Protein AF-A0A9P7Y9Y9-F1 (afdb_monomer_lite)

Structure (mmCIF, N/CA/C/O backbone):
data_AF-A0A9P7Y9Y9-F1
#
_entry.id   AF-A0A9P7Y9Y9-F1
#
loop_
_atom_site.group_PDB
_atom_site.id
_atom_site.type_symbol
_atom_site.label_atom_id
_atom_site.label_alt_id
_atom_site.label_comp_id
_atom_site.label_asym_id
_atom_site.label_entity_id
_atom_site.label_seq_id
_atom_site.pdbx_PDB_ins_code
_atom_site.Cartn_x
_atom_site.Cartn_y
_atom_site.Cartn_z
_atom_site.occupancy
_atom_site.B_iso_or_equiv
_atom_site.auth_seq_id
_atom_site.auth_comp_id
_atom_site.auth_asym_id
_atom_site.auth_atom_id
_atom_site.pdbx_PDB_model_num
ATOM 1 N N . MET A 1 1 ? 9.834 35.474 -16.887 1.00 38.62 1 MET A N 1
ATOM 2 C CA . MET A 1 1 ? 8.413 35.059 -16.907 1.00 38.62 1 MET A CA 1
ATOM 3 C C . MET A 1 1 ? 7.894 35.145 -15.481 1.00 38.62 1 MET A C 1
ATOM 5 O O . MET A 1 1 ? 8.650 34.815 -14.576 1.00 38.62 1 MET A O 1
ATOM 9 N N . SER A 1 2 ? 6.684 35.655 -15.268 1.00 22.55 2 SER A N 1
ATOM 10 C CA . SER A 1 2 ? 6.089 35.847 -13.937 1.00 22.55 2 SER A CA 1
ATOM 11 C C . SER A 1 2 ? 5.245 34.640 -13.531 1.00 22.55 2 SER A C 1
ATOM 13 O O . SER A 1 2 ? 4.355 34.245 -14.281 1.00 22.55 2 SER A O 1
ATOM 15 N N . PHE A 1 3 ? 5.500 34.085 -12.346 1.00 27.66 3 PHE A N 1
ATOM 16 C CA . PHE A 1 3 ? 4.670 33.030 -11.760 1.00 27.66 3 PHE A CA 1
ATOM 17 C C . PHE A 1 3 ? 3.344 33.605 -11.221 1.00 27.66 3 PHE A C 1
ATOM 19 O O . PHE A 1 3 ? 3.342 34.734 -10.723 1.00 27.66 3 PHE A O 1
ATOM 26 N N . PRO A 1 4 ? 2.225 32.859 -11.298 1.00 32.78 4 PRO A N 1
ATOM 27 C CA . PRO A 1 4 ? 0.971 33.246 -10.658 1.00 32.78 4 PRO A CA 1
ATOM 28 C C . PRO A 1 4 ? 1.049 33.069 -9.126 1.00 32.78 4 PRO A C 1
ATOM 30 O O . PRO A 1 4 ? 1.795 32.209 -8.650 1.00 32.78 4 PRO A O 1
ATOM 33 N N . PRO A 1 5 ? 0.282 33.846 -8.339 1.00 31.75 5 PRO A N 1
ATOM 34 C CA . PRO A 1 5 ? 0.241 33.700 -6.887 1.00 31.75 5 PRO A CA 1
ATOM 35 C C . PRO A 1 5 ? -0.521 32.435 -6.468 1.00 31.75 5 PRO A C 1
ATOM 37 O O . PRO A 1 5 ? -1.572 32.113 -7.021 1.00 31.75 5 PRO A O 1
ATOM 40 N N . THR A 1 6 ? -0.019 31.745 -5.445 1.00 29.09 6 THR A N 1
ATOM 41 C CA . THR A 1 6 ? -0.725 30.642 -4.784 1.00 29.09 6 THR A CA 1
ATOM 42 C C . THR A 1 6 ? -1.884 31.169 -3.936 1.00 29.09 6 THR A C 1
ATOM 44 O O . THR A 1 6 ? -1.724 32.099 -3.145 1.00 29.09 6 THR A O 1
ATOM 47 N N . SER A 1 7 ? -3.061 30.560 -4.073 1.00 28.09 7 SER A N 1
ATOM 48 C CA . SER A 1 7 ? -4.222 30.837 -3.221 1.00 28.09 7 SER A CA 1
ATOM 49 C C . SER A 1 7 ? -3.986 30.364 -1.774 1.00 28.09 7 SER A C 1
ATOM 51 O O . SER A 1 7 ? -3.398 29.295 -1.586 1.00 28.09 7 SER A O 1
ATOM 53 N N . PRO A 1 8 ? -4.449 31.106 -0.750 1.00 29.25 8 PRO A N 1
ATOM 54 C CA . PRO A 1 8 ? -4.301 30.706 0.649 1.00 29.25 8 PRO A CA 1
ATOM 55 C C . PRO A 1 8 ? -5.218 29.520 1.012 1.00 29.25 8 PRO A C 1
ATOM 57 O O . PRO A 1 8 ? -6.280 29.366 0.404 1.00 29.25 8 PRO A O 1
ATOM 60 N N . PRO A 1 9 ? -4.853 28.699 2.015 1.00 28.55 9 PRO A N 1
ATOM 61 C CA . PRO A 1 9 ? -5.696 27.606 2.492 1.00 28.55 9 PRO A CA 1
ATOM 62 C C . PRO A 1 9 ? -6.932 28.125 3.242 1.00 28.55 9 PRO A C 1
ATOM 64 O O . PRO A 1 9 ? -6.854 29.069 4.029 1.00 28.55 9 PRO A O 1
ATOM 67 N N . THR A 1 10 ? -8.076 27.478 3.019 1.00 26.08 10 THR A N 1
ATOM 68 C CA . THR A 1 10 ? -9.346 27.789 3.689 1.00 26.08 10 THR A CA 1
ATOM 69 C C . THR A 1 10 ? -9.343 27.276 5.137 1.00 26.08 10 THR A C 1
ATOM 71 O O . THR A 1 10 ? -9.105 26.085 5.341 1.00 26.08 10 THR A O 1
ATOM 74 N N . PRO A 1 11 ? -9.647 28.109 6.151 1.00 27.00 11 PRO A N 1
ATOM 75 C CA . PRO A 1 11 ? -9.873 27.629 7.510 1.00 27.00 11 PRO A CA 1
ATOM 76 C C . PRO A 1 11 ? -11.282 27.028 7.631 1.00 27.00 11 PRO A C 1
ATOM 78 O O . PRO A 1 11 ? -12.276 27.699 7.357 1.00 27.00 11 PRO A O 1
ATOM 81 N N . ILE A 1 12 ? -11.371 25.772 8.067 1.00 26.17 12 ILE A N 1
ATOM 82 C CA . ILE A 1 12 ? -12.626 25.068 8.375 1.00 26.17 12 ILE A CA 1
ATOM 83 C C . ILE A 1 12 ? -12.519 24.522 9.813 1.00 26.17 12 ILE A C 1
ATOM 85 O O . ILE A 1 12 ? -11.415 24.276 10.290 1.00 26.17 12 ILE A O 1
ATOM 89 N N . LEU A 1 13 ? -13.663 24.357 10.494 1.00 26.28 13 LEU A N 1
ATOM 90 C CA . LEU A 1 13 ? -13.821 23.976 11.913 1.00 26.28 13 LEU A CA 1
ATOM 91 C C . LEU A 1 13 ? -13.476 25.061 12.956 1.00 26.28 13 LEU A C 1
ATOM 93 O O . LEU A 1 13 ? -12.612 24.874 13.810 1.00 26.28 13 LEU A O 1
ATOM 97 N N . GLN A 1 14 ? -14.255 26.155 12.984 1.00 30.83 14 GLN A N 1
ATOM 98 C CA . GLN A 1 14 ? -14.414 26.937 14.224 1.00 30.83 14 GLN A CA 1
ATOM 99 C C . GLN A 1 14 ? -15.790 27.620 14.413 1.00 30.83 14 GLN A C 1
ATOM 101 O O . GLN A 1 14 ? -15.860 28.776 14.816 1.00 30.83 14 GLN A O 1
ATOM 106 N N . ALA A 1 15 ? -16.900 26.906 14.167 1.00 26.75 15 ALA A N 1
ATOM 107 C CA . ALA A 1 15 ? -18.243 27.322 14.613 1.00 26.75 15 ALA A CA 1
ATOM 108 C C . ALA A 1 15 ? -19.270 26.164 14.600 1.00 26.75 15 ALA A C 1
ATOM 110 O O . ALA A 1 15 ? -19.839 25.892 13.551 1.00 26.75 15 ALA A O 1
ATOM 111 N N . ALA A 1 16 ? -19.515 25.515 15.752 1.00 23.02 16 ALA A N 1
ATOM 112 C CA . ALA A 1 16 ? -20.756 24.778 16.077 1.00 23.02 16 ALA A CA 1
ATOM 113 C C . ALA A 1 16 ? -20.717 24.184 17.509 1.00 23.02 16 ALA A C 1
ATOM 115 O O . ALA A 1 16 ? -20.281 23.057 17.729 1.00 23.02 16 ALA A O 1
ATOM 116 N N . ARG A 1 17 ? -21.207 24.936 18.499 1.00 29.00 17 ARG A N 1
ATOM 117 C CA . ARG A 1 17 ? -21.789 24.404 19.747 1.00 29.00 17 ARG A CA 1
ATOM 118 C C . ARG A 1 17 ? -23.031 25.244 20.025 1.00 29.00 17 ARG A C 1
ATOM 120 O O . ARG A 1 17 ? -22.926 26.471 20.000 1.00 29.00 17 ARG A O 1
ATOM 127 N N . PRO A 1 18 ? -24.183 24.609 20.270 1.00 30.17 18 PRO A N 1
ATOM 128 C CA . PRO A 1 18 ? -24.648 24.578 21.658 1.00 30.17 18 PRO A CA 1
ATOM 129 C C . PRO A 1 18 ? -25.326 23.251 22.066 1.00 30.17 18 PRO A C 1
ATOM 131 O O . PRO A 1 18 ? -25.576 22.389 21.237 1.00 30.17 18 PRO A O 1
ATOM 134 N N . LEU A 1 19 ? -25.651 23.150 23.361 1.00 27.91 19 LEU A N 1
ATOM 135 C CA . LEU A 1 19 ? -26.665 22.260 23.955 1.00 27.91 19 LEU A CA 1
ATOM 136 C C . LEU A 1 19 ? -26.551 20.742 23.701 1.00 27.91 19 LEU A C 1
ATOM 138 O O . LEU A 1 19 ? -27.309 20.156 22.939 1.00 27.91 19 LEU A O 1
ATOM 142 N N . LEU A 1 20 ? -25.734 20.088 24.530 1.00 25.23 20 LEU A N 1
ATOM 143 C CA . LEU A 1 20 ? -26.139 18.839 25.183 1.00 25.23 20 LEU A CA 1
ATOM 144 C C . LEU A 1 20 ? -25.812 18.969 26.678 1.00 25.23 20 LEU A C 1
ATOM 146 O O . LEU A 1 20 ? -24.656 19.173 27.052 1.00 25.23 20 LEU A O 1
ATOM 150 N N . LEU A 1 21 ? -26.852 18.931 27.506 1.00 27.77 21 LEU A N 1
ATOM 151 C CA . LEU A 1 21 ? -26.801 18.894 28.969 1.00 27.77 21 LEU A CA 1
ATOM 152 C C . LEU A 1 21 ? -27.481 17.599 29.443 1.00 27.77 21 LEU A C 1
ATOM 154 O O . LEU A 1 21 ? -28.129 16.924 28.648 1.00 27.77 21 LEU A O 1
ATOM 158 N N . ASP A 1 22 ? -27.319 17.290 30.728 1.00 26.44 22 ASP A N 1
ATOM 159 C CA . ASP A 1 22 ? -27.887 16.136 31.443 1.00 26.44 22 ASP A CA 1
ATOM 160 C C . ASP A 1 22 ? -27.200 14.774 31.212 1.00 26.44 22 ASP A C 1
ATOM 162 O O . ASP A 1 22 ? -27.775 13.809 30.715 1.00 26.44 22 ASP A O 1
ATOM 166 N N . CYS A 1 23 ? -25.973 14.677 31.735 1.00 25.41 23 CYS A N 1
ATOM 167 C CA . CYS A 1 23 ? -25.450 13.450 32.345 1.00 25.41 23 CYS A CA 1
ATOM 168 C C . CYS A 1 23 ? -24.998 13.784 33.778 1.00 25.41 23 CYS A C 1
ATOM 170 O O . CYS A 1 23 ? -24.149 14.659 33.961 1.00 25.41 23 CYS A O 1
ATOM 172 N N . GLU A 1 24 ? -25.544 13.109 34.795 1.00 25.80 24 GLU A N 1
ATOM 173 C CA . GLU A 1 24 ? -25.126 13.327 36.188 1.00 25.80 24 GLU A CA 1
ATOM 174 C C . GLU A 1 24 ? -23.685 12.831 36.434 1.00 25.80 24 GLU A C 1
ATOM 176 O O . GLU A 1 24 ? -23.306 11.757 35.954 1.00 25.80 24 GLU A O 1
ATOM 181 N N . PRO A 1 25 ? -22.862 13.565 37.208 1.00 28.14 25 PRO A N 1
ATOM 182 C CA . PRO A 1 25 ? -21.506 13.139 37.522 1.00 28.14 25 PRO A CA 1
ATOM 183 C C . PRO A 1 25 ? -21.505 12.070 38.624 1.00 28.14 25 PRO A C 1
ATOM 185 O O . PRO A 1 25 ? -21.716 12.374 39.800 1.00 28.14 25 PRO A O 1
ATOM 188 N N . MET A 1 26 ? -21.179 10.821 38.277 1.00 27.77 26 MET A N 1
ATOM 189 C CA . MET A 1 26 ? -20.819 9.828 39.294 1.00 27.77 26 MET A CA 1
ATOM 190 C C . MET A 1 26 ? -19.555 10.283 40.036 1.00 27.77 26 MET A C 1
ATOM 192 O O . MET A 1 26 ? -18.509 10.522 39.433 1.00 27.77 26 MET A O 1
ATOM 196 N N . LEU A 1 27 ? -19.668 10.417 41.359 1.00 26.92 27 LEU A N 1
ATOM 197 C CA . LEU A 1 27 ? -18.613 10.946 42.222 1.00 26.92 27 LEU A CA 1
ATOM 198 C C . LEU A 1 27 ? -17.361 10.058 42.200 1.00 26.92 27 LEU A C 1
ATOM 200 O O . LEU A 1 27 ? -17.430 8.854 42.449 1.00 26.92 27 LEU A O 1
ATOM 204 N N . ALA A 1 28 ? -16.202 10.673 41.964 1.00 27.38 28 ALA A N 1
ATOM 205 C CA . ALA A 1 28 ? -14.918 9.987 42.027 1.00 27.38 28 ALA A CA 1
ATOM 206 C C . ALA A 1 28 ? -14.592 9.569 43.472 1.00 27.38 28 ALA A C 1
ATOM 208 O O . ALA A 1 28 ? -14.466 10.413 44.361 1.00 27.38 28 ALA A O 1
ATOM 209 N N . VAL A 1 29 ? -14.409 8.266 43.697 1.00 29.52 29 VAL A N 1
ATOM 210 C CA . VAL A 1 29 ? -13.908 7.731 44.971 1.00 29.52 29 VAL A CA 1
ATOM 211 C C . VAL A 1 29 ? -12.396 7.990 45.053 1.00 29.52 29 VAL A C 1
ATOM 213 O O . VAL A 1 29 ? -11.661 7.508 44.189 1.00 29.52 29 VAL A O 1
ATOM 216 N N . PRO A 1 30 ? -11.891 8.724 46.062 1.00 29.27 30 PRO A N 1
ATOM 217 C CA . PRO A 1 30 ? -10.465 9.003 46.173 1.00 29.27 30 PRO A CA 1
ATOM 218 C C . PRO A 1 30 ? -9.704 7.765 46.665 1.00 29.27 30 PRO A C 1
ATOM 220 O O . PRO A 1 30 ? -9.825 7.360 47.821 1.00 29.27 30 PRO A O 1
ATOM 223 N N . THR A 1 31 ? -8.864 7.182 45.809 1.00 29.44 31 THR A N 1
ATOM 224 C CA . THR A 1 31 ? -7.920 6.131 46.212 1.00 29.44 31 THR A CA 1
ATOM 225 C C . THR A 1 31 ? -6.791 6.728 47.055 1.00 29.44 31 THR A C 1
ATOM 227 O O . THR A 1 31 ? -5.807 7.243 46.520 1.00 29.44 31 THR A O 1
ATOM 230 N N . THR A 1 32 ? -6.919 6.674 48.380 1.00 29.11 32 THR A N 1
ATOM 231 C CA . THR A 1 32 ? -5.857 7.092 49.308 1.00 29.11 32 THR A CA 1
ATOM 232 C C . THR A 1 32 ? -4.674 6.123 49.289 1.00 29.11 32 THR A C 1
ATOM 234 O O . THR A 1 32 ? -4.846 4.907 49.218 1.00 29.11 32 THR A O 1
ATOM 237 N N . SER A 1 33 ? -3.461 6.667 49.373 1.00 29.77 33 SER A N 1
ATOM 238 C CA . SER A 1 33 ? -2.208 5.915 49.305 1.00 29.77 33 SER A CA 1
ATOM 239 C C . SER A 1 33 ? -1.958 5.046 50.543 1.00 29.77 33 SER A C 1
ATOM 241 O O . SER A 1 33 ? -2.072 5.492 51.682 1.00 29.77 33 SER A O 1
ATOM 243 N N . SER A 1 34 ? -1.530 3.802 50.314 1.00 27.73 34 SER A N 1
ATOM 244 C CA . SER A 1 34 ? -1.061 2.893 51.366 1.00 27.73 34 SER A CA 1
ATOM 245 C C . SER A 1 34 ? 0.297 3.345 51.921 1.00 27.73 34 SER A C 1
ATOM 247 O O . SER A 1 34 ? 1.332 3.070 51.313 1.00 27.73 34 SER A O 1
ATOM 249 N N . SER A 1 35 ? 0.312 3.980 53.095 1.00 30.81 35 SER A N 1
ATOM 250 C CA . SER A 1 35 ? 1.533 4.229 53.876 1.00 30.81 35 SER A CA 1
ATOM 251 C C . SER A 1 35 ? 1.668 3.226 55.024 1.00 30.81 35 SER A C 1
ATOM 253 O O . SER A 1 35 ? 0.834 3.201 55.928 1.00 30.81 35 SER A O 1
ATOM 255 N N . THR A 1 36 ? 2.741 2.438 55.030 1.00 40.38 36 THR A N 1
ATOM 256 C CA . THR A 1 36 ? 3.094 1.546 56.144 1.00 40.38 36 THR A CA 1
ATOM 257 C C . THR A 1 36 ? 3.513 2.329 57.389 1.00 40.38 36 THR A C 1
ATOM 259 O O . THR A 1 36 ? 4.479 3.090 57.328 1.00 40.38 36 THR A O 1
ATOM 262 N N . MET A 1 37 ? 2.877 2.062 58.532 1.00 32.12 37 MET A N 1
ATOM 263 C CA . MET A 1 37 ? 3.477 2.269 59.853 1.00 32.12 37 MET A CA 1
ATOM 264 C C . MET A 1 37 ? 2.975 1.230 60.855 1.00 32.12 37 MET A C 1
ATOM 266 O O . MET A 1 37 ? 1.778 0.960 60.930 1.00 32.12 37 MET A O 1
ATOM 270 N N . ASP A 1 38 ? 3.899 0.702 61.654 1.00 40.72 38 ASP A N 1
ATOM 271 C CA . ASP A 1 38 ? 3.589 -0.070 62.853 1.00 40.72 38 ASP A CA 1
ATOM 272 C C . ASP A 1 38 ? 2.897 0.799 63.908 1.00 40.72 38 ASP A C 1
ATOM 274 O O . ASP A 1 38 ? 3.324 1.930 64.172 1.00 40.72 38 ASP A O 1
ATOM 278 N N . ARG A 1 39 ? 1.940 0.216 64.638 1.00 35.75 39 ARG A N 1
ATOM 279 C CA . ARG A 1 39 ? 1.878 0.444 66.085 1.00 35.75 39 ARG A CA 1
ATOM 280 C C . ARG A 1 39 ? 1.186 -0.679 66.843 1.00 35.75 39 ARG A C 1
ATOM 282 O O . ARG A 1 39 ? 0.269 -1.323 66.350 1.00 35.75 39 ARG A O 1
ATOM 289 N N . ASP A 1 40 ? 1.681 -0.878 68.054 1.00 45.25 40 ASP A N 1
ATOM 290 C CA . ASP A 1 40 ? 1.361 -1.984 68.946 1.00 45.25 40 ASP A CA 1
ATOM 291 C C . ASP A 1 40 ? 0.441 -1.522 70.101 1.00 45.25 40 ASP A C 1
ATOM 293 O O . ASP A 1 40 ? 0.338 -0.325 70.378 1.00 45.25 40 ASP A O 1
ATOM 297 N N . HIS A 1 41 ? -0.121 -2.500 70.818 1.00 37.41 41 HIS A N 1
ATOM 298 C CA . HIS A 1 41 ? -0.743 -2.442 72.151 1.00 37.41 41 HIS A CA 1
ATOM 299 C C . HIS A 1 41 ? -2.154 -1.840 72.355 1.00 37.41 41 HIS A C 1
ATOM 301 O O . HIS A 1 41 ? -2.348 -0.630 72.310 1.00 37.41 41 HIS A O 1
ATOM 307 N N . ARG A 1 42 ? -3.017 -2.717 72.916 1.00 35.91 42 ARG A N 1
ATOM 308 C CA . ARG A 1 42 ? -4.052 -2.467 73.956 1.00 35.91 42 ARG A CA 1
ATOM 309 C C . ARG A 1 42 ? -5.301 -1.645 73.547 1.00 35.91 42 ARG A C 1
ATOM 311 O O . ARG A 1 42 ? -5.264 -0.860 72.618 1.00 35.91 42 ARG A O 1
ATOM 318 N N . GLU A 1 43 ? -6.468 -1.808 74.187 1.00 35.19 43 GLU A N 1
ATOM 319 C CA . GLU A 1 43 ? -6.830 -2.594 75.386 1.00 35.19 43 GLU A CA 1
ATOM 320 C C . GLU A 1 43 ? -8.299 -3.076 75.356 1.00 35.19 43 GLU A C 1
ATOM 322 O O . GLU A 1 43 ? -9.054 -2.730 74.455 1.00 35.19 43 GLU A O 1
ATOM 327 N N . SER A 1 44 ? -8.710 -3.774 76.424 1.00 35.62 44 SER A N 1
ATOM 328 C CA . SER A 1 44 ? -10.093 -4.083 76.835 1.00 35.62 44 SER A CA 1
ATOM 329 C C . SER A 1 44 ? -10.904 -5.055 75.965 1.00 35.62 44 SER A C 1
ATOM 331 O O . SER A 1 44 ? -11.018 -4.921 74.754 1.00 35.62 44 SER A O 1
ATOM 333 N N . GLY A 1 45 ? -11.520 -6.035 76.630 1.00 41.72 45 GLY A N 1
ATOM 334 C CA . GLY A 1 45 ? -12.595 -6.849 76.071 1.00 41.72 45 GLY A CA 1
ATOM 335 C C . GLY A 1 45 ? -13.905 -6.548 76.794 1.00 41.72 45 GLY A C 1
ATOM 336 O O . GLY A 1 45 ? -13.904 -6.314 78.003 1.00 41.72 45 GLY A O 1
ATOM 337 N N . ILE A 1 46 ? -15.014 -6.590 76.060 1.00 40.91 46 ILE A N 1
ATOM 338 C CA . ILE A 1 46 ? -16.372 -6.639 76.605 1.00 40.91 46 ILE A CA 1
ATOM 339 C C . ILE A 1 46 ? -17.025 -7.878 75.999 1.00 40.91 46 ILE A C 1
ATOM 341 O O . ILE A 1 46 ? -17.040 -8.036 74.780 1.00 40.91 46 ILE A O 1
ATOM 345 N N . SER A 1 47 ? -17.521 -8.777 76.847 1.00 43.03 47 SER A N 1
ATOM 346 C CA . SER A 1 47 ? -18.227 -9.978 76.401 1.00 43.03 47 SER A CA 1
ATOM 347 C C . SER A 1 47 ? -19.669 -9.621 76.053 1.00 43.03 47 SER A C 1
ATOM 349 O O . SER A 1 47 ? -20.460 -9.337 76.951 1.00 43.03 47 SER A O 1
ATOM 351 N N . GLU A 1 48 ? -20.014 -9.660 74.769 1.00 41.03 48 GLU A N 1
ATOM 352 C CA . GLU A 1 48 ? -21.393 -9.522 74.294 1.00 41.03 48 GLU A CA 1
ATOM 353 C C . GLU A 1 48 ? -21.944 -10.889 73.851 1.00 41.03 48 GLU A C 1
ATOM 355 O O . GLU A 1 48 ? -21.183 -11.795 73.505 1.00 41.03 48 GLU A O 1
ATOM 360 N N . LEU A 1 49 ? -23.259 -11.088 73.985 1.00 40.75 49 LEU A N 1
ATOM 361 C CA . LEU A 1 49 ? -23.860 -12.425 74.017 1.00 40.75 49 LEU A CA 1
ATOM 362 C C . LEU A 1 49 ? -23.950 -13.098 72.637 1.00 40.75 49 LEU A C 1
ATOM 364 O O . LEU A 1 49 ? -24.245 -12.460 71.629 1.00 40.75 49 LEU A O 1
ATOM 368 N N . GLU A 1 50 ? -23.782 -14.422 72.618 1.00 45.06 50 GLU A N 1
ATOM 369 C CA . GLU A 1 50 ? -23.908 -15.242 71.413 1.00 45.06 50 GLU A CA 1
ATOM 370 C C . GLU A 1 50 ? -25.336 -15.212 70.841 1.00 45.06 50 GLU A C 1
ATOM 372 O O . GLU A 1 50 ? -26.250 -15.853 71.361 1.00 45.06 50 GLU A O 1
ATOM 377 N N . ALA A 1 51 ? -25.516 -14.545 69.702 1.00 43.47 51 ALA A N 1
ATOM 378 C CA . ALA A 1 51 ? -26.595 -14.863 68.774 1.00 43.47 51 ALA A CA 1
ATOM 379 C C . ALA A 1 51 ? -26.068 -15.913 67.787 1.00 43.47 51 ALA A C 1
ATOM 381 O O . ALA A 1 51 ? -25.321 -15.577 66.868 1.00 43.47 51 ALA A O 1
ATOM 382 N N . THR A 1 52 ? -26.407 -17.190 67.995 1.00 43.06 52 THR A N 1
ATOM 383 C CA . THR A 1 52 ? -25.912 -18.294 67.158 1.00 43.06 52 THR A CA 1
ATOM 384 C C . THR A 1 52 ? -26.297 -18.058 65.691 1.00 43.06 52 THR A C 1
ATOM 386 O O . THR A 1 52 ? -27.492 -18.081 65.378 1.00 43.06 52 THR A O 1
ATOM 389 N N . PRO A 1 53 ? -25.341 -17.837 64.768 1.00 48.62 53 PRO A N 1
ATOM 390 C CA . PRO A 1 53 ? -25.682 -17.711 63.361 1.00 48.62 53 PRO A CA 1
ATOM 391 C C . PRO A 1 53 ? -26.229 -19.054 62.877 1.00 48.62 53 PRO A C 1
ATOM 393 O O . PRO A 1 53 ? -25.636 -20.104 63.138 1.00 48.62 53 PRO A O 1
ATOM 396 N N . ALA A 1 54 ? -27.354 -19.026 62.157 1.00 43.56 54 ALA A N 1
ATOM 397 C CA . ALA A 1 54 ? -27.838 -20.208 61.453 1.00 43.56 54 ALA A CA 1
ATOM 398 C C . ALA A 1 54 ? -26.698 -20.769 60.580 1.00 43.56 54 ALA A C 1
ATOM 400 O O . ALA A 1 54 ? -25.945 -19.972 60.007 1.00 43.56 54 ALA A O 1
ATOM 401 N N . PRO A 1 55 ? -26.531 -22.103 60.492 1.00 43.81 55 PRO A N 1
ATOM 402 C CA . PRO A 1 55 ? -25.399 -22.694 59.796 1.00 43.81 55 PRO A CA 1
ATOM 403 C C . PRO A 1 55 ? -25.418 -22.242 58.339 1.00 43.81 55 PRO A C 1
ATOM 405 O O . PRO A 1 55 ? -26.253 -22.689 57.551 1.00 43.81 55 PRO A O 1
ATOM 408 N N . LYS A 1 56 ? -24.490 -21.343 57.988 1.00 45.84 56 LYS A N 1
ATOM 409 C CA . LYS A 1 56 ? -24.203 -21.019 56.594 1.00 45.84 56 LYS A CA 1
ATOM 410 C C . LYS A 1 56 ? -23.864 -22.339 55.927 1.00 45.84 56 LYS A C 1
ATOM 412 O O . LYS A 1 56 ? -22.893 -22.981 56.318 1.00 45.84 56 LYS A O 1
ATOM 417 N N . GLN A 1 57 ? -24.680 -22.750 54.961 1.00 48.47 57 GLN A N 1
ATOM 418 C CA . GLN A 1 57 ? -24.327 -23.876 54.116 1.00 48.47 57 GLN A CA 1
ATOM 419 C C . GLN A 1 57 ? -23.013 -23.505 53.432 1.00 48.47 57 GLN A C 1
ATOM 421 O O . GLN A 1 57 ? -22.978 -22.596 52.601 1.00 48.47 57 GLN A O 1
ATOM 426 N N . GLU A 1 58 ? -21.928 -24.180 53.807 1.00 45.66 58 GLU A N 1
ATOM 427 C CA . GLU A 1 58 ? -20.736 -24.214 52.977 1.00 45.66 58 GLU A CA 1
ATOM 428 C C . GLU A 1 58 ? -21.120 -24.973 51.711 1.00 45.66 58 GLU A C 1
ATOM 430 O O . GLU A 1 58 ? -21.016 -26.195 51.634 1.00 45.66 58 GLU A O 1
ATOM 435 N N . TYR A 1 59 ? -21.630 -24.225 50.729 1.00 54.38 59 TYR A N 1
ATOM 436 C CA . TYR A 1 59 ? -21.713 -24.679 49.354 1.00 54.38 59 TYR A CA 1
ATOM 437 C C . TYR A 1 59 ? -20.298 -25.082 48.952 1.00 54.38 59 TYR A C 1
ATOM 439 O O . TYR A 1 59 ? -19.421 -24.229 48.779 1.00 54.38 59 TYR A O 1
ATOM 447 N N . GLU A 1 60 ? -20.082 -26.397 48.892 1.00 56.41 60 GLU A N 1
ATOM 448 C CA . GLU A 1 60 ? -18.825 -27.020 48.502 1.00 56.41 60 GLU A CA 1
ATOM 449 C C . GLU A 1 60 ? -18.344 -26.317 47.234 1.00 56.41 60 GLU A C 1
ATOM 451 O O . GLU A 1 60 ? -19.064 -26.295 46.234 1.00 56.41 60 GLU A O 1
ATOM 456 N N . ARG A 1 61 ? -17.179 -25.653 47.288 1.00 66.62 61 ARG A N 1
ATOM 457 C CA . ARG A 1 61 ? -16.716 -24.796 46.186 1.00 66.62 61 ARG A CA 1
ATOM 458 C C . ARG A 1 61 ? -16.381 -25.658 44.974 1.00 66.62 61 ARG A C 1
ATOM 460 O O . ARG A 1 61 ? -15.239 -26.083 44.804 1.00 66.62 61 ARG A O 1
ATOM 467 N N . ILE A 1 62 ? -17.402 -25.900 44.153 1.00 70.25 62 ILE A N 1
ATOM 468 C CA . ILE A 1 62 ? -17.370 -26.748 42.966 1.00 70.25 62 ILE A CA 1
ATOM 469 C C . ILE A 1 62 ? -16.136 -26.371 42.140 1.00 70.25 62 ILE A C 1
ATOM 471 O O . ILE A 1 62 ? -16.020 -25.202 41.760 1.00 70.25 62 ILE A O 1
ATOM 475 N N . PRO A 1 63 ? -15.219 -27.314 41.846 1.00 75.50 63 PRO A N 1
ATOM 476 C CA . PRO A 1 63 ? -14.007 -27.020 41.093 1.00 75.50 63 PRO A CA 1
ATOM 477 C C . PRO A 1 63 ? -14.331 -26.344 39.757 1.00 75.50 63 PRO A C 1
ATOM 479 O O . PRO A 1 63 ? -14.887 -26.956 38.839 1.00 75.50 63 PRO A O 1
ATOM 482 N N . ARG A 1 64 ? -14.011 -25.051 39.668 1.00 81.75 64 ARG A N 1
ATOM 483 C CA . ARG A 1 64 ? -14.257 -24.229 38.481 1.00 81.75 64 ARG A CA 1
ATOM 484 C C . ARG A 1 64 ? -13.152 -24.485 37.450 1.00 81.75 64 ARG A C 1
ATOM 486 O O . ARG A 1 64 ? -11.984 -24.586 37.838 1.00 81.75 64 ARG A O 1
ATOM 493 N N . PRO A 1 65 ? -13.473 -24.605 36.150 1.00 83.12 65 PRO A N 1
ATOM 494 C CA . PRO A 1 65 ? -12.458 -24.812 35.127 1.00 83.12 65 PRO A CA 1
ATOM 495 C C . PRO A 1 65 ? -11.547 -23.583 35.041 1.00 83.12 65 PRO A C 1
ATOM 497 O O . PRO A 1 65 ? -12.019 -22.447 34.998 1.00 83.12 65 PRO A O 1
ATOM 500 N N . SER A 1 66 ? -10.233 -23.803 35.001 1.00 81.00 66 SER A N 1
ATOM 501 C CA . SER A 1 66 ? -9.282 -22.725 34.720 1.00 81.00 66 SER A CA 1
ATOM 502 C C . SER A 1 66 ? -9.502 -22.181 33.299 1.00 81.00 66 SER A C 1
ATOM 504 O O . SER A 1 66 ? -9.768 -22.986 32.401 1.00 81.00 66 SER A O 1
ATOM 506 N N . PRO A 1 67 ? -9.366 -20.858 33.065 1.00 74.19 67 PRO A N 1
ATOM 507 C CA . PRO A 1 67 ? -9.497 -20.277 31.731 1.00 74.19 67 PRO A CA 1
ATOM 508 C C . PRO A 1 67 ? -8.567 -20.956 30.727 1.00 74.19 67 PRO A C 1
ATOM 510 O O . PRO A 1 67 ? -7.393 -21.198 31.018 1.00 74.19 67 PRO A O 1
ATOM 513 N N . SER A 1 68 ? -9.098 -21.269 29.551 1.00 80.06 68 SER A N 1
ATOM 514 C CA . SER A 1 68 ? -8.441 -22.126 28.570 1.00 80.06 68 SER A CA 1
ATOM 515 C C . SER A 1 68 ? -8.158 -21.403 27.247 1.00 80.06 68 SER A C 1
ATOM 517 O O . SER A 1 68 ? -8.593 -20.276 27.012 1.00 80.06 68 SER A O 1
ATOM 519 N N . HIS A 1 69 ? -7.443 -22.077 26.342 1.00 79.94 69 HIS A N 1
ATOM 520 C CA . HIS A 1 69 ? -7.263 -21.634 24.953 1.00 79.94 69 HIS A CA 1
ATOM 521 C C . HIS A 1 69 ? -8.415 -22.067 24.018 1.00 79.94 69 HIS A C 1
ATOM 523 O O . HIS A 1 69 ? -8.227 -22.128 22.804 1.00 79.94 69 HIS A O 1
ATOM 529 N N . HIS A 1 70 ? -9.586 -22.429 24.553 1.00 84.81 70 HIS A N 1
ATOM 530 C CA . HIS A 1 70 ? -10.741 -22.816 23.738 1.00 84.81 70 HIS A CA 1
ATOM 531 C C . HIS A 1 70 ? -11.413 -21.585 23.098 1.00 84.81 70 HIS A C 1
ATOM 533 O O . HIS A 1 70 ? -11.210 -20.452 23.543 1.00 84.81 70 HIS A O 1
ATOM 539 N N . PRO A 1 71 ? -12.221 -21.770 22.036 1.00 88.81 71 PRO A N 1
ATOM 540 C CA . PRO A 1 71 ? -13.032 -20.689 21.493 1.00 88.81 71 PRO A CA 1
ATOM 541 C C . PRO A 1 71 ? -14.099 -20.253 22.505 1.00 88.81 71 PRO A C 1
ATOM 543 O O . PRO A 1 71 ? -14.979 -21.033 22.878 1.00 88.81 71 PRO A O 1
ATOM 546 N N . TRP A 1 72 ? -14.027 -18.984 22.900 1.00 93.62 72 TRP A N 1
ATOM 547 C CA . TRP A 1 72 ? -15.080 -18.293 23.641 1.00 93.62 72 TRP A CA 1
ATOM 548 C C . TRP A 1 72 ? -16.324 -18.140 22.753 1.00 93.62 72 TRP A C 1
ATOM 550 O O . TRP A 1 72 ? -16.199 -17.992 21.534 1.00 93.62 72 TRP A O 1
ATOM 560 N N . GLN A 1 73 ? -17.521 -18.174 23.341 1.00 93.31 73 GLN A N 1
ATOM 561 C CA . GLN A 1 73 ? -18.787 -18.122 22.601 1.00 93.31 73 GLN A CA 1
ATOM 562 C C . GLN A 1 73 ? -19.762 -17.125 23.223 1.00 93.31 73 GLN A C 1
ATOM 564 O O . GLN A 1 73 ? -19.850 -17.012 24.442 1.00 93.31 73 GLN A O 1
ATOM 569 N N . LEU A 1 74 ? -20.524 -16.432 22.373 1.00 92.38 74 LEU A N 1
ATOM 570 C CA . LEU A 1 74 ? -21.641 -15.592 22.799 1.00 92.38 74 LEU A CA 1
ATOM 571 C C . LEU A 1 74 ? -22.836 -16.463 23.219 1.00 92.38 74 LEU A C 1
ATOM 573 O O . LEU A 1 74 ? -23.325 -17.284 22.438 1.00 92.38 74 LEU A O 1
ATOM 577 N N . CYS A 1 75 ? -23.317 -16.220 24.429 1.00 92.69 75 CYS A N 1
ATOM 578 C CA . CYS A 1 75 ? -24.505 -16.787 25.048 1.00 92.69 75 CYS A CA 1
ATOM 579 C C . CYS A 1 75 ? -25.454 -15.652 25.468 1.00 92.69 75 CYS A C 1
ATOM 581 O O . CYS A 1 75 ? -25.052 -14.489 25.573 1.00 92.69 75 CYS A O 1
ATOM 583 N N . TYR A 1 76 ? -26.708 -16.007 25.735 1.00 91.44 76 TYR A N 1
ATOM 584 C CA . TYR A 1 76 ? -27.728 -15.090 26.235 1.00 91.44 76 TYR A CA 1
ATOM 585 C C . TYR A 1 76 ? -28.305 -15.621 27.550 1.00 91.44 76 TYR A C 1
ATOM 587 O O . TYR A 1 76 ? -28.527 -16.825 27.697 1.00 91.44 76 TYR A O 1
ATOM 595 N N . VAL A 1 77 ? -28.546 -14.715 28.495 1.00 92.62 77 VAL A N 1
ATOM 596 C CA . VAL A 1 77 ? -29.093 -14.997 29.834 1.00 92.62 77 VAL A CA 1
ATOM 597 C C . VAL A 1 77 ? -30.291 -14.078 30.060 1.00 92.62 77 VAL A C 1
ATOM 599 O O . VAL A 1 77 ? -30.256 -12.936 29.602 1.00 92.62 77 VAL A O 1
ATOM 602 N N . LEU A 1 78 ? -31.360 -14.523 30.725 1.00 92.19 78 LEU A N 1
ATOM 603 C CA . LEU A 1 78 ? -32.484 -13.629 31.016 1.00 92.19 78 LEU A CA 1
ATOM 604 C C . LEU A 1 78 ? -32.077 -12.553 32.032 1.00 92.19 78 LEU A C 1
ATOM 606 O O . LEU A 1 78 ? -31.282 -12.779 32.939 1.00 92.19 78 LEU A O 1
ATOM 610 N N . THR A 1 79 ? -32.676 -11.371 31.908 1.00 92.94 79 THR A N 1
ATOM 611 C CA . THR A 1 79 ? -32.545 -10.289 32.895 1.00 92.94 79 THR A CA 1
ATOM 612 C C . THR A 1 79 ? -32.984 -10.742 34.283 1.00 92.94 79 THR A C 1
ATOM 614 O O . THR A 1 79 ? -32.296 -10.448 35.252 1.00 92.94 79 THR A O 1
ATOM 617 N N . ALA A 1 80 ? -34.085 -11.495 34.378 1.00 91.50 80 ALA A N 1
ATOM 618 C CA . ALA A 1 80 ? -34.571 -12.026 35.649 1.00 91.50 80 ALA A CA 1
ATOM 619 C C . ALA A 1 80 ? -33.517 -12.906 36.346 1.00 91.50 80 ALA A C 1
ATOM 621 O O . ALA A 1 80 ? -33.299 -12.757 37.542 1.00 91.50 80 ALA A O 1
ATOM 622 N N . ASP A 1 81 ? -32.807 -13.746 35.589 1.00 90.94 81 ASP A N 1
ATOM 623 C CA . ASP A 1 81 ? -31.777 -14.643 36.125 1.00 90.94 81 ASP A CA 1
ATOM 624 C C . ASP A 1 81 ? -30.494 -13.897 36.535 1.00 90.94 81 ASP A C 1
ATOM 626 O O . ASP A 1 81 ? -29.694 -14.438 37.290 1.00 90.94 81 ASP A O 1
ATOM 630 N N . MET A 1 82 ? -30.278 -12.670 36.053 1.00 91.69 82 MET A N 1
ATOM 631 C CA . MET A 1 82 ? -29.077 -11.861 36.318 1.00 91.69 82 MET A CA 1
ATOM 632 C C . MET A 1 82 ? -29.284 -10.803 37.410 1.00 91.69 82 MET A C 1
ATOM 634 O O . MET A 1 82 ? -28.357 -10.518 38.161 1.00 91.69 82 MET A O 1
ATOM 638 N N . ASP A 1 83 ? -30.482 -10.217 37.492 1.00 88.81 83 ASP A N 1
ATOM 639 C CA . ASP A 1 83 ? -30.798 -9.096 38.388 1.00 88.81 83 ASP A CA 1
ATOM 640 C C . ASP A 1 83 ? -31.224 -9.554 39.811 1.00 88.81 83 ASP A C 1
ATOM 642 O O . ASP A 1 83 ? -31.450 -8.713 40.681 1.00 88.81 83 ASP A O 1
ATOM 646 N N . MET A 1 84 ? -31.355 -10.864 40.075 1.00 88.62 84 MET A N 1
ATOM 647 C CA . MET A 1 84 ? -31.657 -11.412 41.412 1.00 88.62 84 MET A CA 1
ATOM 648 C C . 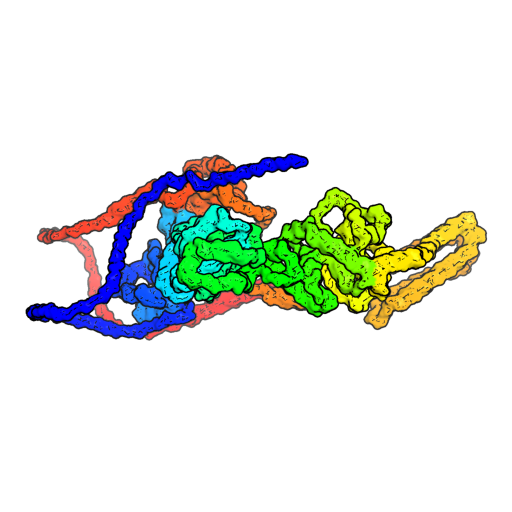MET A 1 84 ? -30.390 -11.566 42.272 1.00 88.62 84 MET A C 1
ATOM 650 O O . MET A 1 84 ? -29.444 -12.235 41.860 1.00 88.62 84 MET A O 1
ATOM 654 N N . GLU A 1 85 ? -30.401 -11.026 43.498 1.00 86.25 85 GLU A N 1
ATOM 655 C CA . GLU A 1 85 ? -29.253 -11.065 44.429 1.00 86.25 85 GLU A CA 1
ATOM 656 C C . GLU A 1 85 ? -28.781 -12.504 44.732 1.00 86.25 85 GLU A C 1
ATOM 658 O O . GLU A 1 85 ? -27.592 -12.808 44.601 1.00 86.25 85 GLU A O 1
ATOM 663 N N . ASP A 1 86 ? -29.722 -13.404 45.038 1.00 86.81 86 ASP A N 1
ATOM 664 C CA . ASP A 1 86 ? -29.482 -14.825 45.347 1.00 86.81 86 ASP A CA 1
ATOM 665 C C . ASP A 1 86 ? -29.253 -15.720 44.103 1.00 86.81 86 ASP A C 1
ATOM 667 O O . ASP A 1 86 ? -29.243 -16.946 44.213 1.00 86.81 86 ASP A O 1
ATOM 671 N N . SER A 1 87 ? -29.092 -15.148 42.902 1.00 87.50 87 SER A N 1
ATOM 672 C CA . SER A 1 87 ? -28.846 -15.932 41.682 1.00 87.50 87 SER A CA 1
ATOM 673 C C . SER A 1 87 ? -27.439 -16.534 41.639 1.00 87.50 87 SER A C 1
ATOM 675 O O . SER A 1 87 ? -26.461 -15.870 41.983 1.00 87.50 87 SER A O 1
ATOM 677 N N . ASP A 1 88 ? -27.302 -17.736 41.067 1.00 88.38 88 ASP A N 1
ATOM 678 C CA . ASP A 1 88 ? -26.004 -18.294 40.660 1.00 88.38 88 ASP A CA 1
ATOM 679 C C . ASP A 1 88 ? -25.189 -17.287 39.824 1.00 88.38 88 ASP A C 1
ATOM 681 O O . ASP A 1 88 ? -23.968 -17.174 39.974 1.00 88.38 88 ASP A O 1
ATOM 685 N N . TRP A 1 89 ? -25.862 -16.501 38.973 1.00 90.62 89 TRP A N 1
ATOM 686 C CA . TRP A 1 89 ? -25.209 -15.510 38.122 1.00 90.62 89 TRP A CA 1
ATOM 687 C C . TRP A 1 89 ? -24.503 -14.404 38.903 1.00 90.62 89 TRP A C 1
ATOM 689 O O . TRP A 1 89 ? -23.424 -13.996 38.473 1.00 90.62 89 TRP A O 1
ATOM 699 N N . SER A 1 90 ? -25.014 -13.972 40.064 1.00 87.19 90 SER A N 1
ATOM 700 C CA . SER A 1 90 ? -24.367 -12.914 40.860 1.00 87.19 90 SER A CA 1
ATOM 701 C C . SER A 1 90 ? -22.960 -13.326 41.324 1.00 87.19 90 SER A C 1
ATOM 703 O O . SER A 1 90 ? -22.057 -12.493 41.415 1.00 87.19 90 SER A O 1
ATOM 705 N N . GLN A 1 91 ? -22.730 -14.633 41.500 1.00 86.75 91 GLN A N 1
ATOM 706 C CA . GLN A 1 91 ? -21.423 -15.214 41.818 1.00 86.75 91 GLN A CA 1
ATOM 707 C C . GLN A 1 91 ? -20.564 -15.505 40.574 1.00 86.75 91 GLN A C 1
ATOM 709 O O . GLN A 1 91 ? -19.335 -15.507 40.663 1.00 86.75 91 GLN A O 1
ATOM 714 N N . ILE A 1 92 ? -21.188 -15.777 39.424 1.00 90.25 92 ILE A N 1
ATOM 715 C CA . ILE A 1 92 ? -20.518 -16.214 38.185 1.00 90.25 92 ILE A CA 1
ATOM 716 C C . ILE A 1 92 ? -19.999 -15.039 37.348 1.00 90.25 92 ILE A C 1
ATOM 718 O O . ILE A 1 92 ? -18.962 -15.170 36.701 1.00 90.25 92 ILE A O 1
ATOM 722 N N . VAL A 1 93 ? -20.652 -13.871 37.373 1.00 90.69 93 VAL A N 1
ATOM 723 C CA . VAL A 1 93 ? -20.224 -12.693 36.582 1.00 90.69 93 VAL A CA 1
ATOM 724 C C . VAL A 1 93 ? -18.853 -12.123 36.979 1.00 90.69 93 VAL A C 1
ATOM 726 O O . VAL A 1 93 ? -18.302 -11.304 36.250 1.00 90.69 93 VAL A O 1
ATOM 729 N N . SER A 1 94 ? -18.286 -12.564 38.107 1.00 87.88 94 SER A N 1
ATOM 730 C CA . SER A 1 94 ? -16.931 -12.204 38.560 1.00 87.88 94 SER A CA 1
ATOM 731 C C . SER A 1 94 ? -15.828 -13.145 38.038 1.00 87.88 94 SER A C 1
ATOM 733 O O . SER A 1 94 ? -14.649 -12.951 38.339 1.00 87.88 94 SER A O 1
ATOM 735 N N . GLU A 1 95 ? -16.180 -14.194 37.291 1.00 90.88 95 GLU A N 1
ATOM 736 C CA . GLU A 1 95 ? -15.266 -15.283 36.948 1.00 90.88 95 GLU A CA 1
ATOM 737 C C . GLU A 1 95 ? -14.550 -15.063 35.614 1.00 90.88 95 GLU A C 1
ATOM 739 O O . GLU A 1 95 ? -15.178 -14.837 34.589 1.00 90.88 95 GLU A O 1
ATOM 744 N N . ARG A 1 96 ? -13.225 -15.274 35.580 1.00 87.94 96 ARG A N 1
ATOM 745 C CA . ARG A 1 96 ? -12.358 -15.058 34.394 1.00 87.94 96 ARG A CA 1
ATOM 746 C C . ARG A 1 96 ? -12.718 -15.850 33.121 1.00 87.94 96 ARG A C 1
ATOM 748 O O . ARG A 1 96 ? -12.047 -15.685 32.103 1.00 87.94 96 ARG A O 1
ATOM 755 N N . GLY A 1 97 ? -13.694 -16.754 33.186 1.00 91.62 97 GLY A N 1
ATOM 756 C CA . GLY A 1 97 ? -14.249 -17.482 32.041 1.00 91.62 97 GLY A CA 1
ATOM 757 C C . GLY A 1 97 ? -15.563 -16.898 31.508 1.00 91.62 97 GLY A C 1
ATOM 758 O O . GLY A 1 97 ? -16.154 -17.510 30.622 1.00 91.62 97 GLY A O 1
ATOM 759 N N . VAL A 1 98 ? -16.039 -15.774 32.055 1.00 93.81 98 VAL A N 1
ATOM 760 C CA . VAL A 1 98 ? -17.352 -15.169 31.795 1.00 93.81 98 VAL A CA 1
ATOM 761 C C . VAL A 1 98 ? -17.199 -13.651 31.690 1.00 93.81 98 VAL A C 1
ATOM 763 O O . VAL A 1 98 ? -16.721 -12.999 32.609 1.00 93.81 98 VAL A O 1
ATOM 766 N N . CYS A 1 99 ? -17.636 -13.064 30.578 1.00 95.38 99 CYS A N 1
ATOM 767 C CA . CYS A 1 99 ? -17.621 -11.621 30.361 1.00 95.38 99 CYS A CA 1
ATOM 768 C C . CYS A 1 99 ? -19.012 -11.142 29.930 1.00 95.38 99 CYS A C 1
ATOM 770 O O . CYS A 1 99 ? -19.489 -11.480 28.844 1.00 95.38 99 CYS A O 1
ATOM 772 N N . VAL A 1 100 ? -19.673 -10.357 30.784 1.00 94.88 100 VAL A N 1
ATOM 773 C CA . VAL A 1 100 ? -20.964 -9.728 30.475 1.00 94.88 100 VAL A CA 1
ATOM 774 C C . VAL A 1 100 ? -20.713 -8.505 29.595 1.00 94.88 100 VAL A C 1
ATOM 776 O O . VAL A 1 100 ? -20.037 -7.568 30.012 1.00 94.88 100 VAL A O 1
ATOM 779 N N . LEU A 1 101 ? -21.264 -8.502 28.381 1.00 92.75 101 LEU A N 1
ATOM 780 C CA . LEU A 1 101 ? -21.171 -7.369 27.459 1.00 92.75 101 LEU A CA 1
ATOM 781 C C . LEU A 1 101 ? -22.134 -6.249 27.872 1.00 92.75 101 LEU A C 1
ATOM 783 O O . LEU A 1 101 ? -21.755 -5.081 27.911 1.00 92.75 101 LEU A O 1
ATOM 787 N N . GLY A 1 102 ? -23.383 -6.606 28.181 1.00 91.94 102 GLY A N 1
ATOM 788 C CA . GLY A 1 102 ? -24.418 -5.660 28.590 1.00 91.94 102 GLY A CA 1
ATOM 789 C C . GLY A 1 102 ? -25.841 -6.192 28.415 1.00 91.94 102 GLY A C 1
ATOM 790 O O . GLY A 1 102 ? -26.056 -7.348 28.051 1.00 91.94 102 GLY A O 1
ATOM 791 N N . LYS A 1 103 ? -26.816 -5.324 28.696 1.00 91.75 103 LYS A N 1
ATOM 792 C CA . LYS A 1 103 ? -28.259 -5.607 28.670 1.00 91.75 103 LYS A CA 1
ATOM 793 C C . LYS A 1 103 ? -28.876 -5.190 27.331 1.00 91.75 103 LYS A C 1
ATOM 795 O O . LYS A 1 103 ? -28.563 -4.117 26.811 1.00 91.75 103 LYS A O 1
ATOM 800 N N . ARG A 1 104 ? -29.751 -6.029 26.779 1.00 86.94 104 ARG A N 1
ATOM 801 C CA . ARG A 1 104 ? -30.515 -5.795 25.544 1.00 86.94 104 ARG A CA 1
ATOM 802 C C . ARG A 1 104 ? -31.932 -5.283 25.864 1.00 86.94 104 ARG A C 1
ATOM 804 O O . ARG A 1 104 ? -32.454 -5.592 26.936 1.00 86.94 104 ARG A O 1
ATOM 811 N N . PRO A 1 105 ? -32.605 -4.571 24.937 1.00 85.19 105 PRO A N 1
ATOM 812 C CA . PRO A 1 105 ? -33.991 -4.125 25.133 1.00 85.19 105 PRO A CA 1
ATOM 813 C C . PRO A 1 105 ? -35.017 -5.266 25.206 1.00 85.19 105 PRO A C 1
ATOM 815 O O . PRO A 1 105 ? -36.104 -5.075 25.737 1.00 85.19 105 PRO A O 1
ATOM 818 N N . ASP A 1 106 ? -34.683 -6.447 24.678 1.00 83.94 106 ASP A N 1
ATOM 819 C CA . ASP A 1 106 ? -35.535 -7.646 24.682 1.00 83.94 106 ASP A CA 1
ATOM 820 C C . ASP A 1 106 ? -35.487 -8.440 26.004 1.00 83.94 106 ASP A C 1
ATOM 822 O O . ASP A 1 106 ? -36.048 -9.529 26.098 1.00 83.94 106 ASP A O 1
ATOM 826 N N . GLY A 1 107 ? -34.840 -7.895 27.040 1.00 89.00 107 GLY A N 1
ATOM 827 C CA . GLY A 1 107 ? -34.787 -8.504 28.366 1.00 89.00 107 GLY A CA 1
ATOM 828 C C . GLY A 1 107 ? -33.700 -9.565 28.538 1.00 89.00 107 GLY A C 1
ATOM 829 O O . GLY A 1 107 ? -33.697 -10.242 29.565 1.00 89.00 107 GLY A O 1
ATOM 830 N N . TYR A 1 108 ? -32.747 -9.690 27.612 1.00 90.31 108 TYR A N 1
ATOM 831 C CA . TYR A 1 108 ? -31.581 -10.570 27.762 1.00 90.31 108 TYR A CA 1
ATOM 832 C C . TYR A 1 108 ? -30.290 -9.798 28.074 1.00 90.31 108 TYR A C 1
ATOM 834 O O . TYR A 1 108 ? -30.096 -8.666 27.636 1.00 90.31 108 TYR A O 1
ATOM 842 N N . HIS A 1 109 ? -29.366 -10.437 28.786 1.00 92.25 109 HIS A N 1
ATOM 843 C CA . HIS A 1 109 ? -27.962 -10.044 28.854 1.00 92.25 109 HIS A CA 1
ATOM 844 C C . HIS A 1 109 ? -27.145 -10.813 27.813 1.00 92.25 109 HIS A C 1
ATOM 846 O O . HIS A 1 109 ? -27.317 -12.021 27.638 1.00 92.25 109 HIS A O 1
ATOM 852 N N . GLU A 1 110 ? -26.236 -10.110 27.142 1.00 92.50 110 GLU A N 1
ATOM 853 C CA . GLU A 1 110 ? -25.229 -10.698 26.259 1.00 92.50 110 GLU A CA 1
ATOM 854 C C . GLU A 1 110 ? -23.996 -11.065 27.082 1.00 92.50 110 GLU A C 1
ATOM 856 O O . GLU A 1 110 ? -23.394 -10.201 27.723 1.00 92.50 110 GLU A O 1
ATOM 861 N N . VAL A 1 111 ? -23.615 -12.342 27.071 1.00 94.31 111 VAL A N 1
ATOM 862 C CA . VAL A 1 111 ? -22.520 -12.871 27.892 1.00 94.31 111 VAL A CA 1
ATOM 863 C C . VAL A 1 111 ? -21.615 -13.729 27.017 1.00 94.31 111 VAL A C 1
ATOM 865 O O . VAL A 1 111 ? -22.079 -14.678 26.393 1.00 94.31 111 VAL A O 1
ATOM 868 N N . ILE A 1 112 ? -20.320 -13.420 26.954 1.00 94.62 112 ILE A N 1
ATOM 869 C CA . ILE A 1 112 ? -19.338 -14.278 26.282 1.00 94.62 112 ILE A CA 1
ATOM 870 C C . ILE A 1 112 ? -18.677 -15.188 27.322 1.00 94.62 112 ILE A C 1
ATOM 872 O O . ILE A 1 112 ? -18.196 -14.714 28.349 1.00 94.62 112 ILE A O 1
ATOM 876 N N . VAL A 1 113 ? -18.647 -16.493 27.046 1.00 94.31 113 VAL A N 1
ATOM 877 C CA . VAL A 1 113 ? -18.197 -17.540 27.976 1.00 94.31 113 VAL A CA 1
ATOM 878 C C . VAL A 1 113 ? -17.118 -18.420 27.324 1.00 94.31 113 VAL A C 1
ATOM 880 O O . VAL A 1 113 ? -17.226 -18.755 26.142 1.00 94.31 113 VAL A O 1
ATOM 883 N N . ASP A 1 114 ? -16.083 -18.819 28.072 1.00 94.12 114 ASP A N 1
ATOM 884 C CA . ASP A 1 114 ? -15.066 -19.785 27.615 1.00 94.12 114 ASP A CA 1
ATOM 885 C C . ASP A 1 114 ? -15.670 -21.193 27.426 1.00 94.12 114 ASP A C 1
ATOM 887 O O . ASP A 1 114 ? -16.502 -21.643 28.216 1.00 94.12 114 ASP A O 1
ATOM 891 N N . GLY A 1 115 ? -15.236 -21.934 26.403 1.00 90.94 115 GLY A N 1
ATOM 892 C CA . GLY A 1 115 ? -15.853 -23.203 25.982 1.00 90.94 115 GLY A CA 1
ATOM 893 C C . GLY A 1 115 ? -16.025 -24.261 27.095 1.00 90.94 115 GLY A C 1
ATOM 894 O O . GLY A 1 115 ? -17.125 -24.805 27.254 1.00 90.94 115 GLY A O 1
ATOM 895 N N . PRO A 1 116 ? -14.993 -24.551 27.914 1.00 91.38 116 PRO A N 1
ATOM 896 C CA . PRO A 1 116 ? -15.114 -25.444 29.067 1.00 91.38 116 PRO A CA 1
ATOM 897 C C . PRO A 1 116 ? -16.035 -24.899 30.162 1.00 91.38 116 PRO A C 1
ATOM 899 O O . PRO A 1 116 ? -16.659 -25.683 30.875 1.00 91.38 116 PRO A O 1
ATOM 902 N N . TYR A 1 117 ? -16.155 -23.574 30.279 1.00 91.75 117 TYR A N 1
ATOM 903 C CA . TYR A 1 117 ? -17.029 -22.923 31.250 1.00 91.75 117 TYR A CA 1
ATOM 904 C C . TYR A 1 117 ? -18.508 -23.052 30.840 1.00 91.75 117 TYR A C 1
ATOM 906 O O . TYR A 1 117 ? -19.340 -23.355 31.688 1.00 91.75 117 TYR A O 1
ATOM 914 N N . ILE A 1 118 ? -18.842 -23.008 29.541 1.00 90.50 118 ILE A N 1
ATOM 915 C CA . ILE A 1 118 ? -20.189 -23.371 29.037 1.00 90.50 118 ILE A CA 1
ATOM 916 C C . ILE A 1 118 ? -20.544 -24.813 29.438 1.00 90.50 118 ILE A C 1
ATOM 918 O O . ILE A 1 118 ? -21.627 -25.084 29.954 1.00 90.50 118 ILE A O 1
ATOM 922 N N . SER A 1 119 ? -19.595 -25.740 29.273 1.00 90.19 119 SER A N 1
ATOM 923 C CA . SER A 1 119 ? -19.762 -27.150 29.667 1.00 90.19 119 SER A CA 1
ATOM 924 C C . SER A 1 119 ? -19.869 -27.355 31.187 1.00 90.19 119 SER A C 1
ATOM 926 O O . SER A 1 119 ? -20.338 -28.403 31.636 1.00 90.19 119 SER A O 1
ATOM 928 N N . TRP A 1 120 ? -19.423 -26.377 31.981 1.00 93.00 120 TRP A N 1
ATOM 929 C CA . TRP A 1 120 ? -19.585 -26.337 33.433 1.00 93.00 120 TRP A CA 1
ATOM 930 C C . TRP A 1 120 ? -20.954 -25.759 33.821 1.00 93.00 120 TRP A C 1
ATOM 932 O O . TRP A 1 120 ? -21.643 -26.386 34.620 1.00 93.00 120 TRP A O 1
ATOM 942 N N . LEU A 1 121 ? -21.402 -24.656 33.208 1.00 91.94 121 LEU A N 1
ATOM 943 C CA . LEU A 1 121 ? -22.729 -24.057 33.442 1.00 91.94 121 LEU A CA 1
ATOM 944 C C . LEU A 1 121 ? -23.855 -25.072 33.192 1.00 91.94 121 LEU A C 1
ATOM 946 O O . LEU A 1 121 ? -24.646 -25.365 34.088 1.00 91.94 121 LEU A O 1
ATOM 950 N N . LEU A 1 122 ? -23.841 -25.709 32.014 1.00 90.06 122 LEU A N 1
ATOM 951 C CA . LEU A 1 122 ? -24.833 -26.716 31.621 1.00 90.06 122 LEU A CA 1
ATOM 952 C C . LEU A 1 122 ? -24.857 -27.940 32.555 1.00 90.06 122 LEU A C 1
ATOM 954 O O . LEU A 1 122 ? -25.903 -28.557 32.739 1.00 90.06 122 LEU A O 1
ATOM 958 N N . ARG A 1 123 ? -23.720 -28.298 33.172 1.00 91.31 123 ARG A N 1
ATOM 959 C CA . ARG A 1 123 ? -23.636 -29.419 34.126 1.00 91.31 123 ARG A CA 1
ATOM 960 C C . ARG A 1 123 ? -24.308 -29.102 35.461 1.00 91.31 123 ARG A C 1
ATOM 962 O O . ARG A 1 123 ? -24.854 -30.008 36.084 1.00 91.31 123 ARG A O 1
ATOM 969 N N . HIS A 1 124 ? -24.274 -27.841 35.880 1.00 89.25 124 HIS A N 1
ATOM 970 C CA . HIS A 1 124 ? -24.868 -27.374 37.133 1.00 89.25 124 HIS A CA 1
ATOM 971 C C . HIS A 1 124 ? -26.278 -26.798 36.939 1.00 89.25 124 HIS A C 1
ATOM 973 O O . HIS A 1 124 ? -26.812 -26.187 37.851 1.00 89.25 124 HIS A O 1
ATOM 979 N N . GLN A 1 125 ? -26.899 -27.046 35.776 1.00 89.75 125 GLN A N 1
ATOM 980 C CA . GLN A 1 125 ? -28.265 -26.623 35.428 1.00 89.75 125 GLN A CA 1
ATOM 981 C C . GLN A 1 125 ? -28.455 -25.095 35.356 1.00 89.75 125 GLN A C 1
ATOM 983 O O . GLN A 1 125 ? -29.582 -24.614 35.279 1.00 89.75 125 GLN A O 1
ATOM 988 N N . ILE A 1 126 ? -27.358 -24.334 35.298 1.00 89.50 126 ILE A N 1
ATOM 989 C CA . ILE A 1 126 ? -27.387 -22.879 35.144 1.00 89.50 126 ILE A CA 1
ATOM 990 C C . ILE A 1 126 ? -27.764 -22.571 33.694 1.00 89.50 126 ILE A C 1
ATOM 992 O O . ILE A 1 126 ? -27.029 -22.904 32.758 1.00 89.50 126 ILE A O 1
ATOM 996 N N . HIS A 1 127 ? -28.934 -21.964 33.503 1.00 85.38 127 HIS A N 1
ATOM 997 C CA . HIS A 1 127 ? -29.485 -21.727 32.177 1.00 85.38 127 HIS A CA 1
ATOM 998 C C . HIS A 1 127 ? -28.671 -20.685 31.393 1.00 85.38 127 HIS A C 1
ATOM 1000 O O . HIS A 1 127 ? -28.556 -19.522 31.774 1.00 85.38 127 HIS A O 1
ATOM 1006 N N . VAL A 1 128 ? -28.149 -21.121 30.244 1.00 87.06 128 VAL A N 1
ATOM 1007 C CA . VAL A 1 128 ? -27.614 -20.280 29.167 1.00 87.06 128 VAL A CA 1
ATOM 1008 C C . VAL A 1 128 ? -28.324 -20.647 27.873 1.00 87.06 128 VAL A C 1
ATOM 1010 O O . VAL A 1 128 ? -28.365 -21.819 27.509 1.00 87.06 128 VAL A O 1
ATOM 1013 N N . ALA A 1 129 ? -28.837 -19.662 27.140 1.00 82.19 129 ALA A N 1
ATOM 1014 C CA . ALA A 1 129 ? -29.229 -19.872 25.752 1.00 82.19 129 ALA A CA 1
ATOM 1015 C C . ALA A 1 129 ? -27.976 -19.729 24.877 1.00 82.19 129 ALA A C 1
ATOM 1017 O O . ALA A 1 129 ? -27.426 -18.632 24.729 1.00 82.19 129 ALA A O 1
ATOM 1018 N N . THR A 1 130 ? -27.486 -20.829 24.301 1.00 76.56 130 THR A N 1
ATOM 1019 C CA . THR A 1 130 ? -26.358 -20.761 23.361 1.00 76.56 130 THR A CA 1
ATOM 1020 C C . THR A 1 130 ? -26.769 -20.029 22.084 1.00 76.56 130 THR A C 1
ATOM 1022 O O . THR A 1 130 ? -27.945 -19.987 21.716 1.00 76.56 130 THR A O 1
ATOM 1025 N N . LYS A 1 131 ? -25.796 -19.508 21.324 1.00 65.94 131 LYS A N 1
ATOM 1026 C CA . LYS A 1 131 ? -26.055 -18.870 20.019 1.00 65.94 131 LYS A CA 1
ATOM 1027 C C . LYS A 1 131 ? -26.834 -19.758 19.034 1.00 65.94 131 LYS A C 1
ATOM 1029 O O . LYS A 1 131 ? -27.425 -19.218 18.105 1.00 65.94 131 LYS A O 1
ATOM 1034 N N . TYR A 1 132 ? -26.844 -21.085 19.193 1.00 67.69 132 TYR A N 1
ATOM 1035 C CA . TYR A 1 132 ? -27.627 -21.991 18.343 1.00 67.69 132 TYR A CA 1
ATOM 1036 C C . TYR A 1 132 ? -29.099 -22.069 18.776 1.00 67.69 132 TYR A C 1
ATOM 1038 O O . TYR A 1 132 ? -29.987 -21.856 17.954 1.00 67.69 132 TYR A O 1
ATOM 1046 N N . GLU A 1 133 ? -29.358 -22.295 20.066 1.00 71.44 133 GLU A N 1
ATOM 1047 C CA . GLU A 1 133 ? -30.716 -22.323 20.636 1.00 71.44 133 GLU A CA 1
ATOM 1048 C C . GLU A 1 133 ? -31.389 -20.954 20.522 1.00 71.44 133 GLU A C 1
ATOM 1050 O O . GLU A 1 133 ? -32.542 -20.854 20.106 1.00 71.44 133 GLU A O 1
ATOM 1055 N N . TYR A 1 134 ? -30.638 -19.884 20.790 1.00 59.00 134 TYR A N 1
ATOM 1056 C CA . TYR A 1 134 ? -31.121 -18.524 20.605 1.00 59.00 134 TYR A CA 1
ATOM 1057 C C . TYR A 1 134 ? -31.424 -18.240 19.126 1.00 59.00 134 TYR A C 1
ATOM 1059 O O . TYR A 1 134 ? -32.504 -17.747 18.836 1.00 59.00 134 TYR A O 1
ATOM 1067 N N . ARG A 1 135 ? -30.568 -18.644 18.166 1.00 60.34 135 ARG A N 1
ATOM 1068 C CA . ARG A 1 135 ? -30.853 -18.513 16.715 1.00 60.34 135 ARG A CA 1
ATOM 1069 C C . ARG A 1 135 ? -32.096 -19.273 16.245 1.00 60.34 135 ARG A C 1
ATOM 1071 O O . ARG A 1 135 ? -32.683 -18.879 15.237 1.00 60.34 135 ARG A O 1
ATOM 1078 N N . LEU A 1 136 ? -32.468 -20.359 16.925 1.00 60.25 136 LEU A N 1
ATOM 1079 C CA . LEU A 1 136 ? -33.694 -21.113 16.649 1.00 60.25 136 LEU A CA 1
ATOM 1080 C C . LEU A 1 136 ? -34.954 -20.385 17.143 1.00 60.25 136 LEU A C 1
ATOM 1082 O O . LEU A 1 136 ? -36.010 -20.556 16.540 1.00 60.25 136 LEU A O 1
ATOM 1086 N N . MET A 1 137 ? -34.845 -19.562 18.191 1.00 56.88 137 MET A N 1
ATOM 1087 C CA . MET A 1 137 ? -35.956 -18.765 18.730 1.00 56.88 137 MET A CA 1
ATOM 1088 C C . MET A 1 137 ? -36.033 -17.360 18.108 1.00 56.88 137 MET A C 1
ATOM 1090 O O . MET A 1 137 ? -37.109 -16.911 17.715 1.00 56.88 137 MET A O 1
ATOM 1094 N N . HIS A 1 138 ? -34.894 -16.681 17.954 1.00 54.78 138 HIS A N 1
ATOM 1095 C CA . HIS A 1 138 ? -34.777 -15.309 17.462 1.00 54.78 138 HIS A CA 1
ATOM 1096 C C . HIS A 1 138 ? -33.562 -15.159 16.531 1.00 54.78 138 HIS A C 1
ATOM 1098 O O . HIS A 1 138 ? -32.436 -15.524 16.867 1.00 54.78 138 HIS A O 1
ATOM 1104 N N . ARG A 1 139 ? -33.754 -14.560 15.349 1.00 54.22 139 ARG A N 1
ATOM 1105 C CA . ARG A 1 139 ? -32.691 -14.362 14.338 1.00 54.22 139 ARG A CA 1
ATOM 1106 C C . ARG A 1 139 ? -31.683 -13.247 14.689 1.00 54.22 139 ARG A C 1
ATOM 1108 O O . ARG A 1 139 ? -31.035 -12.721 13.785 1.00 54.22 139 ARG A O 1
ATOM 1115 N N . SER A 1 140 ? -31.549 -12.867 15.959 1.00 59.50 140 SER A N 1
ATOM 1116 C CA . SER A 1 140 ? -30.817 -11.666 16.370 1.00 59.50 140 SER A CA 1
ATOM 1117 C C . SER A 1 140 ? -29.305 -11.811 16.170 1.00 59.50 140 SER A C 1
ATOM 1119 O O . SER A 1 140 ? -28.578 -12.396 16.972 1.00 59.50 140 SER A O 1
ATOM 1121 N N . ASP A 1 141 ? -28.823 -11.210 15.090 1.00 75.31 141 ASP A N 1
ATOM 1122 C CA . ASP A 1 141 ? -27.543 -10.506 15.088 1.00 75.31 141 ASP A CA 1
ATOM 1123 C C . ASP A 1 141 ? -27.506 -9.560 16.314 1.00 75.31 141 ASP A C 1
ATOM 1125 O O . ASP A 1 141 ? -28.487 -8.837 16.523 1.00 75.31 141 ASP A O 1
ATOM 1129 N N . PRO A 1 142 ? -26.442 -9.552 17.146 1.00 75.56 142 PRO A N 1
ATOM 1130 C CA . PRO A 1 142 ? -26.383 -8.692 18.334 1.00 75.56 142 PRO A CA 1
ATOM 1131 C C . PRO A 1 142 ? -26.518 -7.197 18.000 1.00 75.56 142 PRO A C 1
ATOM 1133 O O . PRO A 1 142 ? -26.932 -6.411 18.846 1.00 75.56 142 PRO A O 1
ATOM 1136 N N . THR A 1 143 ? -26.227 -6.809 16.756 1.00 83.00 143 THR A N 1
ATOM 1137 C CA . THR A 1 143 ? -26.290 -5.425 16.274 1.00 83.00 143 THR A CA 1
ATOM 1138 C C . THR A 1 143 ? -27.605 -5.048 15.594 1.00 83.00 143 THR A C 1
ATOM 1140 O O . THR A 1 143 ? -27.807 -3.875 15.273 1.00 83.00 143 THR A O 1
ATOM 1143 N N . GLN A 1 144 ? -28.534 -5.992 15.396 1.00 86.19 144 GLN A N 1
ATOM 1144 C CA . GLN A 1 144 ? -29.889 -5.624 14.982 1.00 86.19 144 GLN A CA 1
ATOM 1145 C C . GLN A 1 144 ? -30.618 -4.925 16.143 1.00 86.19 144 GLN A C 1
ATOM 1147 O O . GLN A 1 144 ? -30.489 -5.354 17.294 1.00 86.19 144 GLN A O 1
ATOM 1152 N N . PRO A 1 145 ? -31.339 -3.823 15.878 1.00 88.12 145 PRO A N 1
ATOM 1153 C CA . PRO A 1 145 ? -32.163 -3.168 16.888 1.00 88.12 145 PRO A CA 1
ATOM 1154 C C . PRO A 1 145 ? -33.352 -4.040 17.302 1.00 88.12 145 PRO A C 1
ATOM 1156 O O . PRO A 1 145 ? -33.835 -4.867 16.527 1.00 88.12 145 PRO A O 1
ATOM 1159 N N . ALA A 1 146 ? -33.862 -3.817 18.511 1.00 86.94 146 ALA A N 1
ATOM 1160 C CA . ALA A 1 146 ? -35.138 -4.392 18.922 1.00 86.94 146 ALA A CA 1
ATOM 1161 C C . ALA A 1 146 ? -36.307 -3.688 18.209 1.00 86.94 146 ALA A C 1
ATOM 1163 O O . ALA A 1 146 ? -36.222 -2.512 17.856 1.00 86.94 146 ALA A O 1
ATOM 1164 N N . GLU A 1 147 ? -37.438 -4.377 18.038 1.00 85.50 147 GLU A N 1
ATOM 1165 C CA . GLU A 1 147 ? -38.599 -3.818 17.327 1.00 85.50 147 GLU A CA 1
ATOM 1166 C C . GLU A 1 147 ? -39.153 -2.546 17.991 1.00 85.50 147 GLU A C 1
ATOM 1168 O O . GLU A 1 147 ? -39.520 -1.596 17.303 1.00 85.50 147 GLU A O 1
ATOM 1173 N N . GLY A 1 148 ? -39.124 -2.480 19.327 1.00 86.00 148 GLY A N 1
ATOM 1174 C CA . GLY A 1 148 ? -39.467 -1.267 20.072 1.00 86.00 148 GLY A CA 1
ATOM 1175 C C . GLY A 1 148 ? -38.541 -0.082 19.771 1.00 86.00 148 GLY A C 1
ATOM 1176 O O . GLY A 1 148 ? -39.009 1.048 19.724 1.00 86.00 148 GLY A O 1
ATOM 1177 N N . GLU A 1 149 ? -37.255 -0.321 19.492 1.00 86.19 149 GLU A N 1
ATOM 1178 C CA . GLU A 1 149 ? -36.335 0.743 19.069 1.00 86.19 149 GLU A CA 1
ATOM 1179 C C . GLU A 1 149 ? -36.649 1.199 17.639 1.00 86.19 149 GLU A C 1
ATOM 1181 O O . GLU A 1 149 ? -36.658 2.397 17.376 1.00 86.19 149 GLU A O 1
ATOM 1186 N N . MET A 1 150 ? -36.951 0.263 16.728 1.00 88.06 150 MET A N 1
ATOM 1187 C CA . MET A 1 150 ? -37.291 0.576 15.329 1.00 88.06 150 MET A CA 1
ATOM 1188 C C . MET A 1 150 ? -38.577 1.400 15.192 1.00 88.06 150 MET A C 1
ATOM 1190 O O . MET A 1 150 ? -38.692 2.187 14.258 1.00 88.06 150 MET A O 1
ATOM 1194 N N . ARG A 1 151 ? -39.527 1.247 16.124 1.00 84.75 151 ARG A N 1
ATOM 1195 C CA . ARG A 1 151 ? -40.739 2.081 16.201 1.00 84.75 151 ARG A CA 1
ATOM 1196 C C . ARG A 1 151 ? -40.416 3.525 16.605 1.00 84.75 151 ARG A C 1
ATOM 1198 O O . ARG A 1 151 ? -40.850 4.448 15.930 1.00 84.75 151 ARG A O 1
ATOM 1205 N N . VAL A 1 152 ? -39.616 3.705 17.659 1.00 85.88 152 VAL A N 1
ATOM 1206 C CA . VAL A 1 152 ? -39.355 5.020 18.287 1.00 85.88 152 VAL A CA 1
ATOM 1207 C C . VAL A 1 152 ? -38.260 5.829 17.569 1.00 85.88 152 VAL A C 1
ATOM 1209 O O . VAL A 1 152 ? -38.119 7.033 17.781 1.00 85.88 152 VAL A O 1
ATOM 1212 N N . HIS A 1 153 ? -37.432 5.183 16.740 1.00 81.50 153 HIS A N 1
ATOM 1213 C CA . HIS A 1 153 ? -36.217 5.787 16.172 1.00 81.50 153 HIS A CA 1
ATOM 1214 C C . HIS A 1 153 ? -36.003 5.511 14.672 1.00 81.50 153 HIS A C 1
ATOM 1216 O O . HIS A 1 153 ? -34.894 5.713 14.176 1.00 81.50 153 HIS A O 1
ATOM 1222 N N . GLY A 1 154 ? -37.009 4.983 13.965 1.00 86.06 154 GLY A N 1
ATOM 1223 C CA . GLY A 1 154 ? -36.826 4.439 12.614 1.00 86.06 154 GLY A CA 1
ATOM 1224 C C . GLY A 1 154 ? -35.868 3.239 12.590 1.00 86.06 154 GLY A C 1
ATOM 1225 O O . GLY A 1 154 ? -35.253 2.882 13.602 1.00 86.06 154 GLY A O 1
ATOM 1226 N N . VAL A 1 155 ? -35.692 2.580 11.443 1.00 84.19 155 VAL A N 1
ATOM 1227 C CA . VAL A 1 155 ? -34.743 1.459 11.353 1.00 84.19 155 VAL A CA 1
ATOM 1228 C C . VAL A 1 155 ? -33.309 1.981 11.334 1.00 84.19 155 VAL A C 1
ATOM 1230 O O . VAL A 1 155 ? -32.439 1.371 11.964 1.00 84.19 155 VAL A O 1
ATOM 1233 N N . TRP A 1 156 ? -33.036 3.122 10.691 1.00 80.69 156 TRP A N 1
ATOM 1234 C CA . TRP A 1 156 ? -31.682 3.685 10.657 1.00 80.69 156 TRP A CA 1
ATOM 1235 C C . TRP A 1 156 ? -31.226 4.227 12.012 1.00 80.69 156 TRP A C 1
ATOM 1237 O O . TRP A 1 156 ? -30.114 3.904 12.446 1.00 80.69 156 TRP A O 1
ATOM 1247 N N . GLY A 1 157 ? -32.069 4.980 12.722 1.00 83.81 157 GLY A N 1
ATOM 1248 C CA . GLY A 1 157 ? -31.739 5.497 14.054 1.00 83.81 157 GLY A CA 1
ATOM 1249 C C . GLY A 1 157 ? -31.615 4.386 15.089 1.00 83.81 157 GLY A C 1
ATOM 1250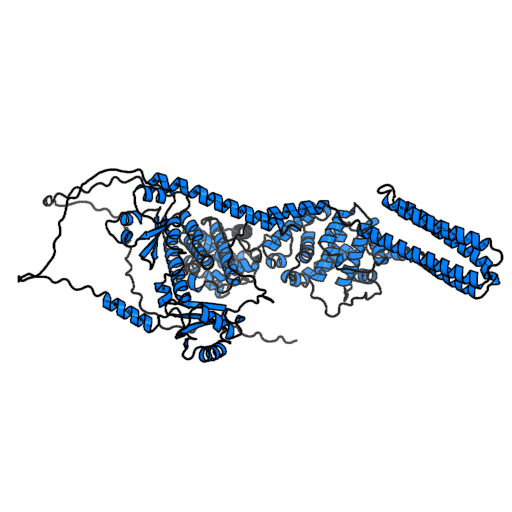 O O . GLY A 1 157 ? -30.644 4.357 15.850 1.00 83.81 157 GLY A O 1
ATOM 1251 N N . ALA A 1 158 ? -32.525 3.409 15.077 1.00 88.06 158 ALA A N 1
ATOM 1252 C CA . ALA A 1 158 ? -32.430 2.241 15.948 1.00 88.06 158 ALA A CA 1
ATOM 1253 C C . ALA A 1 158 ? -31.169 1.406 15.665 1.00 88.06 158 ALA A C 1
ATOM 1255 O O . ALA A 1 158 ? -30.440 1.054 16.595 1.00 88.06 158 ALA A O 1
ATOM 1256 N N . ARG A 1 159 ? -30.845 1.141 14.389 1.00 88.38 159 ARG A N 1
ATOM 1257 C CA . ARG A 1 159 ? -29.597 0.463 13.993 1.00 88.38 159 ARG A CA 1
ATOM 1258 C C . ARG A 1 159 ? -28.366 1.236 14.472 1.00 88.38 159 ARG A C 1
ATOM 1260 O O . ARG A 1 159 ? -27.474 0.625 15.055 1.00 88.38 159 ARG A O 1
ATOM 1267 N N . ARG A 1 160 ? -28.328 2.563 14.294 1.00 85.62 160 ARG A N 1
ATOM 1268 C CA . ARG A 1 160 ? -27.235 3.431 14.772 1.00 85.62 160 ARG A CA 1
ATOM 1269 C C . ARG A 1 160 ? -27.046 3.302 16.288 1.00 85.62 160 ARG A C 1
ATOM 1271 O O . ARG A 1 160 ? -25.924 3.083 16.740 1.00 85.62 160 ARG A O 1
ATOM 1278 N N . ARG A 1 161 ? -28.132 3.350 17.069 1.00 88.00 161 ARG A N 1
ATOM 1279 C CA . ARG A 1 161 ? -28.100 3.157 18.533 1.00 88.00 161 ARG A CA 1
ATOM 1280 C C . ARG A 1 161 ? -27.651 1.745 18.925 1.00 88.00 161 ARG A C 1
ATOM 1282 O O . ARG A 1 161 ? -26.830 1.608 19.828 1.00 88.00 161 ARG A O 1
ATOM 1289 N N . SER A 1 162 ? -28.107 0.707 18.221 1.00 89.31 162 SER A N 1
ATOM 1290 C CA . SER A 1 162 ? -27.682 -0.678 18.477 1.00 89.31 162 SER A CA 1
ATOM 1291 C C . SER A 1 162 ? -26.194 -0.899 18.162 1.00 89.31 162 SER A C 1
ATOM 1293 O O . SER A 1 162 ? -25.502 -1.577 18.918 1.00 89.31 162 SER A O 1
ATOM 1295 N N . TYR A 1 163 ? -25.660 -0.255 17.116 1.00 90.19 163 TYR A N 1
ATOM 1296 C CA . TYR A 1 163 ? -24.228 -0.269 16.790 1.00 90.19 163 TYR A CA 1
ATOM 1297 C C . TYR A 1 163 ? -23.380 0.432 17.867 1.00 90.19 163 TYR A C 1
ATOM 1299 O O . TYR A 1 163 ? -22.368 -0.121 18.301 1.00 90.19 163 TYR A O 1
ATOM 1307 N N . ILE A 1 164 ? -23.816 1.606 18.345 1.00 88.31 164 ILE A N 1
ATOM 1308 C CA . ILE A 1 164 ? -23.167 2.337 19.451 1.00 88.31 164 ILE A CA 1
ATOM 1309 C C . ILE A 1 164 ? -23.178 1.493 20.734 1.00 88.31 164 ILE A C 1
ATOM 1311 O O . ILE A 1 164 ? -22.139 1.339 21.374 1.00 88.31 164 ILE A O 1
ATOM 1315 N N . ARG A 1 165 ? -24.323 0.889 21.085 1.00 90.50 165 ARG A N 1
ATOM 1316 C CA . ARG A 1 165 ? -24.450 -0.034 22.227 1.00 90.50 165 ARG A CA 1
ATOM 1317 C C . ARG A 1 165 ? -23.501 -1.222 22.097 1.00 90.50 165 ARG A C 1
ATOM 1319 O O . ARG A 1 165 ? -22.787 -1.522 23.048 1.00 90.50 165 ARG A O 1
ATOM 1326 N N . PHE A 1 166 ? -23.473 -1.880 20.939 1.00 91.88 166 PHE A N 1
ATOM 1327 C CA . PHE A 1 166 ? -22.606 -3.032 20.700 1.00 91.88 166 PHE A CA 1
ATOM 1328 C C . PHE A 1 166 ? -21.123 -2.677 20.876 1.00 91.88 166 PHE A C 1
ATOM 1330 O O . PHE A 1 166 ? -20.409 -3.393 21.575 1.00 91.88 166 PHE A O 1
ATOM 1337 N N . LEU A 1 167 ? -20.664 -1.555 20.309 1.00 91.38 167 LEU A N 1
ATOM 1338 C CA . LEU A 1 167 ? -19.277 -1.108 20.468 1.00 91.38 167 LEU A CA 1
ATOM 1339 C C . LEU A 1 167 ? -18.974 -0.671 21.906 1.00 91.38 167 LEU A C 1
ATOM 1341 O O . LEU A 1 167 ? -17.979 -1.118 22.463 1.00 91.38 167 LEU A O 1
ATOM 1345 N N . GLY A 1 168 ? -19.845 0.103 22.558 1.00 91.81 168 GLY A N 1
ATOM 1346 C CA . GLY A 1 168 ? -19.668 0.489 23.964 1.00 91.81 168 GLY A CA 1
ATOM 1347 C C . GLY A 1 168 ? -19.585 -0.717 24.910 1.00 91.81 168 GLY A C 1
ATOM 1348 O O . GLY A 1 168 ? -18.737 -0.751 25.803 1.00 91.81 168 GLY A O 1
ATOM 1349 N N . ASN A 1 169 ? -20.407 -1.742 24.676 1.00 92.56 169 ASN A N 1
ATOM 1350 C CA . ASN A 1 169 ? -20.354 -3.021 25.383 1.00 92.56 169 ASN A CA 1
ATOM 1351 C C . ASN A 1 169 ? -19.053 -3.788 25.073 1.00 92.56 169 ASN A C 1
ATOM 1353 O O . ASN A 1 169 ? -18.365 -4.245 25.986 1.00 92.56 169 ASN A O 1
ATOM 1357 N N . ALA A 1 170 ? -18.667 -3.885 23.797 1.00 93.44 170 ALA A N 1
ATOM 1358 C CA . ALA A 1 170 ? -17.429 -4.540 23.376 1.00 93.44 170 ALA A CA 1
ATOM 1359 C C . ALA A 1 170 ? -16.174 -3.845 23.931 1.00 93.44 170 ALA A C 1
ATOM 1361 O O . ALA A 1 170 ? -15.208 -4.522 24.267 1.00 93.44 170 ALA A O 1
ATOM 1362 N N . PHE A 1 171 ? -16.171 -2.516 24.063 1.00 91.75 171 PHE A N 1
ATOM 1363 C CA . PHE A 1 171 ? -15.012 -1.755 24.537 1.00 91.75 171 PHE A CA 1
ATOM 1364 C C . PHE A 1 171 ? -14.853 -1.894 26.058 1.00 91.75 171 PHE A C 1
ATOM 1366 O O . PHE A 1 171 ? -13.736 -2.105 26.530 1.00 91.75 171 PHE A O 1
ATOM 1373 N N . LYS A 1 172 ? -15.963 -1.914 26.817 1.00 92.25 172 LYS A N 1
ATOM 1374 C CA . LYS A 1 172 ? -15.971 -2.327 28.236 1.00 92.25 172 LYS A CA 1
ATOM 1375 C C . LYS A 1 172 ? -15.445 -3.755 28.412 1.00 92.25 172 LYS A C 1
ATOM 1377 O O . LYS A 1 172 ? -14.621 -4.003 29.285 1.00 92.25 172 LYS A O 1
ATOM 1382 N N . ALA A 1 173 ? -15.885 -4.681 27.559 1.00 93.31 173 ALA A N 1
ATOM 1383 C CA . ALA A 1 173 ? -15.430 -6.068 27.581 1.00 93.31 173 ALA A CA 1
ATOM 1384 C C . ALA A 1 173 ? -13.926 -6.189 27.265 1.00 93.31 173 ALA A C 1
ATOM 1386 O O . ALA A 1 173 ? -13.209 -6.901 27.965 1.00 93.31 173 ALA A O 1
ATOM 1387 N N . ILE A 1 174 ? -13.422 -5.450 26.273 1.00 92.81 174 ILE A N 1
ATOM 1388 C CA . ILE A 1 174 ? -11.994 -5.389 25.927 1.00 92.81 174 ILE A CA 1
ATOM 1389 C C . ILE A 1 174 ? -11.159 -4.860 27.104 1.00 92.81 174 ILE A C 1
ATOM 1391 O O . ILE A 1 174 ? -10.224 -5.541 27.517 1.00 92.81 174 ILE A O 1
ATOM 1395 N N . GLY A 1 175 ? -11.536 -3.714 27.683 1.00 90.75 175 GLY A N 1
ATOM 1396 C CA . GLY A 1 175 ? -10.829 -3.083 28.809 1.00 90.75 175 GLY A CA 1
ATOM 1397 C C . GLY A 1 175 ? -11.000 -3.781 30.166 1.00 90.75 175 GLY A C 1
ATOM 1398 O O . GLY A 1 175 ? -10.541 -3.272 31.184 1.00 90.75 175 GLY A O 1
ATOM 1399 N N . SER A 1 176 ? -11.670 -4.939 30.211 1.00 90.06 176 SER A N 1
ATOM 1400 C CA . SER A 1 176 ? -11.842 -5.740 31.433 1.00 90.06 176 SER A CA 1
ATOM 1401 C C . SER A 1 176 ? -10.710 -6.753 31.677 1.00 90.06 176 SER A C 1
ATOM 1403 O O . SER A 1 176 ? -10.793 -7.557 32.604 1.00 90.06 176 SER A O 1
ATOM 1405 N N . GLY A 1 177 ? -9.653 -6.748 30.851 1.00 85.50 177 GLY A N 1
ATOM 1406 C CA . GLY A 1 177 ? -8.460 -7.590 31.033 1.00 85.50 177 GLY A CA 1
ATOM 1407 C C . GLY A 1 177 ? -8.672 -9.096 30.806 1.00 85.50 177 GLY A C 1
ATOM 1408 O O . GLY A 1 177 ? -7.823 -9.910 31.177 1.00 85.50 177 GLY A O 1
ATOM 1409 N N . HIS A 1 178 ? -9.803 -9.490 30.217 1.00 87.44 178 HIS A N 1
ATOM 1410 C CA . HIS A 1 178 ? -10.111 -10.884 29.897 1.00 87.44 178 HIS A CA 1
ATOM 1411 C C . HIS A 1 178 ? -9.226 -11.447 28.768 1.00 87.44 178 HIS A C 1
ATOM 1413 O O . HIS A 1 178 ? -8.691 -10.722 27.929 1.00 87.44 178 HIS A O 1
ATOM 1419 N N . GLY A 1 179 ? -9.064 -12.775 28.753 1.00 83.12 179 GLY A N 1
ATOM 1420 C CA . GLY A 1 179 ? -8.108 -13.464 27.881 1.00 83.12 179 GLY A CA 1
ATOM 1421 C C . GLY A 1 179 ? -8.363 -13.286 26.372 1.00 83.12 179 GLY A C 1
ATOM 1422 O O . GLY A 1 179 ? -9.481 -12.983 25.952 1.00 83.12 179 GLY A O 1
ATOM 1423 N N . PRO A 1 180 ? -7.354 -13.546 25.513 1.00 84.75 180 PRO A N 1
ATOM 1424 C CA . PRO A 1 180 ? -7.411 -13.250 24.074 1.00 84.75 180 PRO A CA 1
ATOM 1425 C C . PRO A 1 180 ? -8.551 -13.961 23.320 1.00 84.75 180 PRO A C 1
ATOM 1427 O O . PRO A 1 180 ? -8.990 -13.475 22.276 1.00 84.75 180 PRO A O 1
ATOM 1430 N N . GLY A 1 181 ? -9.084 -15.062 23.864 1.00 89.44 181 GLY A N 1
ATOM 1431 C CA . GLY A 1 181 ? -10.285 -15.727 23.350 1.00 89.44 181 GLY A CA 1
ATOM 1432 C C . GLY A 1 181 ? -11.513 -14.810 23.285 1.00 89.44 181 GLY A C 1
ATOM 1433 O O . GLY A 1 181 ? -12.252 -14.872 22.302 1.00 89.44 181 GLY A O 1
ATOM 1434 N N . LEU A 1 182 ? -11.683 -13.887 24.242 1.00 92.12 182 LEU A N 1
ATOM 1435 C CA . LEU A 1 182 ? -12.763 -12.894 24.229 1.00 92.12 182 LEU A CA 1
ATOM 1436 C C . LEU A 1 182 ? -12.698 -12.017 22.972 1.00 92.12 182 LEU A C 1
ATOM 1438 O O . LEU A 1 182 ? -13.690 -11.864 22.262 1.00 92.12 182 LEU A O 1
ATOM 1442 N N . ARG A 1 183 ? -11.512 -11.485 22.660 1.00 93.25 183 ARG A N 1
ATOM 1443 C CA . ARG A 1 183 ? -11.277 -10.624 21.490 1.00 93.25 183 ARG A CA 1
ATOM 1444 C C . ARG A 1 183 ? -11.498 -11.380 20.179 1.00 93.25 183 ARG A C 1
ATOM 1446 O O . ARG A 1 183 ? -12.078 -10.830 19.246 1.00 93.25 183 ARG A O 1
ATOM 1453 N N . LEU A 1 184 ? -11.099 -12.654 20.114 1.00 91.94 184 LEU A N 1
ATOM 1454 C CA . LEU A 1 184 ? -11.393 -13.530 18.973 1.00 91.94 184 LEU A CA 1
ATOM 1455 C C . LEU A 1 184 ? -12.901 -13.797 18.819 1.00 91.94 184 LEU A C 1
ATOM 1457 O O . LEU A 1 184 ? -13.395 -13.798 17.690 1.00 91.94 184 LEU A O 1
ATOM 1461 N N . CYS A 1 185 ? -13.643 -13.953 19.922 1.00 92.88 185 CYS A N 1
ATOM 1462 C CA . CYS A 1 185 ? -15.100 -14.069 19.882 1.00 92.88 185 CYS A CA 1
ATOM 1463 C C . CYS A 1 185 ? -15.763 -12.760 19.428 1.00 92.88 185 CYS A C 1
ATOM 1465 O O . CYS A 1 185 ? -16.595 -12.808 18.524 1.00 92.88 185 CYS A O 1
ATOM 1467 N N . LEU A 1 186 ? -15.361 -11.598 19.961 1.00 93.94 186 LEU A N 1
ATOM 1468 C CA . LEU A 1 186 ? -15.838 -10.280 19.512 1.00 93.94 186 LEU A CA 1
ATOM 1469 C C . LEU A 1 186 ? -15.639 -10.117 17.993 1.00 93.94 186 LEU A C 1
ATOM 1471 O O . LEU A 1 186 ? -16.605 -9.925 17.258 1.00 93.94 186 LEU A O 1
ATOM 1475 N N . ARG A 1 187 ? -14.424 -10.377 17.491 1.00 93.56 187 ARG A N 1
ATOM 1476 C CA . ARG A 1 187 ? -14.092 -10.434 16.051 1.00 93.56 187 ARG A CA 1
ATOM 1477 C C . ARG A 1 187 ? -14.908 -11.458 15.233 1.00 93.56 187 ARG A C 1
ATOM 1479 O O . ARG A 1 187 ? -14.823 -11.459 14.007 1.00 93.56 187 ARG A O 1
ATOM 1486 N N . SER A 1 188 ? -15.648 -12.375 15.858 1.00 91.31 188 SER A N 1
ATOM 1487 C CA . SER A 1 188 ? -16.524 -13.356 15.187 1.00 91.31 188 SER A CA 1
ATOM 1488 C C . SER A 1 188 ? -18.018 -13.000 15.235 1.00 91.31 188 SER A C 1
ATOM 1490 O O . SER A 1 188 ? -18.830 -13.672 14.594 1.00 91.31 188 SER A O 1
ATOM 1492 N N . ILE A 1 189 ? -18.393 -11.973 16.007 1.00 91.31 189 ILE A N 1
ATOM 1493 C CA . ILE A 1 189 ? -19.781 -11.508 16.153 1.00 91.31 189 ILE A CA 1
ATOM 1494 C C . ILE A 1 189 ? -19.994 -10.070 15.662 1.00 91.31 189 ILE A C 1
ATOM 1496 O O . ILE A 1 189 ? -21.122 -9.726 15.329 1.00 91.31 189 ILE A O 1
ATOM 1500 N N . THR A 1 190 ? -18.933 -9.264 15.573 1.00 92.19 190 THR A N 1
ATOM 1501 C CA . THR A 1 190 ? -18.955 -7.916 14.989 1.00 92.19 190 THR A CA 1
ATOM 1502 C C . THR A 1 190 ? -19.305 -7.956 13.494 1.00 92.19 190 THR A C 1
ATOM 1504 O O . THR A 1 190 ? -18.636 -8.672 12.745 1.00 92.19 190 THR A O 1
ATOM 1507 N N . PRO A 1 191 ? -20.299 -7.179 13.021 1.00 89.88 191 PRO A N 1
ATOM 1508 C CA . PRO A 1 191 ? -20.603 -7.058 11.597 1.00 89.88 191 PRO A CA 1
ATOM 1509 C C . PRO A 1 191 ? -19.507 -6.300 10.836 1.00 89.88 191 PRO A C 1
ATOM 1511 O O . PRO A 1 191 ? -18.865 -5.421 11.418 1.00 89.88 191 PRO A O 1
ATOM 1514 N N . PRO A 1 192 ? -19.359 -6.515 9.513 1.00 87.94 192 PRO A N 1
ATOM 1515 C CA . PRO A 1 192 ? -18.320 -5.872 8.710 1.00 87.94 192 PRO A CA 1
ATOM 1516 C C . PRO A 1 192 ? -18.237 -4.344 8.834 1.00 87.94 192 PRO A C 1
ATOM 1518 O O . PRO A 1 192 ? -17.145 -3.790 8.832 1.00 87.94 192 PRO A O 1
ATOM 1521 N N . CYS A 1 193 ? -19.361 -3.637 8.983 1.00 85.25 193 CYS A N 1
ATOM 1522 C CA . CYS A 1 193 ? -19.363 -2.176 9.137 1.00 85.25 193 CYS A CA 1
ATOM 1523 C C . CYS A 1 193 ? -18.739 -1.671 10.453 1.00 85.25 193 CYS A C 1
ATOM 1525 O O . CYS A 1 193 ? -18.385 -0.499 10.523 1.00 85.25 193 CYS A O 1
ATOM 1527 N N . LEU A 1 194 ? -18.582 -2.525 11.471 1.00 90.44 194 LEU A N 1
ATOM 1528 C CA . LEU A 1 194 ? -18.048 -2.161 12.791 1.00 90.44 194 LEU A CA 1
ATOM 1529 C C . LEU A 1 194 ? -16.658 -2.764 13.076 1.00 90.44 194 LEU A C 1
ATOM 1531 O O . LEU A 1 194 ? -16.069 -2.476 14.117 1.00 90.44 194 LEU A O 1
ATOM 1535 N N . GLU A 1 195 ? -16.107 -3.580 12.167 1.00 91.31 195 GLU A N 1
ATOM 1536 C CA . GLU A 1 195 ? -14.796 -4.231 12.348 1.00 91.31 195 GLU A CA 1
ATOM 1537 C C . GLU A 1 195 ? -13.667 -3.224 12.594 1.00 91.31 195 GLU A C 1
ATOM 1539 O O . GLU A 1 195 ? -12.838 -3.444 13.473 1.00 91.31 195 GLU A O 1
ATOM 1544 N N . THR A 1 196 ? -13.640 -2.111 11.853 1.00 91.44 196 THR A N 1
ATOM 1545 C CA . THR A 1 196 ? -12.577 -1.100 11.967 1.00 91.44 196 THR A CA 1
ATOM 1546 C C . THR A 1 196 ? -12.583 -0.432 13.347 1.00 91.44 196 THR A C 1
ATOM 1548 O O . THR A 1 196 ? -11.534 -0.320 13.978 1.00 91.44 196 THR A O 1
ATOM 1551 N N . ALA A 1 197 ? -13.765 -0.078 13.865 1.00 91.75 197 ALA A N 1
ATOM 1552 C CA . ALA A 1 197 ? -13.920 0.493 15.204 1.00 91.75 197 ALA A CA 1
ATOM 1553 C C . ALA A 1 197 ? -13.564 -0.517 16.314 1.00 91.75 197 ALA A C 1
ATOM 1555 O O . ALA A 1 197 ? -12.933 -0.144 17.303 1.00 91.75 197 ALA A O 1
ATOM 1556 N N . LEU A 1 198 ? -13.901 -1.805 16.139 1.00 93.38 198 LEU A N 1
ATOM 1557 C CA . LEU A 1 198 ? -13.482 -2.856 17.073 1.00 93.38 198 LEU A CA 1
ATOM 1558 C C . LEU A 1 198 ? -11.955 -3.024 17.090 1.00 93.38 198 LEU A C 1
ATOM 1560 O O . LEU A 1 198 ? -11.362 -3.063 18.165 1.00 93.38 198 LEU A O 1
ATOM 1564 N N . GLU A 1 199 ? -11.309 -3.138 15.927 1.00 93.62 199 GLU A N 1
ATOM 1565 C CA . GLU A 1 199 ? -9.854 -3.327 15.858 1.00 93.62 199 GLU A CA 1
ATOM 1566 C C . GLU A 1 199 ? -9.092 -2.101 16.389 1.00 93.62 199 GLU A C 1
ATOM 1568 O O . GLU A 1 199 ? -8.065 -2.281 17.047 1.00 93.62 199 GLU A O 1
ATOM 1573 N N . TRP A 1 200 ? -9.623 -0.880 16.212 1.00 93.19 200 TRP A N 1
ATOM 1574 C CA . TRP A 1 200 ? -9.133 0.320 16.902 1.00 93.19 200 TRP A CA 1
ATOM 1575 C C . TRP A 1 200 ? -9.200 0.176 18.426 1.00 93.19 200 TRP A C 1
ATOM 1577 O O . TRP A 1 200 ? -8.200 0.414 19.097 1.00 93.19 200 TRP A O 1
ATOM 1587 N N . ALA A 1 201 ? -10.330 -0.255 18.994 1.00 92.56 201 ALA A N 1
ATOM 1588 C CA . ALA A 1 201 ? -10.452 -0.416 20.443 1.00 92.56 201 ALA A CA 1
ATOM 1589 C C . ALA A 1 201 ? -9.552 -1.530 21.007 1.00 92.56 201 ALA A C 1
ATOM 1591 O O . ALA A 1 201 ? -8.940 -1.339 22.057 1.00 92.56 201 ALA A O 1
ATOM 1592 N N . ILE A 1 202 ? -9.406 -2.661 20.302 1.00 93.62 202 ILE A N 1
ATOM 1593 C CA . ILE A 1 202 ? -8.460 -3.722 20.692 1.00 93.62 202 ILE A CA 1
ATOM 1594 C C . ILE A 1 202 ? -7.019 -3.187 20.650 1.00 93.62 202 ILE A C 1
ATOM 1596 O O . ILE A 1 202 ? -6.240 -3.449 21.563 1.00 93.62 202 ILE A O 1
ATOM 1600 N N . LEU A 1 203 ? -6.659 -2.418 19.618 1.00 94.25 203 LEU A N 1
ATOM 1601 C CA . LEU A 1 203 ? -5.338 -1.802 19.479 1.00 94.25 203 LEU A CA 1
ATOM 1602 C C . LEU A 1 203 ? -5.055 -0.748 20.560 1.00 94.25 203 LEU A C 1
ATOM 1604 O O . LEU A 1 203 ? -3.959 -0.738 21.118 1.00 94.25 203 LEU A O 1
ATOM 1608 N N . ASN A 1 204 ? -6.029 0.105 20.879 1.00 94.12 204 ASN A N 1
ATOM 1609 C CA . ASN A 1 204 ? -5.896 1.136 21.908 1.00 94.12 204 ASN A CA 1
ATOM 1610 C C . ASN A 1 204 ? -5.775 0.503 23.304 1.00 94.12 204 ASN A C 1
ATOM 1612 O O . ASN A 1 204 ? -4.898 0.895 24.065 1.00 94.12 204 ASN A O 1
ATOM 1616 N N . CYS A 1 205 ? -6.571 -0.528 23.607 1.00 93.25 205 CYS A N 1
ATOM 1617 C CA . CYS A 1 205 ? -6.418 -1.37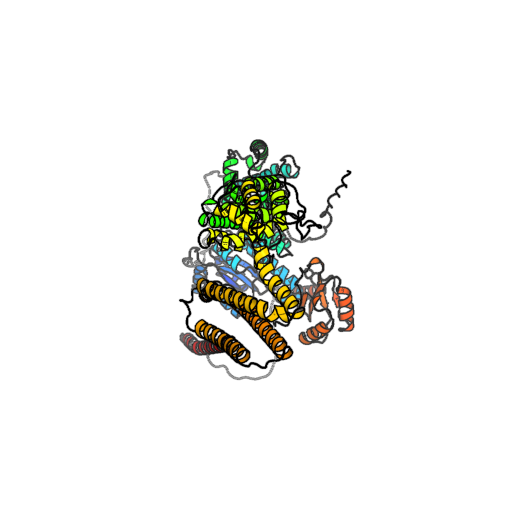1 24.799 1.00 93.25 205 CYS A CA 1
ATOM 1618 C C . CYS A 1 205 ? -5.005 -1.972 24.887 1.00 93.25 205 CYS A C 1
ATOM 1620 O O . CYS A 1 205 ? -4.293 -1.720 25.855 1.00 93.25 205 CYS A O 1
ATOM 1622 N N . ASP A 1 206 ? -4.548 -2.672 23.842 1.00 94.12 206 ASP A N 1
ATOM 1623 C CA . ASP A 1 206 ? -3.212 -3.281 23.811 1.00 94.12 206 ASP A CA 1
ATOM 1624 C C . ASP A 1 206 ? -2.072 -2.270 23.980 1.00 94.12 206 ASP A C 1
ATOM 1626 O O . ASP A 1 206 ? -1.032 -2.604 24.551 1.00 94.12 206 ASP A O 1
ATOM 1630 N N . LEU A 1 207 ? -2.245 -1.041 23.491 1.00 95.56 207 LEU A N 1
ATOM 1631 C CA . LEU A 1 207 ? -1.273 0.036 23.642 1.00 95.56 207 LEU A CA 1
ATOM 1632 C C . LEU A 1 207 ? -1.313 0.672 25.041 1.00 95.56 207 LEU A C 1
ATOM 1634 O O . LEU A 1 207 ? -0.257 0.943 25.605 1.00 95.56 207 LEU A O 1
ATOM 1638 N N . LEU A 1 208 ? -2.496 0.918 25.608 1.00 94.31 208 LEU A N 1
ATOM 1639 C CA . LEU A 1 208 ? -2.661 1.625 26.885 1.00 94.31 208 LEU A CA 1
ATOM 1640 C C . LEU A 1 208 ? -2.413 0.714 28.101 1.00 94.31 208 LEU A C 1
ATOM 1642 O O . LEU A 1 208 ? -1.782 1.146 29.068 1.00 94.31 208 LEU A O 1
ATOM 1646 N N . GLU A 1 209 ? -2.825 -0.555 28.030 1.00 93.88 209 GLU A N 1
ATOM 1647 C CA . GLU A 1 209 ? -2.571 -1.580 29.058 1.00 93.88 209 GLU A CA 1
ATOM 1648 C C . GLU A 1 209 ? -1.151 -2.169 28.975 1.00 93.88 209 GLU A C 1
ATOM 1650 O O . GLU A 1 209 ? -0.681 -2.804 29.922 1.00 93.88 209 GLU A O 1
ATOM 1655 N N . SER A 1 210 ? -0.424 -1.925 27.875 1.00 95.88 210 SER A N 1
ATOM 1656 C CA . SER A 1 210 ? 0.988 -2.301 27.760 1.00 95.88 210 SER A CA 1
ATOM 1657 C C . SER A 1 210 ? 1.845 -1.685 28.871 1.00 95.88 210 SER A C 1
ATOM 1659 O O . SER A 1 210 ? 1.592 -0.582 29.374 1.00 95.88 210 SER A O 1
ATOM 1661 N N . SER A 1 211 ? 2.916 -2.401 29.230 1.00 96.31 211 SER A N 1
ATOM 1662 C CA . SER A 1 211 ? 3.841 -1.975 30.282 1.00 96.31 211 SER A CA 1
ATOM 1663 C C . SER A 1 211 ? 4.444 -0.590 29.984 1.00 96.31 211 SER A C 1
ATOM 1665 O O . SER A 1 211 ? 4.613 -0.235 28.811 1.00 96.31 211 SER A O 1
ATOM 1667 N N . PRO A 1 212 ? 4.830 0.196 31.010 1.00 95.50 212 PRO A N 1
ATOM 1668 C CA . PRO A 1 212 ? 5.420 1.522 30.802 1.00 95.50 212 PRO A CA 1
ATOM 1669 C C . PRO A 1 212 ? 6.650 1.514 29.882 1.00 95.50 212 PRO A C 1
ATOM 1671 O O . PRO A 1 212 ? 6.858 2.457 29.128 1.00 95.50 212 PRO A O 1
ATOM 1674 N N . LEU A 1 213 ? 7.429 0.424 29.879 1.00 94.50 213 LEU A N 1
ATOM 1675 C CA . LEU A 1 213 ? 8.570 0.249 28.976 1.00 94.50 213 LEU A CA 1
ATOM 1676 C C . LEU A 1 213 ? 8.138 0.112 27.506 1.00 94.50 213 LEU A C 1
ATOM 1678 O O . LEU A 1 213 ? 8.734 0.740 26.633 1.00 94.50 213 LEU A O 1
ATOM 1682 N N . VAL A 1 214 ? 7.092 -0.674 27.227 1.00 96.25 214 VAL A N 1
ATOM 1683 C CA . VAL A 1 214 ? 6.540 -0.833 25.870 1.00 96.25 214 VAL A CA 1
ATOM 1684 C C . VAL A 1 214 ? 5.893 0.468 25.401 1.00 96.25 214 VAL A C 1
ATOM 1686 O O . VAL A 1 214 ? 6.156 0.901 24.282 1.00 96.25 214 VAL A O 1
ATOM 1689 N N . ARG A 1 215 ? 5.116 1.143 26.262 1.00 96.81 215 ARG A N 1
ATOM 1690 C CA . ARG A 1 215 ? 4.523 2.455 25.953 1.00 96.81 215 ARG A CA 1
ATOM 1691 C C . ARG A 1 215 ? 5.582 3.519 25.672 1.00 96.81 215 ARG A C 1
ATOM 1693 O O . ARG A 1 215 ? 5.512 4.172 24.634 1.00 96.81 215 ARG A O 1
ATOM 1700 N N . GLY A 1 216 ? 6.601 3.628 26.523 1.00 95.31 216 GLY A N 1
ATOM 1701 C CA . GLY A 1 216 ? 7.726 4.541 26.325 1.00 95.31 216 GLY A CA 1
ATOM 1702 C C . GLY A 1 216 ? 8.549 4.219 25.074 1.00 95.31 216 GLY A C 1
ATOM 1703 O O . GLY A 1 216 ? 8.972 5.128 24.363 1.00 95.31 216 GLY A O 1
ATOM 1704 N N . ARG A 1 217 ? 8.748 2.936 24.738 1.00 95.25 217 ARG A N 1
ATOM 1705 C CA . ARG A 1 217 ? 9.413 2.550 23.483 1.00 95.25 217 ARG A CA 1
ATOM 1706 C C . ARG A 1 217 ? 8.548 2.877 22.265 1.00 95.25 217 ARG A C 1
ATOM 1708 O O . ARG A 1 217 ? 9.084 3.386 21.285 1.00 95.25 217 ARG A O 1
ATOM 1715 N N . PHE A 1 218 ? 7.238 2.637 22.324 1.00 97.19 218 PHE A N 1
ATOM 1716 C CA . PHE A 1 218 ? 6.294 2.959 21.253 1.00 97.19 218 PHE A CA 1
ATOM 1717 C C . PHE A 1 218 ? 6.257 4.463 20.959 1.00 97.19 218 PHE A C 1
ATOM 1719 O O . PHE A 1 218 ? 6.397 4.853 19.801 1.00 97.19 218 PHE A O 1
ATOM 1726 N N . THR A 1 219 ? 6.142 5.317 21.981 1.00 96.88 219 THR A N 1
ATOM 1727 C CA . THR A 1 219 ? 6.113 6.777 21.789 1.00 96.88 219 THR A CA 1
ATOM 1728 C C . THR A 1 219 ? 7.452 7.318 21.294 1.00 96.88 219 THR A C 1
ATOM 1730 O O . THR A 1 219 ? 7.453 8.086 20.335 1.00 96.88 219 THR A O 1
ATOM 1733 N N . LYS A 1 220 ? 8.596 6.861 21.837 1.00 95.25 220 LYS A N 1
ATOM 1734 C CA . LYS A 1 220 ? 9.932 7.192 21.292 1.00 95.25 220 LYS A CA 1
ATOM 1735 C C . LYS A 1 220 ? 10.052 6.804 19.813 1.00 95.25 220 LYS A C 1
ATOM 1737 O O . LYS A 1 220 ? 10.561 7.583 19.013 1.00 95.25 220 LYS A O 1
ATOM 1742 N N . CYS A 1 221 ? 9.549 5.626 19.438 1.00 96.62 221 CYS A N 1
ATOM 1743 C CA . CYS A 1 221 ? 9.523 5.168 18.050 1.00 96.62 221 CYS A CA 1
ATOM 1744 C C . CYS A 1 221 ? 8.614 6.044 17.166 1.00 96.62 221 CYS A C 1
ATOM 1746 O O . CYS A 1 221 ? 9.041 6.461 16.094 1.00 96.62 221 CYS A O 1
ATOM 1748 N N . LEU A 1 222 ? 7.395 6.372 17.606 1.00 97.56 222 LEU A N 1
ATOM 1749 C CA . LEU A 1 222 ? 6.479 7.232 16.848 1.00 97.56 222 LEU A CA 1
ATOM 1750 C C . LEU A 1 222 ? 7.059 8.643 16.643 1.00 97.56 222 LEU A C 1
ATOM 1752 O O . LEU A 1 222 ? 7.044 9.151 15.526 1.00 97.56 222 LEU A O 1
ATOM 1756 N N . VAL A 1 223 ? 7.641 9.244 17.684 1.00 96.69 223 VAL A N 1
ATOM 1757 C CA . VAL A 1 223 ? 8.306 10.555 17.591 1.00 96.69 223 VAL A CA 1
ATOM 1758 C C . VAL A 1 223 ? 9.505 10.504 16.633 1.00 96.69 223 VAL A C 1
ATOM 1760 O O . VAL A 1 223 ? 9.642 11.394 15.795 1.00 96.69 223 VAL A O 1
ATOM 1763 N N . LEU A 1 224 ? 10.327 9.447 16.680 1.00 95.94 224 LEU A N 1
ATOM 1764 C CA . LEU A 1 224 ? 11.435 9.238 15.737 1.00 95.94 224 LEU A CA 1
ATOM 1765 C C . LEU A 1 224 ? 10.956 9.137 14.278 1.00 95.94 224 LEU A C 1
ATOM 1767 O O . LEU A 1 224 ? 11.553 9.775 13.414 1.00 95.94 224 LEU A O 1
ATOM 1771 N N . LEU A 1 225 ? 9.884 8.383 13.997 1.00 96.12 225 LEU A N 1
ATOM 1772 C CA . LEU A 1 225 ? 9.305 8.285 12.646 1.00 96.12 225 LEU A CA 1
ATOM 1773 C C . LEU A 1 225 ? 8.901 9.655 12.111 1.00 96.12 225 LEU A C 1
ATOM 1775 O O . LEU A 1 225 ? 9.259 10.024 10.994 1.00 96.12 225 LEU A O 1
ATOM 1779 N N . VAL A 1 226 ? 8.156 10.405 12.922 1.00 96.38 226 VAL A N 1
ATOM 1780 C CA . VAL A 1 226 ? 7.551 11.661 12.489 1.00 96.38 226 VAL A CA 1
ATOM 1781 C C . VAL A 1 226 ? 8.606 12.751 12.333 1.00 96.38 226 VAL A C 1
ATOM 1783 O O . VAL A 1 226 ? 8.632 13.397 11.289 1.00 96.38 226 VAL A O 1
ATOM 1786 N N . LEU A 1 227 ? 9.543 12.902 13.275 1.00 95.94 227 LEU A N 1
ATOM 1787 C CA . LEU A 1 227 ? 10.669 13.831 13.114 1.00 95.94 227 LEU A CA 1
ATOM 1788 C C . LEU A 1 227 ? 11.561 13.440 11.923 1.00 95.94 227 LEU A C 1
ATOM 1790 O O . LEU A 1 227 ? 11.893 14.296 11.112 1.00 95.94 227 LEU A O 1
ATOM 1794 N N . GLY A 1 228 ? 11.856 12.148 11.742 1.00 94.88 228 GLY A N 1
ATOM 1795 C CA . GLY A 1 228 ? 12.619 11.631 10.597 1.00 94.88 228 GLY A CA 1
ATOM 1796 C C . GLY A 1 228 ? 11.922 11.759 9.230 1.00 94.88 228 GLY A C 1
ATOM 1797 O O . GLY A 1 228 ? 12.543 11.457 8.211 1.00 94.88 228 GLY A O 1
ATOM 1798 N N . SER A 1 229 ? 10.658 12.202 9.194 1.00 94.25 229 SER A N 1
ATOM 1799 C CA . SER A 1 229 ? 9.900 12.540 7.975 1.00 94.25 229 SER A CA 1
ATOM 1800 C C . SER A 1 229 ? 9.924 14.037 7.622 1.00 94.25 229 SER A C 1
ATOM 1802 O O . SER A 1 229 ? 9.414 14.449 6.571 1.00 94.25 229 SER A O 1
ATOM 1804 N N . LEU A 1 230 ? 10.503 14.868 8.496 1.00 94.88 230 LEU A N 1
ATOM 1805 C CA . LEU A 1 230 ? 10.568 16.318 8.350 1.00 94.88 230 LEU A CA 1
ATOM 1806 C C . LEU A 1 230 ? 11.938 16.771 7.841 1.00 94.88 230 LEU A C 1
ATOM 1808 O O . LEU A 1 230 ? 12.976 16.197 8.152 1.00 94.88 230 LEU A O 1
ATOM 1812 N N . LYS A 1 231 ? 11.931 17.863 7.073 1.00 93.19 231 LYS A N 1
ATOM 1813 C CA . LYS A 1 231 ? 13.151 18.567 6.650 1.00 93.19 231 LYS A CA 1
ATOM 1814 C C . LYS A 1 231 ? 13.643 19.577 7.698 1.00 93.19 231 LYS A C 1
ATOM 1816 O O . LYS A 1 231 ? 14.811 19.952 7.680 1.00 93.19 231 LYS A O 1
ATOM 1821 N N . ASP A 1 232 ? 12.751 20.035 8.576 1.00 94.00 232 ASP A N 1
ATOM 1822 C CA . ASP A 1 232 ? 13.029 21.029 9.612 1.00 94.00 232 ASP A CA 1
ATOM 1823 C C . ASP A 1 232 ? 12.271 20.693 10.908 1.00 94.00 232 ASP A C 1
ATOM 1825 O O . ASP A 1 232 ? 11.042 20.572 10.924 1.00 94.00 232 ASP A O 1
ATOM 1829 N N . HIS A 1 233 ? 13.024 20.554 12.000 1.00 95.81 233 HIS A N 1
ATOM 1830 C CA . HIS A 1 233 ? 12.515 20.256 13.341 1.00 95.81 233 HIS A CA 1
ATOM 1831 C C . HIS A 1 233 ? 12.058 21.517 14.102 1.00 95.81 233 HIS A C 1
ATOM 1833 O O . HIS A 1 233 ? 11.505 21.401 15.192 1.00 95.81 233 HIS A O 1
ATOM 1839 N N . HIS A 1 234 ? 12.261 22.716 13.543 1.00 95.81 234 HIS A N 1
ATOM 1840 C CA . HIS A 1 234 ? 11.841 23.995 14.127 1.00 95.81 234 HIS A CA 1
ATOM 1841 C C . HIS A 1 234 ? 10.478 24.490 13.610 1.00 95.81 234 HIS A C 1
ATOM 1843 O O . HIS A 1 234 ? 10.050 25.600 13.930 1.00 95.81 234 HIS A O 1
ATOM 1849 N N . THR A 1 235 ? 9.757 23.662 12.848 1.00 96.38 235 THR A N 1
ATOM 1850 C CA . THR A 1 235 ? 8.364 23.938 12.470 1.00 96.38 235 THR A CA 1
ATOM 1851 C C . THR A 1 235 ? 7.438 23.910 13.702 1.00 96.38 235 THR A C 1
ATOM 1853 O O . THR A 1 235 ? 7.671 23.114 14.615 1.00 96.38 235 THR A O 1
ATOM 1856 N N . PRO A 1 236 ? 6.356 24.718 13.756 1.00 97.25 236 PRO A N 1
ATOM 1857 C CA . PRO A 1 236 ? 5.483 24.786 14.935 1.00 97.25 236 PRO A CA 1
ATOM 1858 C C . PRO A 1 236 ? 4.912 23.429 15.367 1.00 97.25 236 PRO A C 1
ATOM 1860 O O . PRO A 1 236 ? 4.880 23.128 16.556 1.00 97.25 236 PRO A O 1
ATOM 1863 N N . SER A 1 237 ? 4.524 22.581 14.410 1.00 96.12 237 SER A N 1
ATOM 1864 C CA . SER A 1 237 ? 4.013 21.234 14.688 1.00 96.12 237 SER A CA 1
ATOM 1865 C C . SER A 1 237 ? 5.095 20.298 15.242 1.00 96.12 237 SER A C 1
ATOM 1867 O O . SER A 1 237 ? 4.813 19.513 16.142 1.00 96.12 237 SER A O 1
ATOM 1869 N N . ALA A 1 238 ? 6.343 20.400 14.764 1.00 96.94 238 ALA A N 1
ATOM 1870 C CA . ALA A 1 238 ? 7.459 19.636 15.324 1.00 96.94 238 ALA A CA 1
ATOM 1871 C C . ALA A 1 238 ? 7.753 20.058 16.770 1.00 96.94 238 ALA A C 1
ATOM 1873 O O . ALA A 1 238 ? 7.888 19.197 17.634 1.00 96.94 238 ALA A O 1
ATOM 1874 N N . ILE A 1 239 ? 7.759 21.364 17.058 1.00 97.62 239 ILE A N 1
ATOM 1875 C CA . ILE A 1 239 ? 7.927 21.888 18.422 1.00 97.62 239 ILE A CA 1
ATOM 1876 C C . ILE A 1 239 ? 6.805 21.369 19.337 1.00 97.62 239 ILE A C 1
ATOM 1878 O O . ILE A 1 239 ? 7.096 20.819 20.396 1.00 97.62 239 ILE A O 1
ATOM 1882 N N . GLN A 1 240 ? 5.543 21.416 18.896 1.00 97.50 240 GLN A N 1
ATOM 1883 C CA . GLN A 1 240 ? 4.409 20.847 19.643 1.00 97.50 240 GLN A CA 1
ATOM 1884 C C . GLN A 1 240 ? 4.534 19.330 19.885 1.00 97.50 240 GLN A C 1
ATOM 1886 O O . GLN A 1 240 ? 4.066 18.839 20.911 1.00 97.50 240 GLN A O 1
ATOM 1891 N N . LEU A 1 241 ? 5.167 18.571 18.981 1.00 97.44 241 LEU A N 1
ATOM 1892 C CA . LEU A 1 241 ? 5.462 17.149 19.201 1.00 97.44 241 LEU A CA 1
ATOM 1893 C C . LEU A 1 241 ? 6.600 16.938 20.214 1.00 97.44 241 LEU A C 1
ATOM 1895 O O . LEU A 1 241 ? 6.542 15.999 21.003 1.00 97.44 241 LEU A O 1
ATOM 1899 N N . LEU A 1 242 ? 7.619 17.801 20.218 1.00 97.19 242 LEU A N 1
ATOM 1900 C CA . LEU A 1 242 ? 8.727 17.750 21.179 1.00 97.19 242 LEU A CA 1
ATOM 1901 C C . LEU A 1 242 ? 8.281 18.125 22.603 1.00 97.19 242 LEU A C 1
ATOM 1903 O O . LEU A 1 242 ? 8.741 17.522 23.574 1.00 97.19 242 LEU A O 1
ATOM 1907 N N . GLU A 1 243 ? 7.352 19.075 22.727 1.00 97.44 243 GLU A N 1
ATOM 1908 C CA . GLU A 1 243 ? 6.764 19.501 24.003 1.00 97.44 243 GLU A CA 1
ATOM 1909 C C . GLU A 1 243 ? 5.827 18.462 24.637 1.00 97.44 243 GLU A C 1
ATOM 1911 O O . GLU A 1 243 ? 5.561 18.541 25.840 1.00 97.44 243 GLU A O 1
ATOM 1916 N N . LYS A 1 244 ? 5.345 17.477 23.870 1.00 97.44 244 LYS A N 1
ATOM 1917 C CA . LYS A 1 244 ? 4.550 16.362 24.396 1.00 97.44 244 LYS A CA 1
ATOM 1918 C C . LYS A 1 244 ? 5.431 15.355 25.133 1.00 97.44 244 LYS A C 1
ATOM 1920 O O . LYS A 1 244 ? 6.487 14.941 24.657 1.00 97.44 244 LYS A O 1
ATOM 1925 N N . ASP A 1 245 ? 4.961 14.934 26.300 1.00 96.56 245 ASP A N 1
ATOM 1926 C CA . ASP A 1 245 ? 5.453 13.747 26.997 1.00 96.56 245 ASP A CA 1
ATOM 1927 C C . ASP A 1 245 ? 4.806 12.466 26.430 1.00 96.56 245 ASP A C 1
ATOM 1929 O O . ASP A 1 245 ? 4.119 12.489 25.405 1.00 96.56 245 ASP A O 1
ATOM 1933 N N . GLN A 1 246 ? 5.052 11.322 27.077 1.00 96.06 246 GLN A N 1
ATOM 1934 C CA . GLN A 1 246 ? 4.482 10.039 26.664 1.00 96.06 246 GLN A CA 1
ATOM 1935 C C . GLN A 1 246 ? 2.953 10.104 26.543 1.00 96.06 246 GLN A C 1
ATOM 1937 O O . GLN A 1 246 ? 2.399 9.601 25.566 1.00 96.06 246 GLN A O 1
ATOM 1942 N N . ASP A 1 247 ? 2.272 10.713 27.509 1.00 96.38 247 ASP A N 1
ATOM 1943 C CA . ASP A 1 247 ? 0.820 10.629 27.608 1.00 96.38 247 ASP A CA 1
ATOM 1944 C C . ASP A 1 247 ? 0.153 11.661 26.682 1.00 96.38 247 ASP A C 1
ATOM 1946 O O . ASP A 1 247 ? -0.843 11.343 26.036 1.00 96.38 247 ASP A O 1
ATOM 1950 N N . GLY A 1 248 ? 0.783 12.822 26.457 1.00 96.69 248 GLY A N 1
ATOM 1951 C CA . GLY A 1 248 ? 0.402 13.775 25.403 1.00 96.69 248 GLY A CA 1
ATOM 1952 C C . GLY A 1 248 ? 0.594 13.259 23.963 1.00 96.69 248 GLY A C 1
ATOM 1953 O O . GLY A 1 248 ? -0.062 13.751 23.035 1.00 96.69 248 GLY A O 1
ATOM 1954 N N . VAL A 1 249 ? 1.461 12.258 23.751 1.00 96.50 249 VAL A N 1
ATOM 1955 C CA . VAL A 1 249 ? 1.530 11.483 22.493 1.00 96.50 249 VAL A CA 1
ATOM 1956 C C . VAL A 1 249 ? 0.461 10.384 22.470 1.00 96.50 249 VAL A C 1
ATOM 1958 O O . VAL A 1 249 ? -0.227 10.230 21.461 1.00 96.50 249 VAL A O 1
ATOM 1961 N N . LEU A 1 250 ? 0.274 9.643 23.569 1.00 96.94 250 LEU A N 1
ATOM 1962 C CA . LEU A 1 250 ? -0.725 8.568 23.654 1.00 96.94 250 LEU A CA 1
ATOM 1963 C C . LEU A 1 250 ? -2.180 9.063 23.622 1.00 96.94 250 LEU A C 1
ATOM 1965 O O . LEU A 1 250 ? -3.063 8.285 23.268 1.00 96.94 250 LEU A O 1
ATOM 1969 N N . GLN A 1 251 ? -2.435 10.342 23.909 1.00 94.88 251 GLN A N 1
ATOM 1970 C CA . GLN A 1 251 ? -3.759 10.969 23.824 1.00 94.88 251 GLN A CA 1
ATOM 1971 C C . GLN A 1 251 ? -4.442 10.758 22.457 1.00 94.88 251 GLN A C 1
ATOM 1973 O O . GLN A 1 251 ? -5.659 10.616 22.398 1.00 94.88 251 GLN A O 1
ATOM 1978 N N . ALA A 1 252 ? -3.676 10.636 21.365 1.00 90.62 252 ALA A N 1
ATOM 1979 C CA . ALA A 1 252 ? -4.201 10.319 20.029 1.00 90.62 252 ALA A CA 1
ATOM 1980 C C . ALA A 1 252 ? -4.942 8.964 19.939 1.00 90.62 252 ALA A C 1
ATOM 1982 O O . ALA A 1 252 ? -5.766 8.759 19.044 1.00 90.62 252 ALA A O 1
ATOM 1983 N N . PHE A 1 253 ? -4.658 8.050 20.871 1.00 91.56 253 PHE A N 1
ATOM 1984 C CA . PHE A 1 253 ? -5.268 6.723 20.998 1.00 91.56 253 PHE A CA 1
ATOM 1985 C C . PHE A 1 253 ? -6.304 6.659 22.136 1.00 91.56 253 PHE A C 1
ATOM 1987 O O . PHE A 1 253 ? -6.994 5.654 22.284 1.00 91.56 253 PHE A O 1
ATOM 1994 N N . GLN A 1 254 ? -6.462 7.734 22.915 1.00 88.88 254 GLN A N 1
ATOM 1995 C CA . GLN A 1 254 ? -7.469 7.878 23.977 1.00 88.88 254 GLN A CA 1
ATOM 1996 C C . GLN A 1 254 ? -8.785 8.463 23.426 1.00 88.88 254 GLN A C 1
ATOM 1998 O O . GLN A 1 254 ? -9.391 9.339 24.038 1.00 88.88 254 GLN A O 1
ATOM 2003 N N . LYS A 1 255 ? -9.208 8.003 22.241 1.00 80.69 255 LYS A N 1
ATOM 2004 C CA . LYS A 1 255 ? -10.490 8.383 21.627 1.00 80.69 255 LYS A CA 1
ATOM 2005 C C . LYS A 1 255 ? -11.656 7.814 22.439 1.00 80.69 255 LYS A C 1
ATOM 2007 O O . LYS A 1 255 ? -11.591 6.654 22.854 1.00 80.69 255 LYS A O 1
ATOM 2012 N N . ASP A 1 256 ? -12.725 8.587 22.609 1.00 80.88 256 ASP A N 1
ATOM 2013 C CA . ASP A 1 256 ? -13.949 8.096 23.246 1.00 80.88 256 ASP A CA 1
ATOM 2014 C C . ASP A 1 256 ? -14.584 6.968 22.396 1.00 80.88 256 ASP A C 1
ATOM 2016 O O . ASP A 1 256 ? -14.481 6.990 21.161 1.00 80.88 256 ASP A O 1
ATOM 2020 N N . PRO A 1 257 ? -15.272 5.979 23.002 1.00 73.50 257 PRO A N 1
ATOM 2021 C CA . PRO A 1 257 ? -16.134 5.051 22.270 1.00 73.50 257 PRO A CA 1
ATOM 2022 C C . PRO A 1 257 ? -17.071 5.721 21.246 1.00 73.50 257 PRO A C 1
ATOM 2024 O O . PRO A 1 257 ? -17.298 5.166 20.169 1.00 73.50 257 PRO A O 1
ATOM 2027 N N . ALA A 1 258 ? -17.586 6.916 21.551 1.00 75.50 258 ALA A N 1
ATOM 2028 C CA . ALA A 1 258 ? -18.401 7.729 20.657 1.00 75.50 258 ALA A CA 1
ATOM 2029 C C . ALA A 1 258 ? -17.588 8.361 19.515 1.00 75.50 258 ALA A C 1
ATOM 2031 O O . ALA A 1 258 ? -18.069 8.370 18.381 1.00 75.50 258 ALA A O 1
ATOM 2032 N N . ASP A 1 259 ? -16.357 8.824 19.762 1.00 80.81 259 ASP A N 1
ATOM 2033 C CA . ASP A 1 259 ? -15.464 9.354 18.718 1.00 80.81 259 ASP A CA 1
ATOM 2034 C C . ASP A 1 259 ? -15.116 8.265 17.698 1.00 80.81 259 ASP A C 1
ATOM 2036 O O . ASP A 1 259 ? -15.155 8.497 16.492 1.00 80.81 259 ASP A O 1
ATOM 2040 N N . LEU A 1 260 ? -14.823 7.049 18.175 1.00 77.12 260 LEU A N 1
ATOM 2041 C CA . LEU A 1 260 ? -14.572 5.878 17.327 1.00 77.12 260 LEU A CA 1
ATOM 2042 C C . LEU A 1 260 ? -15.805 5.445 16.519 1.00 77.12 260 LEU A C 1
ATOM 2044 O O . LEU A 1 260 ? -15.649 4.768 15.505 1.00 77.12 260 LEU A O 1
ATOM 2048 N N . PHE A 1 261 ? -17.014 5.842 16.933 1.00 72.94 261 PHE A N 1
ATOM 2049 C CA . PHE A 1 261 ? -18.229 5.637 16.147 1.00 72.94 261 PHE A CA 1
ATOM 2050 C C . PHE A 1 261 ? -18.513 6.784 15.164 1.00 72.94 261 PHE A C 1
ATOM 2052 O O . PHE A 1 261 ? -18.930 6.529 14.038 1.00 72.94 261 PHE A O 1
ATOM 2059 N N . GLN A 1 262 ? -18.263 8.040 15.545 1.00 75.38 262 GLN A N 1
ATOM 2060 C CA . GLN A 1 262 ? -18.360 9.186 14.628 1.00 75.38 262 GLN A CA 1
ATOM 2061 C C . GLN A 1 262 ? -17.301 9.126 13.519 1.00 75.38 262 GLN A C 1
ATOM 2063 O O . GLN A 1 262 ? -17.561 9.549 12.399 1.00 75.38 262 GLN A O 1
ATOM 2068 N N . ALA A 1 263 ? -16.136 8.546 13.815 1.00 62.97 263 ALA A N 1
ATOM 2069 C CA . ALA A 1 263 ? -15.076 8.289 12.852 1.00 62.97 263 ALA A CA 1
ATOM 2070 C C . ALA A 1 263 ? -15.364 7.123 11.888 1.00 62.97 263 ALA A C 1
ATOM 2072 O O . ALA A 1 263 ? -14.539 6.894 11.009 1.00 62.97 263 ALA A O 1
ATOM 2073 N N . VAL A 1 264 ? -16.485 6.387 12.019 1.00 68.38 264 VAL A N 1
ATOM 2074 C CA . VAL A 1 264 ? -16.806 5.265 11.115 1.00 68.38 264 VAL A CA 1
ATOM 2075 C C . VAL A 1 264 ? -16.862 5.779 9.668 1.00 68.38 264 VAL A C 1
ATOM 2077 O O . VAL A 1 264 ? -17.747 6.572 9.336 1.00 68.38 264 VAL A O 1
ATOM 2080 N N . PRO A 1 265 ? -15.935 5.344 8.795 1.00 67.56 265 PRO A N 1
ATOM 2081 C CA . PRO A 1 265 ? -15.721 5.991 7.510 1.00 67.56 265 PRO A CA 1
ATOM 2082 C C . PRO A 1 265 ? -16.915 5.815 6.571 1.00 67.56 265 PRO A C 1
ATOM 2084 O O . PRO A 1 265 ? -17.350 4.695 6.291 1.00 67.56 265 PRO A O 1
ATOM 2087 N N . THR A 1 266 ? -17.413 6.936 6.046 1.00 70.62 266 THR A N 1
ATOM 2088 C CA . THR A 1 266 ? -18.556 6.987 5.122 1.00 70.62 266 THR A CA 1
ATOM 2089 C C . THR A 1 266 ? -18.227 6.418 3.742 1.00 70.62 266 THR A C 1
ATOM 2091 O O . THR A 1 266 ? -19.130 5.930 3.061 1.00 70.62 266 THR A O 1
ATOM 2094 N N . THR A 1 267 ? -16.951 6.425 3.332 1.00 74.06 267 THR A N 1
ATOM 2095 C CA . THR A 1 267 ? -16.494 5.817 2.074 1.00 74.06 267 THR A CA 1
ATOM 2096 C C . THR A 1 267 ? -15.712 4.519 2.296 1.00 74.06 267 THR A C 1
ATOM 2098 O O . THR A 1 267 ? -15.016 4.312 3.295 1.00 74.06 267 THR A O 1
ATOM 2101 N N . SER A 1 268 ? -15.753 3.632 1.300 1.00 72.75 268 SER A N 1
ATOM 2102 C CA . SER A 1 268 ? -14.962 2.397 1.298 1.00 72.75 268 SER A CA 1
ATOM 2103 C C . SER A 1 268 ? -13.447 2.628 1.203 1.00 72.75 268 SER A C 1
ATOM 2105 O O . SER A 1 268 ? -12.681 1.725 1.540 1.00 72.75 268 SER A O 1
ATOM 2107 N N . GLN A 1 269 ? -13.008 3.797 0.724 1.00 77.00 269 GLN A N 1
ATOM 2108 C CA . GLN A 1 269 ? -11.590 4.140 0.576 1.00 77.00 269 GLN A CA 1
ATOM 2109 C C . GLN A 1 269 ? -10.993 4.611 1.906 1.00 77.00 269 GLN A C 1
ATOM 2111 O O . GLN A 1 269 ? -9.906 4.168 2.287 1.00 77.00 269 GLN A O 1
ATOM 2116 N N . ASP A 1 270 ? -11.739 5.416 2.660 1.00 84.88 270 ASP A N 1
ATOM 2117 C CA . ASP A 1 270 ? -11.353 5.813 4.015 1.00 84.88 270 ASP A CA 1
ATOM 2118 C C . ASP A 1 270 ? -11.316 4.583 4.928 1.00 84.88 270 ASP A C 1
ATOM 2120 O O . ASP A 1 270 ? -10.346 4.388 5.660 1.00 84.88 270 ASP A O 1
ATOM 2124 N N . ARG A 1 271 ? -12.276 3.652 4.777 1.00 87.81 271 ARG A N 1
ATOM 2125 C CA . ARG A 1 271 ? -12.242 2.364 5.488 1.00 87.81 271 ARG A CA 1
ATOM 2126 C C . ARG A 1 271 ? -10.986 1.544 5.185 1.00 87.81 271 ARG A C 1
ATOM 2128 O O . ARG A 1 271 ? -10.414 0.976 6.110 1.00 87.81 271 ARG A O 1
ATOM 2135 N N . GLN A 1 272 ? -10.541 1.468 3.927 1.00 91.19 272 GLN A N 1
ATOM 2136 C CA . GLN A 1 272 ? -9.281 0.783 3.589 1.00 91.19 272 GLN A CA 1
ATOM 2137 C C . GLN A 1 272 ? -8.070 1.492 4.215 1.00 91.19 272 GLN A C 1
ATOM 2139 O O . GLN A 1 272 ? -7.172 0.823 4.724 1.00 91.19 272 GLN A O 1
ATOM 2144 N N . THR A 1 273 ? -8.087 2.826 4.256 1.00 93.38 273 THR A N 1
ATOM 2145 C CA . THR A 1 273 ? -7.014 3.645 4.837 1.00 93.38 273 THR A CA 1
ATOM 2146 C C . THR A 1 273 ? -6.917 3.485 6.356 1.00 93.38 273 THR A C 1
ATOM 2148 O O . THR A 1 273 ? -5.823 3.260 6.870 1.00 93.38 273 THR A O 1
ATOM 2151 N N . GLU A 1 274 ? -8.040 3.506 7.080 1.00 92.56 274 GLU A N 1
ATOM 2152 C CA . GLU A 1 274 ? -8.068 3.229 8.522 1.00 92.56 274 GLU A CA 1
ATOM 2153 C C . GLU A 1 274 ? -7.614 1.804 8.853 1.00 92.56 274 GLU A C 1
ATOM 2155 O O . GLU A 1 274 ? -6.790 1.600 9.742 1.00 92.56 274 GLU A O 1
ATOM 2160 N N . VAL A 1 275 ? -8.125 0.807 8.124 1.00 92.88 275 VAL A N 1
ATOM 2161 C CA . VAL A 1 275 ? -7.743 -0.602 8.301 1.00 92.88 275 VAL A CA 1
ATOM 2162 C C . VAL A 1 275 ? -6.233 -0.765 8.089 1.00 92.88 275 VAL A C 1
ATOM 2164 O O . VAL A 1 275 ? -5.560 -1.402 8.896 1.00 92.88 275 VAL A O 1
ATOM 2167 N N . HIS A 1 276 ? -5.660 -0.124 7.071 1.00 95.50 276 HIS A N 1
ATOM 2168 C CA . HIS A 1 276 ? -4.214 -0.131 6.847 1.00 95.50 276 HIS A CA 1
ATOM 2169 C C . HIS A 1 276 ? -3.429 0.594 7.959 1.00 95.50 276 HIS A C 1
ATOM 2171 O O . HIS A 1 276 ? -2.426 0.067 8.449 1.00 95.50 276 HIS A O 1
ATOM 2177 N N . LEU A 1 277 ? -3.919 1.743 8.439 1.00 95.75 277 LEU A N 1
ATOM 2178 C CA . LEU A 1 277 ? -3.348 2.483 9.571 1.00 95.75 277 LEU A CA 1
ATOM 2179 C C . LEU A 1 277 ? -3.326 1.648 10.867 1.00 95.75 277 LEU A C 1
ATOM 2181 O O . LEU A 1 277 ? -2.310 1.632 11.565 1.00 95.75 277 LEU A O 1
ATOM 2185 N N . ILE A 1 278 ? -4.378 0.874 11.150 1.00 95.25 278 ILE A N 1
ATOM 2186 C CA . ILE A 1 278 ? -4.414 -0.075 12.276 1.00 95.25 278 ILE A CA 1
ATOM 2187 C C . ILE A 1 278 ? -3.285 -1.114 12.154 1.00 95.25 278 ILE A C 1
ATOM 2189 O O . ILE A 1 278 ? -2.600 -1.385 13.142 1.00 95.25 278 ILE A O 1
ATOM 2193 N N . ALA A 1 279 ? -3.023 -1.671 10.963 1.00 96.06 279 ALA A N 1
ATOM 2194 C CA . ALA A 1 279 ? -1.900 -2.600 10.761 1.00 96.06 279 ALA A CA 1
ATOM 2195 C C . ALA A 1 279 ? -0.524 -1.931 10.915 1.00 96.06 279 ALA A C 1
ATOM 2197 O O . ALA A 1 279 ? 0.392 -2.543 11.476 1.00 96.06 279 ALA A O 1
ATOM 2198 N N . LEU A 1 280 ? -0.370 -0.685 10.458 1.00 96.81 280 LEU A N 1
ATOM 2199 C CA . LEU A 1 280 ? 0.848 0.104 10.659 1.00 96.81 280 LEU A CA 1
ATOM 2200 C C . LEU A 1 280 ? 1.122 0.323 12.157 1.00 96.81 280 LEU A C 1
ATOM 2202 O O . LEU A 1 280 ? 2.216 0.013 12.642 1.00 96.81 280 LEU A O 1
ATOM 2206 N N . VAL A 1 281 ? 0.132 0.785 12.923 1.00 96.94 281 VAL A N 1
ATOM 2207 C CA . VAL A 1 281 ? 0.276 1.006 14.371 1.00 96.94 281 VAL A CA 1
ATOM 2208 C C . VAL A 1 281 ? 0.479 -0.314 15.124 1.00 96.94 281 VAL A C 1
ATOM 2210 O O . VAL A 1 281 ? 1.355 -0.395 15.985 1.00 96.94 281 VAL A O 1
ATOM 2213 N N . ARG A 1 282 ? -0.235 -1.387 14.754 1.00 96.25 282 ARG A N 1
ATOM 2214 C CA . ARG A 1 282 ? -0.047 -2.734 15.326 1.00 96.25 282 ARG A CA 1
ATOM 2215 C C . ARG A 1 282 ? 1.389 -3.239 15.139 1.00 96.25 282 ARG A C 1
ATOM 2217 O O . ARG A 1 282 ? 1.965 -3.775 16.082 1.00 96.25 282 ARG A O 1
ATOM 2224 N N . ARG A 1 283 ? 2.005 -3.028 13.967 1.00 96.62 283 ARG A N 1
ATOM 2225 C CA . ARG A 1 283 ? 3.428 -3.358 13.742 1.00 96.62 283 ARG A CA 1
ATOM 2226 C C . ARG A 1 283 ? 4.380 -2.503 14.580 1.00 96.62 283 ARG A C 1
ATOM 2228 O O . ARG A 1 283 ? 5.364 -3.035 15.086 1.00 96.62 283 ARG A O 1
ATOM 2235 N N . LEU A 1 284 ? 4.086 -1.214 14.756 1.00 97.38 284 LEU A N 1
ATOM 2236 C CA . LEU A 1 284 ? 4.878 -0.316 15.604 1.00 97.38 284 LEU A CA 1
ATOM 2237 C C . LEU A 1 284 ? 4.828 -0.743 17.083 1.00 97.38 284 LEU A C 1
ATOM 2239 O O . LEU A 1 284 ? 5.857 -0.747 17.755 1.00 97.38 284 LEU A O 1
ATOM 2243 N N . LEU A 1 285 ? 3.661 -1.183 17.567 1.00 97.19 285 LEU A N 1
ATOM 2244 C CA . LEU A 1 285 ? 3.484 -1.750 18.908 1.00 97.19 285 LEU A CA 1
ATOM 2245 C C . LEU A 1 285 ? 4.258 -3.066 19.090 1.00 97.19 285 LEU A C 1
ATOM 2247 O O . LEU A 1 285 ? 4.944 -3.232 20.096 1.00 97.19 285 LEU A O 1
ATOM 2251 N N . ILE A 1 286 ? 4.227 -3.969 18.105 1.00 95.88 286 ILE A N 1
ATOM 2252 C CA . ILE A 1 286 ? 5.016 -5.215 18.139 1.00 95.88 286 ILE A CA 1
ATOM 2253 C C . ILE A 1 286 ? 6.526 -4.910 18.152 1.00 95.88 286 ILE A C 1
ATOM 2255 O O . ILE A 1 286 ? 7.260 -5.494 18.947 1.00 95.88 286 ILE A O 1
ATOM 2259 N N . LEU A 1 287 ? 6.998 -3.943 17.353 1.00 95.81 287 LEU A N 1
ATOM 2260 C CA . LEU A 1 287 ? 8.398 -3.492 17.371 1.00 95.81 287 LEU A CA 1
ATOM 2261 C C . LEU A 1 287 ? 8.805 -2.850 18.714 1.00 95.81 287 LEU A C 1
ATOM 2263 O O . LEU A 1 287 ? 9.966 -2.936 19.122 1.00 95.81 287 LEU A O 1
ATOM 2267 N N . ALA A 1 288 ? 7.855 -2.244 19.428 1.00 96.50 288 ALA A N 1
ATOM 2268 C CA . ALA A 1 288 ? 8.053 -1.734 20.781 1.00 96.50 288 ALA A CA 1
ATOM 2269 C C . ALA A 1 288 ? 8.071 -2.831 21.870 1.00 96.50 288 ALA A C 1
ATOM 2271 O O . ALA A 1 288 ? 8.350 -2.524 23.029 1.00 96.50 288 ALA A O 1
ATOM 2272 N N . GLY A 1 289 ? 7.822 -4.099 21.518 1.00 96.56 289 GLY A N 1
ATOM 2273 C CA . GLY A 1 289 ? 7.733 -5.225 22.456 1.00 96.56 289 GLY A CA 1
ATOM 2274 C C . GLY A 1 289 ? 6.327 -5.475 23.015 1.00 96.56 289 GLY A C 1
ATOM 2275 O O . GLY A 1 289 ? 6.189 -6.198 23.999 1.00 96.56 289 GLY A O 1
ATOM 2276 N N . GLY A 1 290 ? 5.296 -4.871 22.419 1.00 95.62 290 GLY A N 1
ATOM 2277 C CA . GLY A 1 290 ? 3.894 -5.111 22.753 1.00 95.62 290 GLY A CA 1
ATOM 2278 C C . GLY A 1 290 ? 3.344 -6.436 22.203 1.00 95.62 290 GLY A C 1
ATOM 2279 O O . GLY A 1 290 ? 4.050 -7.178 21.513 1.00 95.62 290 GLY A O 1
ATOM 2280 N N . PRO A 1 291 ? 2.073 -6.758 22.500 1.00 92.50 291 PRO A N 1
ATOM 2281 C CA . PRO A 1 291 ? 1.494 -8.064 22.205 1.00 92.50 291 PRO A CA 1
ATOM 2282 C C . PRO A 1 291 ? 1.386 -8.340 20.699 1.00 92.50 291 PRO A C 1
ATOM 2284 O O . PRO A 1 291 ? 0.697 -7.635 19.955 1.00 92.50 291 PRO A O 1
ATOM 2287 N N . ALA A 1 292 ? 2.009 -9.440 20.271 1.00 87.44 292 ALA A N 1
ATOM 2288 C CA . ALA A 1 292 ? 1.889 -10.010 18.930 1.00 87.44 292 ALA A CA 1
ATOM 2289 C C . ALA A 1 292 ? 0.564 -10.780 18.748 1.00 87.44 292 ALA A C 1
ATOM 2291 O O . ALA A 1 292 ? 0.552 -11.964 18.414 1.00 87.44 292 ALA A O 1
ATOM 2292 N N . ASP A 1 293 ? -0.559 -10.097 18.980 1.00 79.19 293 ASP A N 1
ATOM 2293 C CA . ASP A 1 293 ? -1.882 -10.561 18.554 1.00 79.19 293 ASP A CA 1
ATOM 2294 C C . ASP A 1 293 ? -1.884 -10.753 17.029 1.00 79.19 293 ASP A C 1
ATOM 2296 O O . ASP A 1 293 ? -1.406 -9.885 16.295 1.00 79.19 293 ASP A O 1
ATOM 2300 N N . SER A 1 294 ? -2.383 -11.895 16.550 1.00 69.12 294 SER A N 1
ATOM 2301 C CA . SER A 1 294 ? -2.321 -12.268 15.135 1.00 69.12 294 SER A CA 1
ATOM 2302 C C . SER A 1 294 ? -3.219 -11.338 14.310 1.00 69.12 294 SER A C 1
ATOM 2304 O O . SER A 1 294 ? -4.448 -11.446 14.407 1.00 69.12 294 SER A O 1
ATOM 2306 N N . PRO A 1 295 ? -2.667 -10.430 13.486 1.00 62.12 295 PRO A N 1
ATOM 2307 C CA . PRO A 1 295 ? -3.487 -9.420 12.849 1.00 62.12 295 PRO A CA 1
ATOM 2308 C C . PRO A 1 295 ? -4.267 -10.051 11.691 1.00 62.12 295 PRO A C 1
ATOM 2310 O O . PRO A 1 295 ? -3.691 -10.459 10.683 1.00 62.12 295 PRO A O 1
ATOM 2313 N N . ARG A 1 296 ? -5.603 -10.073 11.801 1.00 74.38 296 ARG A N 1
ATOM 2314 C CA . ARG A 1 296 ? -6.484 -10.250 10.627 1.00 74.38 296 ARG A CA 1
ATOM 2315 C C . ARG A 1 296 ? -6.196 -9.185 9.567 1.00 74.38 296 ARG A C 1
ATOM 2317 O O . ARG A 1 296 ? -6.262 -9.444 8.368 1.00 74.38 296 ARG A O 1
ATOM 2324 N N . VAL A 1 297 ? -5.875 -7.990 10.054 1.00 78.25 297 VAL A N 1
ATOM 2325 C CA . VAL A 1 297 ? -5.550 -6.789 9.298 1.00 78.25 297 VAL A CA 1
ATOM 2326 C C . VAL A 1 297 ? -4.194 -6.963 8.604 1.00 78.25 297 VAL A C 1
ATOM 2328 O O . VAL A 1 297 ? -3.134 -6.869 9.224 1.00 78.25 297 VAL A O 1
ATOM 2331 N N . LYS A 1 298 ? -4.220 -7.221 7.296 1.00 90.69 298 LYS A N 1
ATOM 2332 C CA . LYS A 1 298 ? -3.021 -7.191 6.449 1.00 90.69 298 LYS A CA 1
ATOM 2333 C C . LYS A 1 298 ? -2.734 -5.747 6.034 1.00 90.69 298 LYS A C 1
ATOM 2335 O O . LYS A 1 298 ? -3.664 -4.971 5.844 1.00 90.69 298 LYS A O 1
ATOM 2340 N N . LEU A 1 299 ? -1.455 -5.417 5.851 1.00 94.31 299 LEU A N 1
ATOM 2341 C CA . LEU A 1 299 ? -1.066 -4.195 5.143 1.00 94.31 299 LEU A CA 1
ATOM 2342 C C . LEU A 1 299 ? -1.596 -4.266 3.706 1.00 94.31 299 LEU A C 1
ATOM 2344 O O . LEU A 1 299 ? -1.460 -5.311 3.062 1.00 94.31 299 LEU A O 1
ATOM 2348 N N . ASP A 1 300 ? -2.155 -3.173 3.198 1.00 94.88 300 ASP A N 1
ATOM 2349 C CA . ASP A 1 300 ? -2.537 -3.083 1.794 1.00 94.88 300 ASP A CA 1
ATOM 2350 C C . ASP A 1 300 ? -1.280 -2.810 0.935 1.00 94.88 300 ASP A C 1
ATOM 2352 O O . ASP A 1 300 ? -0.603 -1.795 1.136 1.00 94.88 300 ASP A O 1
ATOM 2356 N N . PRO A 1 301 ? -0.940 -3.696 -0.025 1.00 95.12 301 PRO A N 1
ATOM 2357 C CA . PRO A 1 301 ? 0.256 -3.571 -0.859 1.00 95.12 301 PRO A CA 1
ATOM 2358 C C . PRO A 1 301 ? 0.298 -2.322 -1.751 1.00 95.12 301 PRO A C 1
ATOM 2360 O O . PRO A 1 301 ? 1.363 -2.026 -2.299 1.00 95.12 301 PRO A O 1
ATOM 2363 N N . LYS A 1 302 ? -0.825 -1.612 -1.939 1.00 95.12 302 LYS A N 1
ATOM 2364 C CA . LYS A 1 302 ? -0.889 -0.394 -2.761 1.00 95.12 302 LYS A CA 1
ATOM 2365 C C . LYS A 1 302 ? -0.110 0.772 -2.153 1.00 95.12 302 LYS A C 1
ATOM 2367 O O . LYS A 1 302 ? 0.474 1.539 -2.909 1.00 95.12 302 LYS A O 1
ATOM 2372 N N . TYR A 1 303 ? -0.098 0.904 -0.825 1.00 96.19 303 TYR A N 1
ATOM 2373 C CA . TYR A 1 303 ? 0.487 2.074 -0.168 1.00 96.19 303 TYR A CA 1
ATOM 2374 C C . TYR A 1 303 ? 2.010 2.076 -0.310 1.00 96.19 303 TYR A C 1
ATOM 2376 O O . TYR A 1 303 ? 2.691 1.069 -0.062 1.00 96.19 303 TYR A O 1
ATOM 2384 N N . THR A 1 304 ? 2.528 3.231 -0.711 1.00 96.56 304 THR A N 1
ATOM 2385 C CA . THR A 1 304 ? 3.951 3.549 -0.815 1.00 96.56 304 THR A CA 1
ATOM 2386 C C . THR A 1 304 ? 4.598 3.692 0.563 1.00 96.56 304 THR A C 1
ATOM 2388 O O . THR A 1 304 ? 3.933 3.927 1.575 1.00 96.56 304 THR A O 1
ATOM 2391 N N . ALA A 1 305 ? 5.930 3.623 0.609 1.00 96.25 305 ALA A N 1
ATOM 2392 C CA . ALA A 1 305 ? 6.682 3.917 1.829 1.00 96.25 305 ALA A CA 1
ATOM 2393 C C . ALA A 1 305 ? 6.424 5.336 2.375 1.00 96.25 305 ALA A C 1
ATOM 2395 O O . ALA A 1 305 ? 6.352 5.522 3.590 1.00 96.25 305 ALA A O 1
ATOM 2396 N N . MET A 1 306 ? 6.232 6.320 1.487 1.00 95.56 306 MET A N 1
ATOM 2397 C CA . MET A 1 306 ? 5.950 7.707 1.868 1.00 95.56 306 MET A CA 1
ATOM 2398 C C . MET A 1 306 ? 4.543 7.877 2.460 1.00 95.56 306 MET A C 1
ATOM 2400 O O . MET A 1 306 ? 4.380 8.541 3.481 1.00 95.56 306 MET A O 1
ATOM 2404 N N . GLU A 1 307 ? 3.521 7.247 1.874 1.00 96.31 307 GLU A N 1
ATOM 2405 C CA . GLU A 1 307 ? 2.158 7.283 2.425 1.00 96.31 307 GLU A CA 1
ATOM 2406 C C . GLU A 1 307 ? 2.091 6.595 3.791 1.00 96.31 307 GLU A C 1
ATOM 2408 O O . GLU A 1 307 ? 1.463 7.121 4.705 1.00 96.31 307 GLU A O 1
ATOM 2413 N N . ASN A 1 308 ? 2.800 5.477 3.978 1.00 97.50 308 ASN A N 1
ATOM 2414 C CA . ASN A 1 308 ? 2.885 4.793 5.273 1.00 97.50 308 ASN A CA 1
ATOM 2415 C C . ASN A 1 308 ? 3.521 5.678 6.356 1.00 97.50 308 ASN A C 1
ATOM 2417 O O . ASN A 1 308 ? 3.059 5.693 7.496 1.00 97.50 308 ASN A O 1
ATOM 2421 N N . LEU A 1 309 ? 4.556 6.443 6.000 1.00 95.88 309 LEU A N 1
ATOM 2422 C CA . LEU A 1 309 ? 5.203 7.410 6.888 1.00 95.88 309 LEU A CA 1
ATOM 2423 C C . LEU A 1 309 ? 4.261 8.576 7.246 1.00 95.88 309 LEU A C 1
ATOM 2425 O O . LEU A 1 309 ? 4.137 8.936 8.417 1.00 95.88 309 LEU A O 1
ATOM 2429 N N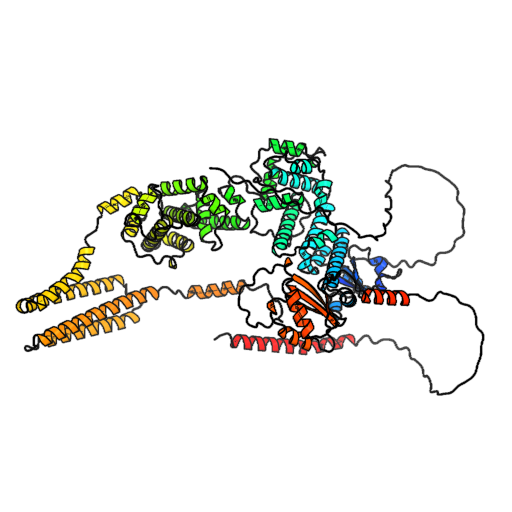 . ASN A 1 310 ? 3.531 9.105 6.261 1.00 96.12 310 ASN A N 1
ATOM 2430 C CA . ASN A 1 310 ? 2.532 10.158 6.468 1.00 96.12 310 ASN A CA 1
ATOM 2431 C C . ASN A 1 310 ? 1.324 9.682 7.287 1.00 96.12 310 ASN A C 1
ATOM 2433 O O . ASN A 1 310 ? 0.794 10.446 8.091 1.00 96.12 310 ASN A O 1
ATOM 2437 N N . LEU A 1 311 ? 0.934 8.412 7.163 1.00 96.69 311 LEU A N 1
ATOM 2438 C CA . LEU A 1 311 ? -0.083 7.791 8.009 1.00 96.69 311 LEU A CA 1
ATOM 2439 C C . LEU A 1 311 ? 0.354 7.749 9.484 1.00 96.69 311 LEU A C 1
ATOM 2441 O O . LEU A 1 311 ? -0.444 8.119 10.344 1.00 96.69 311 LEU A O 1
ATOM 2445 N N . TYR A 1 312 ? 1.618 7.432 9.797 1.00 97.31 312 TYR A N 1
ATOM 2446 C CA . TYR A 1 312 ? 2.135 7.590 11.168 1.00 97.31 312 TYR A CA 1
ATOM 2447 C C . TYR A 1 312 ? 2.151 9.057 11.632 1.00 97.31 312 TYR A C 1
ATOM 2449 O O . TYR A 1 312 ? 1.806 9.332 12.780 1.00 97.31 312 TYR A O 1
ATOM 2457 N N . GLY A 1 313 ? 2.504 10.003 10.754 1.00 96.06 313 GLY A N 1
ATOM 2458 C CA . GLY A 1 313 ? 2.447 11.441 11.050 1.00 96.06 313 GLY A CA 1
ATOM 2459 C C . GLY A 1 313 ? 1.041 11.943 11.386 1.00 96.06 313 GLY A C 1
ATOM 2460 O O . GLY A 1 313 ? 0.869 12.719 12.331 1.00 96.06 313 GLY A O 1
ATOM 2461 N N . SER A 1 314 ? 0.025 11.452 10.669 1.00 95.56 314 SER A N 1
ATOM 2462 C CA . SER A 1 314 ? -1.370 11.874 10.846 1.00 95.56 314 SER A CA 1
ATOM 2463 C C . SER A 1 314 ? -1.893 11.646 12.271 1.00 95.56 314 SER A C 1
ATOM 2465 O O . SER A 1 314 ? -2.629 12.482 12.791 1.00 95.56 314 SER A O 1
ATOM 2467 N N . LEU A 1 315 ? -1.418 10.590 12.947 1.00 94.94 315 LEU A N 1
ATOM 2468 C CA . LEU A 1 315 ? -1.749 10.259 14.341 1.00 94.94 315 LEU A CA 1
ATOM 2469 C C . LEU A 1 315 ? -1.371 11.373 15.329 1.00 94.94 315 LEU A C 1
ATOM 2471 O O . LEU A 1 315 ? -1.982 11.488 16.385 1.00 94.94 315 LEU A O 1
ATOM 2475 N N . VAL A 1 316 ? -0.367 12.191 15.003 1.00 95.50 316 VAL A N 1
ATOM 2476 C CA . VAL A 1 316 ? 0.103 13.308 15.841 1.00 95.50 316 VAL A CA 1
ATOM 2477 C C . VAL A 1 316 ? -0.100 14.678 15.181 1.00 95.50 316 VAL A C 1
ATOM 2479 O O . VAL A 1 316 ? 0.427 15.673 15.671 1.00 95.50 316 VAL A O 1
ATOM 2482 N N . GLY A 1 317 ? -0.879 14.747 14.094 1.00 94.38 317 GLY A N 1
ATOM 2483 C CA . GLY A 1 317 ? -1.209 15.997 13.398 1.00 94.38 317 GLY A CA 1
ATOM 2484 C C . GLY A 1 317 ? -0.088 16.568 12.520 1.00 94.38 317 GLY A C 1
ATOM 2485 O O . GLY A 1 317 ? -0.056 17.774 12.283 1.00 94.38 317 GLY A O 1
ATOM 2486 N N . ILE A 1 318 ? 0.843 15.733 12.044 1.00 95.25 318 ILE A N 1
ATOM 2487 C CA . ILE A 1 318 ? 1.984 16.145 11.210 1.00 95.25 318 ILE A CA 1
ATOM 2488 C C . ILE A 1 318 ? 1.941 15.420 9.861 1.00 95.25 318 ILE A C 1
ATOM 2490 O O . ILE A 1 318 ? 1.656 14.231 9.793 1.00 95.25 318 ILE A O 1
ATOM 2494 N N . THR A 1 319 ? 2.264 16.119 8.772 1.00 92.62 319 THR A N 1
ATOM 2495 C CA . THR A 1 319 ? 2.492 15.498 7.456 1.00 92.62 319 THR A CA 1
ATOM 2496 C C . THR A 1 319 ? 3.970 15.601 7.101 1.00 92.62 319 THR A C 1
ATOM 2498 O O . THR A 1 319 ? 4.546 16.689 7.153 1.00 92.62 319 THR A O 1
ATOM 2501 N N . GLY A 1 320 ? 4.583 14.471 6.756 1.00 88.88 320 GLY A N 1
ATOM 2502 C CA . GLY A 1 320 ? 5.960 14.401 6.291 1.00 88.88 320 GLY A CA 1
ATOM 2503 C C . GLY A 1 320 ? 6.096 14.754 4.809 1.00 88.88 320 GLY A C 1
ATOM 2504 O O . GLY A 1 320 ? 5.139 14.757 4.033 1.00 88.88 320 GLY A O 1
ATOM 2505 N N . SER A 1 321 ? 7.327 15.051 4.404 1.00 88.25 321 SER A N 1
ATOM 2506 C CA . SER A 1 321 ? 7.704 15.166 2.983 1.00 88.25 321 SER A CA 1
ATOM 2507 C C . SER A 1 321 ? 9.113 14.647 2.688 1.00 88.25 321 SER A C 1
ATOM 2509 O O . SER A 1 321 ? 9.514 14.576 1.526 1.00 88.25 321 SER A O 1
ATOM 2511 N N . HIS A 1 322 ? 9.867 14.266 3.722 1.00 92.06 322 HIS A N 1
ATOM 2512 C CA . HIS A 1 322 ? 11.188 13.674 3.599 1.00 92.06 322 HIS A CA 1
ATOM 2513 C C . HIS A 1 322 ? 11.121 12.146 3.681 1.00 92.06 322 HIS A C 1
ATOM 2515 O O . HIS A 1 322 ? 10.295 11.572 4.387 1.00 92.06 322 HIS A O 1
ATOM 2521 N N . GLN A 1 323 ? 12.029 11.484 2.970 1.00 91.19 323 GLN A N 1
ATOM 2522 C CA . GLN A 1 323 ? 12.197 10.033 3.017 1.00 91.19 323 GLN A CA 1
ATOM 2523 C C . GLN A 1 323 ? 12.820 9.632 4.363 1.00 91.19 323 GLN A C 1
ATOM 2525 O O . GLN A 1 323 ? 13.840 10.202 4.763 1.00 91.19 323 GLN A O 1
ATOM 2530 N N . PHE A 1 324 ? 12.233 8.650 5.050 1.00 90.62 324 PHE A N 1
ATOM 2531 C CA . PHE A 1 324 ? 12.760 8.139 6.317 1.00 90.62 324 PHE A CA 1
ATOM 2532 C C . PHE A 1 324 ? 14.006 7.270 6.087 1.00 90.62 324 PHE A C 1
ATOM 2534 O O . PHE A 1 324 ? 13.983 6.361 5.263 1.00 90.62 324 PHE A O 1
ATOM 2541 N N . GLY A 1 325 ? 15.091 7.519 6.824 1.00 85.75 325 GLY A N 1
ATOM 2542 C CA . GLY A 1 325 ? 16.333 6.741 6.747 1.00 85.75 325 GLY A CA 1
ATOM 2543 C C . GLY A 1 325 ? 17.574 7.599 6.475 1.00 85.75 325 GLY A C 1
ATOM 2544 O O . GLY A 1 325 ? 18.401 7.745 7.374 1.00 85.75 325 GLY A O 1
ATOM 2545 N N . PRO A 1 326 ? 17.745 8.174 5.267 1.00 81.50 326 PRO A N 1
ATOM 2546 C CA . PRO A 1 326 ? 18.917 8.977 4.914 1.00 81.50 326 PRO A CA 1
ATOM 2547 C C . PRO A 1 326 ? 18.801 10.426 5.431 1.00 81.50 326 PRO A C 1
ATOM 2549 O O . PRO A 1 326 ? 18.716 11.374 4.653 1.00 81.50 326 PRO A O 1
ATOM 2552 N N . PHE A 1 327 ? 18.797 10.596 6.754 1.00 82.75 327 PHE A N 1
ATOM 2553 C CA . PHE A 1 327 ? 18.836 11.895 7.438 1.00 82.75 327 PHE A CA 1
ATOM 2554 C C . PHE A 1 327 ? 20.172 12.113 8.171 1.00 82.75 327 PHE A C 1
ATOM 2556 O O . PHE A 1 327 ? 20.855 11.158 8.542 1.00 82.75 327 PHE A O 1
ATOM 2563 N N . ASP A 1 328 ? 20.548 13.375 8.414 1.00 84.12 328 ASP A N 1
ATOM 2564 C CA . ASP A 1 328 ? 21.651 13.682 9.334 1.00 84.12 328 ASP A CA 1
ATOM 2565 C C . ASP A 1 328 ? 21.217 13.312 10.760 1.00 84.12 328 ASP A C 1
ATOM 2567 O O . ASP A 1 328 ? 20.215 13.808 11.285 1.00 84.12 328 ASP A O 1
ATOM 2571 N N . SER A 1 329 ? 21.978 12.425 11.399 1.00 86.88 329 SER A N 1
ATOM 2572 C CA . SER A 1 329 ? 21.697 11.980 12.759 1.00 86.88 329 SER A CA 1
ATOM 2573 C C . SER A 1 329 ? 21.881 13.091 13.794 1.00 86.88 329 SER A C 1
ATOM 2575 O O . SER A 1 329 ? 21.302 12.989 14.871 1.00 86.88 329 SER A O 1
ATOM 2577 N N . ARG A 1 330 ? 22.625 14.171 13.505 1.00 91.12 330 ARG A N 1
ATOM 2578 C CA . ARG A 1 330 ? 22.899 15.244 14.479 1.00 91.12 330 ARG A CA 1
ATOM 2579 C C . ARG A 1 330 ? 21.689 16.161 14.733 1.00 91.12 330 ARG A C 1
ATOM 2581 O O . ARG A 1 330 ? 21.327 16.288 15.904 1.00 91.12 330 ARG A O 1
ATOM 2588 N N . PRO A 1 331 ? 21.009 16.765 13.730 1.00 92.69 331 PRO A N 1
ATOM 2589 C CA . PRO A 1 331 ? 19.777 17.525 13.962 1.00 92.69 331 PRO A CA 1
ATOM 2590 C C . PRO A 1 331 ? 18.657 16.678 14.566 1.00 92.69 331 PRO A C 1
ATOM 2592 O O . PRO A 1 331 ? 17.881 17.187 15.374 1.00 92.69 331 PRO A O 1
ATOM 2595 N N . LEU A 1 332 ? 18.576 15.395 14.195 1.00 93.19 332 LEU A N 1
ATOM 2596 C CA . LEU A 1 332 ? 17.558 14.479 14.706 1.00 93.19 332 LEU A CA 1
ATOM 2597 C C . LEU A 1 332 ? 17.845 14.053 16.151 1.00 93.19 332 LEU A C 1
ATOM 2599 O O . LEU A 1 332 ? 16.946 14.112 16.981 1.00 93.19 332 LEU A O 1
ATOM 2603 N N . HIS A 1 333 ? 19.094 13.720 16.494 1.00 91.88 333 HIS A N 1
ATOM 2604 C CA . HIS A 1 333 ? 19.498 13.478 17.883 1.00 91.88 333 HIS A CA 1
ATOM 2605 C C . HIS A 1 333 ? 19.289 14.725 18.748 1.00 91.88 333 HIS A C 1
ATOM 2607 O O . HIS A 1 333 ? 18.847 14.602 19.889 1.00 91.88 333 HIS A O 1
ATOM 2613 N N . LYS A 1 334 ? 19.575 15.926 18.225 1.00 94.00 334 LYS A N 1
ATOM 2614 C CA . LYS A 1 334 ? 19.301 17.178 18.939 1.00 94.00 334 LYS A CA 1
ATOM 2615 C C . LYS A 1 334 ? 17.803 17.306 19.247 1.00 94.00 334 LYS A C 1
ATOM 2617 O O . LYS A 1 334 ? 17.450 17.399 20.418 1.00 94.00 334 LYS A O 1
ATOM 2622 N N . ALA A 1 335 ? 16.938 17.216 18.234 1.00 94.25 335 ALA A N 1
ATOM 2623 C CA . ALA A 1 335 ? 15.488 17.283 18.425 1.00 94.25 335 ALA A CA 1
ATOM 2624 C C . ALA A 1 335 ? 14.984 16.193 19.392 1.00 94.25 335 ALA A C 1
ATOM 2626 O O . ALA A 1 335 ? 14.263 16.485 20.339 1.00 94.25 335 ALA A O 1
ATOM 2627 N N . LEU A 1 336 ? 15.438 14.945 19.246 1.00 93.19 336 LEU A N 1
ATOM 2628 C CA . LEU A 1 336 ? 15.079 13.854 20.160 1.00 93.19 336 LEU A CA 1
ATOM 2629 C C . LEU A 1 336 ? 15.564 14.083 21.599 1.00 93.19 336 LEU A C 1
ATOM 2631 O O . LEU A 1 336 ? 14.891 13.628 22.519 1.00 93.19 336 LEU A O 1
ATOM 2635 N N . SER A 1 337 ? 16.676 14.794 21.816 1.00 92.44 337 SER A N 1
ATOM 2636 C CA . SER A 1 337 ? 17.127 15.201 23.158 1.00 92.44 337 SER A CA 1
ATOM 2637 C C . SER A 1 337 ? 16.350 16.389 23.742 1.00 92.44 337 SER A C 1
ATOM 2639 O O . SER A 1 337 ? 16.342 16.566 24.957 1.00 92.44 337 SER A O 1
ATOM 2641 N N . GLU A 1 338 ? 15.665 17.166 22.899 1.00 94.81 338 GLU A N 1
ATOM 2642 C CA . GLU A 1 338 ? 14.741 18.239 23.296 1.00 94.81 338 GLU A CA 1
ATOM 2643 C C . GLU A 1 338 ? 13.311 17.703 23.555 1.00 94.81 338 GLU A C 1
ATOM 2645 O O . GLU A 1 338 ? 12.512 18.372 24.209 1.00 94.81 338 GLU A O 1
ATOM 2650 N N . SER A 1 339 ? 12.986 16.481 23.105 1.00 95.50 339 SER A N 1
ATOM 2651 C CA . SER A 1 339 ? 11.684 15.835 23.337 1.00 95.50 339 SER A CA 1
ATOM 2652 C C . SER A 1 339 ? 11.490 15.395 24.791 1.00 95.50 339 SER A C 1
ATOM 2654 O O . SER A 1 339 ? 12.305 14.645 25.338 1.00 95.50 339 SER A O 1
ATOM 2656 N N . ARG A 1 340 ? 10.342 15.736 25.397 1.00 95.81 340 ARG A N 1
ATOM 2657 C CA . ARG A 1 340 ? 10.006 15.281 26.762 1.00 95.81 340 ARG A CA 1
ATOM 2658 C C . ARG A 1 340 ? 9.875 13.759 26.878 1.00 95.81 340 ARG A C 1
ATOM 2660 O O . ARG A 1 340 ? 10.155 13.210 27.940 1.00 95.81 340 ARG A O 1
ATOM 2667 N N . VAL A 1 341 ? 9.546 13.058 25.789 1.00 93.25 341 VAL A N 1
ATOM 2668 C CA . VAL A 1 341 ? 9.503 11.581 25.734 1.00 93.25 341 VAL A CA 1
ATOM 2669 C C . VAL A 1 341 ? 10.883 10.943 26.006 1.00 93.25 341 VAL A C 1
ATOM 2671 O O . VAL A 1 341 ? 10.972 9.802 26.468 1.00 93.25 341 VAL A O 1
ATOM 2674 N N . SER A 1 342 ? 11.978 11.679 25.784 1.00 88.88 342 SER A N 1
ATOM 2675 C CA . SER A 1 342 ? 13.352 11.224 26.046 1.00 88.88 342 SER A CA 1
ATOM 2676 C C . SER A 1 342 ? 13.863 11.509 27.463 1.00 88.88 342 SER A C 1
ATOM 2678 O O . SER A 1 342 ? 14.924 11.000 27.823 1.00 88.88 342 SER A O 1
ATOM 2680 N N . ALA A 1 343 ? 13.145 12.294 28.275 1.00 85.62 343 ALA A N 1
ATOM 2681 C CA . ALA A 1 343 ? 13.676 12.880 29.512 1.00 85.62 343 ALA A CA 1
ATOM 2682 C C . ALA A 1 343 ? 14.087 11.862 30.598 1.00 85.62 343 ALA A C 1
ATOM 2684 O O . ALA A 1 343 ? 14.941 12.162 31.431 1.00 85.62 343 ALA A O 1
ATOM 2685 N N . ASN A 1 344 ? 13.534 10.645 30.579 1.00 77.81 344 ASN A N 1
ATOM 2686 C CA . ASN A 1 344 ? 13.711 9.628 31.627 1.00 77.81 344 ASN A CA 1
ATOM 2687 C C . ASN A 1 344 ? 15.076 8.895 31.601 1.00 77.81 344 ASN A C 1
ATOM 2689 O O . ASN A 1 344 ? 15.147 7.722 31.959 1.00 77.81 344 ASN A O 1
ATOM 2693 N N . GLY A 1 345 ? 16.156 9.554 31.161 1.00 64.81 345 GLY A N 1
ATOM 2694 C CA . GLY A 1 345 ? 17.561 9.101 31.234 1.00 64.81 345 GLY A CA 1
ATOM 2695 C C . GLY A 1 345 ? 17.969 7.931 30.323 1.00 64.81 345 GLY A C 1
ATOM 2696 O O . GLY A 1 345 ? 19.103 7.877 29.852 1.00 64.81 345 GLY A O 1
ATOM 2697 N N . ASP A 1 346 ? 17.044 7.024 30.028 1.00 64.56 346 ASP A N 1
ATOM 2698 C CA . ASP A 1 346 ? 17.246 5.754 29.322 1.00 64.56 346 ASP A CA 1
ATOM 2699 C C . ASP A 1 346 ? 17.282 5.946 27.786 1.00 64.56 346 ASP A C 1
ATOM 2701 O O . ASP A 1 346 ? 16.448 5.424 27.039 1.00 64.56 346 ASP A O 1
ATOM 2705 N N . CYS A 1 347 ? 18.165 6.838 27.315 1.00 53.06 347 CYS A N 1
ATOM 2706 C CA . CYS A 1 347 ? 18.145 7.372 25.945 1.00 53.06 347 CYS A CA 1
ATOM 2707 C C . CYS A 1 347 ? 19.508 7.432 25.224 1.00 53.06 347 CYS A C 1
ATOM 2709 O O . CYS A 1 347 ? 19.657 8.183 24.264 1.00 53.06 347 CYS A O 1
ATOM 2711 N N . MET A 1 348 ? 20.461 6.556 25.566 1.00 63.53 348 MET A N 1
ATOM 2712 C CA . MET A 1 348 ? 21.512 6.140 24.611 1.00 63.53 348 MET A CA 1
ATOM 2713 C C . MET A 1 348 ? 20.942 5.138 23.587 1.00 63.53 348 MET A C 1
ATOM 2715 O O . MET A 1 348 ? 21.422 4.017 23.426 1.00 63.53 348 MET A O 1
ATOM 2719 N N . LEU A 1 349 ? 19.864 5.543 22.911 1.00 70.56 349 LEU A N 1
ATOM 2720 C CA . LEU A 1 349 ? 19.306 4.817 21.778 1.00 70.56 349 LEU A CA 1
ATOM 2721 C C . LEU A 1 349 ? 20.193 5.071 20.561 1.00 70.56 349 LEU A C 1
ATOM 2723 O O . LEU A 1 349 ? 20.268 6.195 20.068 1.00 70.56 349 LEU A O 1
ATOM 2727 N N . ASP A 1 350 ? 20.832 4.020 20.050 1.00 88.56 350 ASP A N 1
ATOM 2728 C CA . ASP A 1 350 ? 21.483 4.064 18.743 1.00 88.56 350 ASP A CA 1
ATOM 2729 C C . ASP A 1 350 ? 20.413 4.303 17.664 1.00 88.56 350 ASP A C 1
ATOM 2731 O O . ASP A 1 350 ? 19.697 3.388 17.244 1.00 88.56 350 ASP A O 1
ATOM 2735 N N . ILE A 1 351 ? 20.302 5.564 17.237 1.00 89.56 351 ILE A N 1
ATOM 2736 C CA . ILE A 1 351 ? 19.343 6.019 16.229 1.00 89.56 351 ILE A CA 1
ATOM 2737 C C . ILE A 1 351 ? 19.558 5.268 14.912 1.00 89.56 351 ILE A C 1
ATOM 2739 O O . ILE A 1 351 ? 18.574 4.956 14.248 1.00 89.56 351 ILE A O 1
ATOM 2743 N N . ALA A 1 352 ? 20.796 4.928 14.536 1.00 89.88 352 ALA A N 1
ATOM 2744 C CA . ALA A 1 352 ? 21.062 4.201 13.298 1.00 89.88 352 ALA A CA 1
ATOM 2745 C C . ALA A 1 352 ? 20.570 2.749 13.400 1.00 89.88 352 ALA A C 1
ATOM 2747 O O . ALA A 1 352 ? 19.838 2.287 12.525 1.00 89.88 352 ALA A O 1
ATOM 2748 N N . SER A 1 353 ? 20.881 2.053 14.499 1.00 91.19 353 SER A N 1
ATOM 2749 C CA . SER A 1 353 ? 20.374 0.697 14.752 1.00 91.19 353 SER A CA 1
ATOM 2750 C C . SER A 1 353 ? 18.846 0.653 14.846 1.00 91.19 353 SER A C 1
ATOM 2752 O O . SER A 1 353 ? 18.226 -0.208 14.217 1.00 91.19 353 SER A O 1
ATOM 2754 N N . LEU A 1 354 ? 18.212 1.595 15.556 1.00 91.38 354 LEU A N 1
ATOM 2755 C CA . LEU A 1 354 ? 16.750 1.657 15.627 1.00 91.38 354 LEU A CA 1
ATOM 2756 C C . LEU A 1 354 ? 16.138 1.975 14.255 1.00 91.38 354 LEU A C 1
ATOM 2758 O O . LEU A 1 354 ? 15.214 1.284 13.843 1.00 91.38 354 LEU A O 1
ATOM 2762 N N . THR A 1 355 ? 16.683 2.934 13.503 1.00 92.75 355 THR A N 1
ATOM 2763 C CA . THR A 1 355 ? 16.227 3.260 12.137 1.00 92.75 355 THR A CA 1
ATOM 2764 C C . THR A 1 355 ? 16.287 2.034 11.222 1.00 92.75 355 THR A C 1
ATOM 2766 O O . THR A 1 355 ? 15.304 1.718 10.551 1.00 92.75 355 THR A O 1
ATOM 2769 N N . CYS A 1 356 ? 17.379 1.263 11.267 1.00 91.50 356 CYS A N 1
ATOM 2770 C CA . CYS A 1 356 ? 17.502 -0.001 10.539 1.00 91.50 356 CYS A CA 1
ATOM 2771 C C . CYS A 1 356 ? 16.465 -1.050 10.986 1.00 91.50 356 CYS A C 1
ATOM 2773 O O . CYS A 1 356 ? 15.832 -1.678 10.137 1.00 91.50 356 CYS A O 1
ATOM 2775 N N . GLN A 1 357 ? 16.237 -1.221 12.295 1.00 93.62 357 GLN A N 1
ATOM 2776 C CA . GLN A 1 357 ? 15.198 -2.122 12.823 1.00 93.62 357 GLN A CA 1
ATOM 2777 C C . GLN A 1 357 ? 13.787 -1.701 12.377 1.00 93.62 357 GLN A C 1
ATOM 2779 O O . GLN A 1 357 ? 12.960 -2.554 12.048 1.00 93.62 357 GLN A O 1
ATOM 2784 N N . MET A 1 358 ? 13.515 -0.395 12.328 1.00 95.25 358 MET A N 1
ATOM 2785 C CA . MET A 1 358 ? 12.244 0.164 11.870 1.00 95.25 358 MET A CA 1
ATOM 2786 C C . MET A 1 358 ? 12.024 -0.089 10.383 1.00 95.25 358 MET A C 1
ATOM 2788 O O . MET A 1 358 ? 10.986 -0.630 10.024 1.00 95.25 358 MET A O 1
ATOM 2792 N N . MET A 1 359 ? 13.006 0.199 9.528 1.00 94.31 359 MET A N 1
ATOM 2793 C CA . MET A 1 359 ? 12.911 -0.044 8.080 1.00 94.31 359 MET A CA 1
ATOM 2794 C C . MET A 1 359 ? 12.871 -1.544 7.726 1.00 94.31 359 MET A C 1
ATOM 2796 O O . MET A 1 359 ? 12.348 -1.915 6.680 1.00 94.31 359 MET A O 1
ATOM 2800 N N . ALA A 1 360 ? 13.376 -2.424 8.599 1.00 92.56 360 ALA A N 1
ATOM 2801 C CA . ALA A 1 360 ? 13.236 -3.876 8.454 1.00 92.56 360 ALA A CA 1
ATOM 2802 C C . ALA A 1 360 ? 11.858 -4.418 8.898 1.00 92.56 360 ALA A C 1
ATOM 2804 O O . ALA A 1 360 ? 11.442 -5.482 8.442 1.00 92.56 360 ALA A O 1
ATOM 2805 N N . SER A 1 361 ? 11.151 -3.710 9.788 1.00 93.75 361 SER A N 1
ATOM 2806 C CA . SER A 1 361 ? 9.906 -4.186 10.424 1.00 93.75 361 SER A CA 1
ATOM 2807 C C . SER A 1 361 ? 8.643 -3.484 9.912 1.00 93.75 361 SER A C 1
ATOM 2809 O O . SER A 1 361 ? 7.551 -4.065 9.909 1.00 93.75 361 SER A O 1
ATOM 2811 N N . LEU A 1 362 ? 8.779 -2.227 9.491 1.00 95.81 362 LEU A N 1
ATOM 2812 C CA . LEU A 1 362 ? 7.711 -1.307 9.113 1.00 95.81 362 LEU A CA 1
ATOM 2813 C C . LEU A 1 362 ? 7.876 -0.921 7.632 1.00 95.81 362 LEU A C 1
ATOM 2815 O O . LEU A 1 362 ? 8.998 -0.696 7.183 1.00 95.81 362 LEU A O 1
ATOM 2819 N N . PRO A 1 363 ? 6.787 -0.793 6.857 1.00 96.19 363 PRO A N 1
ATOM 2820 C CA . PRO A 1 363 ? 6.840 -0.540 5.414 1.00 96.19 363 PRO A CA 1
ATOM 2821 C C . PRO A 1 363 ? 7.057 0.954 5.079 1.00 96.19 363 PRO A C 1
ATOM 2823 O O . PRO A 1 363 ? 6.356 1.515 4.245 1.00 96.19 363 PRO A O 1
ATOM 2826 N N . ILE A 1 364 ? 7.980 1.618 5.775 1.00 95.88 364 ILE A N 1
ATOM 2827 C CA . ILE A 1 364 ? 8.168 3.088 5.808 1.00 95.88 364 ILE A CA 1
ATOM 2828 C C . ILE A 1 364 ? 9.323 3.599 4.942 1.00 95.88 364 ILE A C 1
ATOM 2830 O O . ILE A 1 364 ? 9.527 4.804 4.810 1.00 95.88 364 ILE A O 1
ATOM 2834 N N . GLY A 1 365 ? 10.130 2.686 4.412 1.00 94.12 365 GLY A N 1
ATOM 2835 C CA . GLY A 1 365 ? 11.361 3.010 3.715 1.00 94.12 365 GLY A CA 1
ATOM 2836 C C . GLY A 1 365 ? 12.192 1.769 3.444 1.00 94.12 365 GLY A C 1
ATOM 2837 O O . GLY A 1 365 ? 11.846 0.667 3.866 1.00 94.12 365 GLY A O 1
ATOM 2838 N N . PHE A 1 366 ? 13.294 1.955 2.727 1.00 93.00 366 PHE A N 1
ATOM 2839 C CA . PHE A 1 366 ? 14.118 0.866 2.208 1.00 93.00 366 PHE A CA 1
ATOM 2840 C C . PHE A 1 366 ? 15.597 1.106 2.536 1.00 93.00 366 PHE A C 1
ATOM 2842 O O . PHE A 1 366 ? 16.052 2.248 2.424 1.00 93.00 366 PHE A O 1
ATOM 2849 N N . PRO A 1 367 ? 16.357 0.074 2.956 1.00 91.31 367 PRO A N 1
ATOM 2850 C CA . PRO A 1 367 ? 17.760 0.243 3.327 1.00 91.31 367 PRO A CA 1
ATOM 2851 C C . PRO A 1 367 ? 18.607 0.743 2.140 1.00 91.31 367 PRO A C 1
ATOM 2853 O O . PRO A 1 367 ? 18.252 0.487 0.986 1.00 91.31 367 PRO A O 1
ATOM 2856 N N . PRO A 1 368 ? 19.741 1.429 2.382 1.00 89.50 368 PRO A N 1
ATOM 2857 C CA . PRO A 1 368 ? 20.622 1.894 1.311 1.00 89.50 368 PRO A CA 1
ATOM 2858 C C . PRO A 1 368 ? 21.001 0.764 0.341 1.00 89.50 368 PRO A C 1
ATOM 2860 O O . PRO A 1 368 ? 21.430 -0.309 0.761 1.00 89.50 368 PRO A O 1
ATOM 2863 N N . GLY A 1 369 ? 20.811 0.995 -0.962 1.00 90.69 369 GLY A N 1
ATOM 2864 C CA . GLY A 1 369 ? 21.044 -0.014 -2.003 1.00 90.69 369 GLY A CA 1
ATOM 2865 C C . GLY A 1 369 ? 19.943 -1.075 -2.159 1.00 90.69 369 GLY A C 1
ATOM 2866 O O . GLY A 1 369 ? 20.140 -2.033 -2.905 1.00 90.69 369 GLY A O 1
ATOM 2867 N N . HIS A 1 370 ? 18.778 -0.941 -1.510 1.00 94.31 370 HIS A N 1
ATOM 2868 C CA . HIS A 1 370 ? 17.666 -1.886 -1.679 1.00 94.31 370 HIS A CA 1
ATOM 2869 C C . HIS A 1 370 ? 17.258 -2.029 -3.154 1.00 94.31 370 HIS A C 1
ATOM 2871 O O . HIS A 1 370 ? 16.905 -1.054 -3.816 1.00 94.31 370 HIS A O 1
ATOM 2877 N N . LEU A 1 371 ? 17.354 -3.257 -3.676 1.00 95.56 371 LEU A N 1
ATOM 2878 C CA . LEU A 1 371 ? 17.203 -3.588 -5.100 1.00 95.56 371 LEU A CA 1
ATOM 2879 C C . LEU A 1 371 ? 18.070 -2.739 -6.057 1.00 95.56 371 LEU A C 1
ATOM 2881 O O . LEU A 1 371 ? 17.867 -2.820 -7.261 1.00 95.56 371 LEU A O 1
ATOM 2885 N N . ASN A 1 372 ? 19.045 -1.961 -5.575 1.00 96.44 372 ASN A N 1
ATOM 2886 C CA . ASN A 1 372 ? 19.826 -0.986 -6.353 1.00 96.44 372 ASN A CA 1
ATOM 2887 C C . ASN A 1 372 ? 18.966 -0.046 -7.228 1.00 96.44 372 ASN A C 1
ATOM 2889 O O . ASN A 1 372 ? 19.395 0.388 -8.296 1.00 96.44 372 ASN A O 1
ATOM 2893 N N . LEU A 1 373 ? 17.739 0.256 -6.787 1.00 95.69 373 LEU A N 1
ATOM 2894 C CA . LEU A 1 373 ? 16.813 1.133 -7.502 1.00 95.69 373 LEU A CA 1
ATOM 2895 C C . LEU A 1 373 ? 16.969 2.601 -7.058 1.00 95.69 373 LEU A C 1
ATOM 2897 O O . LEU A 1 373 ? 17.292 2.855 -5.893 1.00 95.69 373 LEU A O 1
ATOM 2901 N N . PRO A 1 374 ? 16.693 3.579 -7.943 1.00 95.50 374 PRO A N 1
ATOM 2902 C CA . PRO A 1 374 ? 16.595 4.989 -7.574 1.00 95.50 374 PRO A CA 1
ATOM 2903 C C . PRO A 1 374 ? 15.636 5.214 -6.398 1.00 95.50 374 PRO A C 1
ATOM 2905 O O . PRO A 1 374 ? 14.489 4.764 -6.417 1.00 95.50 374 PRO A O 1
ATOM 2908 N N . VAL A 1 375 ? 16.082 5.961 -5.385 1.00 93.06 375 VAL A N 1
ATOM 2909 C CA . VAL A 1 375 ? 15.302 6.196 -4.157 1.00 93.06 375 VAL A CA 1
ATOM 2910 C C . VAL A 1 375 ? 13.924 6.840 -4.423 1.00 93.06 375 VAL A C 1
ATOM 2912 O O . VAL A 1 375 ? 12.955 6.384 -3.817 1.00 93.06 375 VAL A O 1
ATOM 2915 N N . PRO A 1 376 ? 13.754 7.801 -5.360 1.00 93.75 376 PRO A N 1
ATOM 2916 C CA . PRO A 1 376 ? 12.426 8.316 -5.714 1.00 93.75 376 PRO A CA 1
ATOM 2917 C C . PRO A 1 376 ? 11.443 7.238 -6.196 1.00 93.75 376 PRO A C 1
ATOM 2919 O O . PRO A 1 376 ? 10.263 7.304 -5.863 1.00 93.75 376 PRO A O 1
ATOM 2922 N N . LEU A 1 377 ? 11.921 6.214 -6.914 1.00 95.19 377 LEU A N 1
ATOM 2923 C CA . LEU A 1 377 ? 11.086 5.099 -7.376 1.00 95.19 377 LEU A CA 1
ATOM 2924 C C . LEU A 1 377 ? 10.704 4.170 -6.224 1.00 95.19 377 LEU A C 1
ATOM 2926 O O . LEU A 1 377 ? 9.549 3.774 -6.122 1.00 95.19 377 LEU A O 1
ATOM 2930 N N . LEU A 1 378 ? 11.649 3.866 -5.329 1.00 95.06 378 LEU A N 1
ATOM 2931 C CA . LEU A 1 378 ? 11.382 3.050 -4.141 1.00 95.06 378 LEU A CA 1
ATOM 2932 C C . LEU A 1 378 ? 10.281 3.667 -3.264 1.00 95.06 378 LEU A C 1
ATOM 2934 O O . LEU A 1 378 ? 9.359 2.968 -2.859 1.00 95.06 378 LEU A O 1
ATOM 2938 N N . TYR A 1 379 ? 10.341 4.977 -3.002 1.00 94.50 379 TYR A N 1
ATOM 2939 C CA . TYR A 1 379 ? 9.359 5.660 -2.146 1.00 94.50 379 TYR A CA 1
ATOM 2940 C C . TYR A 1 379 ? 8.077 6.086 -2.875 1.00 94.50 379 TYR A C 1
ATOM 2942 O O . TYR A 1 379 ? 7.108 6.423 -2.200 1.00 94.50 379 TYR A O 1
ATOM 2950 N N . GLY A 1 380 ? 8.058 6.067 -4.212 1.00 93.69 380 GLY A N 1
ATOM 2951 C CA . GLY A 1 380 ? 6.899 6.409 -5.045 1.00 93.69 380 GLY A CA 1
ATOM 2952 C C . GLY A 1 380 ? 6.110 5.212 -5.594 1.00 93.69 380 GLY A C 1
ATOM 2953 O O . GLY A 1 380 ? 5.127 5.415 -6.305 1.00 93.69 380 GLY A O 1
ATOM 2954 N N . LEU A 1 381 ? 6.524 3.977 -5.291 1.00 95.00 381 LEU A N 1
ATOM 2955 C CA . LEU A 1 381 ? 5.834 2.741 -5.676 1.00 95.00 381 LEU A CA 1
ATOM 2956 C C . LEU A 1 381 ? 5.256 2.024 -4.450 1.00 95.00 381 LEU A C 1
ATOM 2958 O O . LEU A 1 381 ? 5.812 2.075 -3.350 1.00 95.00 381 LEU A O 1
ATOM 2962 N N . GLY A 1 382 ? 4.121 1.354 -4.647 1.00 95.25 382 GLY A N 1
ATOM 2963 C CA . GLY A 1 382 ? 3.442 0.594 -3.604 1.00 95.25 382 GLY A CA 1
ATOM 2964 C C . GLY A 1 382 ? 4.311 -0.546 -3.080 1.00 95.25 382 GLY A C 1
ATOM 2965 O O . GLY A 1 382 ? 5.036 -1.201 -3.831 1.00 95.25 382 GLY A O 1
ATOM 2966 N N . THR A 1 383 ? 4.236 -0.818 -1.783 1.00 94.62 383 THR A N 1
ATOM 2967 C CA . THR A 1 383 ? 5.096 -1.817 -1.121 1.00 94.62 383 THR A CA 1
ATOM 2968 C C . THR A 1 383 ? 4.988 -3.221 -1.725 1.00 94.62 383 THR A C 1
ATOM 2970 O O . THR A 1 383 ? 6.000 -3.909 -1.852 1.00 94.62 383 THR A O 1
ATOM 2973 N N . GLY A 1 384 ? 3.803 -3.634 -2.185 1.00 94.44 384 GLY A N 1
ATOM 2974 C CA . GLY A 1 384 ? 3.634 -4.892 -2.920 1.00 94.44 384 GLY A CA 1
ATOM 2975 C C . GLY A 1 384 ? 4.136 -4.846 -4.363 1.00 94.44 384 GLY A C 1
ATOM 2976 O O . GLY A 1 384 ? 4.543 -5.880 -4.882 1.00 94.44 384 GLY A O 1
ATOM 2977 N N . GLN A 1 385 ? 4.182 -3.665 -4.988 1.00 94.38 385 GLN A N 1
ATOM 2978 C CA . GLN A 1 385 ? 4.783 -3.485 -6.312 1.00 94.38 385 GLN A CA 1
ATOM 2979 C C . GLN A 1 385 ? 6.297 -3.702 -6.238 1.00 94.38 385 GLN A C 1
ATOM 2981 O O . GLN A 1 385 ? 6.845 -4.447 -7.042 1.00 94.38 385 GLN A O 1
ATOM 2986 N N . ILE A 1 386 ? 6.969 -3.144 -5.221 1.00 95.88 386 ILE A N 1
ATOM 2987 C CA . ILE A 1 386 ? 8.391 -3.422 -4.945 1.00 95.88 386 ILE A CA 1
ATOM 2988 C C . ILE A 1 386 ? 8.632 -4.927 -4.738 1.00 95.88 386 ILE A C 1
ATOM 2990 O O . ILE A 1 386 ? 9.634 -5.473 -5.201 1.00 95.88 386 ILE A O 1
ATOM 2994 N N . ASP A 1 387 ? 7.681 -5.622 -4.117 1.00 95.06 387 ASP A N 1
ATOM 2995 C CA . ASP A 1 387 ? 7.719 -7.071 -3.925 1.00 95.06 387 ASP A CA 1
ATOM 2996 C C . ASP A 1 387 ? 7.505 -7.877 -5.225 1.00 95.06 387 ASP A C 1
ATOM 2998 O O . ASP A 1 387 ? 8.127 -8.923 -5.411 1.00 95.06 387 ASP A O 1
ATOM 3002 N N . GLU A 1 388 ? 6.674 -7.393 -6.151 1.00 94.88 388 GLU A N 1
ATOM 3003 C CA . GLU A 1 388 ? 6.534 -7.940 -7.510 1.00 94.88 388 GLU A CA 1
ATOM 3004 C C . GLU A 1 388 ? 7.797 -7.706 -8.350 1.00 94.88 388 GLU A C 1
ATOM 3006 O O . GLU A 1 388 ? 8.297 -8.641 -8.976 1.00 94.88 388 GLU A O 1
ATOM 3011 N N . ILE A 1 389 ? 8.360 -6.494 -8.307 1.00 95.62 389 ILE A N 1
ATOM 3012 C CA . ILE A 1 389 ? 9.615 -6.126 -8.978 1.00 95.62 389 ILE A CA 1
ATOM 3013 C C . ILE A 1 389 ? 10.762 -7.008 -8.470 1.00 95.62 389 ILE A C 1
ATOM 3015 O O . ILE A 1 389 ? 11.516 -7.552 -9.273 1.00 95.62 389 ILE A O 1
ATOM 3019 N N . ARG A 1 390 ? 10.856 -7.234 -7.152 1.00 96.88 390 ARG A N 1
ATOM 3020 C CA . ARG A 1 390 ? 11.816 -8.162 -6.531 1.00 96.88 390 ARG A CA 1
ATOM 3021 C C . ARG A 1 390 ? 11.690 -9.580 -7.098 1.00 96.88 390 ARG A C 1
ATOM 3023 O O . ARG A 1 390 ? 12.682 -10.135 -7.562 1.00 96.88 390 ARG A O 1
ATOM 3030 N N . ARG A 1 391 ? 10.472 -10.133 -7.141 1.00 95.94 391 ARG A N 1
ATOM 3031 C CA . ARG A 1 391 ? 10.209 -11.465 -7.724 1.00 95.94 391 ARG A CA 1
ATOM 3032 C C . ARG A 1 391 ? 10.542 -11.522 -9.219 1.00 95.94 391 ARG A C 1
ATOM 3034 O O . ARG A 1 391 ? 11.014 -12.556 -9.684 1.00 95.94 391 ARG A O 1
ATOM 3041 N N . LEU A 1 392 ? 10.324 -10.439 -9.970 1.00 94.38 392 LEU A N 1
ATOM 3042 C CA . LEU A 1 392 ? 10.679 -10.374 -11.389 1.00 94.38 392 LEU A CA 1
ATOM 3043 C C . LEU A 1 392 ? 12.200 -10.295 -11.602 1.00 94.38 392 LEU A C 1
ATOM 3045 O O . LEU A 1 392 ? 12.710 -10.969 -12.493 1.00 94.38 392 LEU A O 1
ATOM 3049 N N . ILE A 1 393 ? 12.925 -9.539 -10.770 1.00 96.00 393 ILE A N 1
ATOM 3050 C CA . ILE A 1 393 ? 14.398 -9.506 -10.749 1.00 96.00 393 ILE A CA 1
ATOM 3051 C C . ILE A 1 393 ? 14.946 -10.920 -10.508 1.00 96.00 393 ILE A C 1
ATOM 3053 O O . ILE A 1 393 ? 15.769 -11.402 -11.290 1.00 96.00 393 ILE A O 1
ATOM 3057 N N . ASP A 1 394 ? 14.443 -11.614 -9.482 1.00 96.00 394 ASP A N 1
ATOM 3058 C CA . ASP A 1 394 ? 14.842 -12.991 -9.168 1.00 96.00 394 ASP A CA 1
ATOM 3059 C C . ASP A 1 394 ? 14.526 -13.958 -10.330 1.00 96.00 394 ASP A C 1
ATOM 3061 O O . ASP A 1 394 ? 15.374 -14.765 -10.716 1.00 96.00 394 ASP A O 1
ATOM 3065 N N . LEU A 1 395 ? 13.343 -13.846 -10.949 1.00 93.50 395 LEU A N 1
ATOM 3066 C CA . LEU A 1 395 ? 12.920 -14.679 -12.082 1.00 93.50 395 LEU A CA 1
ATOM 3067 C C . LEU A 1 395 ? 13.766 -14.450 -13.346 1.00 93.50 395 LEU A C 1
ATOM 3069 O O . LEU A 1 395 ? 14.173 -15.418 -13.995 1.00 93.50 395 LEU A O 1
ATOM 3073 N N . ILE A 1 396 ? 14.034 -13.190 -13.704 1.00 91.88 396 ILE A N 1
ATOM 3074 C CA . ILE A 1 396 ? 14.839 -12.838 -14.882 1.00 91.88 396 ILE A CA 1
ATOM 3075 C C . ILE A 1 396 ? 16.283 -13.292 -14.678 1.00 91.88 396 ILE A C 1
ATOM 3077 O O . ILE A 1 396 ? 16.834 -13.936 -15.564 1.00 91.88 396 ILE A O 1
ATOM 3081 N N . TYR A 1 397 ? 16.891 -13.042 -13.516 1.00 94.88 397 TYR A N 1
ATOM 3082 C CA . TYR A 1 397 ? 18.279 -13.446 -13.261 1.00 94.88 397 TYR A CA 1
ATOM 3083 C C . TYR A 1 397 ? 18.458 -14.945 -13.000 1.00 94.88 397 TYR A C 1
ATOM 3085 O O . TYR A 1 397 ? 19.575 -15.445 -13.141 1.00 94.88 397 TYR A O 1
ATOM 3093 N N . HIS A 1 398 ? 17.391 -15.673 -12.662 1.00 92.31 398 HIS A N 1
ATOM 3094 C CA . HIS A 1 398 ? 17.408 -17.134 -12.650 1.00 92.31 398 HIS A CA 1
ATOM 3095 C C . HIS A 1 398 ? 17.432 -17.717 -14.072 1.00 92.31 398 HIS A C 1
ATOM 3097 O O . HIS A 1 398 ? 18.250 -18.592 -14.347 1.00 92.31 398 HIS A O 1
ATOM 3103 N N . LYS A 1 399 ? 16.587 -17.209 -14.984 1.00 89.38 399 LYS A N 1
ATOM 3104 C CA . LYS A 1 399 ? 16.552 -17.651 -16.394 1.00 89.38 399 LYS A CA 1
ATOM 3105 C C . LYS A 1 399 ? 17.751 -17.159 -17.207 1.00 89.38 399 LYS A C 1
ATOM 3107 O O . LYS A 1 399 ? 18.299 -17.889 -18.018 1.00 89.38 399 LYS A O 1
ATOM 3112 N N . GLN A 1 400 ? 18.174 -15.918 -16.983 1.00 90.88 400 GLN A N 1
ATOM 3113 C CA . GLN A 1 400 ? 19.199 -15.228 -17.767 1.00 90.88 400 GLN A CA 1
ATOM 3114 C C . GLN A 1 400 ? 20.314 -14.685 -16.849 1.00 90.88 400 GLN A C 1
ATOM 3116 O O . GLN A 1 400 ? 20.411 -13.473 -16.630 1.00 90.88 400 GLN A O 1
ATOM 3121 N N . PRO A 1 401 ? 21.195 -15.554 -16.300 1.00 93.12 401 PRO A N 1
ATOM 3122 C CA . PRO A 1 401 ? 22.236 -15.144 -15.350 1.00 93.12 401 PRO A CA 1
ATOM 3123 C C . PRO A 1 401 ? 23.246 -14.132 -15.909 1.00 93.12 401 PRO A C 1
ATOM 3125 O O . PRO A 1 401 ? 23.856 -13.391 -15.144 1.00 93.12 401 PRO A O 1
ATOM 3128 N N . SER A 1 402 ? 23.401 -14.060 -17.235 1.00 91.44 402 SER A N 1
ATOM 3129 C CA . SER A 1 402 ? 24.214 -13.056 -17.941 1.00 91.44 402 SER A CA 1
ATOM 3130 C C . SER A 1 402 ? 23.755 -11.613 -17.690 1.00 91.44 402 SER A C 1
ATOM 3132 O O . SER A 1 402 ? 24.569 -10.689 -17.758 1.00 91.44 402 SER A O 1
ATOM 3134 N N . LEU A 1 403 ? 22.473 -11.415 -17.364 1.00 94.50 403 LEU A N 1
ATOM 3135 C CA . LEU A 1 403 ? 21.885 -10.114 -17.044 1.00 94.50 403 LEU A CA 1
ATOM 3136 C C . LEU A 1 403 ? 22.041 -9.723 -15.568 1.00 94.50 403 LEU A C 1
ATOM 3138 O O . LEU A 1 403 ? 21.738 -8.582 -15.225 1.00 94.50 403 LEU A O 1
ATOM 3142 N N . ARG A 1 404 ? 22.512 -10.623 -14.692 1.00 96.56 404 ARG A N 1
ATOM 3143 C CA . ARG A 1 404 ? 22.546 -10.420 -13.235 1.00 96.56 404 ARG A CA 1
ATOM 3144 C C . ARG A 1 404 ? 23.589 -9.376 -12.816 1.00 96.56 404 ARG A C 1
ATOM 3146 O O . ARG A 1 404 ? 24.712 -9.718 -12.449 1.00 96.56 404 ARG A O 1
ATOM 3153 N N . ARG A 1 405 ? 23.195 -8.101 -12.830 1.00 95.56 405 ARG A N 1
ATOM 3154 C CA . ARG A 1 405 ? 23.998 -6.954 -12.375 1.00 95.56 405 ARG A CA 1
ATOM 3155 C C . ARG A 1 405 ? 23.151 -5.993 -11.532 1.00 95.56 405 ARG A C 1
ATOM 3157 O O . ARG A 1 405 ? 21.998 -5.773 -11.896 1.00 95.56 405 ARG A O 1
ATOM 3164 N N . PRO A 1 406 ? 23.688 -5.386 -10.458 1.00 94.31 406 PRO A N 1
ATOM 3165 C CA . PRO A 1 406 ? 23.021 -4.305 -9.723 1.00 94.31 406 PRO A CA 1
ATOM 3166 C C . PRO A 1 406 ? 22.437 -3.211 -10.633 1.00 94.31 406 PRO A C 1
ATOM 3168 O O . PRO A 1 406 ? 21.266 -2.860 -10.503 1.00 94.31 406 PRO A O 1
ATOM 3171 N N . GLU A 1 407 ? 23.224 -2.740 -11.604 1.00 94.75 407 GLU A N 1
ATOM 3172 C CA . GLU A 1 407 ? 22.877 -1.664 -12.548 1.00 94.75 407 GLU A CA 1
ATOM 3173 C C . GLU A 1 407 ? 21.675 -1.995 -13.450 1.00 94.75 407 GLU A C 1
ATOM 3175 O O . GLU A 1 407 ? 21.027 -1.089 -13.976 1.00 94.75 407 GLU A O 1
ATOM 3180 N N . ASN A 1 408 ? 21.378 -3.285 -13.633 1.00 96.31 408 ASN A N 1
ATOM 3181 C CA . ASN A 1 408 ? 20.316 -3.781 -14.505 1.00 96.31 408 ASN A CA 1
ATOM 3182 C C . ASN A 1 408 ? 18.944 -3.829 -13.809 1.00 96.31 408 ASN A C 1
ATOM 3184 O O . ASN A 1 408 ? 17.922 -3.985 -14.477 1.00 96.31 408 ASN A O 1
ATOM 3188 N N . ASN A 1 409 ? 18.875 -3.645 -12.486 1.00 97.38 409 ASN A N 1
ATOM 3189 C CA . ASN A 1 409 ? 17.613 -3.733 -11.745 1.00 97.38 409 ASN A CA 1
ATOM 3190 C C . ASN A 1 409 ? 16.617 -2.627 -12.145 1.00 97.38 409 ASN A C 1
ATOM 3192 O O . ASN A 1 409 ? 15.414 -2.877 -12.213 1.00 97.38 409 ASN A O 1
ATOM 3196 N N . VAL A 1 410 ? 17.105 -1.431 -12.497 1.00 97.12 410 VAL A N 1
ATOM 3197 C CA . VAL A 1 410 ? 16.262 -0.347 -13.039 1.00 97.12 410 VAL A CA 1
ATOM 3198 C C . VAL A 1 410 ? 15.709 -0.679 -14.434 1.00 97.12 410 VAL A C 1
ATOM 3200 O O . VAL A 1 410 ? 14.617 -0.245 -14.786 1.00 97.12 410 VAL A O 1
ATOM 3203 N N . LEU A 1 411 ? 16.400 -1.526 -15.204 1.00 97.12 411 LEU A N 1
ATOM 3204 C CA . LEU A 1 411 ? 15.918 -2.019 -16.498 1.00 97.12 411 LEU A CA 1
ATOM 3205 C C . LEU A 1 411 ? 14.812 -3.069 -16.311 1.00 97.12 411 LEU A C 1
ATOM 3207 O O . LEU A 1 411 ? 13.827 -3.052 -17.045 1.00 97.12 411 LEU A O 1
ATOM 3211 N N . VAL A 1 412 ? 14.919 -3.925 -15.280 1.00 96.38 412 VAL A N 1
ATOM 3212 C CA . VAL A 1 412 ? 13.825 -4.835 -14.884 1.00 96.38 412 VAL A CA 1
ATOM 3213 C C . VAL A 1 412 ? 12.587 -4.036 -14.472 1.00 96.38 412 VAL A C 1
ATOM 3215 O O . VAL A 1 412 ? 11.476 -4.405 -14.839 1.00 96.38 412 VAL A O 1
ATOM 3218 N N . LEU A 1 413 ? 12.771 -2.925 -13.756 1.00 96.38 413 LEU A N 1
ATOM 3219 C CA . LEU A 1 413 ? 11.689 -2.025 -13.354 1.00 96.38 413 LEU A CA 1
ATOM 3220 C C . LEU A 1 413 ? 11.004 -1.341 -14.553 1.00 96.38 413 LEU A C 1
ATOM 3222 O O . LEU A 1 413 ? 9.774 -1.318 -14.622 1.00 96.38 413 LEU A O 1
ATOM 3226 N N . LEU A 1 414 ? 11.778 -0.837 -15.520 1.00 95.81 414 LEU A N 1
ATOM 3227 C CA . LEU A 1 414 ? 11.229 -0.302 -16.772 1.00 95.81 414 LEU A CA 1
ATOM 3228 C C . LEU A 1 414 ? 10.432 -1.381 -17.521 1.00 95.81 414 LEU A C 1
ATOM 3230 O O . LEU A 1 414 ? 9.281 -1.147 -17.880 1.00 95.81 414 LEU A O 1
ATOM 3234 N N . VAL A 1 415 ? 10.980 -2.589 -17.665 1.00 94.44 415 VAL A N 1
ATOM 3235 C CA . VAL A 1 415 ? 10.280 -3.728 -18.285 1.00 94.44 415 VAL A CA 1
ATOM 3236 C C . VAL A 1 415 ? 8.985 -4.091 -17.541 1.00 94.44 415 VAL A C 1
ATOM 3238 O O . VAL A 1 415 ? 7.937 -4.216 -18.175 1.00 94.44 415 VAL A O 1
ATOM 3241 N N . TRP A 1 416 ? 9.016 -4.197 -16.208 1.00 94.44 416 TRP A N 1
ATOM 3242 C CA . TRP A 1 416 ? 7.843 -4.479 -15.365 1.00 94.44 416 TRP A CA 1
ATOM 3243 C C . TRP A 1 416 ? 6.700 -3.482 -15.598 1.00 94.44 416 TRP A C 1
ATOM 3245 O O . TRP A 1 416 ? 5.541 -3.891 -15.676 1.00 94.44 416 TRP A O 1
ATOM 3255 N N . SER A 1 417 ? 7.019 -2.197 -15.795 1.00 93.50 417 SER A N 1
ATOM 3256 C CA . SER A 1 417 ? 6.009 -1.154 -16.025 1.00 93.50 417 SER A CA 1
ATOM 3257 C C . SER A 1 417 ? 5.140 -1.394 -17.269 1.00 93.50 417 SER A C 1
ATOM 3259 O O . SER A 1 417 ? 3.986 -0.978 -17.292 1.00 93.50 417 SER A O 1
ATOM 3261 N N . SER A 1 418 ? 5.652 -2.121 -18.271 1.00 88.50 418 SER A N 1
ATOM 3262 C CA . SER A 1 418 ? 4.887 -2.513 -19.466 1.00 88.50 418 SER A CA 1
ATOM 3263 C C . SER A 1 418 ? 4.019 -3.763 -19.264 1.00 88.50 418 SER A C 1
ATOM 3265 O O . SER A 1 418 ? 2.984 -3.911 -19.915 1.00 88.50 418 SER A O 1
ATOM 3267 N N . MET A 1 419 ? 4.402 -4.650 -18.337 1.00 87.38 419 MET A N 1
ATOM 3268 C CA . MET A 1 419 ? 3.633 -5.852 -17.993 1.00 87.38 419 MET A CA 1
ATOM 3269 C C . MET A 1 419 ? 2.392 -5.504 -17.162 1.00 87.38 419 MET A C 1
ATOM 3271 O O . MET A 1 419 ? 1.330 -6.114 -17.319 1.00 87.38 419 MET A O 1
ATOM 3275 N N . VAL A 1 420 ? 2.502 -4.503 -16.284 1.00 87.06 420 VAL A N 1
ATOM 3276 C CA . VAL A 1 420 ? 1.386 -4.012 -15.471 1.00 87.06 420 VAL A CA 1
ATOM 3277 C C . VAL A 1 420 ? 0.479 -3.130 -16.333 1.00 87.06 420 VAL A C 1
ATOM 3279 O O . VAL A 1 420 ? 0.603 -1.913 -16.343 1.00 87.06 420 VAL A O 1
ATOM 3282 N N . ARG A 1 421 ? -0.491 -3.750 -17.026 1.00 69.69 421 ARG A N 1
ATOM 3283 C CA . ARG A 1 421 ? -1.504 -3.107 -17.906 1.00 69.69 421 ARG A CA 1
ATOM 3284 C C . ARG A 1 421 ? -2.491 -2.144 -17.197 1.00 69.69 421 ARG A C 1
ATOM 3286 O O . ARG A 1 421 ? -3.633 -1.994 -17.627 1.00 69.69 421 ARG A O 1
ATOM 3293 N N . ARG A 1 422 ? -2.107 -1.535 -16.073 1.00 65.38 422 ARG A N 1
ATOM 3294 C CA . ARG A 1 422 ? -2.856 -0.474 -15.376 1.00 65.38 422 ARG A CA 1
ATOM 3295 C C . ARG A 1 422 ? -2.245 0.888 -15.736 1.00 65.38 422 ARG A C 1
ATOM 3297 O O . ARG A 1 422 ? -1.271 0.950 -16.474 1.00 65.38 422 ARG A O 1
ATOM 3304 N N . GLN A 1 423 ? -2.863 1.979 -15.283 1.00 62.16 423 GLN A N 1
ATOM 3305 C CA . GLN A 1 423 ? -2.438 3.342 -15.634 1.00 62.16 423 GLN A CA 1
ATOM 3306 C C . GLN A 1 423 ? -0.938 3.568 -15.356 1.00 62.16 423 GLN A C 1
ATOM 3308 O O . GLN A 1 423 ? -0.454 3.083 -14.326 1.00 62.16 423 GLN A O 1
ATOM 3313 N N . PRO A 1 424 ? -0.218 4.307 -16.229 1.00 67.62 424 PRO A N 1
ATOM 3314 C CA . PRO A 1 424 ? 1.221 4.515 -16.100 1.00 67.62 424 PRO A CA 1
ATOM 3315 C C . PRO A 1 424 ? 1.553 5.086 -14.722 1.00 67.62 424 PRO A C 1
ATOM 3317 O O . PRO A 1 424 ? 0.975 6.082 -14.280 1.00 67.62 424 PRO A O 1
ATOM 3320 N N . HIS A 1 425 ? 2.461 4.418 -14.012 1.00 84.69 425 HIS A N 1
ATOM 3321 C CA . HIS A 1 425 ? 2.760 4.758 -12.628 1.00 84.69 425 HIS A CA 1
ATOM 3322 C C . HIS A 1 425 ? 3.404 6.141 -12.549 1.00 84.69 425 HIS A C 1
ATOM 3324 O O . HIS A 1 425 ? 4.517 6.347 -13.028 1.00 84.69 425 HIS A O 1
ATOM 3330 N N . ARG A 1 426 ? 2.700 7.084 -11.912 1.00 91.69 426 ARG A N 1
ATOM 3331 C CA . ARG A 1 426 ? 3.080 8.500 -11.843 1.00 91.69 426 ARG A CA 1
ATOM 3332 C C . ARG A 1 426 ? 4.539 8.709 -11.423 1.00 91.69 426 ARG A C 1
ATOM 3334 O O . ARG A 1 426 ? 5.258 9.413 -12.120 1.00 91.69 426 ARG A O 1
ATOM 3341 N N . ALA A 1 427 ? 4.992 8.036 -10.364 1.00 92.94 427 ALA A N 1
ATOM 3342 C CA . ALA A 1 427 ? 6.374 8.132 -9.888 1.00 92.94 427 ALA A CA 1
ATOM 3343 C C . ALA A 1 427 ? 7.418 7.622 -10.902 1.00 92.94 427 ALA A C 1
ATOM 3345 O O . ALA A 1 427 ? 8.529 8.143 -10.948 1.00 92.94 427 ALA A O 1
ATOM 3346 N N . LEU A 1 428 ? 7.068 6.633 -11.736 1.00 95.06 428 LEU A N 1
ATOM 3347 C CA . LEU A 1 428 ? 7.926 6.172 -12.830 1.00 95.06 428 LEU A CA 1
ATOM 3348 C C . LEU A 1 428 ? 7.986 7.203 -13.960 1.00 95.06 428 LEU A C 1
ATOM 3350 O O . LEU A 1 428 ? 9.085 7.513 -14.401 1.00 95.06 428 LEU A O 1
ATOM 3354 N N . GLY A 1 429 ? 6.855 7.780 -14.376 1.00 94.88 429 GLY A N 1
ATOM 3355 C CA . GLY A 1 429 ? 6.828 8.847 -15.388 1.00 94.88 429 GLY A CA 1
ATOM 3356 C C . GLY A 1 429 ? 7.561 10.120 -14.939 1.00 94.88 429 GLY A C 1
ATOM 3357 O O . GLY A 1 429 ? 8.390 10.652 -15.673 1.00 94.88 429 GLY A O 1
ATOM 3358 N N . GLU A 1 430 ? 7.330 10.568 -13.700 1.00 95.25 430 GLU A N 1
ATOM 3359 C CA . GLU A 1 430 ? 8.020 11.721 -13.097 1.00 95.25 430 GLU A CA 1
ATOM 3360 C C . GLU A 1 430 ? 9.537 11.492 -12.969 1.00 95.25 430 GLU A C 1
ATOM 3362 O O . GLU A 1 430 ? 10.319 12.421 -13.168 1.00 95.25 430 GLU A O 1
ATOM 3367 N N . TRP A 1 431 ? 9.975 10.260 -12.685 1.00 96.81 431 TRP A N 1
ATOM 3368 C CA . TRP A 1 431 ? 11.398 9.920 -12.643 1.00 96.81 431 TRP A CA 1
ATOM 3369 C C . TRP A 1 431 ? 12.021 9.747 -14.036 1.00 96.81 431 TRP A C 1
ATOM 3371 O O . TRP A 1 431 ? 13.140 10.211 -14.249 1.00 96.81 431 TRP A O 1
ATOM 3381 N N . VAL A 1 432 ? 11.315 9.140 -14.993 1.00 96.44 432 VAL A N 1
ATOM 3382 C CA . VAL A 1 432 ? 11.745 9.018 -16.399 1.00 96.44 432 VAL A CA 1
ATOM 3383 C C . VAL A 1 432 ? 11.959 10.402 -17.020 1.00 96.44 432 VAL A C 1
ATOM 3385 O O . VAL A 1 432 ? 12.981 10.635 -17.655 1.00 96.44 432 VAL A O 1
ATOM 3388 N N . ALA A 1 433 ? 11.068 11.356 -16.736 1.00 95.69 433 ALA A N 1
ATOM 3389 C CA . ALA A 1 433 ? 11.218 12.753 -17.142 1.00 95.69 433 ALA A CA 1
ATOM 3390 C C . ALA A 1 433 ? 12.293 13.538 -16.351 1.00 95.69 433 ALA A C 1
ATOM 3392 O O . ALA A 1 433 ? 12.591 14.684 -16.696 1.00 95.69 433 ALA A O 1
ATOM 3393 N N . SER A 1 434 ? 12.877 12.966 -15.290 1.00 96.69 434 SER A N 1
ATOM 3394 C CA . SER A 1 434 ? 13.896 13.629 -14.464 1.00 96.69 434 SER A CA 1
ATOM 3395 C C . SER A 1 434 ? 15.299 13.534 -15.073 1.00 96.69 434 SER A C 1
ATOM 3397 O O . SER A 1 434 ? 15.591 12.658 -15.885 1.00 96.69 434 SER A O 1
ATOM 3399 N N . THR A 1 435 ? 16.222 14.385 -14.617 1.00 97.06 435 THR A N 1
ATOM 3400 C CA . THR A 1 435 ? 17.630 14.363 -15.057 1.00 97.06 435 THR A CA 1
ATOM 3401 C C . THR A 1 435 ? 18.319 13.013 -14.815 1.00 97.06 435 THR A C 1
ATOM 3403 O O . THR A 1 435 ? 19.212 12.650 -15.572 1.00 97.06 435 THR A O 1
ATOM 3406 N N . ASP A 1 436 ? 17.919 12.250 -13.793 1.00 96.25 436 ASP A N 1
ATOM 3407 C CA . ASP A 1 436 ? 18.481 10.914 -13.536 1.00 96.25 436 ASP A CA 1
ATOM 3408 C C . ASP A 1 436 ? 17.829 9.817 -14.395 1.00 96.25 436 ASP A C 1
ATOM 3410 O O . ASP A 1 436 ? 18.467 8.798 -14.659 1.00 96.25 436 ASP A O 1
ATOM 3414 N N . GLY A 1 437 ? 16.603 10.047 -14.879 1.00 96.81 437 GLY A N 1
ATOM 3415 C CA . GLY A 1 437 ? 15.986 9.247 -15.936 1.00 96.81 437 GLY A CA 1
ATOM 3416 C C . GLY A 1 437 ? 16.725 9.432 -17.261 1.00 96.81 437 GLY A C 1
ATOM 3417 O O . GLY A 1 437 ? 17.185 8.454 -17.847 1.00 96.81 437 GLY A O 1
ATOM 3418 N N . TRP A 1 438 ? 16.946 10.681 -17.681 1.00 96.69 438 TRP A N 1
ATOM 3419 C CA . TRP A 1 438 ? 17.704 10.989 -18.901 1.00 96.69 438 TRP A CA 1
ATOM 3420 C C . TRP A 1 438 ? 19.149 10.467 -18.859 1.00 96.69 438 TRP A C 1
ATOM 3422 O O . TRP A 1 438 ? 19.569 9.803 -19.798 1.00 96.69 438 TRP A O 1
ATOM 3432 N N . LYS A 1 439 ? 19.868 10.574 -17.730 1.00 97.31 439 LYS A N 1
ATOM 3433 C CA . LYS A 1 439 ? 21.183 9.908 -17.575 1.00 97.31 439 LYS A CA 1
ATOM 3434 C C . LYS A 1 439 ? 21.138 8.390 -17.798 1.00 97.31 439 LYS A C 1
ATOM 3436 O O . LYS A 1 439 ? 22.141 7.822 -18.223 1.00 97.31 439 LYS A O 1
ATOM 3441 N N . LEU A 1 440 ? 20.032 7.711 -17.474 1.00 97.06 440 LEU A N 1
ATOM 3442 C CA . LEU A 1 440 ? 19.881 6.288 -17.793 1.00 97.06 440 LEU A CA 1
ATOM 3443 C C . LEU A 1 440 ? 19.621 6.082 -19.289 1.00 97.06 440 LEU A C 1
ATOM 3445 O O . LEU A 1 440 ? 20.206 5.170 -19.867 1.00 97.06 440 LEU A O 1
ATOM 3449 N N . HIS A 1 441 ? 18.763 6.903 -19.896 1.00 97.25 441 HIS A N 1
ATOM 3450 C CA . HIS A 1 441 ? 18.488 6.873 -21.333 1.00 97.25 441 HIS A CA 1
ATOM 3451 C C . HIS A 1 441 ? 19.777 7.032 -22.148 1.00 97.25 441 HIS A C 1
ATOM 3453 O O . HIS A 1 441 ? 20.110 6.157 -22.943 1.00 97.25 441 HIS A O 1
ATOM 3459 N N . ASP A 1 442 ? 20.552 8.078 -21.866 1.00 97.25 442 ASP A N 1
ATOM 3460 C CA . ASP A 1 442 ? 21.783 8.407 -22.586 1.00 97.25 442 ASP A CA 1
ATOM 3461 C C . ASP A 1 442 ? 22.828 7.289 -22.430 1.00 97.25 442 ASP A C 1
ATOM 3463 O O . ASP A 1 442 ? 23.422 6.845 -23.411 1.00 97.25 442 ASP A O 1
ATOM 3467 N N . ARG A 1 443 ? 22.970 6.734 -21.215 1.00 97.25 443 ARG A N 1
ATOM 3468 C CA . ARG A 1 443 ? 23.839 5.575 -20.950 1.00 97.25 443 ARG A CA 1
ATOM 3469 C C . ARG A 1 443 ? 23.388 4.318 -21.700 1.00 97.25 443 ARG A C 1
ATOM 3471 O O . ARG A 1 443 ? 24.225 3.543 -22.142 1.00 97.25 443 ARG A O 1
ATOM 3478 N N . LEU A 1 444 ? 22.082 4.082 -21.840 1.00 97.00 444 LEU A N 1
ATOM 3479 C CA . LEU A 1 444 ? 21.556 2.944 -22.604 1.00 97.00 444 LEU A CA 1
ATOM 3480 C C . LEU A 1 444 ? 21.758 3.120 -24.113 1.00 97.00 444 LEU A C 1
ATOM 3482 O O . LEU A 1 444 ? 22.026 2.138 -24.802 1.00 97.00 444 LEU A O 1
ATOM 3486 N N . VAL A 1 445 ? 21.657 4.350 -24.619 1.00 97.06 445 VAL A N 1
ATOM 3487 C CA . VAL A 1 445 ? 21.990 4.702 -26.005 1.00 97.06 445 VAL A CA 1
ATOM 3488 C C . VAL A 1 445 ? 23.482 4.458 -26.271 1.00 97.06 445 VAL A C 1
ATOM 3490 O O . VAL A 1 445 ? 23.814 3.746 -27.219 1.00 97.06 445 VAL A O 1
ATOM 3493 N N . GLU A 1 446 ? 24.365 4.936 -25.389 1.00 96.94 446 GLU A N 1
ATOM 3494 C CA . GLU A 1 446 ? 25.819 4.711 -25.436 1.00 96.94 446 GLU A CA 1
ATOM 3495 C C . GLU A 1 446 ? 26.174 3.210 -25.360 1.00 96.94 446 GLU A C 1
ATOM 3497 O O . GLU A 1 446 ? 26.802 2.673 -26.273 1.00 96.94 446 GLU A O 1
ATOM 3502 N N . GLU A 1 447 ? 25.686 2.480 -24.346 1.00 96.31 447 GLU A N 1
ATOM 3503 C CA . GLU A 1 447 ? 25.921 1.032 -24.183 1.00 96.31 447 GLU A CA 1
ATOM 3504 C C . GLU A 1 447 ? 25.415 0.192 -25.378 1.00 96.31 447 GLU A C 1
ATOM 3506 O O . GLU A 1 447 ? 25.917 -0.915 -25.611 1.00 96.31 447 GLU A O 1
ATOM 3511 N N . MET A 1 448 ? 24.429 0.683 -26.144 1.00 95.69 448 MET A N 1
ATOM 3512 C CA . MET A 1 448 ? 23.936 0.037 -27.368 1.00 95.69 448 MET A CA 1
ATOM 3513 C C . MET A 1 448 ? 24.787 0.298 -28.617 1.00 95.69 448 MET A C 1
ATOM 3515 O O . MET A 1 448 ? 24.613 -0.429 -29.609 1.00 95.69 448 MET A O 1
ATOM 3519 N N . GLN A 1 449 ? 25.702 1.271 -28.599 1.00 96.94 449 GLN A N 1
ATOM 3520 C CA . GLN A 1 449 ? 26.683 1.440 -29.674 1.00 96.94 449 GLN A CA 1
ATOM 3521 C C . GLN A 1 449 ? 27.693 0.280 -29.682 1.00 96.94 449 GLN A C 1
ATOM 3523 O O . GLN A 1 449 ? 28.051 -0.216 -30.751 1.00 96.94 449 GLN A O 1
ATOM 3528 N N . ASP A 1 450 ? 28.076 -0.211 -28.504 1.00 97.31 450 ASP A N 1
ATOM 3529 C CA . ASP A 1 450 ? 29.110 -1.233 -28.312 1.00 97.31 450 ASP A CA 1
ATOM 3530 C C . ASP A 1 450 ? 28.736 -2.660 -28.783 1.00 97.31 450 ASP A C 1
ATOM 3532 O O . ASP A 1 450 ? 27.558 -3.023 -28.901 1.00 97.31 450 ASP A O 1
ATOM 3536 N N . PRO A 1 451 ? 29.730 -3.544 -28.993 1.00 96.75 451 PRO A N 1
ATOM 3537 C CA . PRO A 1 451 ? 29.541 -4.995 -29.033 1.00 96.75 451 PRO A CA 1
ATOM 3538 C C . PRO A 1 451 ? 28.926 -5.535 -27.727 1.00 96.75 451 PRO A C 1
ATOM 3540 O O . PRO A 1 451 ? 29.547 -5.487 -26.667 1.00 96.75 451 PRO A O 1
ATOM 3543 N N . GLN A 1 452 ? 27.719 -6.109 -27.789 1.00 95.44 452 GLN A N 1
ATOM 3544 C CA . GLN A 1 452 ? 27.015 -6.656 -26.616 1.00 95.44 452 GLN A CA 1
ATOM 3545 C C . GLN A 1 452 ? 26.498 -8.083 -26.875 1.00 95.44 452 GLN A C 1
ATOM 3547 O O . GLN A 1 452 ? 26.194 -8.427 -28.019 1.00 95.44 452 GLN A O 1
ATOM 3552 N N . PRO A 1 453 ? 26.335 -8.926 -25.834 1.00 95.81 453 PRO A N 1
ATOM 3553 C CA . PRO A 1 453 ? 25.586 -10.178 -25.944 1.00 95.81 453 PRO A CA 1
ATOM 3554 C C . PRO A 1 453 ? 24.136 -9.924 -26.373 1.00 95.81 453 PRO A C 1
ATOM 3556 O O . PRO A 1 453 ? 23.518 -8.960 -25.911 1.00 95.81 453 PRO A O 1
ATOM 3559 N N . THR A 1 454 ? 23.577 -10.819 -27.192 1.00 96.00 454 THR A N 1
ATOM 3560 C CA . THR A 1 454 ? 22.197 -10.754 -27.702 1.00 96.00 454 THR A CA 1
ATOM 3561 C C . THR A 1 454 ? 21.179 -10.527 -26.587 1.00 96.00 454 THR A C 1
ATOM 3563 O O . THR A 1 454 ? 20.259 -9.729 -26.732 1.00 96.00 454 THR A O 1
ATOM 3566 N N . GLU A 1 455 ? 21.383 -11.182 -25.446 1.00 95.44 455 GLU A N 1
ATOM 3567 C CA . GLU A 1 455 ? 20.520 -11.148 -24.268 1.00 95.44 455 GLU A CA 1
ATOM 3568 C C . GLU A 1 455 ? 20.503 -9.754 -23.626 1.00 95.44 455 GLU A C 1
ATOM 3570 O O . GLU A 1 455 ? 19.447 -9.266 -23.225 1.00 95.44 455 GLU A O 1
ATOM 3575 N N . ARG A 1 456 ? 21.662 -9.078 -23.567 1.00 96.06 456 ARG A N 1
ATOM 3576 C CA . ARG A 1 456 ? 21.766 -7.709 -23.041 1.00 96.06 456 ARG A CA 1
ATOM 3577 C C . ARG A 1 456 ? 21.227 -6.697 -24.042 1.00 96.06 456 ARG A C 1
ATOM 3579 O O . ARG A 1 456 ? 20.482 -5.812 -23.645 1.00 96.06 456 ARG A O 1
ATOM 3586 N N . LEU A 1 457 ? 21.559 -6.844 -25.324 1.00 96.38 457 LEU A N 1
ATOM 3587 C CA . LEU A 1 457 ? 21.060 -5.975 -26.392 1.00 96.38 457 LEU A CA 1
ATOM 3588 C C . LEU A 1 457 ? 19.521 -5.992 -26.443 1.00 96.38 457 LEU A C 1
ATOM 3590 O O . LEU A 1 457 ? 18.899 -4.934 -26.417 1.00 96.38 457 LEU A O 1
ATOM 3594 N N . ALA A 1 458 ? 18.918 -7.184 -26.386 1.00 96.06 458 ALA A N 1
ATOM 3595 C CA . ALA A 1 458 ? 17.477 -7.385 -26.235 1.00 96.06 458 ALA A CA 1
ATOM 3596 C C . ALA A 1 458 ? 16.895 -6.608 -25.044 1.00 96.06 458 ALA A C 1
ATOM 3598 O O . ALA A 1 458 ? 15.890 -5.910 -25.166 1.00 96.06 458 ALA A O 1
ATOM 3599 N N . PHE A 1 459 ? 17.537 -6.737 -23.884 1.00 95.88 459 PHE A N 1
ATOM 3600 C CA . PHE A 1 459 ? 17.064 -6.179 -22.624 1.00 95.88 459 PHE A CA 1
ATOM 3601 C C . PHE A 1 459 ? 17.203 -4.648 -22.551 1.00 95.88 459 PHE A C 1
ATOM 3603 O O . PHE A 1 459 ? 16.303 -3.981 -22.045 1.00 95.88 459 PHE A O 1
ATOM 3610 N N . MET A 1 460 ? 18.269 -4.077 -23.120 1.00 96.94 460 MET A N 1
ATOM 3611 C CA . MET A 1 460 ? 18.458 -2.622 -23.221 1.00 96.94 460 MET A CA 1
ATOM 3612 C C . MET A 1 460 ? 17.468 -1.988 -24.204 1.00 96.94 460 MET A C 1
ATOM 3614 O O . MET A 1 460 ? 16.819 -1.006 -23.850 1.00 96.94 460 MET A O 1
ATOM 3618 N N . LEU A 1 461 ? 17.265 -2.595 -25.382 1.00 96.31 461 LEU A N 1
ATOM 3619 C CA . LEU A 1 461 ? 16.221 -2.181 -26.331 1.00 96.31 461 LEU A CA 1
ATOM 3620 C C . LEU A 1 461 ? 14.828 -2.225 -25.687 1.00 96.31 461 LEU A C 1
ATOM 3622 O O . LEU A 1 461 ? 14.020 -1.317 -25.881 1.00 96.31 461 LEU A O 1
ATOM 3626 N N . ALA A 1 462 ? 14.550 -3.266 -24.895 1.00 96.12 462 ALA A N 1
ATOM 3627 C CA . ALA A 1 462 ? 13.279 -3.400 -24.197 1.00 96.12 462 ALA A CA 1
ATOM 3628 C C . ALA A 1 462 ? 13.083 -2.311 -23.132 1.00 96.12 462 ALA A C 1
ATOM 3630 O O . ALA A 1 462 ? 12.009 -1.715 -23.056 1.00 96.12 462 ALA A O 1
ATOM 3631 N N . ALA A 1 463 ? 14.121 -2.020 -22.344 1.00 96.88 463 ALA A N 1
ATOM 3632 C CA . ALA A 1 463 ? 14.085 -0.982 -21.322 1.00 96.88 463 ALA A CA 1
ATOM 3633 C C . ALA A 1 463 ? 13.955 0.431 -21.919 1.00 96.88 463 ALA A C 1
ATOM 3635 O O . ALA A 1 463 ? 13.143 1.204 -21.418 1.00 96.88 463 ALA A O 1
ATOM 3636 N N . LEU A 1 464 ? 14.667 0.746 -23.010 1.00 96.75 464 LEU A N 1
ATOM 3637 C CA . LEU A 1 464 ? 14.524 2.016 -23.740 1.00 96.75 464 LEU A CA 1
ATOM 3638 C C . LEU A 1 464 ? 13.110 2.205 -24.297 1.00 96.75 464 LEU A C 1
ATOM 3640 O O . LEU A 1 464 ? 12.525 3.274 -24.143 1.00 96.75 464 LEU A O 1
ATOM 3644 N N . LEU A 1 465 ? 12.518 1.163 -24.886 1.00 94.81 465 LEU A N 1
ATOM 3645 C CA . LEU A 1 465 ? 11.142 1.245 -25.373 1.00 94.81 465 LEU A CA 1
ATOM 3646 C C . LEU A 1 465 ? 10.134 1.414 -24.220 1.00 94.81 465 LEU A C 1
ATOM 3648 O O . LEU A 1 465 ? 9.168 2.163 -24.346 1.00 94.81 465 LEU A O 1
ATOM 3652 N N . CYS A 1 466 ? 10.361 0.784 -23.066 1.00 94.81 466 CYS A N 1
ATOM 3653 C CA . CYS A 1 466 ? 9.518 1.011 -21.889 1.00 94.81 466 CYS A CA 1
ATOM 3654 C C . CYS A 1 466 ? 9.702 2.421 -21.293 1.00 94.81 466 CYS A C 1
ATOM 3656 O O . CYS A 1 466 ? 8.718 3.035 -20.897 1.00 94.81 466 CYS A O 1
ATOM 3658 N N . PHE A 1 467 ? 10.922 2.967 -21.296 1.00 95.88 467 PHE A N 1
ATOM 3659 C CA . PHE A 1 467 ? 11.215 4.357 -20.918 1.00 95.88 467 PHE A CA 1
ATOM 3660 C C . PHE A 1 467 ? 10.445 5.346 -21.808 1.00 95.88 467 PHE A C 1
ATOM 3662 O O . PHE A 1 467 ? 9.696 6.183 -21.313 1.00 95.88 467 PHE A O 1
ATOM 3669 N N . GLN A 1 468 ? 10.526 5.168 -23.127 1.00 94.50 468 GLN A N 1
ATOM 3670 C CA . GLN A 1 468 ? 9.821 5.980 -24.126 1.00 94.50 468 GLN A CA 1
ATOM 3671 C C . GLN A 1 468 ? 8.285 5.827 -24.082 1.00 94.50 468 GLN A C 1
ATOM 3673 O O . GLN A 1 468 ? 7.556 6.706 -24.529 1.00 94.50 468 GLN A O 1
ATOM 3678 N N . ARG A 1 469 ? 7.764 4.741 -23.495 1.00 92.31 469 ARG A N 1
ATOM 3679 C CA . ARG A 1 469 ? 6.327 4.549 -23.204 1.00 92.31 469 ARG A CA 1
ATOM 3680 C C . ARG A 1 469 ? 5.872 5.140 -21.859 1.00 92.31 469 ARG A C 1
ATOM 3682 O O . ARG A 1 469 ? 4.671 5.183 -21.609 1.00 92.31 469 ARG A O 1
ATOM 3689 N N . LEU A 1 470 ? 6.799 5.570 -20.999 1.00 93.81 470 LEU A N 1
ATOM 3690 C CA . LEU A 1 470 ? 6.517 6.259 -19.729 1.00 93.81 470 LEU A CA 1
ATOM 3691 C C . LEU A 1 470 ? 6.596 7.790 -19.847 1.00 93.81 470 LEU A C 1
ATOM 3693 O O . LEU A 1 470 ? 6.089 8.490 -18.969 1.00 93.81 470 LEU A O 1
ATOM 3697 N N . LEU A 1 471 ? 7.206 8.309 -20.917 1.00 93.06 471 LEU A N 1
ATOM 3698 C CA . LEU A 1 471 ? 7.115 9.721 -21.287 1.00 93.06 471 LEU A CA 1
ATOM 3699 C C . LEU A 1 471 ? 5.686 10.069 -21.764 1.00 93.06 471 LEU A C 1
ATOM 3701 O O . LEU A 1 471 ? 5.004 9.210 -22.330 1.00 93.06 471 LEU A O 1
ATOM 3705 N N . PRO A 1 472 ? 5.212 11.315 -21.564 1.00 90.25 472 PRO A N 1
ATOM 3706 C CA . PRO A 1 472 ? 3.955 11.775 -22.151 1.00 90.25 472 PRO A CA 1
ATOM 3707 C C . PRO A 1 472 ? 3.999 11.684 -23.681 1.00 90.25 472 PRO A C 1
ATOM 3709 O O . PRO A 1 472 ? 4.971 12.128 -24.289 1.00 90.25 472 PRO A O 1
ATOM 3712 N N . GLU A 1 473 ? 2.946 11.147 -24.304 1.00 84.69 473 GLU A N 1
ATOM 3713 C CA . GLU A 1 473 ? 2.862 11.055 -25.768 1.00 84.69 473 GLU A CA 1
ATOM 3714 C C . GLU A 1 473 ? 2.935 12.456 -26.392 1.00 84.69 473 GLU A C 1
ATOM 3716 O O . GLU A 1 473 ? 2.146 13.341 -26.038 1.00 84.69 473 GLU A O 1
ATOM 3721 N N . SER A 1 474 ? 3.878 12.679 -27.315 1.00 81.56 474 SER A N 1
ATOM 3722 C CA . SER A 1 474 ? 3.948 13.961 -28.010 1.00 81.56 474 SER A CA 1
ATOM 3723 C C . SER A 1 474 ? 2.762 14.074 -28.969 1.00 81.56 474 SER A C 1
ATOM 3725 O O . SER A 1 474 ? 2.424 13.143 -29.702 1.00 81.56 474 SER A O 1
ATOM 3727 N N . SER A 1 475 ? 2.126 15.245 -29.012 1.00 70.00 475 SER A N 1
ATOM 3728 C CA . SER A 1 475 ? 0.970 15.503 -29.883 1.00 70.00 475 SER A CA 1
ATOM 3729 C C . SER A 1 475 ? 1.307 15.528 -31.381 1.00 70.00 475 SER A C 1
ATOM 3731 O O . SER A 1 475 ? 0.452 15.883 -32.196 1.00 70.00 475 SER A O 1
ATOM 3733 N N . HIS A 1 476 ? 2.555 15.225 -31.746 1.00 72.94 476 HIS A N 1
ATOM 3734 C CA . HIS A 1 476 ? 3.102 15.389 -33.087 1.00 72.94 476 HIS A CA 1
ATOM 3735 C C . HIS A 1 476 ? 3.903 14.186 -33.598 1.00 72.94 476 HIS A C 1
ATOM 3737 O O . HIS A 1 476 ? 4.407 14.297 -34.713 1.00 72.94 476 HIS A O 1
ATOM 3743 N N . ASP A 1 477 ? 3.983 13.067 -32.860 1.00 69.81 477 ASP A N 1
ATOM 3744 C CA . ASP A 1 477 ? 4.712 11.849 -33.257 1.00 69.81 477 ASP A CA 1
ATOM 3745 C C . ASP A 1 477 ? 4.409 11.445 -34.719 1.00 69.81 477 ASP A C 1
ATOM 3747 O O . ASP A 1 477 ? 3.318 10.934 -35.011 1.00 69.81 477 ASP A O 1
ATOM 3751 N N . PRO A 1 478 ? 5.336 11.654 -35.681 1.00 76.50 478 PRO A N 1
ATOM 3752 C CA . PRO A 1 478 ? 5.101 11.254 -37.053 1.00 76.50 478 PRO A CA 1
ATOM 3753 C C . PRO A 1 478 ? 5.154 9.730 -37.150 1.00 76.50 478 PRO A C 1
ATOM 3755 O O . PRO A 1 478 ? 6.175 9.092 -36.890 1.00 76.50 478 PRO A O 1
ATOM 3758 N N . THR A 1 479 ? 4.051 9.147 -37.617 1.00 79.19 479 THR A N 1
ATOM 3759 C CA . THR A 1 479 ? 3.896 7.702 -37.869 1.00 79.19 479 THR A CA 1
ATOM 3760 C C . THR A 1 479 ? 4.834 7.155 -38.954 1.00 79.19 479 THR A C 1
ATOM 3762 O O . THR A 1 479 ? 4.931 5.942 -39.138 1.00 79.19 479 THR A O 1
ATOM 3765 N N . GLN A 1 480 ? 5.541 8.035 -39.667 1.00 84.00 480 GLN A N 1
ATOM 3766 C CA . GLN A 1 480 ? 6.518 7.720 -40.708 1.00 84.00 480 GLN A CA 1
ATOM 3767 C C . GLN A 1 480 ? 7.944 8.095 -40.253 1.00 84.00 480 GLN A C 1
ATOM 3769 O O . GLN A 1 480 ? 8.110 9.028 -39.463 1.00 84.00 480 GLN A O 1
ATOM 3774 N N . PRO A 1 481 ? 8.991 7.402 -40.744 1.00 87.94 481 PRO A N 1
ATOM 3775 C CA . PRO A 1 481 ? 10.375 7.728 -40.412 1.00 87.94 481 PRO A CA 1
ATOM 3776 C C . PRO A 1 481 ? 10.785 9.053 -41.068 1.00 87.94 481 PRO A C 1
ATOM 3778 O O . PRO A 1 481 ? 10.489 9.295 -42.238 1.00 87.94 481 PRO A O 1
ATOM 3781 N N . THR A 1 482 ? 11.497 9.904 -40.330 1.00 87.50 482 THR A N 1
ATOM 3782 C CA . THR A 1 482 ? 11.888 11.244 -40.802 1.00 87.50 482 THR A CA 1
ATOM 3783 C C . THR A 1 482 ? 13.056 11.203 -41.790 1.00 87.50 482 THR A C 1
ATOM 3785 O O . THR A 1 482 ? 13.085 12.007 -42.716 1.00 87.50 482 THR A O 1
ATOM 3788 N N . GLN A 1 483 ? 13.963 10.229 -41.660 1.00 85.50 483 GLN A N 1
ATOM 3789 C CA . GLN A 1 483 ? 15.141 10.046 -42.522 1.00 85.50 483 GLN A CA 1
ATOM 3790 C C . GLN A 1 483 ? 14.927 8.974 -43.610 1.00 85.50 483 GLN A C 1
ATOM 3792 O O . GLN A 1 483 ? 15.853 8.274 -44.019 1.00 85.50 483 GLN A O 1
ATOM 3797 N N . GLY A 1 484 ? 13.682 8.778 -44.057 1.00 85.62 484 GLY A N 1
ATOM 3798 C CA . GLY A 1 484 ? 13.334 7.841 -45.136 1.00 85.62 484 GLY A CA 1
ATOM 3799 C C . GLY A 1 484 ? 13.342 6.348 -44.771 1.00 85.62 484 GLY A C 1
ATOM 3800 O O . GLY A 1 484 ? 12.932 5.530 -45.592 1.00 85.62 484 GLY A O 1
ATOM 3801 N N . GLY A 1 485 ? 13.745 5.970 -43.553 1.00 92.38 485 GLY A N 1
ATOM 3802 C CA . GLY A 1 485 ? 13.673 4.590 -43.063 1.00 92.38 485 GLY A CA 1
ATOM 3803 C C . GLY A 1 485 ? 13.944 4.475 -41.562 1.00 92.38 485 GLY A C 1
ATOM 3804 O O . GLY A 1 485 ? 14.719 5.250 -41.005 1.00 92.38 485 GLY A O 1
ATOM 3805 N N . TYR A 1 486 ? 13.327 3.493 -40.897 1.00 94.56 486 TYR A N 1
ATOM 3806 C CA . TYR A 1 486 ? 13.430 3.341 -39.437 1.00 94.56 486 TYR A CA 1
ATOM 3807 C C . TYR A 1 486 ? 14.855 3.024 -38.969 1.00 94.56 486 TYR A C 1
ATOM 3809 O O . TYR A 1 486 ? 15.246 3.484 -37.903 1.00 94.56 486 TYR A O 1
ATOM 3817 N N . LEU A 1 487 ? 15.661 2.326 -39.779 1.00 96.31 487 LEU A N 1
ATOM 3818 C CA . LEU A 1 487 ? 17.082 2.109 -39.486 1.00 96.31 487 LEU A CA 1
ATOM 3819 C C . LEU A 1 487 ? 17.906 3.412 -39.503 1.00 96.31 487 LEU A C 1
ATOM 3821 O O . LEU A 1 487 ? 18.843 3.533 -38.723 1.00 96.31 487 LEU A O 1
ATOM 3825 N N . ALA A 1 488 ? 17.560 4.385 -40.353 1.00 96.00 488 ALA A N 1
ATOM 3826 C CA . ALA A 1 488 ? 18.249 5.678 -40.403 1.00 96.00 488 ALA A CA 1
ATOM 3827 C C . ALA A 1 488 ? 17.877 6.551 -39.194 1.00 96.00 488 ALA A C 1
ATOM 3829 O O . ALA A 1 488 ? 18.759 7.088 -38.532 1.00 96.00 488 ALA A O 1
ATOM 3830 N N . ASN A 1 489 ? 16.591 6.591 -38.828 1.00 95.81 489 ASN A N 1
ATOM 3831 C CA . ASN A 1 489 ? 16.164 7.171 -37.553 1.00 95.81 489 ASN A CA 1
ATOM 3832 C C . ASN A 1 489 ? 16.826 6.461 -36.351 1.00 95.81 489 ASN A C 1
ATOM 3834 O O . ASN A 1 489 ? 17.210 7.114 -35.393 1.00 95.81 489 ASN A O 1
ATOM 3838 N N . PHE A 1 490 ? 16.998 5.136 -36.380 1.00 97.06 490 PHE A N 1
ATOM 3839 C CA . PHE A 1 490 ? 17.656 4.409 -35.287 1.00 97.06 490 PHE A CA 1
ATOM 3840 C C . PHE A 1 490 ? 19.167 4.687 -35.187 1.00 97.06 490 PHE A C 1
ATOM 3842 O O . PHE A 1 490 ? 19.711 4.628 -34.090 1.00 97.06 490 PHE A O 1
ATOM 3849 N N . ASP A 1 491 ? 19.842 5.002 -36.295 1.00 97.38 491 ASP A N 1
ATOM 3850 C CA . ASP A 1 491 ? 21.236 5.475 -36.313 1.00 97.38 491 ASP A CA 1
ATOM 3851 C C . ASP A 1 491 ? 21.356 6.894 -35.724 1.00 97.38 491 ASP A C 1
ATOM 3853 O O . ASP A 1 491 ? 22.208 7.135 -34.872 1.00 97.38 491 ASP A O 1
ATOM 3857 N N . ASP A 1 492 ? 20.443 7.810 -36.070 1.00 96.38 492 ASP A N 1
ATOM 3858 C CA . ASP A 1 492 ? 20.365 9.135 -35.431 1.00 96.38 492 ASP A CA 1
ATOM 3859 C C . ASP A 1 492 ? 20.100 9.022 -33.911 1.00 96.38 492 ASP A C 1
ATOM 3861 O O . ASP A 1 492 ? 20.858 9.582 -33.117 1.00 96.38 492 ASP A O 1
ATOM 3865 N N . LEU A 1 493 ? 19.120 8.209 -33.488 1.00 95.75 493 LEU A N 1
ATOM 3866 C CA . LEU A 1 493 ? 18.841 7.935 -32.068 1.00 95.75 493 LEU A CA 1
ATOM 3867 C C . LEU A 1 493 ? 20.043 7.302 -31.351 1.00 95.75 493 LEU A C 1
ATOM 3869 O O . LEU A 1 493 ? 20.375 7.692 -30.236 1.00 95.75 493 LEU A O 1
ATOM 3873 N N . ALA A 1 494 ? 20.720 6.336 -31.980 1.00 96.00 494 ALA A N 1
ATOM 3874 C CA . ALA A 1 494 ? 21.907 5.701 -31.409 1.00 96.00 494 ALA A CA 1
ATOM 3875 C C . ALA A 1 494 ? 23.084 6.676 -31.250 1.00 96.00 494 ALA A C 1
ATOM 3877 O O . ALA A 1 494 ? 23.917 6.480 -30.366 1.00 96.00 494 ALA A O 1
ATOM 3878 N N . ARG A 1 495 ? 23.142 7.730 -32.074 1.00 95.62 495 ARG A N 1
ATOM 3879 C CA . ARG A 1 495 ? 24.100 8.840 -31.965 1.00 95.62 495 ARG A CA 1
ATOM 3880 C C . ARG A 1 495 ? 23.680 9.924 -30.960 1.00 95.62 495 ARG A C 1
ATOM 3882 O O . ARG A 1 495 ? 24.454 10.851 -30.742 1.00 95.62 495 ARG A O 1
ATOM 3889 N N . GLY A 1 496 ? 22.517 9.790 -30.317 1.00 93.62 496 GLY A N 1
ATOM 3890 C CA . GLY A 1 496 ? 21.999 10.745 -29.332 1.00 93.62 496 GLY A CA 1
ATOM 3891 C C . GLY A 1 496 ? 21.312 11.973 -29.940 1.00 93.62 496 GLY A C 1
ATOM 3892 O O . GLY A 1 496 ? 21.082 12.948 -29.227 1.00 93.62 496 GLY A O 1
ATOM 3893 N N . GLU A 1 497 ? 20.986 11.948 -31.235 1.00 94.94 497 GLU A N 1
ATOM 3894 C CA . GLU A 1 497 ? 20.197 13.009 -31.869 1.00 94.94 497 GLU A CA 1
ATOM 3895 C C . GLU A 1 497 ? 18.717 12.871 -31.454 1.00 94.94 497 GLU A C 1
ATOM 3897 O O . GLU A 1 497 ? 18.153 11.781 -31.596 1.00 94.94 497 GLU A O 1
ATOM 3902 N N . PRO A 1 498 ? 18.060 13.939 -30.963 1.00 90.44 498 PRO A N 1
ATOM 3903 C CA . PRO A 1 498 ? 16.672 13.876 -30.511 1.00 90.44 498 PRO A CA 1
ATOM 3904 C C . PRO A 1 498 ? 15.705 13.760 -31.696 1.00 90.44 498 PRO A C 1
ATOM 3906 O O . PRO A 1 498 ? 15.798 14.518 -32.668 1.00 90.44 498 PRO A O 1
ATOM 3909 N N . LEU A 1 499 ? 14.726 12.857 -31.606 1.00 90.69 499 LEU A N 1
ATOM 3910 C CA . LEU A 1 499 ? 13.754 12.610 -32.674 1.00 90.69 499 LEU A CA 1
ATOM 3911 C C . LEU A 1 499 ? 12.317 12.825 -32.200 1.00 90.69 499 LEU A C 1
ATOM 3913 O O . LEU A 1 499 ? 11.935 12.506 -31.082 1.00 90.69 499 LEU A O 1
ATOM 3917 N N . GLY A 1 500 ? 11.455 13.277 -33.109 1.00 89.25 500 GLY A N 1
ATOM 3918 C CA . GLY A 1 500 ? 10.020 13.385 -32.829 1.00 89.25 500 GLY A CA 1
ATOM 3919 C C . GLY A 1 500 ? 9.270 12.046 -32.782 1.00 89.25 500 GLY A C 1
ATOM 3920 O O . GLY A 1 500 ? 8.061 12.072 -32.622 1.00 89.25 500 GLY A O 1
ATOM 3921 N N . ASN A 1 501 ? 9.927 10.898 -33.003 1.00 91.94 501 ASN A N 1
ATOM 3922 C CA . ASN A 1 501 ? 9.281 9.581 -33.142 1.00 91.94 501 ASN A CA 1
ATOM 3923 C C . ASN A 1 501 ? 10.064 8.417 -32.500 1.00 91.94 501 ASN A C 1
ATOM 3925 O O . ASN A 1 501 ? 9.965 7.275 -32.953 1.00 91.94 501 ASN A O 1
ATOM 3929 N N . GLU A 1 502 ? 10.843 8.690 -31.450 1.00 93.62 502 GLU A N 1
ATOM 3930 C CA . GLU A 1 502 ? 11.760 7.742 -30.786 1.00 93.62 502 GLU A CA 1
ATOM 3931 C C . GLU A 1 502 ? 11.071 6.422 -30.406 1.00 93.62 502 GLU A C 1
ATOM 3933 O O . GLU A 1 502 ? 11.568 5.337 -30.724 1.00 93.62 502 GLU A O 1
ATOM 3938 N N . ARG A 1 503 ? 9.867 6.500 -29.825 1.00 93.19 503 ARG A N 1
ATOM 3939 C CA . ARG A 1 503 ? 9.024 5.338 -29.512 1.00 93.19 503 ARG A CA 1
ATOM 3940 C C . ARG A 1 503 ? 8.686 4.500 -30.748 1.00 93.19 503 ARG A C 1
ATOM 3942 O O . ARG A 1 503 ? 8.900 3.292 -30.730 1.00 93.19 503 ARG A O 1
ATOM 3949 N N . MET A 1 504 ? 8.198 5.120 -31.823 1.00 91.62 504 MET A N 1
ATOM 3950 C CA . MET A 1 504 ? 7.832 4.424 -33.067 1.00 91.62 504 MET A CA 1
ATOM 3951 C C . MET A 1 504 ? 9.052 3.745 -33.710 1.00 91.62 504 MET A C 1
ATOM 3953 O O . MET A 1 504 ? 8.973 2.610 -34.181 1.00 91.62 504 MET A O 1
ATOM 3957 N N . VAL A 1 505 ? 10.207 4.414 -33.683 1.00 94.25 505 VAL A N 1
ATOM 3958 C CA . VAL A 1 505 ? 11.485 3.876 -34.172 1.00 94.25 505 VAL A CA 1
ATOM 3959 C C . VAL A 1 505 ? 11.893 2.642 -33.365 1.00 94.25 505 VAL A C 1
ATOM 3961 O O . VAL A 1 505 ? 12.197 1.604 -33.955 1.00 94.25 505 VAL A O 1
ATOM 3964 N N . LEU A 1 506 ? 11.830 2.706 -32.033 1.00 95.00 506 LEU A N 1
ATOM 3965 C CA . LEU A 1 506 ? 12.124 1.566 -31.163 1.00 95.00 506 LEU A CA 1
ATOM 3966 C C . LEU A 1 506 ? 11.121 0.413 -31.331 1.00 95.00 506 LEU A C 1
ATOM 3968 O O . LEU A 1 506 ? 11.544 -0.740 -31.327 1.00 95.00 506 LEU A O 1
ATOM 3972 N N . GLU A 1 507 ? 9.828 0.679 -31.541 1.00 92.94 507 GLU A N 1
ATOM 3973 C CA . GLU A 1 507 ? 8.819 -0.364 -31.803 1.00 92.94 507 GLU A CA 1
ATOM 3974 C C . GLU A 1 507 ? 9.095 -1.095 -33.128 1.00 92.94 507 GLU A C 1
ATOM 3976 O O . GLU A 1 507 ? 9.174 -2.327 -33.151 1.00 92.94 507 GLU A O 1
ATOM 3981 N N . HIS A 1 508 ? 9.361 -0.360 -34.214 1.00 93.31 508 HIS A N 1
ATOM 3982 C CA . HIS A 1 508 ? 9.764 -0.944 -35.500 1.00 93.31 508 HIS A CA 1
ATOM 3983 C C . HIS A 1 508 ? 11.058 -1.766 -35.397 1.00 93.31 508 HIS A C 1
ATOM 3985 O O . HIS A 1 508 ? 11.143 -2.879 -35.933 1.00 93.31 508 HIS A O 1
ATOM 3991 N N . MET A 1 509 ? 12.064 -1.242 -34.694 1.00 96.25 509 MET A N 1
ATOM 3992 C CA . MET A 1 509 ? 13.348 -1.918 -34.526 1.00 96.25 509 MET A CA 1
ATOM 3993 C C . MET A 1 509 ? 13.246 -3.145 -33.608 1.00 96.25 509 MET A C 1
ATOM 3995 O O . MET A 1 509 ? 13.884 -4.155 -33.907 1.00 96.25 509 MET A O 1
ATOM 3999 N N . MET A 1 510 ? 12.399 -3.120 -32.573 1.00 95.31 510 MET A N 1
ATOM 4000 C CA . MET A 1 510 ? 12.120 -4.266 -31.697 1.00 95.31 510 MET A CA 1
ATOM 4001 C C . MET A 1 510 ? 11.411 -5.400 -32.448 1.00 95.31 510 MET A C 1
ATOM 4003 O O . MET A 1 510 ? 11.807 -6.558 -32.322 1.00 95.31 510 MET A O 1
ATOM 4007 N N . VAL A 1 511 ? 10.411 -5.099 -33.287 1.00 94.06 511 VAL A N 1
ATOM 4008 C CA . VAL A 1 511 ? 9.753 -6.134 -34.110 1.00 94.06 511 VAL A CA 1
ATOM 4009 C C . VAL A 1 511 ? 10.731 -6.755 -35.113 1.00 94.06 511 VAL A C 1
ATOM 4011 O O . VAL A 1 511 ? 10.706 -7.965 -35.334 1.00 94.06 511 VAL A O 1
ATOM 4014 N N . SER A 1 512 ? 11.639 -5.965 -35.688 1.00 95.62 512 SER A N 1
ATOM 4015 C CA . SER A 1 512 ? 12.719 -6.474 -36.540 1.00 95.62 512 SER A CA 1
ATOM 4016 C C . SER A 1 512 ? 13.698 -7.376 -35.770 1.00 95.62 512 SER A C 1
ATOM 4018 O O . SER A 1 512 ? 14.004 -8.481 -36.219 1.00 95.62 512 SER A O 1
ATOM 4020 N N . PHE A 1 513 ? 14.109 -6.973 -34.564 1.00 96.19 513 PHE A N 1
ATOM 4021 C CA . PHE A 1 513 ? 14.945 -7.782 -33.670 1.00 96.19 513 PHE A CA 1
ATOM 4022 C C . PHE A 1 513 ? 14.276 -9.126 -33.324 1.00 96.19 513 PHE A C 1
ATOM 4024 O O . PHE A 1 513 ? 14.888 -10.180 -33.487 1.00 96.19 513 PHE A O 1
ATOM 4031 N N . LEU A 1 514 ? 12.988 -9.112 -32.956 1.00 94.69 514 LEU A N 1
ATOM 4032 C CA . LEU A 1 514 ? 12.170 -10.309 -32.717 1.00 94.69 514 LEU A CA 1
ATOM 4033 C C . LEU A 1 514 ? 12.090 -11.240 -33.938 1.00 94.69 514 LEU A C 1
ATOM 4035 O O . LEU A 1 514 ? 12.276 -12.449 -33.785 1.00 94.69 514 LEU A O 1
ATOM 4039 N N . ARG A 1 515 ? 11.864 -10.702 -35.150 1.00 93.88 515 ARG A N 1
ATOM 4040 C CA . ARG A 1 515 ? 11.876 -11.497 -36.397 1.00 93.88 515 ARG A CA 1
ATOM 4041 C C . ARG A 1 515 ? 13.212 -12.206 -36.593 1.00 93.88 515 ARG A C 1
ATOM 4043 O O . ARG A 1 515 ? 13.236 -13.371 -36.979 1.00 93.88 515 ARG A O 1
ATOM 4050 N N . VAL A 1 516 ? 14.318 -11.514 -36.326 1.00 95.62 516 VAL A N 1
ATOM 4051 C CA . VAL A 1 516 ? 15.663 -12.073 -36.486 1.00 95.62 516 VAL A CA 1
ATOM 4052 C C . VAL A 1 516 ? 15.955 -13.136 -35.424 1.00 95.62 516 VAL A C 1
ATOM 4054 O O . VAL A 1 516 ? 16.496 -14.185 -35.777 1.00 95.62 516 VAL A O 1
ATOM 4057 N N . LEU A 1 517 ? 15.528 -12.954 -34.170 1.00 95.19 517 LEU A N 1
ATOM 4058 C CA . LEU A 1 517 ? 15.655 -13.987 -33.134 1.00 95.19 517 LEU A CA 1
ATOM 4059 C C . LEU A 1 517 ? 14.946 -15.308 -33.503 1.00 95.19 517 LEU A C 1
ATOM 4061 O O . LEU A 1 517 ? 15.550 -16.362 -33.304 1.00 95.19 517 LEU A O 1
ATOM 4065 N N . ASP A 1 518 ? 13.743 -15.290 -34.105 1.00 93.19 518 ASP A N 1
ATOM 4066 C CA . ASP A 1 518 ? 13.070 -16.531 -34.572 1.00 93.19 518 ASP A CA 1
ATOM 4067 C C . ASP A 1 518 ? 13.864 -17.271 -35.665 1.00 93.19 518 ASP A C 1
ATOM 4069 O O . ASP A 1 518 ? 13.703 -18.480 -35.846 1.00 93.19 518 ASP A O 1
ATOM 4073 N N . THR A 1 519 ? 14.769 -16.597 -36.384 1.00 94.06 519 THR A N 1
ATOM 4074 C CA . THR A 1 519 ? 15.657 -17.286 -37.336 1.00 94.06 519 THR A CA 1
ATOM 4075 C C . THR A 1 519 ? 16.793 -18.050 -36.643 1.00 94.06 519 THR A C 1
ATOM 4077 O O . THR A 1 519 ? 17.216 -19.091 -37.146 1.00 94.06 519 THR A O 1
ATOM 4080 N N . PHE A 1 520 ? 17.232 -17.611 -35.457 1.00 89.81 520 PHE A N 1
ATOM 4081 C CA . PHE A 1 520 ? 18.292 -18.233 -34.646 1.00 89.81 520 PHE A CA 1
ATOM 4082 C C . PHE A 1 520 ? 17.741 -19.273 -33.648 1.00 89.81 520 PHE A C 1
ATOM 4084 O O . PHE A 1 520 ? 18.128 -19.309 -32.476 1.00 89.81 520 PHE A O 1
ATOM 4091 N N . ARG A 1 521 ? 16.815 -20.117 -34.125 1.00 78.31 521 ARG A N 1
ATOM 4092 C CA . ARG A 1 521 ? 16.030 -21.083 -33.330 1.00 78.31 521 ARG A CA 1
ATOM 4093 C C . ARG A 1 521 ? 16.869 -21.869 -32.324 1.00 78.31 521 ARG A C 1
ATOM 4095 O O . ARG A 1 521 ? 17.911 -22.423 -32.663 1.00 78.31 521 ARG A O 1
ATOM 4102 N N . GLY A 1 522 ? 16.367 -21.956 -31.094 1.00 81.88 522 GLY A N 1
ATOM 4103 C CA . GLY A 1 522 ? 17.055 -22.593 -29.970 1.00 81.88 522 GLY A CA 1
ATOM 4104 C C . GLY A 1 522 ? 17.972 -21.627 -29.220 1.00 81.88 522 GLY A C 1
ATOM 4105 O O . GLY A 1 522 ? 17.697 -21.328 -28.062 1.00 81.88 522 GLY A O 1
ATOM 4106 N N . ASN A 1 523 ? 19.008 -21.093 -29.878 1.00 85.25 523 ASN A N 1
ATOM 4107 C CA . ASN A 1 523 ? 20.092 -20.344 -29.219 1.00 85.25 523 ASN A CA 1
ATOM 4108 C C . ASN A 1 523 ? 19.627 -19.122 -28.407 1.00 85.25 523 ASN A C 1
ATOM 4110 O O . ASN A 1 523 ? 20.201 -18.845 -27.360 1.00 85.25 523 ASN A O 1
ATOM 4114 N N . HIS A 1 524 ? 18.590 -18.416 -28.869 1.00 92.75 524 HIS A N 1
ATOM 4115 C CA . HIS A 1 524 ? 18.019 -17.247 -28.181 1.00 92.75 524 HIS A CA 1
ATOM 4116 C C . HIS A 1 524 ? 16.512 -17.411 -27.903 1.00 92.75 524 HIS A C 1
ATOM 4118 O O . HIS A 1 524 ? 15.770 -16.432 -27.821 1.00 92.75 524 HIS A O 1
ATOM 4124 N N . GLN A 1 525 ? 16.034 -18.658 -27.772 1.00 91.50 525 GLN A N 1
ATOM 4125 C CA . GLN A 1 525 ? 14.604 -18.956 -27.612 1.00 91.50 525 GLN A CA 1
ATOM 4126 C C . GLN A 1 525 ? 14.011 -18.336 -26.337 1.00 91.50 525 GLN A C 1
ATOM 4128 O O . GLN A 1 525 ? 12.890 -17.829 -26.365 1.00 91.50 525 GLN A O 1
ATOM 4133 N N . GLU A 1 526 ? 14.765 -18.341 -25.235 1.00 90.56 526 GLU A N 1
ATOM 4134 C CA . GLU A 1 526 ? 14.353 -17.700 -23.982 1.00 90.56 526 GLU A CA 1
ATOM 4135 C C . GLU A 1 526 ? 14.323 -16.175 -24.096 1.00 90.56 526 GLU A C 1
ATOM 4137 O O . GLU A 1 526 ? 13.400 -15.546 -23.588 1.00 90.56 526 GLU A O 1
ATOM 4142 N N . THR A 1 527 ? 15.287 -15.577 -24.802 1.00 92.69 527 THR A N 1
ATOM 4143 C CA . THR A 1 527 ? 15.339 -14.132 -25.070 1.00 92.69 527 THR A CA 1
ATOM 4144 C C . THR A 1 527 ? 14.133 -13.691 -25.899 1.00 92.69 527 THR A C 1
ATOM 4146 O O . THR A 1 527 ? 13.484 -12.701 -25.569 1.00 92.69 527 THR A O 1
ATOM 4149 N N . TYR A 1 528 ? 13.786 -14.464 -26.933 1.00 93.62 528 TYR A N 1
ATOM 4150 C CA . TYR A 1 528 ? 12.584 -14.256 -27.741 1.00 93.62 528 TYR A CA 1
ATOM 4151 C C . TYR A 1 528 ? 11.308 -14.378 -26.894 1.00 93.62 528 TYR A C 1
ATOM 4153 O O . TYR A 1 528 ? 10.472 -13.479 -26.915 1.00 93.62 528 TYR A O 1
ATOM 4161 N N . GLN A 1 529 ? 11.171 -15.447 -26.099 1.00 90.94 529 GLN A N 1
ATOM 4162 C CA . GLN A 1 529 ? 10.016 -15.635 -25.211 1.00 90.94 529 GLN A CA 1
ATOM 4163 C C . GLN A 1 529 ? 9.895 -14.524 -24.164 1.00 90.94 529 GLN A C 1
ATOM 4165 O O . GLN A 1 529 ? 8.794 -14.038 -23.931 1.00 90.94 529 GLN A O 1
ATOM 4170 N N . PHE A 1 530 ? 11.009 -14.093 -23.567 1.00 89.62 530 PHE A N 1
ATOM 4171 C CA . PHE A 1 530 ? 11.046 -12.957 -22.652 1.00 89.62 530 PHE A CA 1
ATOM 4172 C C . PHE A 1 530 ? 10.514 -11.697 -23.338 1.00 89.62 530 PHE A C 1
ATOM 4174 O O . PHE A 1 530 ? 9.535 -11.129 -22.860 1.00 89.62 530 PHE A O 1
ATOM 4181 N N . LEU A 1 531 ? 11.068 -11.309 -24.490 1.00 90.81 531 LEU A N 1
ATOM 4182 C CA . LEU A 1 531 ? 10.598 -10.136 -25.231 1.00 90.81 531 LEU A CA 1
ATOM 4183 C C . LEU A 1 531 ? 9.112 -10.240 -25.616 1.00 90.81 531 LEU A C 1
ATOM 4185 O O . LEU A 1 531 ? 8.398 -9.255 -25.482 1.00 90.81 531 LEU A O 1
ATOM 4189 N N . VAL A 1 532 ? 8.611 -11.421 -25.989 1.00 90.50 532 VAL A N 1
ATOM 4190 C CA . VAL A 1 532 ? 7.179 -11.670 -26.282 1.00 90.50 532 VAL A CA 1
ATOM 4191 C C . VAL A 1 532 ? 6.283 -11.667 -25.021 1.00 90.50 532 VAL A C 1
ATOM 4193 O O . VAL A 1 532 ? 5.062 -11.671 -25.132 1.00 90.50 532 VAL A O 1
ATOM 4196 N N . THR A 1 533 ? 6.852 -11.599 -23.810 1.00 84.31 533 THR A N 1
ATOM 4197 C CA . THR A 1 533 ? 6.101 -11.269 -22.575 1.00 84.31 533 THR A CA 1
ATOM 4198 C C . THR A 1 533 ? 6.170 -9.789 -22.176 1.00 84.31 533 THR A C 1
ATOM 4200 O O . THR A 1 533 ? 5.353 -9.349 -21.371 1.00 84.31 533 THR A O 1
ATOM 4203 N N . VAL A 1 534 ? 7.112 -9.018 -22.734 1.00 82.62 534 VAL A N 1
ATOM 4204 C CA . VAL A 1 534 ? 7.225 -7.553 -22.549 1.00 82.62 534 VAL A CA 1
ATOM 4205 C C . VAL A 1 534 ? 6.421 -6.803 -23.617 1.00 82.62 534 VAL A C 1
ATOM 4207 O O . VAL A 1 534 ? 5.757 -5.805 -23.347 1.00 82.62 534 VAL A O 1
ATOM 4210 N N . PHE A 1 535 ? 6.467 -7.304 -24.848 1.00 83.56 535 PHE A N 1
ATOM 4211 C CA . PHE A 1 535 ? 5.792 -6.757 -26.014 1.00 83.56 535 PHE A CA 1
ATOM 4212 C C . PHE A 1 535 ? 4.654 -7.679 -26.415 1.00 83.56 535 PHE A C 1
ATOM 4214 O O . PHE A 1 535 ? 4.822 -8.891 -26.439 1.00 83.56 535 PHE A O 1
ATOM 4221 N N . ASP A 1 536 ? 3.510 -7.093 -26.756 1.00 79.75 536 ASP A N 1
ATOM 4222 C CA . ASP A 1 536 ? 2.375 -7.798 -27.346 1.00 79.75 536 ASP A CA 1
ATOM 4223 C C . ASP A 1 536 ? 2.543 -7.729 -28.879 1.00 79.75 536 ASP A C 1
ATOM 4225 O O . ASP A 1 536 ? 2.193 -6.705 -29.476 1.00 79.75 536 ASP A O 1
ATOM 4229 N N . PRO A 1 537 ? 3.185 -8.718 -29.538 1.00 74.19 537 PRO A N 1
ATOM 4230 C CA . PRO A 1 537 ? 3.612 -8.579 -30.933 1.00 74.19 537 PRO A CA 1
ATOM 4231 C C . PRO A 1 537 ? 2.430 -8.486 -31.902 1.00 74.19 537 PRO A C 1
ATOM 4233 O O . PRO A 1 537 ? 2.570 -7.894 -32.970 1.00 74.19 537 PRO A O 1
ATOM 4236 N N . ASP A 1 538 ? 1.263 -9.012 -31.521 1.00 75.94 538 ASP A N 1
ATOM 4237 C CA . ASP A 1 538 ? 0.045 -8.954 -32.327 1.00 75.94 538 ASP A CA 1
ATOM 4238 C C . ASP A 1 538 ? -0.544 -7.524 -32.380 1.00 75.94 538 ASP A C 1
ATOM 4240 O O . ASP A 1 538 ? -1.299 -7.207 -33.300 1.00 75.94 538 ASP A O 1
ATOM 4244 N N . THR A 1 539 ? -0.142 -6.619 -31.471 1.00 70.38 539 THR A N 1
ATOM 4245 C CA . THR A 1 539 ? -0.444 -5.173 -31.579 1.00 70.38 539 THR A CA 1
ATOM 4246 C C . THR A 1 539 ? 0.415 -4.443 -32.615 1.00 70.38 539 THR A C 1
ATOM 4248 O O . THR A 1 539 ? 0.024 -3.378 -33.092 1.00 70.38 539 THR A O 1
ATOM 4251 N N . LEU A 1 540 ? 1.563 -5.007 -33.006 1.00 68.44 540 LEU A N 1
ATOM 4252 C CA . LEU A 1 540 ? 2.540 -4.373 -33.893 1.00 68.44 540 LEU A CA 1
ATOM 4253 C C . LEU A 1 540 ? 2.554 -5.052 -35.271 1.00 68.44 540 LEU A C 1
ATOM 4255 O O . LEU A 1 540 ? 3.544 -5.662 -35.683 1.00 68.44 540 LEU A O 1
ATOM 4259 N N . LEU A 1 541 ? 1.451 -4.900 -36.015 1.00 65.19 541 LEU A N 1
ATOM 4260 C CA . LEU A 1 541 ? 1.278 -5.368 -37.403 1.00 65.19 541 LEU A CA 1
ATOM 4261 C C . LEU A 1 541 ? 2.109 -4.548 -38.416 1.00 65.19 541 LEU A C 1
ATOM 4263 O O . LEU A 1 541 ? 1.590 -3.959 -39.365 1.00 65.19 541 LEU A O 1
ATOM 4267 N N . LEU A 1 542 ? 3.422 -4.505 -38.203 1.00 70.88 542 LEU A N 1
ATOM 4268 C CA . LEU A 1 542 ? 4.373 -3.687 -38.945 1.00 70.88 542 LEU A CA 1
ATOM 4269 C C . LEU A 1 542 ? 4.998 -4.476 -40.104 1.00 70.88 542 LEU A C 1
ATOM 4271 O O . LEU A 1 542 ? 5.446 -5.615 -39.943 1.00 70.88 542 LEU A O 1
ATOM 4275 N N . ALA A 1 543 ? 5.059 -3.853 -41.283 1.00 76.88 543 ALA A N 1
ATOM 4276 C CA . ALA A 1 543 ? 5.637 -4.469 -42.475 1.00 76.88 543 ALA A CA 1
ATOM 4277 C C . ALA A 1 543 ? 7.128 -4.839 -42.268 1.00 76.88 543 ALA A C 1
ATOM 4279 O O . ALA A 1 543 ? 7.856 -4.118 -41.579 1.00 76.88 543 ALA A O 1
ATOM 4280 N N . PRO A 1 544 ? 7.615 -5.950 -42.856 1.00 78.62 544 PRO A N 1
ATOM 4281 C CA . PRO A 1 544 ? 8.989 -6.398 -42.654 1.00 78.62 544 PRO A CA 1
ATOM 4282 C C . PRO A 1 544 ? 10.012 -5.515 -43.384 1.00 78.62 544 PRO A C 1
ATOM 4284 O O . PRO A 1 544 ? 10.193 -5.623 -44.599 1.00 78.62 544 PRO A O 1
ATOM 4287 N N . ASP A 1 545 ? 10.720 -4.678 -42.622 1.00 85.56 545 ASP A N 1
ATOM 4288 C CA . ASP A 1 545 ? 11.891 -3.933 -43.091 1.00 85.56 545 ASP A CA 1
ATOM 4289 C C . ASP A 1 545 ? 13.118 -4.855 -43.184 1.00 85.56 545 ASP A C 1
ATOM 4291 O O . ASP A 1 545 ? 13.684 -5.298 -42.181 1.00 85.56 545 ASP A O 1
ATOM 4295 N N . ARG A 1 546 ? 13.544 -5.127 -44.421 1.00 90.25 546 ARG A N 1
ATOM 4296 C CA . ARG A 1 546 ? 14.703 -5.977 -44.715 1.00 90.25 546 ARG A CA 1
ATOM 4297 C C . ARG A 1 546 ? 16.037 -5.347 -44.316 1.00 90.25 546 ARG A C 1
ATOM 4299 O O . ARG A 1 546 ? 16.986 -6.101 -44.122 1.00 90.25 546 ARG A O 1
ATOM 4306 N N . PHE A 1 547 ? 16.142 -4.021 -44.230 1.00 94.25 547 PHE A N 1
ATOM 4307 C CA . PHE A 1 547 ? 17.387 -3.362 -43.834 1.00 94.25 547 PHE A CA 1
ATOM 4308 C C . PHE A 1 547 ? 17.598 -3.486 -42.327 1.00 94.25 547 PHE A C 1
ATOM 4310 O O . PHE A 1 547 ? 18.671 -3.919 -41.910 1.00 94.25 547 PHE A O 1
ATOM 4317 N N . SER A 1 548 ? 16.563 -3.237 -41.520 1.00 96.19 548 SER A N 1
ATOM 4318 C CA . SER A 1 548 ? 16.603 -3.500 -40.076 1.00 96.19 548 SER A CA 1
ATOM 4319 C C . SER A 1 548 ? 16.817 -4.988 -39.764 1.00 96.19 548 SER A C 1
ATOM 4321 O O . SER A 1 548 ? 17.625 -5.325 -38.899 1.00 96.19 548 SER A O 1
ATOM 4323 N N . ASP A 1 549 ? 16.187 -5.900 -40.521 1.00 96.12 549 ASP A N 1
ATOM 4324 C CA . ASP A 1 549 ? 16.383 -7.345 -40.317 1.00 96.12 549 ASP A CA 1
ATOM 4325 C C . ASP A 1 549 ? 17.840 -7.760 -40.634 1.00 96.12 549 ASP A C 1
ATOM 4327 O O . ASP A 1 549 ? 18.432 -8.584 -39.936 1.00 96.12 549 ASP A O 1
ATOM 4331 N N . GLN A 1 550 ? 18.469 -7.161 -41.653 1.00 96.00 550 GLN A N 1
ATOM 4332 C CA . GLN A 1 550 ? 19.889 -7.393 -41.958 1.00 96.00 550 GLN A CA 1
ATOM 4333 C C . GLN A 1 550 ? 20.834 -6.714 -40.952 1.00 96.00 550 GLN A C 1
ATOM 4335 O O . GLN A 1 550 ? 21.890 -7.270 -40.645 1.00 96.00 550 GLN A O 1
ATOM 4340 N N . TYR A 1 551 ? 20.462 -5.553 -40.404 1.00 97.62 551 TYR A N 1
ATOM 4341 C CA . TYR A 1 551 ? 21.202 -4.878 -39.336 1.00 97.62 551 TYR A CA 1
ATOM 4342 C C . TYR A 1 551 ? 21.298 -5.758 -38.086 1.00 97.62 551 TYR A C 1
ATOM 4344 O O . TYR A 1 551 ? 22.398 -6.037 -37.598 1.00 97.62 551 TYR A O 1
ATOM 4352 N N . TRP A 1 552 ? 20.162 -6.277 -37.613 1.00 97.75 552 TRP A N 1
ATOM 4353 C CA . TRP A 1 552 ? 20.142 -7.151 -36.444 1.00 97.75 552 TRP A CA 1
ATOM 4354 C C . TRP A 1 552 ? 20.813 -8.499 -36.697 1.00 97.75 552 TRP A C 1
ATOM 4356 O O . TRP A 1 552 ? 21.490 -8.997 -35.802 1.00 97.75 552 TRP A O 1
ATOM 4366 N N . MET A 1 553 ? 20.740 -9.051 -37.915 1.00 96.50 553 MET A N 1
ATOM 4367 C CA . MET A 1 553 ? 21.557 -10.213 -38.296 1.00 96.50 553 MET A CA 1
ATOM 4368 C C . MET A 1 553 ? 23.054 -9.956 -38.062 1.00 96.50 553 MET A C 1
ATOM 4370 O O . MET A 1 553 ? 23.721 -10.810 -37.483 1.00 96.50 553 MET A O 1
ATOM 4374 N N . CYS A 1 554 ? 23.571 -8.781 -38.442 1.00 96.50 554 CYS A N 1
ATOM 4375 C CA . CYS A 1 554 ? 24.974 -8.415 -38.224 1.00 96.50 554 CYS A CA 1
ATOM 4376 C C . CYS A 1 554 ? 25.306 -8.233 -36.728 1.00 96.50 554 CYS A C 1
ATOM 4378 O O . CYS A 1 554 ? 26.286 -8.807 -36.249 1.00 96.50 554 CYS A O 1
ATOM 4380 N N . ARG A 1 555 ? 24.475 -7.499 -35.966 1.00 97.12 555 ARG A N 1
ATOM 4381 C CA . ARG A 1 555 ? 24.674 -7.310 -34.510 1.00 97.12 555 ARG A CA 1
ATOM 4382 C C . ARG A 1 555 ? 24.619 -8.635 -33.731 1.00 97.12 555 ARG A C 1
ATOM 4384 O O . ARG A 1 555 ? 25.416 -8.827 -32.824 1.00 97.12 555 ARG A O 1
ATOM 4391 N N . ILE A 1 556 ? 23.706 -9.549 -34.073 1.00 96.44 556 ILE A N 1
ATOM 4392 C CA . ILE A 1 556 ? 23.477 -10.806 -33.331 1.00 96.44 556 ILE A CA 1
ATOM 4393 C C . ILE A 1 556 ? 24.500 -11.885 -33.709 1.00 96.44 556 ILE A C 1
ATOM 4395 O O . ILE A 1 556 ? 25.137 -12.470 -32.833 1.00 96.44 556 ILE A O 1
ATOM 4399 N N . LYS A 1 557 ? 24.666 -12.163 -35.009 1.00 95.44 557 LYS A N 1
ATOM 4400 C CA . LYS A 1 557 ? 25.507 -13.270 -35.496 1.00 95.44 557 LYS A CA 1
ATOM 4401 C C . LYS A 1 557 ? 26.992 -12.987 -35.315 1.00 95.44 557 LYS A C 1
ATOM 4403 O O . LYS A 1 557 ? 27.735 -13.858 -34.872 1.00 95.44 557 LYS A O 1
ATOM 4408 N N . ASP A 1 558 ? 27.402 -11.782 -35.698 1.00 94.88 558 ASP A N 1
ATOM 4409 C CA . ASP A 1 558 ? 28.807 -11.399 -35.834 1.00 94.88 558 ASP A CA 1
ATOM 4410 C C . ASP A 1 558 ? 29.270 -10.469 -34.695 1.00 94.88 558 ASP A C 1
ATOM 4412 O O . ASP A 1 558 ? 30.438 -10.094 -34.645 1.00 94.88 558 ASP A O 1
ATOM 4416 N N . ARG A 1 559 ? 28.371 -10.151 -33.743 1.00 94.94 559 ARG A N 1
ATOM 4417 C CA . ARG A 1 559 ? 28.617 -9.354 -32.520 1.00 94.94 559 ARG A CA 1
ATOM 4418 C C . ARG A 1 559 ? 29.267 -7.991 -32.771 1.00 94.94 559 ARG A C 1
ATOM 4420 O O . ARG A 1 559 ? 29.999 -7.482 -31.929 1.00 94.94 559 ARG A O 1
ATOM 4427 N N . LEU A 1 560 ? 28.973 -7.407 -33.926 1.00 97.12 560 LEU A N 1
ATOM 4428 C CA . LEU A 1 560 ? 29.498 -6.116 -34.356 1.00 97.12 560 LEU A CA 1
ATOM 4429 C C . LEU A 1 560 ? 29.000 -4.955 -33.479 1.00 97.12 560 LEU A C 1
ATOM 4431 O O . LEU A 1 560 ? 27.909 -5.024 -32.896 1.00 97.12 560 LEU A O 1
ATOM 4435 N N . ALA A 1 561 ? 29.768 -3.863 -33.441 1.00 97.69 561 ALA A N 1
ATOM 4436 C CA . ALA A 1 561 ? 29.285 -2.584 -32.931 1.00 97.69 561 ALA A CA 1
ATOM 4437 C C . ALA A 1 561 ? 28.182 -2.010 -33.844 1.00 97.69 561 ALA A C 1
ATOM 4439 O O . ALA A 1 561 ? 27.936 -2.489 -34.957 1.00 97.69 561 ALA A O 1
ATOM 4440 N N . HIS A 1 562 ? 27.501 -0.961 -33.384 1.00 97.44 562 HIS A N 1
ATOM 4441 C CA . HIS A 1 562 ? 26.482 -0.254 -34.157 1.00 97.44 562 HIS A CA 1
ATOM 4442 C C . HIS A 1 562 ? 27.048 0.293 -35.479 1.00 97.44 562 HIS A C 1
ATOM 4444 O O . HIS A 1 562 ? 26.471 0.035 -36.538 1.00 97.44 562 HIS A O 1
ATOM 4450 N N . ALA A 1 563 ? 28.195 0.980 -35.423 1.00 97.56 563 ALA A N 1
ATOM 4451 C CA . ALA A 1 563 ? 28.862 1.552 -36.592 1.00 97.56 563 ALA A CA 1
ATOM 4452 C C . ALA A 1 563 ? 29.308 0.466 -37.590 1.00 97.56 563 ALA A C 1
ATOM 4454 O O . ALA A 1 563 ? 28.911 0.510 -38.755 1.00 97.56 563 ALA A O 1
ATOM 4455 N N . ASP A 1 564 ? 30.034 -0.552 -37.117 1.00 97.88 564 ASP A N 1
ATOM 4456 C CA . ASP A 1 564 ? 30.516 -1.685 -37.921 1.00 97.88 564 ASP A CA 1
ATOM 4457 C C . ASP A 1 564 ? 29.375 -2.413 -38.652 1.00 97.88 564 ASP A C 1
ATOM 4459 O O . ASP A 1 564 ? 29.512 -2.816 -39.810 1.00 97.88 564 ASP A O 1
ATOM 4463 N N . ALA A 1 565 ? 28.223 -2.586 -37.991 1.00 97.31 565 ALA A N 1
ATOM 4464 C CA . ALA A 1 565 ? 27.046 -3.212 -38.587 1.00 97.31 565 ALA A CA 1
ATOM 4465 C C . ALA A 1 565 ? 26.435 -2.345 -39.703 1.00 97.31 565 ALA A C 1
ATOM 4467 O O . ALA A 1 565 ? 26.045 -2.876 -40.745 1.00 97.31 565 ALA A O 1
ATOM 4468 N N . LEU A 1 566 ? 26.396 -1.018 -39.537 1.00 97.00 566 LEU A N 1
ATOM 4469 C CA . LEU A 1 566 ? 25.949 -0.094 -40.585 1.00 97.00 566 LEU A CA 1
ATOM 4470 C C . LEU A 1 566 ? 26.940 -0.005 -41.755 1.00 97.00 566 LEU A C 1
ATOM 4472 O O . LEU A 1 566 ? 26.512 0.047 -42.908 1.00 97.00 566 LEU A O 1
ATOM 4476 N N . GLU A 1 567 ? 28.248 -0.012 -41.499 1.00 96.75 567 GLU A N 1
ATOM 4477 C CA . GLU A 1 567 ? 29.277 -0.065 -42.548 1.00 96.75 567 GLU A CA 1
ATOM 4478 C C . GLU A 1 567 ? 29.218 -1.391 -43.324 1.00 96.75 567 GLU A C 1
ATOM 4480 O O . GLU A 1 567 ? 29.188 -1.401 -44.557 1.00 96.75 567 GLU A O 1
ATOM 4485 N N . THR A 1 568 ? 29.046 -2.508 -42.614 1.00 96.00 568 THR A N 1
ATOM 4486 C CA . THR A 1 568 ? 28.822 -3.834 -43.207 1.00 96.00 568 THR A CA 1
ATOM 4487 C C . THR A 1 568 ? 27.600 -3.850 -44.134 1.00 96.00 568 THR A C 1
ATOM 4489 O O . THR A 1 568 ? 27.663 -4.428 -45.221 1.00 96.00 568 THR A O 1
ATOM 4492 N N . LEU A 1 569 ? 26.497 -3.186 -43.769 1.00 95.00 569 LEU A N 1
ATOM 4493 C CA . LEU A 1 569 ? 25.328 -3.038 -44.649 1.00 95.00 569 LEU A CA 1
ATOM 4494 C C . LEU A 1 569 ? 25.622 -2.177 -45.882 1.00 95.00 569 LEU A C 1
ATOM 4496 O O . LEU A 1 569 ? 25.283 -2.580 -46.999 1.00 95.00 569 LEU A O 1
ATOM 4500 N N . LYS A 1 570 ? 26.284 -1.026 -45.697 1.00 93.56 570 LYS A N 1
ATOM 4501 C CA . LYS A 1 570 ? 26.696 -0.128 -46.791 1.00 93.56 570 LYS A CA 1
ATOM 4502 C C . LYS A 1 570 ? 27.561 -0.875 -47.818 1.00 93.56 570 LYS A C 1
ATOM 4504 O O . LYS A 1 570 ? 27.347 -0.711 -49.018 1.00 93.56 570 LYS A O 1
ATOM 4509 N N . HIS A 1 571 ? 28.457 -1.758 -47.370 1.00 91.75 571 HIS A N 1
ATOM 4510 C CA . HIS A 1 571 ? 29.292 -2.590 -48.244 1.00 91.75 571 HIS A CA 1
ATOM 4511 C C . HIS A 1 571 ? 28.590 -3.809 -48.855 1.00 91.75 571 HIS A C 1
ATOM 4513 O O . HIS A 1 571 ? 28.924 -4.191 -49.977 1.00 91.75 571 HIS A O 1
ATOM 4519 N N . GLN A 1 572 ? 27.616 -4.428 -48.177 1.00 87.00 572 GLN A N 1
ATOM 4520 C CA . GLN A 1 572 ? 26.832 -5.511 -48.787 1.00 87.00 572 GLN A CA 1
ATOM 4521 C C . GLN A 1 572 ? 25.965 -5.018 -49.953 1.00 87.00 572 GLN A C 1
ATOM 4523 O O . GLN A 1 572 ? 25.748 -5.774 -50.906 1.00 87.00 572 GLN A O 1
ATOM 4528 N N . GLY A 1 573 ? 25.504 -3.765 -49.875 1.00 71.88 573 GLY A N 1
ATOM 4529 C CA . GLY A 1 573 ? 24.744 -3.074 -50.912 1.00 71.88 573 GLY A CA 1
ATOM 4530 C C . GLY A 1 573 ? 23.388 -3.719 -51.243 1.00 71.88 573 GLY A C 1
ATOM 4531 O O . GLY A 1 573 ? 23.012 -4.764 -50.701 1.00 71.88 573 GLY A O 1
ATOM 4532 N N . PRO A 1 574 ? 22.625 -3.133 -52.182 1.00 63.34 574 PRO A N 1
ATOM 4533 C CA . PRO A 1 574 ? 21.426 -3.762 -52.718 1.00 63.34 574 PRO A CA 1
ATOM 4534 C C . PRO A 1 574 ? 21.818 -4.933 -53.637 1.00 63.34 574 PRO A C 1
ATOM 4536 O O . PRO A 1 574 ? 21.840 -4.799 -54.863 1.00 63.34 574 PRO A O 1
ATOM 4539 N N . LYS A 1 575 ? 22.130 -6.100 -53.049 1.00 55.47 575 LYS A N 1
ATOM 4540 C CA . LYS A 1 575 ? 22.398 -7.351 -53.786 1.00 55.47 575 LYS A CA 1
ATOM 4541 C C . LYS A 1 575 ? 21.304 -7.551 -54.850 1.00 55.47 575 LYS A C 1
ATOM 4543 O O . LYS A 1 575 ? 20.131 -7.637 -54.469 1.00 55.47 575 LYS A O 1
ATOM 4548 N N . PRO A 1 576 ? 21.635 -7.669 -56.157 1.00 48.03 576 PRO A N 1
ATOM 4549 C CA . PRO A 1 576 ? 20.715 -7.415 -57.284 1.00 48.03 576 PRO A CA 1
ATOM 4550 C C . PRO A 1 576 ? 19.559 -8.422 -57.479 1.00 48.03 576 PRO A C 1
ATOM 4552 O O . PRO A 1 576 ? 18.892 -8.421 -58.511 1.00 48.03 576 PRO A O 1
ATOM 4555 N N . SER A 1 577 ? 19.275 -9.235 -56.462 1.00 47.81 577 SER A N 1
ATOM 4556 C CA . SER A 1 577 ? 18.080 -10.066 -56.288 1.00 47.81 577 SER A CA 1
ATOM 4557 C C . SER A 1 577 ? 16.749 -9.365 -56.607 1.00 47.81 577 SER A C 1
ATOM 4559 O O . SER A 1 577 ? 15.862 -10.015 -57.156 1.00 47.81 577 SER A O 1
ATOM 4561 N N . LEU A 1 578 ? 16.616 -8.056 -56.337 1.00 42.81 578 LEU A N 1
ATOM 4562 C CA . LEU A 1 578 ? 15.422 -7.283 -56.715 1.00 42.81 578 LEU A CA 1
ATOM 4563 C C . LEU A 1 578 ? 15.212 -7.279 -58.236 1.00 42.81 578 LEU A C 1
ATOM 4565 O O . LEU A 1 578 ? 14.133 -7.631 -58.704 1.00 42.81 578 LEU A O 1
ATOM 4569 N N . ARG A 1 579 ? 16.271 -7.001 -59.016 1.00 43.91 579 ARG A N 1
ATOM 4570 C CA . ARG A 1 579 ? 16.186 -7.037 -60.484 1.00 43.91 579 ARG A CA 1
ATOM 4571 C C . ARG A 1 579 ? 15.806 -8.420 -60.997 1.00 43.91 579 ARG A C 1
ATOM 4573 O O . ARG A 1 579 ? 15.076 -8.486 -61.970 1.00 43.91 579 ARG A O 1
ATOM 4580 N N . TRP A 1 580 ? 16.251 -9.505 -60.361 1.00 48.06 580 TRP A N 1
ATOM 4581 C CA . TRP A 1 580 ? 15.858 -10.854 -60.785 1.00 48.06 580 TRP A CA 1
ATOM 4582 C C . TRP A 1 580 ? 14.352 -11.095 -60.644 1.00 48.06 580 TRP A C 1
ATOM 4584 O O . TRP A 1 580 ? 13.728 -11.533 -61.604 1.00 48.06 580 TRP A O 1
ATOM 4594 N N . TYR A 1 581 ? 13.748 -10.767 -59.497 1.00 46.84 581 TYR A N 1
ATOM 4595 C CA . TYR A 1 581 ? 12.310 -10.995 -59.308 1.00 46.84 581 TYR A CA 1
ATOM 4596 C C . TYR A 1 581 ? 11.442 -10.083 -60.186 1.00 46.84 581 TYR A C 1
ATOM 4598 O O . TYR A 1 581 ? 10.473 -10.565 -60.773 1.00 46.84 581 TYR A O 1
ATOM 4606 N N . ASP A 1 582 ? 11.823 -8.811 -60.339 1.00 49.75 582 ASP A N 1
ATOM 4607 C CA . ASP A 1 582 ? 11.120 -7.882 -61.231 1.00 49.75 582 ASP A CA 1
ATOM 4608 C C . ASP A 1 582 ? 11.311 -8.255 -62.710 1.00 49.75 582 ASP A C 1
ATOM 4610 O O . ASP A 1 582 ? 10.381 -8.135 -63.501 1.00 49.75 582 ASP A O 1
ATOM 4614 N N . TRP A 1 583 ? 12.475 -8.776 -63.118 1.00 52.66 583 TRP A N 1
ATOM 4615 C CA . TRP A 1 583 ? 12.660 -9.288 -64.481 1.00 52.66 583 TRP A CA 1
ATOM 4616 C C . TRP A 1 583 ? 11.825 -10.549 -64.730 1.00 52.66 583 TRP A C 1
ATOM 4618 O O . TRP A 1 583 ? 11.211 -10.649 -65.789 1.00 52.66 583 TRP A O 1
ATOM 4628 N N . CYS A 1 584 ? 11.711 -11.469 -63.767 1.00 52.56 584 CYS A N 1
ATOM 4629 C CA . CYS A 1 584 ? 10.852 -12.653 -63.897 1.00 52.56 584 CYS A CA 1
ATOM 4630 C C . CYS A 1 584 ? 9.350 -12.315 -64.040 1.00 52.56 584 CYS A C 1
ATOM 4632 O O . CYS A 1 584 ? 8.594 -13.148 -64.534 1.00 52.56 584 CYS A O 1
ATOM 4634 N N . THR A 1 585 ? 8.890 -11.114 -63.663 1.00 55.59 585 THR A N 1
ATOM 4635 C CA . THR A 1 585 ? 7.522 -10.634 -63.959 1.00 55.59 585 THR A CA 1
ATOM 4636 C C . THR A 1 585 ? 7.449 -9.728 -65.189 1.00 55.59 585 THR A C 1
ATOM 4638 O O . THR A 1 585 ? 6.494 -9.833 -65.959 1.00 55.59 585 THR A O 1
ATOM 4641 N N . PHE A 1 586 ? 8.446 -8.874 -65.425 1.00 58.31 586 PHE A N 1
ATOM 4642 C CA . PHE A 1 586 ? 8.444 -7.900 -66.520 1.00 58.31 586 PHE A CA 1
ATOM 4643 C C . PHE A 1 586 ? 8.802 -8.525 -67.878 1.00 58.31 586 PHE A C 1
ATOM 4645 O O . PHE A 1 586 ? 8.175 -8.208 -68.888 1.00 58.31 586 PHE A O 1
ATOM 4652 N N . VAL A 1 587 ? 9.760 -9.460 -67.922 1.00 65.75 587 VAL A N 1
ATOM 4653 C CA . VAL A 1 587 ? 10.204 -10.120 -69.164 1.00 65.75 587 VAL A CA 1
ATOM 4654 C C . VAL A 1 587 ? 9.084 -10.946 -69.816 1.00 65.75 587 VAL A C 1
ATOM 4656 O O . VAL A 1 587 ? 8.894 -10.779 -71.022 1.00 65.75 587 VAL A O 1
ATOM 4659 N N . PRO A 1 588 ? 8.274 -11.755 -69.096 1.00 67.06 588 PRO A N 1
ATOM 4660 C CA . PRO A 1 588 ? 7.125 -12.431 -69.702 1.00 67.06 588 PRO A CA 1
ATOM 4661 C C . PRO A 1 588 ? 6.076 -11.469 -70.270 1.00 67.06 588 PRO A C 1
ATOM 4663 O O . PRO A 1 588 ? 5.530 -11.746 -71.334 1.00 67.06 588 PRO A O 1
ATOM 4666 N N . VAL A 1 589 ? 5.816 -10.330 -69.615 1.00 67.31 589 VAL A N 1
ATOM 4667 C CA . VAL A 1 589 ? 4.853 -9.321 -70.098 1.00 67.31 589 VAL A CA 1
ATOM 4668 C C . VAL A 1 589 ? 5.375 -8.618 -71.354 1.00 67.31 589 VAL A C 1
ATOM 4670 O O . VAL A 1 589 ? 4.647 -8.501 -72.338 1.00 67.31 589 VAL A O 1
ATOM 4673 N N . VAL A 1 590 ? 6.650 -8.217 -71.375 1.00 67.88 590 VAL A N 1
ATOM 4674 C CA . VAL A 1 590 ? 7.281 -7.628 -72.568 1.00 67.88 590 VAL A CA 1
ATOM 4675 C C . VAL A 1 590 ? 7.322 -8.633 -73.723 1.00 67.88 590 VAL A C 1
ATOM 4677 O O . VAL A 1 590 ? 6.987 -8.271 -74.850 1.00 67.88 590 VAL A O 1
ATOM 4680 N N . LEU A 1 591 ? 7.656 -9.902 -73.464 1.00 65.56 591 LEU A N 1
ATOM 4681 C CA . LEU A 1 591 ? 7.632 -10.953 -74.487 1.00 65.56 591 LEU A CA 1
ATOM 4682 C C . LEU A 1 591 ? 6.214 -11.237 -74.999 1.00 65.56 591 LEU A C 1
ATOM 4684 O O . LEU A 1 591 ? 6.056 -11.448 -76.200 1.00 65.56 591 LEU A O 1
ATOM 4688 N N . LEU A 1 592 ? 5.186 -11.178 -74.145 1.00 68.81 592 LEU A N 1
ATOM 4689 C CA . LEU A 1 592 ? 3.785 -11.287 -74.564 1.00 68.81 592 LEU A CA 1
ATOM 4690 C C . LEU A 1 592 ? 3.415 -10.152 -75.533 1.00 68.81 592 LEU A C 1
ATOM 4692 O O . LEU A 1 592 ? 2.910 -10.418 -76.622 1.00 68.81 592 LEU A O 1
ATOM 4696 N N . CYS A 1 593 ? 3.751 -8.902 -75.194 1.00 67.12 593 CYS A N 1
ATOM 4697 C CA . CYS A 1 593 ? 3.540 -7.745 -76.069 1.00 67.12 593 CYS A CA 1
ATOM 4698 C C . CYS A 1 593 ? 4.299 -7.869 -77.404 1.00 67.12 593 CYS A C 1
ATOM 4700 O O . CYS A 1 593 ? 3.731 -7.594 -78.458 1.00 67.12 593 CYS A O 1
ATOM 4702 N N . VAL A 1 594 ? 5.553 -8.336 -77.391 1.00 66.25 594 VAL A N 1
ATOM 4703 C CA . VAL A 1 594 ? 6.337 -8.575 -78.619 1.00 66.25 594 VAL A CA 1
ATOM 4704 C C . VAL A 1 594 ? 5.713 -9.676 -79.488 1.00 66.25 594 VAL A C 1
ATOM 4706 O O . VAL A 1 594 ? 5.661 -9.523 -80.708 1.00 66.25 594 VAL A O 1
ATOM 4709 N N . CYS A 1 595 ? 5.186 -10.749 -78.888 1.00 59.91 595 CYS A N 1
ATOM 4710 C CA . CYS A 1 595 ? 4.494 -11.813 -79.624 1.00 59.91 595 CYS A CA 1
ATOM 4711 C C . CYS A 1 595 ? 3.174 -11.334 -80.255 1.00 59.91 595 CYS A C 1
ATOM 4713 O O . CYS A 1 595 ? 2.842 -11.776 -81.351 1.00 59.91 595 CYS A O 1
ATOM 4715 N N . ILE A 1 596 ? 2.455 -10.410 -79.604 1.00 62.94 596 ILE A N 1
ATOM 4716 C CA . ILE A 1 596 ? 1.238 -9.780 -80.147 1.00 62.94 596 ILE A CA 1
ATOM 4717 C C . ILE A 1 596 ? 1.569 -8.848 -81.328 1.00 62.94 596 ILE A C 1
ATOM 4719 O O . ILE A 1 596 ? 0.815 -8.789 -82.295 1.00 62.94 596 ILE A O 1
ATOM 4723 N N . ILE A 1 597 ? 2.698 -8.133 -81.272 1.00 68.25 597 ILE A N 1
ATOM 4724 C CA . ILE A 1 597 ? 3.088 -7.138 -82.288 1.00 68.25 597 ILE A CA 1
ATOM 4725 C C . ILE A 1 597 ? 3.759 -7.778 -83.521 1.00 68.25 597 ILE A C 1
ATOM 4727 O O . ILE A 1 597 ? 3.668 -7.223 -84.615 1.00 68.25 597 ILE A O 1
ATOM 4731 N N . SER A 1 598 ? 4.422 -8.935 -83.386 1.00 61.72 598 SER A N 1
ATOM 4732 C CA . SER A 1 598 ? 5.109 -9.606 -84.503 1.00 61.72 598 SER A CA 1
ATOM 4733 C C . SER A 1 598 ? 4.883 -11.128 -84.519 1.00 61.72 598 SER A C 1
ATOM 4735 O O . SER A 1 598 ? 5.697 -11.885 -83.974 1.00 61.72 598 SER A O 1
ATOM 4737 N N . PRO A 1 599 ? 3.821 -11.613 -85.201 1.00 61.06 599 PRO A N 1
ATOM 4738 C CA . PRO A 1 599 ? 3.499 -13.042 -85.284 1.00 61.06 599 PRO A CA 1
ATOM 4739 C C . PRO A 1 599 ? 4.653 -13.911 -85.813 1.00 61.06 599 PRO A C 1
ATOM 4741 O O . PRO A 1 599 ? 4.877 -15.020 -85.327 1.00 61.06 599 PRO A O 1
ATOM 4744 N N . GLY A 1 600 ? 5.449 -13.379 -86.752 1.00 66.75 600 GLY A N 1
ATOM 4745 C CA . GLY A 1 600 ? 6.600 -14.076 -87.337 1.00 66.75 600 GLY A CA 1
ATOM 4746 C C . GLY A 1 600 ? 7.743 -14.362 -86.353 1.00 66.75 600 GLY A C 1
ATOM 4747 O O . GLY A 1 600 ? 8.408 -15.388 -86.484 1.00 66.75 600 GLY A O 1
ATOM 4748 N N . LEU A 1 601 ? 7.955 -13.511 -85.338 1.00 59.12 601 LEU A N 1
ATOM 4749 C CA . LEU A 1 601 ? 8.879 -13.808 -84.230 1.00 59.12 601 LEU A CA 1
ATOM 4750 C C . LEU A 1 601 ? 8.215 -14.617 -83.107 1.00 59.12 601 LEU A C 1
ATOM 4752 O O . LEU A 1 601 ? 8.905 -15.367 -82.408 1.00 59.12 601 LEU A O 1
ATOM 4756 N N . GLY A 1 602 ? 6.892 -14.500 -82.955 1.00 57.91 602 GLY A N 1
ATOM 4757 C CA . GLY A 1 602 ? 6.112 -15.158 -81.908 1.00 57.91 602 GLY A CA 1
ATOM 4758 C C . GLY A 1 602 ? 6.389 -16.659 -81.800 1.00 57.91 602 GLY A C 1
ATOM 4759 O O . GLY A 1 602 ? 6.703 -17.140 -80.716 1.00 57.91 602 GLY A O 1
ATOM 4760 N N . SER A 1 603 ? 6.396 -17.405 -82.913 1.00 59.00 603 SER A N 1
ATOM 4761 C CA . SER A 1 603 ? 6.621 -18.863 -82.868 1.00 59.00 603 SER A CA 1
ATOM 4762 C C . SER A 1 603 ? 7.995 -19.285 -82.317 1.00 59.00 603 SER A C 1
ATOM 4764 O O . SER A 1 603 ? 8.113 -20.408 -81.815 1.00 59.00 603 SER A O 1
ATOM 4766 N N . PHE A 1 604 ? 9.032 -18.450 -82.430 1.00 65.19 604 PHE A N 1
ATOM 4767 C CA . PHE A 1 604 ? 10.369 -18.755 -81.909 1.00 65.19 604 PHE A CA 1
ATOM 4768 C C . PHE A 1 604 ? 10.498 -18.324 -80.443 1.00 65.19 604 PHE A C 1
ATOM 4770 O O . PHE A 1 604 ? 10.899 -19.124 -79.595 1.00 65.19 604 PHE A O 1
ATOM 4777 N N . LEU A 1 605 ? 10.066 -17.099 -80.126 1.00 62.06 605 LEU A N 1
ATOM 4778 C CA . LEU A 1 605 ? 10.078 -16.574 -78.759 1.00 62.06 605 LEU A CA 1
ATOM 4779 C C . LEU A 1 605 ? 9.155 -17.367 -77.823 1.00 62.06 605 LEU A C 1
ATOM 4781 O O . LEU A 1 605 ? 9.534 -17.620 -76.684 1.00 62.06 605 LEU A O 1
ATOM 4785 N N . TRP A 1 606 ? 8.005 -17.848 -78.303 1.00 63.16 606 TRP A N 1
ATOM 4786 C CA . TRP A 1 606 ? 7.089 -18.686 -77.523 1.00 63.16 606 TRP A CA 1
ATOM 4787 C C . TRP A 1 606 ? 7.719 -20.020 -77.107 1.00 63.16 606 TRP A C 1
ATOM 4789 O O . TRP A 1 606 ? 7.537 -20.460 -75.975 1.00 63.16 606 TRP A O 1
ATOM 4799 N N . LYS A 1 607 ? 8.530 -20.645 -77.975 1.00 64.75 607 LYS A N 1
ATOM 4800 C CA . LYS A 1 607 ? 9.267 -21.876 -77.632 1.00 64.75 607 LYS A CA 1
ATOM 4801 C C . LYS A 1 607 ? 10.316 -21.618 -76.547 1.00 64.75 607 LYS A C 1
ATOM 4803 O O . LYS A 1 607 ? 10.445 -22.427 -75.633 1.00 64.75 607 LYS A O 1
ATOM 4808 N N . ILE A 1 608 ? 11.014 -20.482 -76.607 1.00 66.25 608 ILE A N 1
ATOM 4809 C CA . ILE A 1 608 ? 11.978 -20.071 -75.573 1.00 66.25 608 ILE A CA 1
ATOM 4810 C C . ILE A 1 608 ? 11.260 -19.755 -74.251 1.00 66.25 608 ILE A C 1
ATOM 4812 O O . ILE A 1 608 ? 11.675 -20.248 -73.204 1.00 66.25 608 ILE A O 1
ATOM 4816 N N . LEU A 1 609 ? 10.154 -19.003 -74.291 1.00 64.31 609 LEU A N 1
ATOM 4817 C CA . LEU A 1 609 ? 9.343 -18.669 -73.116 1.00 64.31 609 LEU A CA 1
ATOM 4818 C C . LEU A 1 609 ? 8.785 -19.932 -72.440 1.00 64.31 609 LEU A C 1
ATOM 4820 O O . LEU A 1 609 ? 8.846 -20.053 -71.216 1.00 64.31 609 LEU A O 1
ATOM 4824 N N . LEU A 1 610 ? 8.298 -20.896 -73.228 1.00 66.75 610 LEU A N 1
ATOM 4825 C CA . LEU A 1 610 ? 7.811 -22.181 -72.729 1.00 66.75 610 LEU A CA 1
ATOM 4826 C C . LEU A 1 610 ? 8.938 -22.974 -72.051 1.00 66.75 610 LEU A C 1
ATOM 4828 O O . LEU A 1 610 ? 8.764 -23.427 -70.926 1.00 66.75 610 LEU A O 1
ATOM 4832 N N . ILE A 1 611 ? 10.115 -23.091 -72.677 1.00 65.88 611 ILE A N 1
ATOM 4833 C CA . ILE A 1 611 ? 11.274 -23.782 -72.082 1.00 65.88 611 ILE A CA 1
ATOM 4834 C C . ILE A 1 611 ? 11.724 -23.095 -70.780 1.00 65.88 611 ILE A C 1
ATOM 4836 O O . ILE A 1 611 ? 11.953 -23.779 -69.781 1.00 65.88 611 ILE A O 1
ATOM 4840 N N . SER A 1 612 ? 11.795 -21.760 -70.758 1.00 65.38 612 SER A N 1
ATOM 4841 C CA . SER A 1 612 ? 12.208 -20.984 -69.579 1.00 65.38 612 SER A CA 1
ATOM 4842 C C . SER A 1 612 ? 11.231 -21.153 -68.413 1.00 65.38 612 SER A C 1
ATOM 4844 O O . SER A 1 612 ? 11.639 -21.510 -67.309 1.00 65.38 612 SER A O 1
ATOM 4846 N N . THR A 1 613 ? 9.930 -20.974 -68.661 1.00 63.88 613 THR A N 1
ATOM 4847 C CA . THR A 1 613 ? 8.888 -21.138 -67.631 1.00 63.88 613 THR A CA 1
ATOM 4848 C C . THR A 1 613 ? 8.792 -22.579 -67.129 1.00 63.88 613 THR A C 1
ATOM 4850 O O . THR A 1 613 ? 8.614 -22.792 -65.931 1.00 63.88 613 THR A O 1
ATOM 4853 N N . CYS A 1 614 ? 9.001 -23.581 -67.991 1.00 64.62 614 CYS A N 1
ATOM 4854 C CA . CYS A 1 614 ? 9.113 -24.978 -67.564 1.00 64.62 614 CYS A CA 1
ATOM 4855 C C . CYS A 1 614 ? 10.318 -25.199 -66.633 1.00 64.62 614 CYS A C 1
ATOM 4857 O O . CYS A 1 614 ? 10.179 -25.878 -65.617 1.00 64.62 614 CYS A O 1
ATOM 4859 N N . GLY A 1 615 ? 11.481 -24.613 -66.946 1.00 66.06 615 GLY A N 1
ATOM 4860 C CA . GLY A 1 615 ? 12.692 -24.704 -66.123 1.00 66.06 615 GLY A CA 1
ATOM 4861 C C . GLY A 1 615 ? 12.546 -24.039 -64.751 1.00 66.06 615 GLY A C 1
ATOM 4862 O O . GLY A 1 615 ? 12.881 -24.646 -63.729 1.00 66.06 615 GLY A O 1
ATOM 4863 N N . GLU A 1 616 ? 11.978 -22.832 -64.699 1.00 59.91 616 GLU A N 1
ATOM 4864 C CA . GLU A 1 616 ? 11.662 -22.142 -63.440 1.00 59.91 616 GLU A CA 1
ATOM 4865 C C . GLU A 1 616 ? 10.651 -22.934 -62.599 1.00 59.91 616 GLU A C 1
ATOM 4867 O O . GLU A 1 616 ? 10.852 -23.114 -61.397 1.00 59.91 616 GLU A O 1
ATOM 4872 N N . PHE A 1 617 ? 9.603 -23.486 -63.219 1.00 58.91 617 PHE A N 1
ATOM 4873 C CA . PHE A 1 617 ? 8.591 -24.279 -62.517 1.00 58.91 617 PHE A CA 1
ATOM 4874 C C . PHE A 1 617 ? 9.162 -25.597 -61.963 1.00 58.91 617 PHE A C 1
ATOM 4876 O O . PHE A 1 617 ? 8.866 -25.974 -60.828 1.00 58.91 617 PHE A O 1
ATOM 4883 N N . PHE A 1 618 ? 10.056 -26.265 -62.703 1.00 58.12 618 PHE A N 1
ATOM 4884 C CA . PHE A 1 618 ? 10.787 -27.441 -62.210 1.00 58.12 618 PHE A CA 1
ATOM 4885 C C . PHE A 1 618 ? 11.724 -27.090 -61.043 1.00 58.12 618 PHE A C 1
ATOM 4887 O O . PHE A 1 618 ? 11.828 -27.842 -60.069 1.00 58.12 618 PHE A O 1
ATOM 4894 N N . THR A 1 619 ? 12.369 -25.923 -61.110 1.00 60.44 619 THR A N 1
ATOM 4895 C CA . THR A 1 619 ? 13.225 -25.396 -60.037 1.00 60.44 619 THR A CA 1
ATOM 4896 C C . THR A 1 619 ? 12.403 -25.093 -58.780 1.00 60.44 619 THR A C 1
ATOM 4898 O O . THR A 1 619 ? 12.789 -25.505 -57.687 1.00 60.44 619 THR A O 1
ATOM 4901 N N . LEU A 1 620 ? 11.223 -24.479 -58.926 1.00 58.53 620 LEU A N 1
ATOM 4902 C CA . LEU A 1 620 ? 10.286 -24.217 -57.829 1.00 58.53 620 LEU A CA 1
ATOM 4903 C C . LEU A 1 620 ? 9.783 -25.515 -57.176 1.00 58.53 620 LEU A C 1
ATOM 4905 O O . LEU A 1 620 ? 9.805 -25.626 -55.951 1.00 58.53 620 LEU A O 1
ATOM 4909 N N . ILE A 1 621 ? 9.397 -26.522 -57.969 1.00 59.19 621 ILE A N 1
ATOM 4910 C CA . ILE A 1 621 ? 9.016 -27.853 -57.458 1.00 59.19 621 ILE A CA 1
ATOM 4911 C C . ILE A 1 621 ? 10.176 -28.495 -56.687 1.00 59.19 621 ILE A C 1
ATOM 4913 O O . ILE A 1 621 ? 9.967 -29.056 -55.612 1.00 59.19 621 ILE A O 1
ATOM 4917 N N . THR A 1 622 ? 11.403 -28.399 -57.204 1.00 56.81 622 THR A N 1
ATOM 4918 C CA . THR A 1 622 ? 12.592 -28.984 -56.564 1.00 56.81 622 THR A CA 1
ATOM 4919 C C . THR A 1 622 ? 12.924 -28.280 -55.244 1.00 56.81 622 THR A C 1
ATOM 4921 O O . THR A 1 622 ? 13.187 -28.947 -54.243 1.00 56.81 622 THR A O 1
ATOM 4924 N N . TYR A 1 623 ? 12.816 -26.949 -55.206 1.00 56.03 623 TYR A N 1
ATOM 4925 C CA . TYR A 1 623 ? 12.975 -26.134 -54.000 1.00 56.03 623 TYR A CA 1
ATOM 4926 C C . TYR A 1 623 ? 11.920 -26.464 -52.932 1.00 56.03 623 TYR A C 1
ATOM 4928 O O . TYR A 1 623 ? 12.268 -26.721 -51.780 1.00 56.03 623 TYR A O 1
ATOM 4936 N N . LEU A 1 624 ? 10.638 -26.540 -53.310 1.00 54.06 624 LEU A N 1
ATOM 4937 C CA . LEU A 1 624 ? 9.555 -26.944 -52.403 1.00 54.06 624 LEU A CA 1
ATOM 4938 C C . LEU A 1 624 ? 9.775 -28.370 -51.872 1.00 54.06 624 LEU A C 1
ATOM 4940 O O . LEU A 1 624 ? 9.656 -28.609 -50.671 1.00 54.06 624 LEU A O 1
ATOM 4944 N N . ARG A 1 625 ? 10.194 -29.307 -52.733 1.00 53.59 625 ARG A N 1
ATOM 4945 C CA . ARG A 1 625 ? 10.510 -30.690 -52.344 1.00 53.59 625 ARG A CA 1
ATOM 4946 C C . ARG A 1 625 ? 11.671 -30.782 -51.347 1.00 53.59 625 ARG A C 1
ATOM 4948 O O . ARG A 1 625 ? 11.622 -31.638 -50.468 1.00 53.59 625 ARG A O 1
ATOM 4955 N N . GLN A 1 626 ? 12.683 -29.919 -51.456 1.00 50.56 626 GLN A N 1
ATOM 4956 C CA . GLN A 1 626 ? 13.763 -29.827 -50.465 1.00 50.56 626 GLN A CA 1
ATOM 4957 C C . GLN A 1 626 ? 13.305 -29.174 -49.153 1.00 50.56 626 GLN A C 1
ATOM 4959 O O . GLN A 1 626 ? 13.704 -29.626 -48.083 1.00 50.56 626 GLN A O 1
ATOM 4964 N N . ARG A 1 627 ? 12.475 -28.123 -49.206 1.00 48.06 627 ARG A N 1
ATOM 4965 C CA . ARG A 1 627 ? 12.142 -27.321 -48.015 1.00 48.06 627 ARG A CA 1
ATOM 4966 C C . ARG A 1 627 ? 11.013 -27.893 -47.152 1.00 48.06 627 ARG A C 1
ATOM 4968 O O . ARG A 1 627 ? 10.981 -27.611 -45.960 1.00 48.06 627 ARG A O 1
ATOM 4975 N N . CYS A 1 628 ? 10.104 -28.689 -47.720 1.00 49.44 628 CYS A N 1
ATOM 4976 C CA . CYS A 1 628 ? 8.904 -29.179 -47.023 1.00 49.44 628 CYS A CA 1
ATOM 4977 C C . CYS A 1 628 ? 9.075 -30.509 -46.257 1.00 49.44 628 CYS A C 1
ATOM 4979 O O . CYS A 1 628 ? 8.081 -31.026 -45.758 1.00 49.44 628 CYS A O 1
ATOM 4981 N N . ASN A 1 629 ? 10.294 -31.068 -46.189 1.00 46.91 629 ASN A N 1
ATOM 4982 C CA . ASN A 1 629 ? 10.697 -32.252 -45.403 1.00 46.91 629 ASN A CA 1
ATOM 4983 C C . ASN A 1 629 ? 9.592 -33.320 -45.189 1.00 46.91 629 ASN A C 1
ATOM 4985 O O . ASN A 1 629 ? 9.112 -33.555 -44.081 1.00 46.91 629 ASN A O 1
ATOM 4989 N N . ILE A 1 630 ? 9.170 -33.946 -46.291 1.00 46.72 630 ILE A N 1
ATOM 4990 C CA . ILE A 1 630 ? 7.882 -34.657 -46.463 1.00 46.72 630 ILE A CA 1
ATOM 4991 C C . ILE A 1 630 ? 7.730 -35.941 -45.600 1.00 46.72 630 ILE A C 1
ATOM 4993 O O . ILE A 1 630 ? 6.688 -36.593 -45.612 1.00 46.72 630 ILE A O 1
ATOM 4997 N N . THR A 1 631 ? 8.733 -36.312 -44.802 1.00 41.91 631 THR A N 1
ATOM 4998 C CA . THR A 1 631 ? 8.797 -37.583 -44.058 1.00 41.91 631 THR A CA 1
ATOM 4999 C C . THR A 1 631 ? 7.819 -37.729 -42.888 1.00 41.91 631 THR A C 1
ATOM 5001 O O . THR A 1 631 ? 7.626 -38.851 -42.434 1.00 41.91 631 THR A O 1
ATOM 5004 N N . GLN A 1 632 ? 7.223 -36.649 -42.367 1.00 43.78 632 GLN A N 1
ATOM 5005 C CA . GLN A 1 632 ? 6.425 -36.718 -41.126 1.00 43.78 632 GLN A CA 1
ATOM 5006 C C . GLN A 1 632 ? 4.917 -36.972 -41.323 1.00 43.78 632 GLN A C 1
ATOM 5008 O O . GLN A 1 632 ? 4.295 -37.546 -40.434 1.00 43.78 632 GLN A O 1
ATOM 5013 N N . HIS A 1 633 ? 4.323 -36.617 -42.471 1.00 46.47 633 HIS A N 1
ATOM 5014 C CA . HIS A 1 633 ? 2.895 -36.854 -42.754 1.00 46.47 633 HIS A CA 1
ATOM 5015 C C . HIS A 1 633 ? 2.650 -37.175 -44.244 1.00 46.47 633 HIS A C 1
ATOM 5017 O O . HIS A 1 633 ? 2.276 -36.279 -45.008 1.00 46.47 633 HIS A O 1
ATOM 5023 N N . PRO A 1 634 ? 2.845 -38.432 -44.689 1.00 48.28 634 PRO A N 1
ATOM 5024 C CA . PRO A 1 634 ? 2.763 -38.787 -46.108 1.00 48.28 634 PRO A CA 1
ATOM 5025 C C . PRO A 1 634 ? 1.350 -38.637 -46.694 1.00 48.28 634 PRO A C 1
ATOM 5027 O O . PRO A 1 634 ? 1.190 -38.113 -47.798 1.00 48.28 634 PRO A O 1
ATOM 5030 N N . ASP A 1 635 ? 0.314 -39.047 -45.960 1.00 47.81 635 ASP A N 1
ATOM 5031 C CA . ASP A 1 635 ? -1.005 -39.309 -46.552 1.00 47.81 635 ASP A CA 1
ATOM 5032 C C . ASP A 1 635 ? -1.708 -38.035 -47.038 1.00 47.81 635 ASP A C 1
ATOM 5034 O O . ASP A 1 635 ? -2.194 -37.988 -48.170 1.00 47.81 635 ASP A O 1
ATOM 5038 N N . ARG A 1 636 ? -1.685 -36.959 -46.236 1.00 46.75 636 ARG A N 1
ATOM 5039 C CA . ARG A 1 636 ? -2.324 -35.673 -46.586 1.00 46.75 636 ARG A CA 1
ATOM 5040 C C . ARG A 1 636 ? -1.645 -34.961 -47.760 1.00 46.75 636 ARG A C 1
ATOM 5042 O O . ARG A 1 636 ? -2.329 -34.314 -48.549 1.00 46.75 636 ARG A O 1
ATOM 5049 N N . TRP A 1 637 ? -0.325 -35.092 -47.902 1.00 51.16 637 TRP A N 1
ATOM 5050 C CA . TRP A 1 637 ? 0.415 -34.474 -49.009 1.00 51.16 637 TRP A CA 1
ATOM 5051 C C . TRP A 1 637 ? 0.409 -35.327 -50.280 1.00 51.16 637 TRP A C 1
ATOM 5053 O O . TRP A 1 637 ? 0.478 -34.766 -51.374 1.00 51.16 637 TRP A O 1
ATOM 5063 N N . SER A 1 638 ? 0.268 -36.654 -50.165 1.00 49.59 638 SER A N 1
ATOM 5064 C CA . SER A 1 638 ? 0.221 -37.561 -51.319 1.00 49.59 638 SER A CA 1
ATOM 5065 C C . SER A 1 638 ? -0.909 -37.205 -52.293 1.00 49.59 638 SER A C 1
ATOM 5067 O O . SER A 1 638 ? -0.650 -37.017 -53.481 1.00 49.59 638 SER A O 1
ATOM 5069 N N . LEU A 1 639 ? -2.135 -37.015 -51.790 1.00 50.16 639 LEU A N 1
ATOM 5070 C CA . LEU A 1 639 ? -3.310 -36.701 -52.604 1.00 50.16 639 LEU A CA 1
ATOM 5071 C C . LEU A 1 639 ? -3.170 -35.343 -53.305 1.00 50.16 639 LEU A C 1
ATOM 5073 O O . LEU A 1 639 ? -3.453 -35.239 -54.495 1.00 50.16 639 LEU A O 1
ATOM 5077 N N . LEU A 1 640 ? -2.683 -34.323 -52.588 1.00 51.03 640 LEU A N 1
ATOM 5078 C CA . LEU A 1 640 ? -2.528 -32.960 -53.104 1.00 51.03 640 LEU A CA 1
ATOM 5079 C C . LEU A 1 640 ? -1.407 -32.855 -54.152 1.00 51.03 640 LEU A C 1
ATOM 5081 O O . LEU A 1 640 ? -1.549 -32.167 -55.165 1.00 51.03 640 LEU A O 1
ATOM 5085 N N . ALA A 1 641 ? -0.299 -33.568 -53.936 1.00 53.94 641 ALA A N 1
ATOM 5086 C CA . ALA A 1 641 ? 0.770 -33.693 -54.920 1.00 53.94 641 ALA A CA 1
ATOM 5087 C C . ALA A 1 641 ? 0.300 -34.484 -56.151 1.00 53.94 641 ALA A C 1
ATOM 5089 O O . ALA A 1 641 ? 0.629 -34.112 -57.276 1.00 53.94 641 ALA A O 1
ATOM 5090 N N . HIS A 1 642 ? -0.499 -35.540 -55.958 1.00 56.31 642 HIS A N 1
ATOM 5091 C CA . HIS A 1 642 ? -1.020 -36.359 -57.048 1.00 56.31 642 HIS A CA 1
ATOM 5092 C C . HIS A 1 642 ? -2.026 -35.592 -57.915 1.00 56.31 642 HIS A C 1
ATOM 5094 O O . HIS A 1 642 ? -1.874 -35.590 -59.134 1.00 56.31 642 HIS A O 1
ATOM 5100 N N . THR A 1 643 ? -2.989 -34.867 -57.332 1.00 56.38 643 THR A N 1
ATOM 5101 C CA . THR A 1 643 ? -3.904 -34.009 -58.110 1.00 56.38 643 THR A CA 1
ATOM 5102 C C . THR A 1 643 ? -3.152 -32.898 -58.835 1.00 56.38 643 THR A C 1
ATOM 5104 O O . THR A 1 643 ? -3.369 -32.715 -60.030 1.00 56.38 643 THR A O 1
ATOM 5107 N N . SER A 1 644 ? -2.202 -32.225 -58.178 1.00 58.81 644 SER A N 1
ATOM 5108 C CA . SER A 1 644 ? -1.368 -31.194 -58.817 1.00 58.81 644 SER A CA 1
ATOM 5109 C C . SER A 1 644 ? -0.581 -31.746 -60.014 1.00 58.81 644 SER A C 1
ATOM 5111 O O . SER A 1 644 ? -0.572 -31.140 -61.085 1.00 58.81 644 SER A O 1
ATOM 5113 N N . LEU A 1 645 ? 0.038 -32.924 -59.866 1.00 59.25 645 LEU A N 1
ATOM 5114 C CA . LEU A 1 645 ? 0.800 -33.585 -60.930 1.00 59.25 645 LEU A CA 1
ATOM 5115 C C . LEU A 1 645 ? -0.103 -34.110 -62.060 1.00 59.25 645 LEU A C 1
ATOM 5117 O O . LEU A 1 645 ? 0.296 -34.077 -63.224 1.00 59.25 645 LEU A O 1
ATOM 5121 N N . CYS A 1 646 ? -1.316 -34.569 -61.745 1.00 57.19 646 CYS A N 1
ATOM 5122 C CA . CYS A 1 646 ? -2.305 -34.998 -62.733 1.00 57.19 646 CYS A CA 1
ATOM 5123 C C . CYS A 1 646 ? -2.853 -33.817 -63.541 1.00 57.19 646 CYS A C 1
ATOM 5125 O O . CYS A 1 646 ? -2.888 -33.909 -64.765 1.00 57.19 646 CYS A O 1
ATOM 5127 N N . THR A 1 647 ? -3.182 -32.689 -62.904 1.00 60.00 647 THR A N 1
ATOM 5128 C CA . THR A 1 647 ? -3.562 -31.448 -63.602 1.00 60.00 647 THR A CA 1
ATOM 5129 C C . THR A 1 647 ? -2.431 -30.957 -64.505 1.00 60.00 647 THR A C 1
ATOM 5131 O O . THR A 1 647 ? -2.684 -30.612 -65.658 1.00 60.00 647 THR A O 1
ATOM 5134 N N . LEU A 1 648 ? -1.177 -31.003 -64.032 1.00 60.19 648 LEU A N 1
ATOM 5135 C CA . LEU A 1 648 ? -0.008 -30.632 -64.834 1.00 60.19 648 LEU A CA 1
ATOM 5136 C C . LEU A 1 648 ? 0.208 -31.580 -66.026 1.00 60.19 648 LEU A C 1
ATOM 5138 O O . LEU A 1 648 ? 0.497 -31.127 -67.130 1.00 60.19 648 LEU A O 1
ATOM 5142 N N . LYS A 1 649 ? 0.028 -32.896 -65.840 1.00 59.88 649 LYS A N 1
ATOM 5143 C CA . LYS A 1 649 ? 0.027 -33.855 -66.954 1.00 59.88 649 LYS A CA 1
ATOM 5144 C C . LYS A 1 649 ? -1.093 -33.556 -67.945 1.00 59.88 649 LYS A C 1
ATOM 5146 O O . LYS A 1 649 ? -0.839 -33.586 -69.141 1.00 59.88 649 LYS A O 1
ATOM 5151 N N . PHE A 1 650 ? -2.300 -33.247 -67.475 1.00 60.81 650 PHE A N 1
ATOM 5152 C CA . PHE A 1 650 ? -3.449 -32.997 -68.343 1.00 60.81 650 PHE A CA 1
ATOM 5153 C C . PHE A 1 650 ? -3.241 -31.750 -69.215 1.00 60.81 650 PHE A C 1
ATOM 5155 O O . PHE A 1 650 ? -3.457 -31.815 -70.426 1.00 60.81 650 PHE A O 1
ATOM 5162 N N . THR A 1 651 ? -2.726 -30.650 -68.649 1.00 61.31 651 THR A N 1
ATOM 5163 C CA . THR A 1 651 ? -2.358 -29.467 -69.442 1.00 61.31 651 THR A CA 1
ATOM 5164 C C . THR A 1 651 ? -1.209 -29.758 -70.403 1.00 61.31 651 THR A C 1
ATOM 5166 O O . THR A 1 651 ? -1.350 -29.456 -71.584 1.00 61.31 651 THR A O 1
ATOM 5169 N N . PHE A 1 652 ? -0.119 -30.414 -69.982 1.00 60.72 652 PHE A N 1
ATOM 5170 C CA . PHE A 1 652 ? 0.975 -30.777 -70.901 1.00 60.72 652 PHE A CA 1
ATOM 5171 C C . PHE A 1 652 ? 0.536 -31.717 -72.034 1.00 60.72 652 PHE A C 1
ATOM 5173 O O . PHE A 1 652 ? 0.967 -31.543 -73.173 1.00 60.72 652 PHE A O 1
ATOM 5180 N N . THR A 1 653 ? -0.330 -32.695 -71.762 1.00 62.44 653 THR A N 1
ATOM 5181 C CA . THR A 1 653 ? -0.874 -33.590 -72.794 1.00 62.44 653 THR A CA 1
ATOM 5182 C C . THR A 1 653 ? -1.798 -32.834 -73.750 1.00 62.44 653 THR A C 1
ATOM 5184 O O . THR A 1 653 ? -1.701 -33.046 -74.956 1.00 62.44 653 THR A O 1
ATOM 5187 N N . GLY A 1 654 ? -2.611 -31.892 -73.255 1.00 59.06 654 GLY A N 1
ATOM 5188 C CA . GLY A 1 654 ? -3.388 -30.975 -74.097 1.00 59.06 654 GLY A CA 1
ATOM 5189 C C . GLY A 1 654 ? -2.503 -30.094 -74.987 1.00 59.06 654 GLY A C 1
ATOM 5190 O O . GLY A 1 654 ? -2.719 -30.034 -76.193 1.00 59.06 654 GLY A O 1
ATOM 5191 N N . VAL A 1 655 ? -1.449 -29.489 -74.425 1.00 58.97 655 VAL A N 1
ATOM 5192 C CA . VAL A 1 655 ? -0.435 -28.703 -75.158 1.00 58.97 655 VAL A CA 1
ATOM 5193 C C . VAL A 1 655 ? 0.205 -29.529 -76.282 1.00 58.97 655 VAL A C 1
ATOM 5195 O O . VAL A 1 655 ? 0.322 -29.044 -77.409 1.00 58.97 655 VAL A O 1
ATOM 5198 N N . PHE A 1 656 ? 0.586 -30.781 -76.010 1.00 57.34 656 PHE A N 1
ATOM 5199 C CA . PHE A 1 656 ? 1.182 -31.666 -77.016 1.00 57.34 656 PHE A CA 1
ATOM 5200 C C . PHE A 1 656 ? 0.183 -32.147 -78.079 1.00 57.34 656 PHE A C 1
ATOM 5202 O O . PHE A 1 656 ? 0.558 -32.201 -79.249 1.00 57.34 656 PHE A O 1
ATOM 5209 N N . LEU A 1 657 ? -1.076 -32.446 -77.727 1.00 54.34 657 LEU A N 1
ATOM 5210 C CA . LEU A 1 657 ? -2.109 -32.762 -78.724 1.00 54.34 657 LEU A CA 1
ATOM 5211 C C . LEU A 1 657 ? -2.384 -31.562 -79.639 1.00 54.34 657 LEU A C 1
ATOM 5213 O O . LEU A 1 657 ? -2.413 -31.725 -80.857 1.00 54.34 657 LEU A O 1
ATOM 5217 N N . CYS A 1 658 ? -2.523 -30.358 -79.076 1.00 53.38 658 CYS A N 1
ATOM 5218 C CA . CYS A 1 658 ? -2.729 -29.134 -79.850 1.00 53.38 658 CYS A CA 1
ATOM 5219 C C . CYS A 1 658 ? -1.550 -28.850 -80.794 1.00 53.38 658 CYS A C 1
ATOM 5221 O O . CYS A 1 658 ? -1.774 -28.562 -81.966 1.00 53.38 658 CYS A O 1
ATOM 5223 N N . MET A 1 659 ? -0.299 -29.011 -80.343 1.00 52.28 659 MET A N 1
ATOM 5224 C CA . MET A 1 659 ? 0.874 -28.880 -81.225 1.00 52.28 659 MET A CA 1
ATOM 5225 C C . MET A 1 659 ? 1.003 -30.001 -82.275 1.00 52.28 659 MET A C 1
ATOM 5227 O O . MET A 1 659 ? 1.720 -29.820 -83.258 1.00 52.28 659 MET A O 1
ATOM 5231 N N . GLY A 1 660 ? 0.311 -31.134 -82.109 1.00 49.81 660 GLY A N 1
ATOM 5232 C CA . GLY A 1 660 ? 0.209 -32.189 -83.124 1.00 49.81 660 GLY A CA 1
ATOM 5233 C C . GLY A 1 660 ? -0.836 -31.919 -84.217 1.00 49.81 660 GLY A C 1
ATOM 5234 O O . GLY A 1 660 ? -0.781 -32.539 -85.280 1.00 49.81 660 GLY A O 1
ATOM 5235 N N . LEU A 1 661 ? -1.778 -30.997 -83.992 1.00 47.81 661 LEU A N 1
ATOM 5236 C CA . LEU A 1 661 ? -2.840 -30.658 -84.941 1.00 47.81 661 LEU A CA 1
ATOM 5237 C C . LEU A 1 661 ? -2.390 -29.520 -85.866 1.00 47.81 661 LEU A C 1
ATOM 5239 O O . LEU A 1 661 ? -2.461 -28.341 -85.532 1.00 47.81 661 LEU A O 1
ATOM 5243 N N . THR A 1 662 ? -1.962 -29.872 -87.078 1.00 43.41 662 THR A N 1
ATOM 5244 C CA . THR A 1 662 ? -1.299 -28.973 -88.045 1.00 43.41 662 THR A CA 1
ATOM 5245 C C . THR A 1 662 ? -2.200 -27.903 -88.697 1.00 43.41 662 THR A C 1
ATOM 5247 O O . THR A 1 662 ? -1.885 -27.436 -89.792 1.00 43.41 662 THR A O 1
ATOM 5250 N N . ARG A 1 663 ? -3.342 -27.548 -88.088 1.00 48.50 663 ARG A N 1
ATOM 5251 C CA . ARG A 1 663 ? -4.315 -26.542 -88.570 1.00 48.50 663 ARG A CA 1
ATOM 5252 C C . ARG A 1 663 ? -5.069 -25.839 -87.425 1.00 48.50 663 ARG A C 1
ATOM 5254 O O . ARG A 1 663 ? -6.293 -25.756 -87.456 1.00 48.50 663 ARG A O 1
ATOM 5261 N N . LEU A 1 664 ? -4.350 -25.340 -86.423 1.00 57.50 664 LEU A N 1
ATOM 5262 C CA . LEU A 1 664 ? -4.880 -24.302 -85.528 1.00 57.50 664 LEU A CA 1
ATOM 5263 C C . LEU A 1 664 ? -4.727 -22.929 -86.199 1.00 57.50 664 LEU A C 1
ATOM 5265 O O . LEU A 1 664 ? -3.730 -22.692 -86.882 1.00 57.50 664 LEU A O 1
ATOM 5269 N N . THR A 1 665 ? -5.703 -22.041 -86.022 1.00 68.00 665 THR A N 1
ATOM 5270 C CA . THR A 1 665 ? -5.614 -20.642 -86.465 1.00 68.00 665 THR A CA 1
ATOM 5271 C C . THR A 1 665 ? -4.930 -19.779 -85.402 1.00 68.00 665 THR A C 1
ATOM 5273 O O . THR A 1 665 ? -4.835 -20.167 -84.234 1.00 68.00 665 THR A O 1
ATOM 5276 N N . ASP A 1 666 ? -4.485 -18.576 -85.774 1.00 58.66 666 ASP A N 1
ATOM 5277 C CA . ASP A 1 666 ? -3.875 -17.635 -84.823 1.00 58.66 666 ASP A CA 1
ATOM 5278 C C . ASP A 1 666 ? -4.830 -17.272 -83.666 1.00 58.66 666 ASP A C 1
ATOM 5280 O O . ASP A 1 666 ? -4.390 -17.062 -82.536 1.00 58.66 666 ASP A O 1
ATOM 5284 N N . ALA A 1 667 ? -6.146 -17.273 -83.913 1.00 58.16 667 ALA A N 1
ATOM 5285 C CA . ALA A 1 667 ? -7.161 -17.053 -82.883 1.00 58.16 667 ALA A CA 1
ATOM 5286 C C . ALA A 1 667 ? -7.222 -18.204 -81.862 1.00 58.16 667 ALA A C 1
ATOM 5288 O O . ALA A 1 667 ? -7.326 -17.950 -80.659 1.00 58.16 667 ALA A O 1
ATOM 5289 N N . ASP A 1 668 ? -7.097 -19.456 -82.316 1.00 59.06 668 ASP A N 1
ATOM 5290 C CA . ASP A 1 668 ? -7.061 -20.631 -81.434 1.00 59.06 668 ASP A CA 1
ATOM 5291 C C . ASP A 1 668 ? -5.801 -20.617 -80.556 1.00 59.06 668 ASP A C 1
ATOM 5293 O O . ASP A 1 668 ? -5.865 -20.900 -79.359 1.00 59.06 668 ASP A O 1
ATOM 5297 N N . LEU A 1 669 ? -4.660 -20.223 -81.134 1.00 60.50 669 LEU A N 1
ATOM 5298 C CA . LEU A 1 669 ? -3.390 -20.045 -80.424 1.00 60.50 669 LEU A CA 1
ATOM 5299 C C . LEU A 1 669 ? -3.474 -18.958 -79.342 1.00 60.50 669 LEU A C 1
ATOM 5301 O O . LEU A 1 669 ? -3.008 -19.181 -78.223 1.00 60.50 669 LEU A O 1
ATOM 5305 N N . VAL A 1 670 ? -4.105 -17.814 -79.632 1.00 59.53 670 VAL A N 1
ATOM 5306 C CA . VAL A 1 670 ? -4.327 -16.742 -78.644 1.00 59.53 670 VAL A CA 1
ATOM 5307 C C . VAL A 1 670 ? -5.272 -17.196 -77.528 1.00 59.53 670 VAL A C 1
ATOM 5309 O O . VAL A 1 670 ? -4.959 -17.003 -76.351 1.00 59.53 670 VAL A O 1
ATOM 5312 N N . LEU A 1 671 ? -6.391 -17.852 -77.857 1.00 63.72 671 LEU A N 1
ATOM 5313 C CA . LEU A 1 671 ? -7.328 -18.374 -76.856 1.00 63.72 671 LEU A CA 1
ATOM 5314 C C . LEU A 1 671 ? -6.659 -19.423 -75.950 1.00 63.72 671 LEU A C 1
ATOM 5316 O O . LEU A 1 671 ? -6.804 -19.382 -74.726 1.00 63.72 671 LEU A O 1
ATOM 5320 N N . PHE A 1 672 ? -5.868 -20.323 -76.534 1.00 63.28 672 PHE A N 1
ATOM 5321 C CA . PHE A 1 672 ? -5.120 -21.345 -75.806 1.00 63.28 672 PHE A CA 1
ATOM 5322 C C . PHE A 1 672 ? -4.019 -20.748 -74.913 1.00 63.28 672 PHE A C 1
ATOM 5324 O O . PHE A 1 672 ? -3.822 -21.206 -73.783 1.00 63.28 672 PHE A O 1
ATOM 5331 N N . ALA A 1 673 ? -3.335 -19.692 -75.368 1.00 59.16 673 ALA A N 1
ATOM 5332 C CA . ALA A 1 673 ? -2.368 -18.952 -74.559 1.00 59.16 673 ALA A CA 1
ATOM 5333 C C . ALA A 1 673 ? -3.036 -18.273 -73.350 1.00 59.16 673 ALA A C 1
ATOM 5335 O O . ALA A 1 673 ? -2.539 -18.407 -72.231 1.00 59.16 673 ALA A O 1
ATOM 5336 N N . LEU A 1 674 ? -4.191 -17.622 -73.540 1.00 62.16 674 LEU A N 1
ATOM 5337 C CA . LEU A 1 674 ? -4.962 -16.989 -72.460 1.00 62.16 674 LEU A CA 1
ATOM 5338 C C . LEU A 1 674 ? -5.450 -18.009 -71.418 1.00 62.16 674 LEU A C 1
ATOM 5340 O O . LEU A 1 674 ? -5.282 -17.787 -70.217 1.00 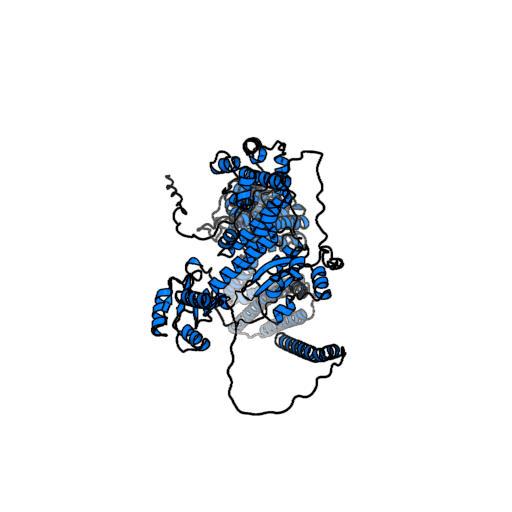62.16 674 LEU A O 1
ATOM 5344 N N . LEU A 1 675 ? -5.986 -19.153 -71.858 1.00 63.44 675 LEU A N 1
ATOM 5345 C CA . LEU A 1 675 ? -6.393 -20.250 -70.969 1.00 63.44 675 LEU A CA 1
ATOM 5346 C C . LEU A 1 675 ? -5.201 -20.832 -70.192 1.00 63.44 675 LEU A C 1
ATOM 5348 O O . LEU A 1 675 ? -5.303 -21.079 -68.987 1.00 63.44 675 LEU A O 1
ATOM 5352 N N . SER A 1 676 ? -4.049 -20.994 -70.850 1.00 63.66 676 SER A N 1
ATOM 5353 C CA . SER A 1 676 ? -2.812 -21.466 -70.212 1.00 63.66 676 SER A CA 1
ATOM 5354 C C . SER A 1 676 ? -2.323 -20.492 -69.134 1.00 63.66 676 SER A C 1
ATOM 5356 O O . SER A 1 676 ? -2.028 -20.904 -68.012 1.00 63.66 676 SER A O 1
ATOM 5358 N N . PHE A 1 677 ? -2.297 -19.191 -69.441 1.00 61.00 677 PHE A N 1
ATOM 5359 C CA . PHE A 1 677 ? -1.860 -18.145 -68.512 1.00 61.00 677 PHE A CA 1
ATOM 5360 C C . PHE A 1 677 ? -2.809 -18.016 -67.310 1.00 61.00 677 PHE A C 1
ATOM 5362 O O . PHE A 1 677 ? -2.354 -17.944 -66.168 1.00 61.00 677 PHE A O 1
ATOM 5369 N N . SER A 1 678 ? -4.124 -18.072 -67.552 1.00 60.78 678 SER A N 1
ATOM 5370 C CA . SER A 1 678 ? -5.155 -18.107 -66.507 1.00 60.78 678 SER A CA 1
ATOM 5371 C C . SER A 1 678 ? -4.975 -19.309 -65.569 1.00 60.78 678 SER A C 1
ATOM 5373 O O . SER A 1 678 ? -4.955 -19.144 -64.349 1.00 60.78 678 SER A O 1
ATOM 5375 N N . THR A 1 679 ? -4.737 -20.501 -66.128 1.00 64.50 679 THR A N 1
ATOM 5376 C CA . THR A 1 679 ? -4.519 -21.736 -65.354 1.00 64.50 679 THR A CA 1
ATOM 5377 C C . THR A 1 679 ? -3.264 -21.648 -64.480 1.00 64.50 679 THR A C 1
ATOM 5379 O O . THR A 1 679 ? -3.310 -21.998 -63.302 1.00 64.50 679 THR A O 1
ATOM 5382 N N . ILE A 1 680 ? -2.153 -21.129 -65.017 1.00 63.97 680 ILE A N 1
ATOM 5383 C CA . ILE A 1 680 ? -0.903 -20.919 -64.263 1.00 63.97 680 ILE A CA 1
ATOM 5384 C C . ILE A 1 680 ? -1.105 -19.897 -63.131 1.00 63.97 680 ILE A C 1
ATOM 5386 O O . ILE A 1 680 ? -0.634 -20.111 -62.011 1.00 63.97 680 ILE A O 1
ATOM 5390 N N . TYR A 1 681 ? -1.831 -18.807 -63.393 1.00 59.88 681 TYR A N 1
ATOM 5391 C CA . TYR A 1 681 ? -2.116 -17.771 -62.399 1.00 59.88 681 TYR A CA 1
ATOM 5392 C C . TYR A 1 681 ? -3.010 -18.292 -61.260 1.00 59.88 681 TYR A C 1
ATOM 5394 O O . TYR A 1 681 ? -2.701 -18.076 -60.086 1.00 59.88 681 TYR A O 1
ATOM 5402 N N . ALA A 1 682 ? -4.052 -19.065 -61.585 1.00 60.53 682 ALA A N 1
ATOM 5403 C CA . ALA A 1 682 ? -4.892 -19.745 -60.600 1.00 60.53 682 ALA A CA 1
ATOM 5404 C C . ALA A 1 682 ? -4.083 -20.732 -59.738 1.00 60.53 682 ALA A C 1
ATOM 5406 O O . ALA A 1 682 ? -4.203 -20.721 -58.511 1.00 60.53 682 ALA A O 1
ATOM 5407 N N . LEU A 1 683 ? -3.193 -21.527 -60.349 1.00 64.06 683 LEU A N 1
ATOM 5408 C CA . LEU A 1 683 ? -2.317 -22.449 -59.617 1.00 64.06 683 LEU A CA 1
ATOM 5409 C C . LEU A 1 683 ? -1.395 -21.707 -58.631 1.00 64.06 683 LEU A C 1
ATOM 5411 O O . LEU A 1 683 ? -1.178 -22.172 -57.513 1.00 64.06 683 LEU A O 1
ATOM 5415 N N . LYS A 1 684 ? -0.887 -20.528 -59.021 1.00 57.16 684 LYS A N 1
ATOM 5416 C CA . LYS A 1 684 ? -0.047 -19.672 -58.170 1.00 57.16 684 LYS A CA 1
ATOM 5417 C C . LYS A 1 684 ? -0.816 -19.132 -56.957 1.00 57.16 684 LYS A C 1
ATOM 5419 O O . LYS A 1 684 ? -0.282 -19.170 -55.852 1.00 57.16 684 LYS A O 1
ATOM 5424 N N . ILE A 1 685 ? -2.068 -18.698 -57.138 1.00 58.19 685 ILE A N 1
ATOM 5425 C CA . ILE A 1 685 ? -2.949 -18.271 -56.033 1.00 58.19 685 ILE A CA 1
ATOM 5426 C C . ILE A 1 685 ? -3.191 -19.429 -55.057 1.00 58.19 685 ILE A C 1
ATOM 5428 O O . ILE A 1 685 ? -3.007 -19.261 -53.851 1.00 58.19 685 ILE A O 1
ATOM 5432 N N . ILE A 1 686 ? -3.536 -20.612 -55.575 1.00 59.16 686 ILE A N 1
ATOM 5433 C CA . ILE A 1 686 ? -3.800 -21.813 -54.770 1.00 59.16 686 ILE A CA 1
ATOM 5434 C C . ILE A 1 686 ? -2.560 -22.201 -53.946 1.00 59.16 686 ILE A C 1
ATOM 5436 O O . ILE A 1 686 ? -2.671 -22.440 -52.745 1.00 59.16 686 ILE A O 1
ATOM 5440 N N . LEU A 1 687 ? -1.363 -22.186 -54.543 1.00 59.69 687 LEU A N 1
ATOM 5441 C CA . LEU A 1 687 ? -0.107 -22.461 -53.831 1.00 59.69 687 LEU A CA 1
ATOM 5442 C C . LEU A 1 687 ? 0.193 -21.429 -52.728 1.00 59.69 687 LEU A C 1
ATOM 5444 O O . LEU A 1 687 ? 0.635 -21.811 -51.643 1.00 59.69 687 LEU A O 1
ATOM 5448 N N . CYS A 1 688 ? -0.089 -20.141 -52.954 1.00 51.19 688 CYS A N 1
ATOM 5449 C CA . CYS A 1 688 ? 0.036 -19.111 -51.917 1.00 51.19 688 CYS A CA 1
ATOM 5450 C C . CYS A 1 688 ? -0.960 -19.316 -50.759 1.00 51.19 688 CYS A C 1
ATOM 5452 O O . CYS A 1 688 ? -0.576 -19.170 -49.598 1.00 51.19 688 CYS A O 1
ATOM 5454 N N . GLN A 1 689 ? -2.208 -19.702 -51.048 1.00 50.28 689 GLN A N 1
ATOM 5455 C CA . GLN A 1 689 ? -3.210 -20.013 -50.020 1.00 50.28 689 GLN A CA 1
ATOM 5456 C C . GLN A 1 689 ? -2.834 -21.261 -49.206 1.00 50.28 689 GLN A C 1
ATOM 5458 O O . GLN A 1 689 ? -2.909 -21.230 -47.980 1.00 50.28 689 GLN A O 1
ATOM 5463 N N . ILE A 1 690 ? -2.340 -22.325 -49.851 1.00 54.09 690 ILE A N 1
ATOM 5464 C CA . ILE A 1 690 ? -1.844 -23.533 -49.165 1.00 54.09 690 ILE A CA 1
ATOM 5465 C C . ILE A 1 690 ? -0.683 -23.193 -48.216 1.00 54.09 690 ILE A C 1
ATOM 5467 O O . ILE A 1 690 ? -0.660 -23.666 -47.079 1.00 54.09 690 ILE A O 1
ATOM 5471 N N . TYR A 1 691 ? 0.258 -22.344 -48.646 1.00 50.69 691 TYR A N 1
ATOM 5472 C CA . TYR A 1 691 ? 1.378 -21.904 -47.805 1.00 50.69 691 TYR A CA 1
ATOM 5473 C C . TYR A 1 691 ? 0.905 -21.081 -46.592 1.00 50.69 691 TYR A C 1
ATOM 5475 O O . TYR A 1 691 ? 1.361 -21.309 -45.472 1.00 50.69 691 TYR A O 1
ATOM 5483 N N . SER A 1 692 ? -0.053 -20.170 -46.798 1.00 44.09 692 SER A N 1
ATOM 5484 C CA . SER A 1 692 ? -0.696 -19.396 -45.726 1.00 44.09 692 SER A CA 1
ATOM 5485 C C . SER A 1 692 ? -1.407 -20.293 -44.705 1.00 44.09 692 SER A C 1
ATOM 5487 O O . SER A 1 692 ? -1.230 -20.103 -43.501 1.00 44.09 692 SER A O 1
ATOM 5489 N N . TRP A 1 693 ? -2.160 -21.294 -45.163 1.00 41.03 693 TRP A N 1
ATOM 5490 C CA . TRP A 1 693 ? -2.940 -22.171 -44.288 1.00 41.03 693 TRP A CA 1
ATOM 5491 C C . TRP A 1 693 ? -2.050 -23.145 -43.499 1.00 41.03 693 TRP A C 1
ATOM 5493 O O . TRP A 1 693 ? -2.247 -23.348 -42.299 1.00 41.03 693 TRP A O 1
ATOM 5503 N N . GLY A 1 694 ? -0.991 -23.667 -44.133 1.00 43.88 694 GLY A N 1
ATOM 5504 C CA . GLY A 1 694 ? 0.029 -24.482 -43.467 1.00 43.88 694 GLY A CA 1
ATOM 5505 C C . GLY A 1 694 ? 0.759 -23.744 -42.337 1.00 43.88 694 GLY A C 1
ATOM 5506 O O . GLY A 1 694 ? 1.047 -24.347 -41.307 1.00 43.88 694 GLY A O 1
ATOM 5507 N N . ALA A 1 695 ? 0.992 -22.434 -42.488 1.00 44.69 695 ALA A N 1
ATOM 5508 C CA . ALA A 1 695 ? 1.610 -21.592 -41.458 1.00 44.69 695 ALA A CA 1
ATOM 5509 C C . ALA A 1 695 ? 0.675 -21.250 -40.276 1.00 44.69 695 ALA A C 1
ATOM 5511 O O . ALA A 1 695 ? 1.153 -20.885 -39.202 1.00 44.69 695 ALA A O 1
ATOM 5512 N N . GLN A 1 696 ? -0.646 -21.366 -40.450 1.00 36.47 696 GLN A N 1
ATOM 5513 C CA . GLN A 1 696 ? -1.626 -21.172 -39.374 1.00 36.47 696 GLN A CA 1
ATOM 5514 C C . GLN A 1 696 ? -1.895 -22.469 -38.599 1.00 36.47 696 GLN A C 1
ATOM 5516 O O . GLN A 1 696 ? -1.976 -22.449 -37.372 1.00 36.47 696 GLN A O 1
ATOM 5521 N N . SER A 1 697 ? -1.979 -23.611 -39.291 1.00 34.88 697 SER A N 1
ATOM 5522 C CA . SER A 1 697 ? -2.363 -24.893 -38.678 1.00 34.88 697 SER A CA 1
ATOM 5523 C C . SER A 1 697 ? -1.345 -25.464 -37.676 1.00 34.88 697 SER A C 1
ATOM 5525 O O . SER A 1 697 ? -1.679 -26.417 -36.974 1.00 34.88 697 SER A O 1
ATOM 5527 N N . SER A 1 698 ? -0.126 -24.920 -37.581 1.00 40.75 698 SER A N 1
ATOM 5528 C CA . SER A 1 698 ? 0.907 -25.374 -36.635 1.00 40.75 698 SER A CA 1
ATOM 5529 C C . SER A 1 698 ? 0.892 -24.646 -35.280 1.00 40.75 698 SER A C 1
ATOM 5531 O O . SER A 1 698 ? 1.848 -24.783 -34.520 1.00 40.75 698 SER A O 1
ATOM 5533 N N . ARG A 1 699 ? -0.134 -23.831 -34.982 1.00 40.50 699 ARG A N 1
ATOM 5534 C CA . ARG A 1 699 ? -0.210 -23.008 -33.754 1.00 40.50 699 ARG A CA 1
ATOM 5535 C C . ARG A 1 699 ? -0.984 -23.631 -32.579 1.00 40.50 699 ARG A C 1
ATOM 5537 O O . ARG A 1 699 ? -1.008 -23.029 -31.511 1.00 40.50 699 ARG A O 1
ATOM 5544 N N . HIS A 1 700 ? -1.595 -24.808 -32.736 1.00 36.06 700 HIS A N 1
ATOM 5545 C CA . HIS A 1 700 ? -2.370 -25.456 -31.667 1.00 36.06 700 HIS A CA 1
ATOM 5546 C C . HIS A 1 700 ? -1.715 -26.745 -31.159 1.00 36.06 700 HIS A C 1
ATOM 5548 O O . HIS A 1 700 ? -1.826 -27.799 -31.781 1.00 36.06 700 HIS A O 1
ATOM 5554 N N . ASP A 1 701 ? -1.081 -26.650 -29.989 1.00 36.47 701 ASP A N 1
ATOM 5555 C CA . ASP A 1 701 ? -0.677 -27.789 -29.160 1.00 36.47 701 ASP A CA 1
ATOM 5556 C C . ASP A 1 701 ? -1.831 -28.148 -28.195 1.00 36.47 701 ASP A C 1
ATOM 5558 O O . ASP A 1 701 ? -2.205 -27.312 -27.364 1.00 36.47 701 ASP A O 1
ATOM 5562 N N . PRO A 1 702 ? -2.419 -29.360 -28.267 1.00 36.97 702 PRO A N 1
ATOM 5563 C CA . PRO A 1 702 ? -3.508 -29.759 -27.373 1.00 36.97 702 PRO A CA 1
ATOM 5564 C C . PRO A 1 702 ? -3.120 -29.831 -25.886 1.00 36.97 702 PRO A C 1
ATOM 5566 O O . PRO A 1 702 ? -3.997 -29.720 -25.027 1.00 36.97 702 PRO A O 1
ATOM 5569 N N . SER A 1 703 ? -1.835 -30.010 -25.556 1.00 34.84 703 SER A N 1
ATOM 5570 C CA . SER A 1 703 ? -1.373 -30.320 -24.192 1.00 34.84 703 SER A CA 1
ATOM 5571 C C . SER A 1 703 ? -1.547 -29.175 -23.184 1.00 34.84 703 SER A C 1
ATOM 5573 O O . SER A 1 703 ? -1.688 -29.425 -21.985 1.00 34.84 703 SER A O 1
ATOM 5575 N N . LEU A 1 704 ? -1.614 -27.925 -23.655 1.00 35.59 704 LEU A N 1
ATOM 5576 C CA . LEU A 1 704 ? -1.838 -26.743 -22.812 1.00 35.59 704 LEU A CA 1
ATOM 5577 C C . LEU A 1 704 ? -3.255 -26.680 -22.221 1.00 35.59 704 LEU A C 1
ATOM 5579 O O . LEU A 1 704 ? -3.430 -26.196 -21.103 1.00 35.59 704 LEU A O 1
ATOM 5583 N N . SER A 1 705 ? -4.256 -27.207 -22.934 1.00 33.69 705 SER A N 1
ATOM 5584 C CA . SER A 1 705 ? -5.661 -27.152 -22.502 1.00 33.69 705 SER A CA 1
ATOM 5585 C C . SER A 1 705 ? -5.931 -27.937 -21.211 1.00 33.69 705 SER A C 1
ATOM 5587 O O . SER A 1 705 ? -6.732 -27.508 -20.385 1.00 33.69 705 SER A O 1
ATOM 5589 N N . VAL A 1 706 ? -5.210 -29.043 -20.995 1.00 35.03 706 VAL A N 1
ATOM 5590 C CA . VAL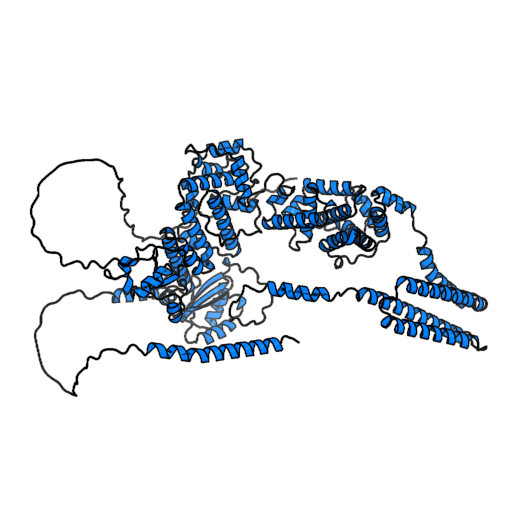 A 1 706 ? -5.396 -29.930 -19.834 1.00 35.03 706 VAL A CA 1
ATOM 5591 C C . VAL A 1 706 ? -4.865 -29.300 -18.541 1.00 35.03 706 VAL A C 1
ATOM 5593 O O . VAL A 1 706 ? -5.470 -29.467 -17.486 1.00 35.03 706 VAL A O 1
ATOM 5596 N N . ARG A 1 707 ? -3.769 -28.528 -18.605 1.00 31.92 707 ARG A N 1
ATOM 5597 C CA . ARG A 1 707 ? -3.222 -27.838 -17.420 1.00 31.92 707 ARG A CA 1
ATOM 5598 C C . ARG A 1 707 ? -4.070 -26.647 -16.987 1.00 31.92 707 ARG A C 1
ATOM 5600 O O . ARG A 1 707 ? -4.304 -26.487 -15.796 1.00 31.92 707 ARG A O 1
ATOM 5607 N N . LEU A 1 708 ? -4.587 -25.866 -17.938 1.00 30.89 708 LEU A N 1
ATOM 5608 C CA . LEU A 1 708 ? -5.372 -24.670 -17.618 1.00 30.89 708 LEU A CA 1
ATOM 5609 C C . LEU A 1 708 ? -6.660 -24.996 -16.838 1.00 30.89 708 LEU A C 1
ATOM 5611 O O . LEU A 1 708 ? -7.078 -24.212 -15.993 1.00 30.89 708 LEU A O 1
ATOM 5615 N N . VAL A 1 709 ? -7.266 -26.163 -17.089 1.00 34.94 709 VAL A N 1
ATOM 5616 C CA . VAL A 1 709 ? -8.416 -26.662 -16.313 1.00 34.94 709 VAL A CA 1
ATOM 5617 C C . VAL A 1 709 ? -7.990 -27.055 -14.893 1.00 34.94 709 VAL A C 1
ATOM 5619 O O . VAL A 1 709 ? -8.630 -26.636 -13.932 1.00 34.94 709 VAL A O 1
ATOM 5622 N N . GLN A 1 710 ? -6.879 -27.784 -14.751 1.00 33.59 710 GLN A N 1
ATOM 5623 C CA . GLN A 1 710 ? -6.367 -28.236 -13.453 1.00 33.59 710 GLN A CA 1
ATOM 5624 C C . GLN A 1 710 ? -6.006 -27.066 -12.516 1.00 33.59 710 GLN A C 1
ATOM 5626 O O . GLN A 1 710 ? -6.276 -27.121 -11.317 1.00 33.59 710 GLN A O 1
ATOM 5631 N N . ASP A 1 711 ? -5.430 -25.990 -13.056 1.00 32.28 711 ASP A N 1
ATOM 5632 C CA . ASP A 1 711 ? -5.062 -24.801 -12.276 1.00 32.28 711 ASP A CA 1
ATOM 5633 C C . ASP A 1 711 ? -6.287 -23.941 -11.893 1.00 32.28 711 ASP A C 1
ATOM 5635 O O . ASP A 1 711 ? -6.275 -23.280 -10.854 1.00 32.28 711 ASP A O 1
ATOM 5639 N N . LEU A 1 712 ? -7.377 -23.991 -12.674 1.00 31.72 712 LEU A N 1
ATOM 5640 C CA . LEU A 1 712 ? -8.642 -23.310 -12.360 1.00 31.72 712 LEU A CA 1
ATOM 5641 C C . LEU A 1 712 ? -9.467 -24.022 -11.275 1.00 31.72 712 LEU A C 1
ATOM 5643 O O . LEU A 1 712 ? -10.193 -23.357 -10.534 1.00 31.72 712 LEU A O 1
ATOM 5647 N N . GLU A 1 713 ? -9.356 -25.346 -11.139 1.00 32.56 713 GLU A N 1
ATOM 5648 C CA . GLU A 1 713 ? -10.024 -26.094 -10.060 1.00 32.56 713 GLU A CA 1
ATOM 5649 C C . GLU A 1 713 ? -9.427 -25.779 -8.678 1.00 32.56 713 GLU A C 1
ATOM 5651 O O . GLU A 1 713 ? -10.164 -25.648 -7.701 1.00 32.56 713 GLU A O 1
ATOM 5656 N N . ASN A 1 714 ? -8.110 -25.554 -8.603 1.00 31.55 714 ASN A N 1
ATOM 5657 C CA . ASN A 1 714 ? -7.401 -25.220 -7.360 1.00 31.55 714 ASN A CA 1
ATOM 5658 C C . ASN A 1 714 ? -7.686 -23.800 -6.826 1.00 31.55 714 ASN A C 1
ATOM 5660 O O . ASN A 1 714 ? -7.296 -23.474 -5.706 1.00 31.55 714 ASN A O 1
ATOM 5664 N N . ALA A 1 715 ? -8.362 -22.944 -7.598 1.00 28.97 715 ALA A N 1
ATOM 5665 C CA . ALA A 1 715 ? -8.639 -21.550 -7.243 1.00 28.97 715 ALA A CA 1
ATOM 5666 C C . ALA A 1 715 ? -10.035 -21.327 -6.618 1.00 28.97 715 ALA A C 1
ATOM 5668 O O . ALA A 1 715 ? -10.505 -20.189 -6.569 1.00 28.97 715 ALA A O 1
ATOM 5669 N N . ARG A 1 716 ? -10.737 -22.395 -6.200 1.00 28.61 716 ARG A N 1
ATOM 5670 C CA . ARG A 1 716 ? -12.199 -22.375 -5.992 1.00 28.61 716 ARG A CA 1
ATOM 5671 C C . ARG A 1 716 ? -12.694 -22.705 -4.575 1.00 28.61 716 ARG A C 1
ATOM 5673 O O . ARG A 1 716 ? -13.748 -23.317 -4.417 1.00 28.61 716 ARG A O 1
ATOM 5680 N N . GLU A 1 717 ? -11.996 -22.218 -3.554 1.00 29.91 717 GLU A N 1
ATOM 5681 C CA . GLU A 1 717 ? -12.564 -22.036 -2.209 1.00 29.91 717 GLU A CA 1
ATOM 5682 C C . GLU A 1 717 ? -12.711 -20.539 -1.878 1.00 29.91 717 GLU A C 1
ATOM 5684 O O . GLU A 1 717 ? -11.981 -19.706 -2.408 1.00 29.91 717 GLU A O 1
ATOM 5689 N N . ILE A 1 718 ? -13.649 -20.209 -0.978 1.00 28.95 718 ILE A N 1
ATOM 5690 C CA . ILE A 1 718 ? -14.060 -18.841 -0.591 1.00 28.95 718 ILE A CA 1
ATOM 5691 C C . ILE A 1 718 ? -14.824 -18.066 -1.693 1.00 28.95 718 ILE A C 1
ATOM 5693 O O . ILE A 1 718 ? -14.309 -17.126 -2.287 1.00 28.95 718 ILE A O 1
ATOM 5697 N N . ASP A 1 719 ? -16.101 -18.406 -1.903 1.00 27.67 719 ASP A N 1
ATOM 5698 C CA . ASP A 1 719 ? -17.238 -17.557 -1.470 1.00 27.67 719 ASP A CA 1
ATOM 5699 C C . ASP A 1 719 ? -18.574 -18.318 -1.649 1.00 27.67 719 ASP A C 1
ATOM 5701 O O . ASP A 1 719 ? -18.776 -19.001 -2.652 1.00 27.67 719 ASP A O 1
ATOM 5705 N N . THR A 1 720 ? -19.487 -18.241 -0.672 1.00 27.30 720 THR A N 1
ATOM 5706 C CA . THR A 1 720 ? -20.789 -18.953 -0.683 1.00 27.30 720 THR A CA 1
ATOM 5707 C C . THR A 1 720 ? -21.936 -18.153 -0.039 1.00 27.30 720 THR A C 1
ATOM 5709 O O . THR A 1 720 ? -22.644 -18.626 0.851 1.00 27.30 720 THR A O 1
ATOM 5712 N N . GLY A 1 721 ? -22.185 -16.938 -0.535 1.00 26.67 721 GLY A N 1
ATOM 5713 C CA . GLY A 1 721 ? -23.438 -16.217 -0.270 1.00 26.67 721 GLY A CA 1
ATOM 5714 C C . GLY A 1 721 ? -24.671 -16.896 -0.903 1.00 26.67 721 GLY A C 1
ATOM 5715 O O . GLY A 1 721 ? -24.714 -17.133 -2.110 1.00 26.67 721 GLY A O 1
ATOM 5716 N N . HIS A 1 722 ? -25.695 -17.201 -0.098 1.00 26.41 722 HIS A N 1
ATOM 5717 C CA . HIS A 1 722 ? -26.979 -17.779 -0.548 1.00 26.41 722 HIS A CA 1
ATOM 5718 C C . HIS A 1 722 ? -27.962 -16.682 -1.065 1.00 26.41 722 HIS A C 1
ATOM 5720 O O . HIS A 1 722 ? -27.701 -15.496 -0.862 1.00 26.41 722 HIS A O 1
ATOM 5726 N N . PRO A 1 723 ? -29.053 -16.998 -1.802 1.00 29.03 723 PRO A N 1
ATOM 5727 C CA . PRO A 1 723 ? -29.301 -16.288 -3.056 1.00 29.03 723 PRO A CA 1
ATOM 5728 C C . PRO A 1 723 ? -30.722 -15.705 -3.173 1.00 29.03 723 PRO A C 1
ATOM 5730 O O . PRO A 1 723 ? -31.646 -16.392 -3.604 1.00 29.03 723 PRO A O 1
ATOM 5733 N N . TYR A 1 724 ? -30.888 -14.415 -2.865 1.00 26.27 724 TYR A N 1
ATOM 5734 C CA . TYR A 1 724 ? -32.141 -13.678 -3.104 1.00 26.27 724 TYR A CA 1
ATOM 5735 C C . TYR A 1 724 ? -31.910 -12.287 -3.719 1.00 26.27 724 TYR A C 1
ATOM 5737 O O . TYR A 1 724 ? -32.366 -11.275 -3.204 1.00 26.27 724 TYR A O 1
ATOM 5745 N N . PHE A 1 725 ? -31.246 -12.245 -4.879 1.00 28.80 725 PHE A N 1
ATOM 5746 C CA . PHE A 1 725 ? -31.360 -11.114 -5.808 1.00 28.80 725 PHE A CA 1
ATOM 5747 C C . PHE A 1 725 ? -31.613 -11.606 -7.235 1.00 28.80 725 PHE A C 1
ATOM 5749 O O . PHE A 1 725 ? -30.834 -12.363 -7.816 1.00 28.80 725 PHE A O 1
ATOM 5756 N N . ARG A 1 726 ? -32.747 -11.180 -7.795 1.00 27.12 726 ARG A N 1
ATOM 5757 C CA . ARG A 1 726 ? -33.239 -11.566 -9.120 1.00 27.12 726 ARG A CA 1
ATOM 5758 C C . ARG A 1 726 ? -32.484 -10.750 -10.175 1.00 27.12 726 ARG A C 1
ATOM 5760 O O . ARG A 1 726 ? -32.778 -9.573 -10.347 1.00 27.12 726 ARG A O 1
ATOM 5767 N N . LYS A 1 727 ? -31.511 -11.352 -10.875 1.00 29.92 727 LYS A N 1
ATOM 5768 C CA . LYS A 1 727 ? -30.751 -10.684 -11.954 1.00 29.92 727 LYS A CA 1
ATOM 5769 C C . LYS A 1 727 ? -31.634 -10.380 -13.176 1.00 29.92 727 LYS A C 1
ATOM 5771 O O . LYS A 1 727 ? -31.610 -11.103 -14.168 1.00 29.92 727 LYS A O 1
ATOM 5776 N N . GLY A 1 728 ? -32.388 -9.287 -13.098 1.00 27.06 728 GLY A N 1
ATOM 5777 C CA . GLY A 1 728 ? -32.787 -8.507 -14.268 1.00 27.06 728 GLY A CA 1
ATOM 5778 C C . GLY A 1 728 ? -31.588 -7.732 -14.828 1.00 27.06 728 GLY A C 1
ATOM 5779 O O . GLY A 1 728 ? -30.602 -7.497 -14.128 1.00 27.06 728 GLY A O 1
ATOM 5780 N N . SER A 1 729 ? -31.647 -7.360 -16.104 1.00 30.02 729 SER A N 1
ATOM 5781 C CA . SER A 1 729 ? -30.568 -6.649 -16.794 1.00 30.02 729 SER A CA 1
ATOM 5782 C C . SER A 1 729 ? -30.460 -5.184 -16.354 1.00 30.02 729 SER A C 1
ATOM 5784 O O . SER A 1 729 ? -31.369 -4.400 -16.621 1.00 30.02 729 SER A O 1
ATOM 5786 N N . LEU A 1 730 ? -29.321 -4.800 -15.770 1.00 27.66 730 LEU A N 1
ATOM 5787 C CA . LEU A 1 730 ? -28.940 -3.402 -15.535 1.00 27.66 730 LEU A CA 1
ATOM 5788 C C . LEU A 1 730 ? -27.817 -2.987 -16.503 1.00 27.66 730 LEU A C 1
ATOM 5790 O O . LEU A 1 730 ? -26.745 -3.598 -16.469 1.00 27.66 730 LEU A O 1
ATOM 5794 N N . PRO A 1 731 ? -28.027 -1.974 -17.364 1.00 28.59 731 PRO A N 1
ATOM 5795 C CA . PRO A 1 731 ? -26.983 -1.432 -18.222 1.00 28.59 731 PRO A CA 1
ATOM 5796 C C . PRO A 1 731 ? -26.219 -0.287 -17.537 1.00 28.59 731 PRO A C 1
ATOM 5798 O O . PRO A 1 731 ? -26.820 0.643 -17.007 1.00 28.59 731 PRO A O 1
ATOM 5801 N N . GLY A 1 732 ? -24.890 -0.297 -17.666 1.00 28.62 732 GLY A N 1
ATOM 5802 C CA . GLY A 1 732 ? -24.044 0.875 -17.415 1.00 28.62 732 GLY A CA 1
ATOM 5803 C C . GLY A 1 732 ? -23.418 0.978 -16.018 1.00 28.62 732 GLY A C 1
ATOM 5804 O O . GLY A 1 732 ? -24.093 0.929 -15.000 1.00 28.62 732 GLY A O 1
ATOM 5805 N N . SER A 1 733 ? -22.094 1.169 -16.020 1.00 30.34 733 SER A N 1
ATOM 5806 C CA . SER A 1 733 ? -21.252 1.787 -14.981 1.00 30.34 733 SER A CA 1
ATOM 5807 C C . SER A 1 733 ? -21.918 2.130 -13.635 1.00 30.34 733 SER A C 1
ATOM 5809 O O . SER A 1 733 ? -22.496 3.209 -13.491 1.00 30.34 733 SER A O 1
ATOM 5811 N N . LEU A 1 734 ? -21.652 1.321 -12.603 1.00 32.16 734 LEU A N 1
ATOM 5812 C CA . LEU A 1 734 ? -21.720 1.772 -11.207 1.00 32.16 734 LEU A CA 1
ATOM 5813 C C . LEU A 1 734 ? -20.727 2.929 -11.004 1.00 32.16 734 LEU A C 1
ATOM 5815 O O . LEU A 1 734 ? -19.535 2.712 -10.794 1.00 32.16 734 LEU A O 1
ATOM 5819 N N . ARG A 1 735 ? -21.213 4.170 -11.110 1.00 37.00 735 ARG A N 1
ATOM 5820 C CA . ARG A 1 735 ? -20.478 5.349 -10.639 1.00 37.00 735 ARG A CA 1
ATOM 5821 C C . ARG A 1 735 ? -20.379 5.289 -9.115 1.00 37.00 735 ARG A C 1
ATOM 5823 O O . ARG A 1 735 ? -21.272 4.750 -8.464 1.00 37.00 735 ARG A O 1
ATOM 5830 N N . MET A 1 736 ? -19.327 5.885 -8.553 1.00 35.69 736 MET A N 1
ATOM 5831 C CA . MET A 1 736 ? -19.314 6.211 -7.127 1.00 35.69 736 MET A CA 1
ATOM 5832 C C . MET A 1 736 ? -20.557 7.043 -6.808 1.00 35.69 736 MET A C 1
ATOM 5834 O O . MET A 1 736 ? -20.796 8.073 -7.441 1.00 35.69 736 MET A O 1
ATOM 5838 N N . VAL A 1 737 ? -21.350 6.558 -5.860 1.00 52.78 737 VAL A N 1
ATOM 5839 C CA . VAL A 1 737 ? -22.490 7.285 -5.315 1.00 52.78 737 VAL A CA 1
ATOM 5840 C C . VAL A 1 737 ? -21.926 8.240 -4.273 1.00 52.78 737 VAL A C 1
ATOM 5842 O O . VAL A 1 737 ? -21.377 7.792 -3.270 1.00 52.78 737 VAL A O 1
ATOM 5845 N N . ASP A 1 738 ? -22.007 9.540 -4.539 1.00 60.91 738 ASP A N 1
ATOM 5846 C CA . ASP A 1 738 ? -21.711 10.551 -3.529 1.00 60.91 738 ASP A CA 1
ATOM 5847 C C . ASP A 1 738 ? -22.794 10.504 -2.444 1.00 60.91 738 ASP A C 1
ATOM 5849 O O . ASP A 1 738 ? -23.966 10.740 -2.734 1.00 60.91 738 ASP A O 1
ATOM 5853 N N . CYS A 1 739 ? -22.398 10.194 -1.210 1.00 59.09 739 CYS A N 1
ATOM 5854 C CA . CYS A 1 739 ? -23.300 10.125 -0.067 1.00 59.09 739 CYS A CA 1
ATOM 5855 C C . CYS A 1 739 ? -23.812 11.510 0.367 1.00 59.09 739 CYS A C 1
ATOM 5857 O O . CYS A 1 739 ? -24.917 11.592 0.900 1.00 59.09 739 CYS A O 1
ATOM 5859 N N . GLU A 1 740 ? -23.064 12.596 0.133 1.00 69.38 740 GLU A N 1
ATOM 5860 C CA . GLU A 1 740 ? -23.486 13.946 0.535 1.00 69.38 740 GLU A CA 1
ATOM 5861 C C . GLU A 1 740 ? -24.668 14.452 -0.303 1.00 69.38 740 GLU A C 1
ATOM 5863 O O . GLU A 1 740 ? -25.523 15.180 0.210 1.00 69.38 740 GLU A O 1
ATOM 5868 N N . SER A 1 741 ? -24.783 13.999 -1.554 1.00 82.88 741 SER A N 1
ATOM 5869 C CA . SER A 1 741 ? -25.925 14.263 -2.439 1.00 82.88 741 SER A CA 1
ATOM 5870 C C . SER A 1 741 ? -27.248 13.616 -1.997 1.00 82.88 741 SER A C 1
ATOM 5872 O O . SER A 1 741 ? -28.282 13.945 -2.579 1.00 82.88 741 SER A O 1
ATOM 5874 N N . TYR A 1 742 ? -27.264 12.730 -0.994 1.00 86.25 742 TYR A N 1
ATOM 5875 C CA . TYR A 1 742 ? -28.485 12.074 -0.497 1.00 86.25 742 TYR A CA 1
ATOM 5876 C C . TYR A 1 742 ? -28.945 12.640 0.850 1.00 86.25 742 TYR A C 1
ATOM 5878 O O . TYR A 1 742 ? -28.163 13.207 1.615 1.00 86.25 742 TYR A O 1
ATOM 5886 N N . THR A 1 743 ? -30.233 12.471 1.141 1.00 90.00 743 THR A N 1
ATOM 5887 C CA . THR A 1 743 ? -30.829 12.657 2.468 1.00 90.00 743 THR A CA 1
ATOM 5888 C C . THR A 1 743 ? -31.726 11.467 2.820 1.00 90.00 743 THR A C 1
ATOM 5890 O O . THR A 1 743 ? -32.154 10.721 1.934 1.00 90.00 743 THR A O 1
ATOM 5893 N N . LEU A 1 744 ? -31.981 11.274 4.112 1.00 91.12 744 LEU A N 1
ATOM 5894 C CA . LEU A 1 744 ? -33.013 10.370 4.615 1.00 91.12 744 LEU A CA 1
ATOM 5895 C C . LEU A 1 744 ? -34.289 11.194 4.819 1.00 91.12 744 LEU A C 1
ATOM 5897 O O . LEU A 1 744 ? -34.212 12.288 5.365 1.00 91.12 744 LEU A O 1
ATOM 5901 N N . VAL A 1 745 ? -35.438 10.677 4.393 1.00 92.69 745 VAL A N 1
ATOM 5902 C CA . VAL A 1 745 ? -36.752 11.287 4.644 1.00 92.69 745 VAL A CA 1
ATOM 5903 C C . VAL A 1 745 ? -37.706 10.269 5.250 1.00 92.69 745 VAL A C 1
ATOM 5905 O O . VAL A 1 745 ? -37.604 9.070 4.958 1.00 92.69 745 VAL A O 1
ATOM 5908 N N . ARG A 1 746 ? -38.659 10.743 6.058 1.00 92.25 746 ARG A N 1
ATOM 5909 C CA . ARG A 1 746 ? -39.771 9.924 6.560 1.00 92.25 746 ARG A CA 1
ATOM 5910 C C . ARG A 1 746 ? -41.046 10.271 5.801 1.00 92.25 746 ARG A C 1
ATOM 5912 O O . ARG A 1 746 ? -41.413 11.437 5.702 1.00 92.25 746 ARG A O 1
ATOM 5919 N N . LEU A 1 747 ? -41.731 9.260 5.274 1.00 92.62 747 LEU A N 1
ATOM 5920 C CA . LEU A 1 747 ? -43.075 9.399 4.721 1.00 92.62 747 LEU A CA 1
ATOM 5921 C C . LEU A 1 747 ? -44.100 8.987 5.770 1.00 92.62 747 LEU A C 1
ATOM 5923 O O . LEU A 1 747 ? -44.045 7.874 6.292 1.00 92.62 747 LEU A O 1
ATOM 5927 N N . SER A 1 748 ? -45.062 9.861 6.046 1.00 92.50 748 SER A N 1
ATOM 5928 C CA . SER A 1 748 ? -46.181 9.593 6.952 1.00 92.50 748 SER A CA 1
ATOM 5929 C C . SER A 1 748 ? -47.524 9.832 6.258 1.00 92.50 748 SER A C 1
ATOM 5931 O O . SER A 1 748 ? -47.601 10.505 5.232 1.00 92.50 748 SER A O 1
ATOM 5933 N N . ASN A 1 749 ? -48.604 9.275 6.817 1.00 89.69 749 ASN A N 1
ATOM 5934 C CA . ASN A 1 749 ? -49.963 9.351 6.259 1.00 89.69 749 ASN A CA 1
ATOM 5935 C C . ASN A 1 749 ? -50.138 8.744 4.845 1.00 89.69 749 ASN A C 1
ATOM 5937 O O . ASN A 1 749 ? -51.054 9.132 4.119 1.00 89.69 749 ASN A O 1
ATOM 5941 N N . LEU A 1 750 ? -49.359 7.713 4.493 1.00 86.50 750 LEU A N 1
ATOM 5942 C CA . LEU A 1 750 ? -49.607 6.822 3.343 1.00 86.50 750 LEU A CA 1
ATOM 5943 C C . LEU A 1 750 ? -50.814 5.892 3.605 1.00 86.50 750 LEU A C 1
ATOM 5945 O O . LEU A 1 750 ? -50.700 4.671 3.686 1.00 86.50 750 LEU A O 1
ATOM 5949 N N . ARG A 1 751 ? -51.990 6.486 3.833 1.00 64.88 751 ARG A N 1
ATOM 5950 C CA . ARG A 1 751 ? -53.170 5.784 4.355 1.00 64.88 751 ARG A CA 1
ATOM 5951 C C . ARG A 1 751 ? -53.792 4.840 3.318 1.00 64.88 751 ARG A C 1
ATOM 5953 O O . ARG A 1 751 ? -54.050 5.233 2.186 1.00 64.88 751 ARG A O 1
ATOM 5960 N N . SER A 1 752 ? -54.189 3.656 3.793 1.00 55.72 752 SER A N 1
ATOM 5961 C CA . SER A 1 752 ? -55.102 2.668 3.175 1.00 55.72 752 SER A CA 1
ATOM 5962 C C . SER A 1 752 ? -54.565 1.620 2.184 1.00 55.72 752 SER A C 1
ATOM 5964 O O . SER A 1 752 ? -55.349 0.759 1.786 1.00 55.72 752 SER A O 1
ATOM 5966 N N . HIS A 1 753 ? -53.264 1.582 1.879 1.00 58.91 753 HIS A N 1
ATOM 5967 C CA . HIS A 1 753 ? -52.685 0.570 0.978 1.00 58.91 753 HIS A CA 1
ATOM 5968 C C . HIS A 1 753 ? -51.759 -0.429 1.676 1.00 58.91 753 HIS A C 1
ATOM 5970 O O . HIS A 1 753 ? -51.069 -0.099 2.641 1.00 58.91 753 HIS A O 1
ATOM 5976 N N . LYS A 1 754 ? -51.724 -1.674 1.180 1.00 77.38 754 LYS A N 1
ATOM 5977 C CA . LYS A 1 754 ? -50.748 -2.671 1.656 1.00 77.38 754 LYS A CA 1
ATOM 5978 C C . LYS A 1 754 ? -49.338 -2.276 1.231 1.00 77.38 754 LYS A C 1
ATOM 5980 O O . LYS A 1 754 ? -49.153 -1.664 0.185 1.00 77.38 754 LYS A O 1
ATOM 5985 N N . SER A 1 755 ? -48.324 -2.744 1.956 1.00 77.69 755 SER A N 1
ATOM 5986 C CA . SER A 1 755 ? -46.918 -2.476 1.616 1.00 77.69 755 SER A CA 1
ATOM 5987 C C . SER A 1 755 ? -46.528 -2.916 0.197 1.00 77.69 755 SER A C 1
ATOM 5989 O O . SER A 1 755 ? -45.698 -2.271 -0.432 1.00 77.69 755 SER A O 1
ATOM 5991 N N . GLU A 1 756 ? -47.147 -3.977 -0.329 1.00 80.44 756 GLU A N 1
ATOM 5992 C CA . GLU A 1 756 ? -46.958 -4.439 -1.714 1.00 80.44 756 GLU A CA 1
ATOM 5993 C C . GLU A 1 756 ? -47.587 -3.490 -2.751 1.00 80.44 756 GLU A C 1
ATOM 5995 O O . GLU A 1 756 ? -47.031 -3.304 -3.830 1.00 80.44 756 GLU A O 1
ATOM 6000 N N . GLU A 1 757 ? -48.724 -2.874 -2.415 1.00 81.94 757 GLU A N 1
ATOM 6001 C CA . GLU A 1 757 ? -49.445 -1.915 -3.263 1.00 81.94 757 GLU A CA 1
ATOM 6002 C C . GLU A 1 757 ? -48.690 -0.572 -3.291 1.00 81.94 757 GLU A C 1
ATOM 6004 O O . GLU A 1 757 ? -48.404 -0.059 -4.369 1.00 81.94 757 GLU A O 1
ATOM 6009 N N . ILE A 1 758 ? -48.242 -0.078 -2.127 1.00 82.00 758 ILE A N 1
ATOM 6010 C CA . ILE A 1 758 ? -47.411 1.135 -2.012 1.00 82.00 758 ILE A CA 1
ATOM 6011 C C . ILE A 1 758 ? -46.115 0.988 -2.824 1.00 82.00 758 ILE A C 1
ATOM 6013 O O . ILE A 1 758 ? -45.768 1.887 -3.582 1.00 82.00 758 ILE A O 1
ATOM 6017 N N . LEU A 1 759 ? -45.414 -0.149 -2.734 1.00 80.44 759 LEU A N 1
ATOM 6018 C CA . LEU A 1 759 ? -44.204 -0.384 -3.534 1.00 80.44 759 LEU A CA 1
ATOM 6019 C C . LEU A 1 759 ? -44.493 -0.421 -5.046 1.00 80.44 759 LEU A C 1
ATOM 6021 O O . LEU A 1 759 ? -43.739 0.166 -5.818 1.00 80.44 759 LEU A O 1
ATOM 6025 N N . ALA A 1 760 ? -45.589 -1.058 -5.469 1.00 82.19 760 ALA A N 1
ATOM 6026 C CA . ALA A 1 760 ? -45.978 -1.122 -6.879 1.00 82.19 760 ALA A CA 1
ATOM 6027 C C . ALA A 1 760 ? -46.397 0.244 -7.458 1.00 82.19 760 ALA A C 1
ATOM 6029 O O . ALA A 1 760 ? -46.209 0.489 -8.650 1.00 82.19 760 ALA A O 1
ATOM 6030 N N . GLU A 1 761 ? -46.941 1.141 -6.634 1.00 83.56 761 GLU A N 1
ATOM 6031 C CA . GLU A 1 761 ? -47.248 2.517 -7.034 1.00 83.56 761 GLU A CA 1
ATOM 6032 C C . GLU A 1 761 ? -46.002 3.415 -7.011 1.00 83.56 761 GLU A C 1
ATOM 6034 O O . GLU A 1 761 ? -45.811 4.213 -7.929 1.00 83.56 761 GLU A O 1
ATOM 6039 N N . LEU A 1 762 ? -45.092 3.243 -6.047 1.00 80.12 762 LEU A N 1
ATOM 6040 C CA . LEU A 1 762 ? -43.820 3.977 -6.006 1.00 80.12 762 LEU A CA 1
ATOM 6041 C C . LEU A 1 762 ? -42.893 3.652 -7.191 1.00 80.12 762 LEU A C 1
ATOM 6043 O O . LEU A 1 762 ? -42.164 4.535 -7.642 1.00 80.12 762 LEU A O 1
ATOM 6047 N N . ASP A 1 763 ? -42.984 2.455 -7.782 1.00 77.69 763 ASP A N 1
ATOM 6048 C CA . ASP A 1 763 ? -42.358 2.157 -9.083 1.00 77.69 763 ASP A CA 1
ATOM 6049 C C . ASP A 1 763 ? -42.848 3.105 -10.207 1.00 77.69 763 ASP A C 1
ATOM 6051 O O . ASP A 1 763 ? -42.105 3.408 -11.148 1.00 77.69 763 ASP A O 1
ATOM 6055 N N . GLY A 1 764 ? -44.081 3.614 -10.097 1.00 76.44 764 GLY A N 1
ATOM 6056 C CA . GLY A 1 764 ? -44.721 4.547 -11.029 1.00 76.44 764 GLY A CA 1
ATOM 6057 C C . GLY A 1 764 ? -44.370 6.028 -10.835 1.00 76.44 764 GLY A C 1
ATOM 6058 O O . GLY A 1 764 ? -44.551 6.804 -11.775 1.00 76.44 764 GLY A O 1
ATOM 6059 N N . VAL A 1 765 ? -43.808 6.423 -9.683 1.00 74.69 765 VAL A N 1
ATOM 6060 C CA . VAL A 1 765 ? -43.331 7.802 -9.406 1.00 74.69 765 VAL A CA 1
ATOM 6061 C C . VAL A 1 765 ? -42.252 8.246 -10.409 1.00 74.69 765 VAL A C 1
ATOM 6063 O O . VAL A 1 765 ? -42.097 9.433 -10.705 1.00 74.69 765 VAL A O 1
ATOM 6066 N N . GLY A 1 766 ? -41.541 7.281 -10.996 1.00 60.34 766 GLY A N 1
ATOM 6067 C CA . GLY A 1 766 ? -40.487 7.512 -11.975 1.00 60.34 766 GLY A CA 1
ATOM 6068 C C . GLY A 1 766 ? -39.123 7.743 -11.327 1.00 60.34 766 GLY A C 1
ATOM 6069 O O . GLY A 1 766 ? -38.995 8.005 -10.139 1.00 60.34 766 GLY A O 1
ATOM 6070 N N . LYS A 1 767 ? -38.060 7.595 -12.127 1.00 70.75 767 LYS A N 1
ATOM 6071 C CA . LYS A 1 767 ? -36.660 7.748 -11.682 1.00 70.75 767 LYS A CA 1
ATOM 6072 C C . LYS A 1 767 ? -36.270 6.910 -10.442 1.00 70.75 767 LYS A C 1
ATOM 6074 O O . LYS A 1 767 ? -35.397 7.330 -9.695 1.00 70.75 767 LYS A O 1
ATOM 6079 N N . LEU A 1 768 ? -36.785 5.681 -10.287 1.00 59.22 768 LEU A N 1
ATOM 6080 C CA . LEU A 1 768 ? -36.377 4.703 -9.247 1.00 59.22 768 LEU A CA 1
ATOM 6081 C C . LEU A 1 768 ? -34.861 4.635 -8.967 1.00 59.22 768 LEU A C 1
ATOM 6083 O O . LEU A 1 768 ? -34.447 4.444 -7.833 1.00 59.22 768 LEU A O 1
ATOM 6087 N N . HIS A 1 769 ? -34.019 4.844 -9.985 1.00 64.56 769 HIS A N 1
ATOM 6088 C CA . HIS A 1 769 ? -32.556 4.921 -9.867 1.00 64.56 769 HIS A CA 1
ATOM 6089 C C . HIS A 1 769 ? -32.023 6.109 -9.026 1.00 64.56 769 HIS A C 1
ATOM 6091 O O . HIS A 1 769 ? -30.810 6.263 -8.904 1.00 64.56 769 HIS A O 1
ATOM 6097 N N . GLN A 1 770 ? -32.903 6.966 -8.498 1.00 70.00 770 GLN A N 1
ATOM 6098 C CA . GLN A 1 770 ? -32.621 8.106 -7.611 1.00 70.00 770 GLN A CA 1
ATOM 6099 C C . GLN A 1 770 ? -33.086 7.847 -6.165 1.00 70.00 770 GLN A C 1
ATOM 6101 O O . GLN A 1 770 ? -32.838 8.666 -5.277 1.00 70.00 770 GLN A O 1
ATOM 6106 N N . LEU A 1 771 ? -33.714 6.688 -5.928 1.00 73.69 771 LEU A N 1
ATOM 6107 C CA . LEU A 1 771 ? -34.049 6.143 -4.618 1.00 73.69 771 LEU A CA 1
ATOM 6108 C C . LEU A 1 771 ? -33.014 5.063 -4.274 1.00 73.69 771 LEU A C 1
ATOM 6110 O O . LEU A 1 771 ? -32.949 4.022 -4.924 1.00 73.69 771 LEU A O 1
ATOM 6114 N N . ALA A 1 772 ? -32.180 5.304 -3.264 1.00 75.00 772 ALA A N 1
ATOM 6115 C CA . ALA A 1 772 ? -31.136 4.357 -2.861 1.00 75.00 772 ALA A CA 1
ATOM 6116 C C . ALA A 1 772 ? -31.670 3.243 -1.942 1.00 75.00 772 ALA A C 1
ATOM 6118 O O . ALA A 1 772 ? -31.115 2.145 -1.909 1.00 75.00 772 ALA A O 1
ATOM 6119 N N . SER A 1 773 ? -32.734 3.522 -1.183 1.00 82.88 773 SER A N 1
ATOM 6120 C CA . SER A 1 773 ? -33.415 2.561 -0.310 1.00 82.88 773 SER A CA 1
ATOM 6121 C C . SER A 1 773 ? -34.817 3.054 0.045 1.00 82.88 773 SER A C 1
ATOM 6123 O O . SER A 1 773 ? -35.035 4.257 0.170 1.00 82.88 773 SER A O 1
ATOM 6125 N N . ILE A 1 774 ? -35.726 2.114 0.302 1.00 86.56 774 ILE A N 1
ATOM 6126 C CA . ILE A 1 774 ? -37.033 2.338 0.928 1.00 86.56 774 ILE A CA 1
ATOM 6127 C C . ILE A 1 774 ? -37.302 1.233 1.959 1.00 86.56 774 ILE A C 1
ATOM 6129 O O . ILE A 1 774 ? -36.922 0.081 1.739 1.00 86.56 774 ILE A O 1
ATOM 6133 N N . MET A 1 775 ? -37.926 1.571 3.089 1.00 84.56 775 MET A N 1
ATOM 6134 C CA . MET A 1 775 ? -38.276 0.620 4.144 1.00 84.56 775 MET A CA 1
ATOM 6135 C C . MET A 1 775 ? -39.552 1.041 4.879 1.00 84.56 775 MET A C 1
ATOM 6137 O O . MET A 1 775 ? -39.662 2.184 5.307 1.00 84.56 775 MET A O 1
ATOM 6141 N N . ALA A 1 776 ? -40.497 0.116 5.055 1.00 85.62 776 ALA A N 1
ATOM 6142 C CA . ALA A 1 776 ? -41.659 0.334 5.915 1.00 85.62 776 ALA A CA 1
ATOM 6143 C C . ALA A 1 776 ? -41.253 0.249 7.395 1.00 85.62 776 ALA A C 1
ATOM 6145 O O . ALA A 1 776 ? -40.508 -0.657 7.783 1.00 85.62 776 ALA A O 1
ATOM 6146 N N . LEU A 1 777 ? -41.764 1.167 8.211 1.00 81.69 777 LEU A N 1
ATOM 6147 C CA . LEU A 1 777 ? -41.618 1.177 9.663 1.00 81.69 777 LEU A CA 1
ATOM 6148 C C . LEU A 1 777 ? -42.847 0.534 10.343 1.00 81.69 777 LEU A C 1
ATOM 6150 O O . LEU A 1 777 ? -43.918 0.447 9.736 1.00 81.69 777 LEU A O 1
ATOM 6154 N N . PRO A 1 778 ? -42.740 0.062 11.605 1.00 74.50 778 PRO A N 1
ATOM 6155 C CA . PRO A 1 778 ? -43.833 -0.661 12.264 1.00 74.50 778 PRO A CA 1
ATOM 6156 C C . PRO A 1 778 ? -44.951 0.248 12.818 1.00 74.50 778 PRO A C 1
ATOM 6158 O O . PRO A 1 778 ? -45.830 -0.235 13.528 1.00 74.50 778 PRO A O 1
ATOM 6161 N N . ASP A 1 779 ? -44.903 1.549 12.521 1.00 79.38 779 ASP A N 1
ATOM 6162 C CA . ASP A 1 779 ? -45.910 2.578 12.817 1.00 79.38 779 ASP A CA 1
ATOM 6163 C C . ASP A 1 779 ? -46.706 3.010 11.562 1.00 79.38 779 ASP A C 1
ATOM 6165 O O . ASP A 1 779 ? -47.367 4.043 11.573 1.00 79.38 779 ASP A O 1
ATOM 6169 N N . GLU A 1 780 ? -46.612 2.239 10.471 1.00 84.31 780 GLU A N 1
ATOM 6170 C CA . GLU A 1 780 ? -47.182 2.529 9.140 1.00 84.31 780 GLU A CA 1
ATOM 6171 C C . GLU A 1 780 ? -46.531 3.716 8.388 1.00 84.31 780 GLU A C 1
ATOM 6173 O O . GLU A 1 780 ? -46.920 4.017 7.255 1.00 84.31 780 GLU A O 1
ATOM 6178 N N . SER A 1 781 ? -45.494 4.351 8.953 1.00 89.00 781 SER A N 1
ATOM 6179 C CA . SER A 1 781 ? -44.627 5.299 8.234 1.00 89.00 781 SER A CA 1
ATOM 6180 C C . SER A 1 781 ? -43.515 4.574 7.453 1.00 89.00 781 SER A C 1
ATOM 6182 O O . SER A 1 781 ? -43.380 3.351 7.532 1.00 89.00 781 SER A O 1
ATOM 6184 N N . TRP A 1 782 ? -42.739 5.291 6.635 1.00 90.44 782 TRP A N 1
ATOM 6185 C CA . TRP A 1 782 ? -41.676 4.706 5.804 1.00 90.44 782 TRP A CA 1
ATOM 6186 C C . TRP A 1 782 ? -40.406 5.565 5.812 1.00 90.44 782 TRP A C 1
ATOM 6188 O O . TRP A 1 782 ? -40.487 6.784 5.715 1.00 90.44 782 TRP A O 1
ATOM 6198 N N . GLU A 1 783 ? -39.230 4.937 5.861 1.00 91.88 783 GLU A N 1
ATOM 6199 C CA . GLU A 1 783 ? -37.925 5.580 5.643 1.00 91.88 783 GLU A CA 1
ATOM 6200 C C . GLU A 1 783 ? -37.511 5.461 4.168 1.00 91.88 783 GLU A C 1
ATOM 6202 O O . GLU A 1 783 ? -37.530 4.365 3.598 1.00 91.88 783 GLU A O 1
ATOM 6207 N N . MET A 1 784 ? -37.069 6.561 3.553 1.00 90.19 784 MET A N 1
ATOM 6208 C CA . MET A 1 784 ? -36.532 6.582 2.185 1.00 90.19 784 MET A CA 1
ATOM 6209 C C . MET A 1 784 ? -35.208 7.342 2.103 1.00 90.19 784 MET A C 1
ATOM 6211 O O . MET A 1 784 ? -35.072 8.423 2.664 1.00 90.19 784 MET A O 1
ATOM 6215 N N . VAL A 1 785 ? -34.236 6.796 1.366 1.00 86.69 785 VAL A N 1
ATOM 6216 C CA . VAL A 1 785 ? -32.945 7.454 1.091 1.00 86.69 785 VAL A CA 1
ATOM 6217 C C . VAL A 1 785 ? -32.959 7.974 -0.343 1.00 86.69 785 VAL A C 1
ATOM 6219 O O . VAL A 1 785 ? -33.025 7.185 -1.289 1.00 86.69 785 VAL A O 1
ATOM 6222 N N . VAL A 1 786 ? -32.914 9.296 -0.501 1.00 90.44 786 VAL A N 1
ATOM 6223 C CA . VAL A 1 786 ? -33.276 9.999 -1.744 1.00 90.44 786 VAL A CA 1
ATOM 6224 C C . VAL A 1 786 ? -32.230 11.050 -2.107 1.00 90.44 786 VAL A C 1
ATOM 6226 O O . VAL A 1 786 ? -31.605 11.631 -1.220 1.00 90.44 786 VAL A O 1
ATOM 6229 N N . LEU A 1 787 ? -32.024 11.322 -3.398 1.00 88.62 787 LEU A N 1
ATOM 6230 C CA . LEU A 1 787 ? -31.187 12.453 -3.819 1.00 88.62 787 LEU A CA 1
ATOM 6231 C C . LEU A 1 787 ? -31.803 13.782 -3.346 1.00 88.62 787 LEU A C 1
ATOM 6233 O O . LEU A 1 787 ? -32.965 14.065 -3.633 1.00 88.62 787 LEU A O 1
ATOM 6237 N N . LYS A 1 788 ? -31.010 14.648 -2.702 1.00 90.81 788 LYS A N 1
ATOM 6238 C CA . LYS A 1 788 ? -31.429 15.993 -2.250 1.00 90.81 788 LYS A CA 1
ATOM 6239 C C . LYS A 1 788 ? -31.949 16.866 -3.394 1.00 90.81 788 LYS A C 1
ATOM 6241 O O . LYS A 1 788 ? -32.861 17.659 -3.205 1.00 90.81 788 LYS A O 1
ATOM 6246 N N . SER A 1 789 ? -31.397 16.695 -4.595 1.00 90.50 789 SER A N 1
ATOM 6247 C CA . SER A 1 789 ? -31.855 17.368 -5.817 1.00 90.50 789 SER A CA 1
ATOM 6248 C C . SER A 1 789 ? -33.155 16.798 -6.397 1.00 90.50 789 SER A C 1
ATOM 6250 O O . SER A 1 789 ? -33.780 17.461 -7.220 1.00 90.50 789 SER A O 1
ATOM 6252 N N . TYR A 1 790 ? -33.561 15.594 -5.985 1.00 92.00 790 TYR A N 1
ATOM 6253 C CA . TYR A 1 790 ? -34.803 14.941 -6.404 1.00 92.00 790 TYR A CA 1
ATOM 6254 C C . TYR A 1 790 ? -35.954 15.157 -5.407 1.00 92.00 790 TYR A C 1
ATOM 6256 O O . TYR A 1 790 ? -37.116 15.078 -5.793 1.00 92.00 790 TYR A O 1
ATOM 6264 N N . LEU A 1 791 ? -35.643 15.493 -4.150 1.00 92.12 791 LEU A N 1
ATOM 6265 C CA . LEU A 1 791 ? -36.611 15.711 -3.071 1.00 92.12 791 LEU A CA 1
ATOM 6266 C C . LEU A 1 791 ? -37.841 16.572 -3.466 1.00 92.12 791 LEU A C 1
ATOM 6268 O O . LEU A 1 791 ? -38.950 16.098 -3.233 1.00 92.12 791 LEU A O 1
ATOM 6272 N N . PRO A 1 792 ? -37.722 17.735 -4.146 1.00 92.50 792 PRO A N 1
ATOM 6273 C CA . PRO A 1 792 ? -38.902 18.527 -4.519 1.00 92.50 792 PRO A CA 1
ATOM 6274 C C . PRO A 1 792 ? -39.770 17.882 -5.612 1.00 92.50 792 PRO A C 1
ATOM 6276 O O . PRO A 1 792 ? -40.977 18.110 -5.662 1.00 92.50 792 PRO A O 1
ATOM 6279 N N . GLU A 1 793 ? -39.178 17.076 -6.503 1.00 91.19 793 GLU A N 1
ATOM 6280 C CA . GLU A 1 793 ? -39.948 16.292 -7.478 1.00 91.19 793 GLU A CA 1
ATOM 6281 C C . GLU A 1 793 ? -40.663 15.116 -6.795 1.00 91.19 793 GLU A C 1
ATOM 6283 O O . GLU A 1 793 ? -41.794 14.786 -7.151 1.00 91.19 793 GLU A O 1
ATOM 6288 N N . LEU A 1 794 ? -40.014 14.496 -5.804 1.00 90.69 794 LEU A N 1
ATOM 6289 C CA . LEU A 1 794 ? -40.582 13.416 -5.004 1.00 90.69 794 LEU A CA 1
ATOM 6290 C C . LEU A 1 794 ? -41.761 13.909 -4.150 1.00 90.69 794 LEU A C 1
ATOM 6292 O O . LEU A 1 794 ? -42.796 13.253 -4.126 1.00 90.69 794 LEU A O 1
ATOM 6296 N N . GLU A 1 795 ? -41.642 15.067 -3.499 1.00 93.12 795 GLU A N 1
ATOM 6297 C CA . GLU A 1 795 ? -42.729 15.705 -2.740 1.00 93.12 795 GLU A CA 1
ATOM 6298 C C . GLU A 1 795 ? -43.961 15.986 -3.616 1.00 93.12 795 GLU A C 1
ATOM 6300 O O . GLU A 1 795 ? -45.079 15.612 -3.257 1.00 93.12 795 GLU A O 1
ATOM 6305 N N . ASP A 1 796 ? -43.758 16.584 -4.794 1.00 91.38 796 ASP A N 1
ATOM 6306 C CA . ASP A 1 796 ? -44.821 16.869 -5.766 1.00 91.38 796 ASP A CA 1
ATOM 6307 C C . ASP A 1 796 ? -45.479 15.585 -6.312 1.00 91.38 796 ASP A C 1
ATOM 6309 O O . ASP A 1 796 ? -46.704 15.525 -6.449 1.00 91.38 796 ASP A O 1
ATOM 6313 N N . ALA A 1 797 ? -44.697 14.534 -6.580 1.00 91.25 797 ALA A N 1
ATOM 6314 C CA . ALA A 1 797 ? -45.218 13.248 -7.042 1.00 91.25 797 ALA A CA 1
ATOM 6315 C C . ALA A 1 797 ? -45.993 12.496 -5.943 1.00 91.25 797 ALA A C 1
ATOM 6317 O O . ALA A 1 797 ? -47.122 12.057 -6.176 1.00 91.25 797 ALA A O 1
ATOM 6318 N N . LEU A 1 798 ? -45.436 12.396 -4.731 1.00 90.75 798 LEU A N 1
ATOM 6319 C CA . LEU A 1 798 ? -46.086 11.741 -3.592 1.00 90.75 798 LEU A CA 1
ATOM 6320 C C . LEU A 1 798 ? -47.359 12.476 -3.169 1.00 90.75 798 LEU A C 1
ATOM 6322 O O . LEU A 1 798 ? -48.370 11.825 -2.926 1.00 90.75 798 LEU A O 1
ATOM 6326 N N . GLY A 1 799 ? -47.358 13.812 -3.153 1.00 90.56 799 GLY A N 1
ATOM 6327 C CA . GLY A 1 799 ? -48.548 14.608 -2.841 1.00 90.56 799 GLY A CA 1
ATOM 6328 C C . GLY A 1 799 ? -49.688 14.444 -3.857 1.00 90.56 799 GLY A C 1
ATOM 6329 O O . GLY A 1 799 ? -50.857 14.599 -3.498 1.00 90.56 799 GLY A O 1
ATOM 6330 N N . LYS A 1 800 ? -49.370 14.092 -5.113 1.00 91.12 800 LYS A N 1
ATOM 6331 C CA . LYS A 1 800 ? -50.354 13.770 -6.165 1.00 91.12 800 LYS A CA 1
ATOM 6332 C C . LYS A 1 800 ? -50.877 12.340 -6.077 1.00 91.12 800 LYS A C 1
ATOM 6334 O O . LYS A 1 800 ? -52.063 12.127 -6.315 1.00 91.12 800 LYS A O 1
ATOM 6339 N N . MET A 1 801 ? -50.005 11.378 -5.781 1.00 89.25 801 MET A N 1
ATOM 6340 C CA . MET A 1 801 ? -50.358 9.953 -5.731 1.00 89.25 801 MET A CA 1
ATOM 6341 C C . MET A 1 801 ? -51.038 9.564 -4.418 1.00 89.25 801 MET A C 1
ATOM 6343 O O . MET A 1 801 ? -52.012 8.818 -4.428 1.00 89.25 801 MET A O 1
ATOM 6347 N N . PHE A 1 802 ? -50.589 10.142 -3.306 1.00 90.25 802 PHE A N 1
ATOM 6348 C CA . PHE A 1 802 ? -51.092 9.887 -1.962 1.00 90.25 802 PHE A CA 1
ATOM 6349 C C . PHE A 1 802 ? -51.555 11.209 -1.319 1.00 90.25 802 PHE A C 1
ATOM 6351 O O . PHE A 1 802 ? -50.808 11.819 -0.550 1.00 90.25 802 PHE A O 1
ATOM 6358 N N . PRO A 1 803 ? -52.775 11.700 -1.619 1.00 89.50 803 PRO A N 1
ATOM 6359 C CA . PRO A 1 803 ? -53.263 12.974 -1.094 1.00 89.50 803 PRO A CA 1
ATOM 6360 C C . PRO A 1 803 ? -53.279 13.008 0.442 1.00 89.50 803 PRO A C 1
ATOM 6362 O O . PRO A 1 803 ? -54.066 12.315 1.087 1.00 89.50 803 PRO A O 1
ATOM 6365 N N . GLY A 1 804 ? -52.414 13.839 1.028 1.00 88.94 804 GLY A N 1
ATOM 6366 C CA . GLY A 1 804 ? -52.211 13.926 2.480 1.00 88.94 804 GLY A CA 1
ATOM 6367 C C . GLY A 1 804 ? -50.997 13.157 3.016 1.00 88.94 804 GLY A C 1
ATOM 6368 O O . GLY A 1 804 ? -50.754 13.212 4.220 1.00 88.94 804 GLY A O 1
ATOM 6369 N N . CYS A 1 805 ? -50.215 12.495 2.156 1.00 92.38 805 CYS A N 1
ATOM 6370 C CA . CYS A 1 805 ? -48.865 12.049 2.493 1.00 92.38 805 CYS A CA 1
ATOM 6371 C C . CYS A 1 805 ? -47.998 13.257 2.867 1.00 92.38 805 CYS A C 1
ATOM 6373 O O . CYS A 1 805 ? -47.973 14.260 2.152 1.00 92.38 805 CYS A O 1
ATOM 6375 N N . HIS A 1 806 ? -47.265 13.144 3.970 1.00 92.88 806 HIS A N 1
ATOM 6376 C CA . HIS A 1 806 ? -46.305 14.147 4.414 1.00 92.88 806 HIS A CA 1
ATOM 6377 C C . HIS A 1 806 ? -44.899 13.556 4.335 1.00 92.88 806 HIS A C 1
ATOM 6379 O O . HIS A 1 806 ? -44.600 12.564 5.003 1.00 92.88 806 HIS A O 1
ATOM 6385 N N . VAL A 1 807 ? -44.069 14.173 3.491 1.00 93.81 807 VAL A N 1
ATOM 6386 C CA . VAL A 1 807 ? -42.615 13.992 3.479 1.00 93.81 807 VAL A CA 1
ATOM 6387 C C . VAL A 1 807 ? -42.033 14.883 4.572 1.00 93.81 807 VAL A C 1
ATOM 6389 O O . VAL A 1 807 ? -42.310 16.082 4.579 1.00 93.81 807 VAL A O 1
ATOM 6392 N N . ASP A 1 808 ? -41.247 14.302 5.469 1.00 92.56 808 ASP A N 1
ATOM 6393 C CA . ASP A 1 808 ? -40.380 15.028 6.395 1.00 92.56 808 ASP A CA 1
ATOM 6394 C C . ASP A 1 808 ? -38.945 15.037 5.825 1.00 92.56 808 ASP A C 1
ATOM 6396 O O . ASP A 1 808 ? -38.287 13.986 5.833 1.00 92.56 808 ASP A O 1
ATOM 6400 N N . PRO A 1 809 ? -38.478 16.170 5.257 1.00 87.06 809 PRO A N 1
ATOM 6401 C CA . PRO A 1 809 ? -37.161 16.285 4.634 1.00 87.06 809 PRO A CA 1
ATOM 6402 C C . PRO A 1 809 ? -36.027 16.532 5.638 1.00 87.06 809 PRO A C 1
ATOM 6404 O O . PRO A 1 809 ? -34.867 16.270 5.312 1.00 87.06 809 PRO A O 1
ATOM 6407 N N . ASP A 1 810 ? -36.369 17.017 6.835 1.00 85.12 810 ASP A N 1
ATOM 6408 C CA . ASP A 1 810 ? -35.454 17.349 7.930 1.00 85.12 810 ASP A CA 1
ATOM 6409 C C . ASP A 1 810 ? -35.410 16.221 8.988 1.00 85.12 810 ASP A C 1
ATOM 6411 O O . ASP A 1 810 ? -34.883 16.406 10.086 1.00 85.12 810 ASP A O 1
ATOM 6415 N N . TYR A 1 811 ? -35.944 15.037 8.651 1.00 84.19 811 TYR A N 1
ATOM 6416 C CA . TYR A 1 811 ? -36.062 13.880 9.538 1.00 84.19 811 TYR A CA 1
ATOM 6417 C C . TYR A 1 811 ? -34.707 13.400 10.087 1.00 84.19 811 TYR A C 1
ATOM 6419 O O . TYR A 1 811 ? -33.977 12.648 9.432 1.00 84.19 811 TYR A O 1
ATOM 6427 N N . ASP A 1 812 ? -34.403 13.753 11.339 1.00 75.38 812 ASP A N 1
ATOM 6428 C CA . ASP A 1 812 ? -33.312 13.139 12.093 1.00 75.38 812 ASP A CA 1
ATOM 6429 C C . ASP A 1 812 ? -33.825 11.901 12.865 1.00 75.38 812 ASP A C 1
ATOM 6431 O O . ASP A 1 812 ? -34.532 12.038 13.866 1.00 75.38 812 ASP A O 1
ATOM 6435 N N . PRO A 1 813 ? -33.430 10.666 12.489 1.00 66.06 813 PRO A N 1
ATOM 6436 C CA . PRO A 1 813 ? -33.815 9.450 13.211 1.00 66.06 813 PRO A CA 1
ATOM 6437 C C . PRO A 1 813 ? -33.154 9.332 14.606 1.00 66.06 813 PRO A C 1
ATOM 6439 O O . PRO A 1 813 ? -33.354 8.346 15.332 1.00 66.06 813 PRO A O 1
ATOM 6442 N N . THR A 1 814 ? -32.327 10.306 15.006 1.00 52.12 814 THR A N 1
ATOM 6443 C CA . THR A 1 814 ? -31.826 10.449 16.375 1.00 52.12 814 THR A CA 1
ATOM 6444 C C . THR A 1 814 ? -32.797 11.178 17.314 1.00 52.12 814 THR A C 1
ATOM 6446 O O . THR A 1 814 ? -32.776 10.875 18.516 1.00 52.12 814 THR A O 1
ATOM 6449 N N . GLU A 1 815 ? -33.733 11.983 16.802 1.00 55.34 815 GLU A N 1
ATOM 6450 C CA . GLU A 1 815 ? -34.794 12.613 17.601 1.00 55.34 815 GLU A CA 1
ATOM 6451 C C . GLU A 1 815 ? -36.058 11.721 17.692 1.00 55.34 815 GLU A C 1
ATOM 6453 O O . GLU A 1 815 ? -36.430 11.063 16.718 1.00 55.34 815 GLU A O 1
ATOM 6458 N N . PRO A 1 816 ? -36.721 11.625 18.864 1.00 49.16 816 PRO A N 1
ATOM 6459 C CA . PRO A 1 816 ? -38.026 10.974 18.996 1.00 49.16 816 PRO A CA 1
ATOM 6460 C C . PRO A 1 816 ? -39.149 11.917 18.533 1.00 49.16 816 PRO A C 1
ATOM 6462 O O . PRO A 1 816 ? -39.110 13.112 18.825 1.00 49.16 816 PRO A O 1
ATOM 6465 N N . SER A 1 817 ? -40.183 11.394 17.867 1.00 55.25 817 SER A N 1
ATOM 6466 C CA . SER A 1 817 ? -41.297 12.233 17.396 1.00 55.25 817 SER A CA 1
ATOM 6467 C C . SER A 1 817 ? -42.149 12.802 18.546 1.00 55.25 817 SER A C 1
ATOM 6469 O O . SER A 1 817 ? -42.099 12.327 19.685 1.00 55.25 817 SER A O 1
ATOM 6471 N N . SER A 1 818 ? -43.005 13.788 18.246 1.00 49.94 818 SER A N 1
ATOM 6472 C CA . SER A 1 818 ? -44.021 14.299 19.186 1.00 49.94 818 SER A CA 1
ATOM 6473 C C . SER A 1 818 ? -44.878 13.188 19.796 1.00 49.94 818 SER A C 1
ATOM 6475 O O . SER A 1 818 ? -45.241 13.235 20.975 1.00 49.94 818 SER A O 1
ATOM 6477 N N . ASP A 1 819 ? -45.166 12.171 18.991 1.00 51.12 819 ASP A N 1
ATOM 6478 C CA . ASP A 1 819 ? -46.094 11.100 19.314 1.00 51.12 819 ASP A CA 1
ATOM 6479 C C . ASP A 1 819 ? -45.373 9.994 20.101 1.00 51.12 819 ASP A C 1
ATOM 6481 O O . ASP A 1 819 ? -45.945 9.444 21.046 1.00 51.12 819 ASP A O 1
ATOM 6485 N N . ASP A 1 820 ? -44.081 9.765 19.832 1.00 46.25 820 ASP A N 1
ATOM 6486 C CA . ASP A 1 820 ? -43.189 8.956 20.675 1.00 46.25 820 ASP A CA 1
ATOM 6487 C C . ASP A 1 820 ? -43.037 9.558 22.076 1.00 46.25 820 ASP A C 1
ATOM 6489 O O . ASP A 1 820 ? -43.181 8.857 23.082 1.00 46.25 820 ASP A O 1
ATOM 6493 N N . ILE A 1 821 ? -42.801 10.873 22.157 1.00 45.44 821 ILE A N 1
ATOM 6494 C CA . ILE A 1 821 ? -42.737 11.614 23.424 1.00 45.44 821 ILE A CA 1
ATOM 6495 C C . ILE A 1 821 ? -44.069 11.469 24.176 1.00 45.44 821 ILE A C 1
ATOM 6497 O O . ILE A 1 821 ? -44.065 11.206 25.381 1.00 45.44 821 ILE A O 1
ATOM 6501 N N . GLY A 1 822 ? -45.205 11.560 23.475 1.00 43.88 822 GLY A N 1
ATOM 6502 C CA . GLY A 1 822 ? -46.537 11.298 24.025 1.00 43.88 822 GLY A CA 1
ATOM 6503 C C . GLY A 1 822 ? -46.708 9.871 24.564 1.00 43.88 822 GLY A C 1
ATOM 6504 O O . GLY A 1 822 ? -47.175 9.687 25.693 1.00 43.88 822 GLY A O 1
ATOM 6505 N N . CYS A 1 823 ? -46.278 8.860 23.806 1.00 41.62 823 CYS A N 1
ATOM 6506 C CA . CYS A 1 823 ? -46.351 7.449 24.193 1.00 41.62 823 CYS A CA 1
ATOM 6507 C C . CYS A 1 823 ? -45.470 7.130 25.411 1.00 41.62 823 CYS A C 1
ATOM 6509 O O . CYS A 1 823 ? -45.925 6.469 26.349 1.00 41.62 823 CYS A O 1
ATOM 6511 N N . LEU A 1 824 ? -44.247 7.666 25.462 1.00 36.44 824 LEU A N 1
ATOM 6512 C CA . LEU A 1 824 ? -43.362 7.568 26.626 1.00 36.44 824 LEU A CA 1
ATOM 6513 C C . LEU A 1 824 ? -43.988 8.237 27.862 1.00 36.44 824 LEU A C 1
ATOM 6515 O O . LEU A 1 824 ? -43.957 7.672 28.958 1.00 36.44 824 LEU A O 1
ATOM 6519 N N . HIS A 1 825 ? -44.653 9.384 27.689 1.00 35.81 825 HIS A N 1
ATOM 6520 C CA . HIS A 1 825 ? -45.390 10.060 28.763 1.00 35.81 825 HIS A CA 1
ATOM 6521 C C . HIS A 1 825 ? -46.577 9.236 29.299 1.00 35.81 825 HIS A C 1
ATOM 6523 O O . HIS A 1 825 ? -46.915 9.326 30.484 1.00 35.81 825 HIS A O 1
ATOM 6529 N N . MET A 1 826 ? -47.218 8.429 28.448 1.00 37.81 826 MET A N 1
ATOM 6530 C CA . MET A 1 826 ? -48.301 7.511 28.827 1.00 37.81 826 MET A CA 1
ATOM 6531 C C . MET A 1 826 ? -47.764 6.271 29.560 1.00 37.81 826 MET A C 1
ATOM 6533 O O . MET A 1 826 ? -48.295 5.896 30.610 1.00 37.81 826 MET A O 1
ATOM 6537 N N . ALA A 1 827 ? -46.665 5.680 29.082 1.00 36.78 827 ALA A N 1
ATOM 6538 C CA . ALA A 1 827 ? -45.988 4.571 29.757 1.00 36.78 827 ALA A CA 1
ATOM 6539 C C . ALA A 1 827 ? -45.500 4.974 31.164 1.00 36.78 827 ALA A C 1
ATOM 6541 O O . ALA A 1 827 ? -45.794 4.289 32.146 1.00 36.78 827 ALA A O 1
ATOM 6542 N N . ALA A 1 828 ? -44.860 6.142 31.292 1.00 33.72 828 ALA A N 1
ATOM 6543 C CA . ALA A 1 828 ? -44.391 6.680 32.572 1.00 33.72 828 ALA A CA 1
ATOM 6544 C C . ALA A 1 828 ? -45.530 6.951 33.577 1.00 33.72 828 ALA A C 1
ATOM 6546 O O . ALA A 1 828 ? -45.362 6.744 34.779 1.00 33.72 828 ALA A O 1
ATOM 6547 N N . LYS A 1 829 ? -46.718 7.365 33.106 1.00 37.75 829 LYS A N 1
ATOM 6548 C CA . LYS A 1 829 ? -47.920 7.492 33.955 1.00 37.75 829 LYS A CA 1
ATOM 6549 C C . LYS A 1 829 ? -48.453 6.138 34.433 1.00 37.75 829 LYS A C 1
ATOM 6551 O O . LYS A 1 829 ? -48.967 6.058 35.546 1.00 37.75 829 LYS A O 1
ATOM 6556 N N . THR A 1 830 ? -48.309 5.093 33.620 1.00 37.72 830 THR A N 1
ATOM 6557 C CA . THR A 1 830 ? -48.825 3.740 33.900 1.00 37.72 830 THR A CA 1
ATOM 6558 C C . THR A 1 830 ? -47.950 2.973 34.903 1.00 37.72 830 THR A C 1
ATOM 6560 O O . THR A 1 830 ? -48.450 2.126 35.635 1.00 37.72 830 THR A O 1
ATOM 6563 N N . LEU A 1 831 ? -46.661 3.316 35.016 1.00 32.59 831 LEU A N 1
ATOM 6564 C CA . LEU A 1 831 ? -45.708 2.698 35.953 1.00 32.59 831 LEU A CA 1
ATOM 6565 C C . LEU A 1 831 ? -45.776 3.221 37.405 1.00 32.59 831 LEU A C 1
ATOM 6567 O O . LEU A 1 831 ? -44.960 2.828 38.242 1.00 32.59 831 LEU A O 1
ATOM 6571 N N . LYS A 1 832 ? -46.753 4.069 37.757 1.00 31.75 832 LYS A N 1
ATOM 6572 C CA . LYS A 1 832 ? -46.986 4.471 39.155 1.00 31.75 832 LYS A CA 1
ATOM 6573 C C . LYS A 1 832 ? -47.640 3.343 39.961 1.00 31.75 832 LYS A C 1
ATOM 6575 O O . LYS A 1 832 ? -48.858 3.293 40.110 1.00 31.75 832 LYS A O 1
ATOM 6580 N N . LEU A 1 833 ? -46.795 2.470 40.514 1.00 34.91 833 LEU A N 1
ATOM 6581 C CA . LEU A 1 833 ? -47.161 1.466 41.518 1.00 34.91 833 LEU A CA 1
ATOM 6582 C C . LEU A 1 833 ? -48.016 2.083 42.648 1.00 34.91 833 LEU A C 1
ATOM 6584 O O . LEU A 1 833 ? -47.671 3.157 43.152 1.00 34.91 833 LEU A O 1
ATOM 6588 N N . PRO A 1 834 ? -49.103 1.419 43.087 1.00 36.75 834 PRO A N 1
ATOM 6589 C CA . PRO A 1 834 ? -49.927 1.914 44.181 1.00 36.75 834 PRO A CA 1
ATOM 6590 C C . PRO A 1 834 ? -49.154 1.863 45.504 1.00 36.75 834 PRO A C 1
ATOM 6592 O O . PRO A 1 834 ? -48.520 0.860 45.841 1.00 36.75 834 PRO A O 1
ATOM 6595 N N . ALA A 1 835 ? -49.223 2.946 46.277 1.00 36.41 835 ALA A N 1
ATOM 6596 C CA . ALA A 1 835 ? -48.565 3.026 47.575 1.00 36.41 835 ALA A CA 1
ATOM 6597 C C . ALA A 1 835 ? -49.147 1.998 48.559 1.00 36.41 835 ALA A C 1
ATOM 6599 O O . ALA A 1 835 ? -50.366 1.883 48.710 1.00 36.41 835 ALA A O 1
ATOM 6600 N N . ARG A 1 836 ? -48.271 1.286 49.282 1.00 41.06 836 ARG A N 1
ATOM 6601 C CA . ARG A 1 836 ? -48.679 0.416 50.392 1.00 41.06 836 ARG A CA 1
ATOM 6602 C C . ARG A 1 836 ? -49.360 1.248 51.479 1.00 41.06 836 ARG A C 1
ATOM 6604 O O . ARG A 1 836 ? -48.712 2.019 52.179 1.00 41.06 836 ARG A O 1
ATOM 6611 N N . SER A 1 837 ? -50.646 1.001 51.674 1.00 34.94 837 SER A N 1
ATOM 6612 C CA . SER A 1 837 ? -51.350 1.253 52.927 1.00 34.94 837 SER A CA 1
ATOM 6613 C C . SER A 1 837 ? -52.192 0.021 53.238 1.00 34.94 837 SER A C 1
ATOM 6615 O O . SER A 1 837 ? -52.544 -0.740 52.336 1.00 34.94 837 SER A O 1
ATOM 6617 N N . GLY A 1 838 ? -52.489 -0.213 54.509 1.00 42.94 838 GLY A N 1
ATOM 6618 C CA . GLY A 1 838 ? -53.388 -1.289 54.884 1.00 42.94 838 GLY A CA 1
ATOM 6619 C C . GLY A 1 838 ? -53.889 -1.108 56.299 1.00 42.94 838 GLY A C 1
ATOM 6620 O O . GLY A 1 838 ? -53.093 -0.824 57.184 1.00 42.94 838 GLY A O 1
ATOM 6621 N N . GLU A 1 839 ? -55.187 -1.324 56.498 1.00 34.31 839 GLU A N 1
ATOM 6622 C CA . GLU A 1 839 ? -55.741 -1.894 57.724 1.00 34.31 839 GLU A CA 1
ATOM 6623 C C . GLU A 1 839 ? -57.168 -2.425 57.495 1.00 34.31 839 GLU A C 1
ATOM 6625 O O . GLU A 1 839 ? -57.997 -1.749 56.900 1.00 34.31 839 GLU A O 1
ATOM 6630 N N . LYS A 1 840 ? -57.418 -3.609 58.075 1.00 35.72 840 LYS A N 1
ATOM 6631 C CA . LYS A 1 840 ? -58.664 -4.093 58.709 1.00 35.72 840 LYS A CA 1
ATOM 6632 C C . LYS A 1 840 ? -59.979 -4.229 57.905 1.00 35.72 840 LYS A C 1
ATOM 6634 O O . LYS A 1 840 ? -60.259 -3.591 56.904 1.00 35.72 840 LYS A O 1
ATOM 6639 N N . VAL A 1 841 ? -60.783 -5.163 58.419 1.00 34.97 841 VAL A N 1
ATOM 6640 C CA . VAL A 1 841 ? -61.999 -5.786 57.858 1.00 34.97 841 VAL A CA 1
ATOM 6641 C C . VAL A 1 841 ? -63.228 -5.306 58.655 1.00 34.97 841 VAL A C 1
ATOM 6643 O O . VAL A 1 841 ? -63.086 -5.086 59.861 1.00 34.97 841 VAL A O 1
ATOM 6646 N N . PRO A 1 842 ? -64.423 -5.153 58.041 1.00 47.44 842 PRO A N 1
ATOM 6647 C CA . PRO A 1 842 ? -65.548 -6.001 58.480 1.00 47.44 842 PRO A CA 1
ATOM 6648 C C . PRO A 1 842 ? -66.548 -6.482 57.393 1.00 47.44 842 PRO A C 1
ATOM 6650 O O . PRO A 1 842 ? -66.888 -5.777 56.451 1.00 47.44 842 PRO A O 1
ATOM 6653 N N . LEU A 1 843 ? -67.048 -7.701 57.637 1.00 30.95 843 LEU A N 1
ATOM 6654 C CA . LEU A 1 843 ? -68.186 -8.459 57.070 1.00 30.95 843 LEU A CA 1
ATOM 6655 C C . LEU A 1 843 ? -69.434 -7.709 56.533 1.00 30.95 843 LEU A C 1
ATOM 6657 O O . LEU A 1 843 ? -69.994 -6.880 57.243 1.00 30.95 843 LEU A O 1
ATOM 6661 N N . MET A 1 844 ? -69.989 -8.220 55.416 1.00 26.72 844 MET A N 1
ATOM 6662 C CA . MET A 1 844 ? -71.379 -8.731 55.184 1.00 26.72 844 MET A CA 1
ATOM 6663 C C . MET A 1 844 ? -71.433 -9.316 53.736 1.00 26.72 844 MET A C 1
ATOM 6665 O O . MET A 1 844 ? -70.775 -8.734 52.882 1.00 26.72 844 MET A O 1
ATOM 6669 N N . VAL A 1 845 ? -71.976 -10.492 53.346 1.00 30.62 845 VAL A N 1
ATOM 6670 C CA . VAL A 1 845 ? -73.191 -11.321 53.636 1.00 30.62 845 VAL A CA 1
ATOM 6671 C C . VAL A 1 845 ? -74.276 -11.177 52.533 1.00 30.62 845 VAL A C 1
ATOM 6673 O O . VAL A 1 845 ? -74.490 -10.062 52.074 1.00 30.62 845 VAL A O 1
ATOM 6676 N N . ALA A 1 846 ? -74.953 -12.296 52.182 1.00 30.14 846 ALA A N 1
ATOM 6677 C CA . ALA A 1 846 ? -75.916 -12.547 51.070 1.00 30.14 846 ALA A CA 1
ATOM 6678 C C . ALA A 1 846 ? -75.247 -12.834 49.688 1.00 30.14 846 ALA A C 1
ATOM 6680 O O . ALA A 1 846 ? -74.414 -12.045 49.253 1.00 30.14 846 ALA A O 1
ATOM 6681 N N . GLU A 1 847 ? -75.330 -14.058 49.118 1.00 29.11 847 GLU A N 1
ATOM 6682 C CA . GLU A 1 847 ? -76.429 -14.710 48.328 1.00 29.11 847 GLU A CA 1
ATOM 6683 C C . GLU A 1 847 ? -76.493 -14.230 46.852 1.00 29.11 847 GLU A C 1
ATOM 6685 O O . GLU A 1 847 ? -76.379 -13.031 46.617 1.00 29.11 847 GLU A O 1
ATOM 6690 N N . ASP A 1 848 ? -76.763 -15.024 45.799 1.00 30.92 848 ASP A N 1
ATOM 6691 C CA . ASP A 1 848 ? -76.443 -16.431 45.410 1.00 30.92 848 ASP A CA 1
ATOM 6692 C C . ASP A 1 848 ? -76.619 -16.513 43.844 1.00 30.92 848 ASP A C 1
ATOM 6694 O O . ASP A 1 848 ? -76.669 -15.452 43.221 1.00 30.92 848 ASP A O 1
ATOM 6698 N N . GLU A 1 849 ? -76.663 -17.596 43.042 1.00 30.52 849 GLU A N 1
ATOM 6699 C CA . GLU A 1 849 ? -76.787 -19.064 43.186 1.00 30.52 849 GLU A CA 1
ATOM 6700 C C . GLU A 1 849 ? -75.867 -19.823 42.188 1.00 30.52 849 GLU A C 1
ATOM 6702 O O . GLU A 1 849 ? -75.629 -19.343 41.081 1.00 30.52 849 GLU A O 1
ATOM 6707 N N . GLY A 1 850 ? -75.526 -21.089 42.496 1.00 29.00 850 GLY A N 1
ATOM 6708 C CA . GLY A 1 850 ? -75.374 -22.186 41.508 1.00 29.00 850 GLY A CA 1
ATOM 6709 C C . GLY A 1 850 ? -74.108 -22.238 40.609 1.00 29.00 850 GLY A C 1
ATOM 6710 O O . GLY A 1 850 ? -73.551 -21.228 40.212 1.00 29.00 850 GLY A O 1
ATOM 6711 N N . GLN A 1 851 ? -73.583 -23.401 40.195 1.00 29.14 851 GLN A N 1
ATOM 6712 C CA . GLN A 1 851 ? -73.931 -24.800 40.493 1.00 29.14 851 GLN A CA 1
ATOM 6713 C C . GLN A 1 851 ? -72.666 -25.669 40.677 1.00 29.14 851 GLN A C 1
ATOM 6715 O O . GLN A 1 851 ? -71.604 -25.406 40.118 1.00 29.14 851 GLN A O 1
ATOM 6720 N N . SER A 1 852 ? -72.808 -26.735 41.468 1.00 28.41 852 SER A N 1
ATOM 6721 C CA . SER A 1 852 ? -71.785 -27.755 41.752 1.00 28.41 852 SER A CA 1
ATOM 6722 C C . SER A 1 852 ? -71.454 -28.628 40.529 1.00 28.41 852 SER A C 1
ATOM 6724 O O . SER A 1 852 ? -72.345 -28.879 39.726 1.00 28.41 852 SER A O 1
ATOM 6726 N N . TYR A 1 853 ? -70.236 -29.193 40.452 1.00 28.31 853 TYR A N 1
ATOM 6727 C CA . TYR A 1 853 ? -70.080 -30.659 40.571 1.00 28.31 853 TYR A CA 1
ATOM 6728 C C . TYR A 1 853 ? -68.634 -31.132 40.863 1.00 28.31 853 TYR A C 1
ATOM 6730 O O . TYR A 1 853 ? -67.779 -31.190 39.989 1.00 28.31 853 TYR A O 1
ATOM 6738 N N . THR A 1 854 ? -68.428 -31.571 42.114 1.00 29.83 854 THR A N 1
ATOM 6739 C CA . THR A 1 854 ? -67.474 -32.607 42.597 1.00 29.83 854 THR A CA 1
ATOM 6740 C C . THR A 1 854 ? -65.983 -32.569 42.215 1.00 29.83 854 THR A C 1
ATOM 6742 O O . THR A 1 854 ? -65.591 -32.833 41.083 1.00 29.83 854 THR A O 1
ATOM 6745 N N . ALA A 1 855 ? -65.128 -32.474 43.240 1.00 34.00 855 ALA A N 1
ATOM 6746 C CA . ALA A 1 855 ? -63.699 -32.795 43.166 1.00 34.00 855 ALA A CA 1
ATOM 6747 C C . ALA A 1 855 ? -63.407 -34.294 43.406 1.00 34.00 855 ALA A C 1
ATOM 6749 O O . ALA A 1 855 ? -64.107 -34.950 44.180 1.00 34.00 855 ALA A O 1
ATOM 6750 N N . ALA A 1 856 ? -62.305 -34.812 42.843 1.00 28.59 856 ALA A N 1
ATOM 6751 C CA . ALA A 1 856 ? -61.747 -36.117 43.210 1.00 28.59 856 ALA A CA 1
ATOM 6752 C C . ALA A 1 856 ? -60.207 -36.182 43.077 1.00 28.59 856 ALA A C 1
ATOM 6754 O O . ALA A 1 856 ? -59.667 -36.107 41.982 1.00 28.59 856 ALA A O 1
ATOM 6755 N N . LYS A 1 857 ? -59.538 -36.369 44.225 1.00 29.73 857 LYS A N 1
ATOM 6756 C CA . LYS A 1 857 ? -58.211 -36.988 44.469 1.00 29.73 857 LYS A CA 1
ATOM 6757 C C . LYS A 1 857 ? -57.099 -36.873 43.404 1.00 29.73 857 LYS A C 1
ATOM 6759 O O . LYS A 1 857 ? -57.119 -37.541 42.376 1.00 29.73 857 LYS A O 1
ATOM 6764 N N . ALA A 1 858 ? -55.999 -36.232 43.799 1.00 36.44 858 ALA A N 1
ATOM 6765 C CA . ALA A 1 858 ? -54.678 -36.477 43.216 1.00 36.44 858 ALA A CA 1
ATOM 6766 C C . ALA A 1 858 ? -54.129 -37.881 43.564 1.00 36.44 858 ALA A C 1
ATOM 6768 O O . ALA A 1 858 ? -54.435 -38.414 44.636 1.00 36.44 858 ALA A O 1
ATOM 6769 N N . PRO A 1 859 ? -53.216 -38.418 42.737 1.00 35.38 859 PRO A N 1
ATOM 6770 C CA . PRO A 1 859 ? -52.163 -39.321 43.192 1.00 35.38 859 PRO A CA 1
ATOM 6771 C C . PRO A 1 859 ? -50.756 -38.738 42.949 1.00 35.38 859 PRO A C 1
ATOM 6773 O O . PRO A 1 859 ? -50.454 -38.228 41.872 1.00 35.38 859 PRO A O 1
ATOM 6776 N N . LYS A 1 860 ? -49.851 -38.891 43.926 1.00 40.34 860 LYS A N 1
ATOM 6777 C CA . LYS A 1 860 ? -48.401 -38.851 43.666 1.00 40.34 860 LYS A CA 1
ATOM 6778 C C . LYS A 1 860 ? -48.002 -40.156 42.974 1.00 40.34 860 LYS A C 1
ATOM 6780 O O . LYS A 1 860 ? -48.263 -41.212 43.545 1.00 40.34 860 LYS A O 1
ATOM 6785 N N . ILE A 1 861 ? -47.298 -40.097 41.844 1.00 28.12 861 ILE A N 1
ATOM 6786 C CA . ILE A 1 861 ? -46.503 -41.222 41.322 1.00 28.12 861 ILE A CA 1
ATOM 6787 C C . ILE A 1 861 ? -45.134 -40.694 40.866 1.00 28.12 861 ILE A C 1
ATOM 6789 O O . ILE A 1 861 ? -45.029 -39.602 40.311 1.00 28.12 861 ILE A O 1
ATOM 6793 N N . HIS A 1 862 ? -44.092 -41.462 41.178 1.00 32.22 862 HIS A N 1
ATOM 6794 C CA . HIS A 1 862 ? -42.693 -41.228 40.813 1.00 32.22 862 HIS A CA 1
ATOM 6795 C C . HIS A 1 862 ? -42.390 -41.795 39.411 1.00 32.22 862 HIS A C 1
ATOM 6797 O O . HIS A 1 862 ? -43.114 -42.659 38.936 1.00 32.22 862 HIS A O 1
ATOM 6803 N N . GLU A 1 863 ? -41.267 -41.374 38.818 1.00 30.69 863 GLU A N 1
ATOM 6804 C CA . GLU A 1 863 ? -40.570 -42.039 37.697 1.00 30.69 863 GLU A CA 1
ATOM 6805 C C . GLU A 1 863 ? -41.301 -42.220 36.345 1.00 30.69 863 GLU A C 1
ATOM 6807 O O . GLU A 1 863 ? -42.260 -42.970 36.193 1.00 30.69 863 GLU A O 1
ATOM 6812 N N . SER A 1 864 ? -40.717 -41.655 35.280 1.00 28.42 864 SER A N 1
ATOM 6813 C CA . SER A 1 864 ? -40.591 -42.345 33.974 1.00 28.42 864 SER A CA 1
ATOM 6814 C C . SER A 1 864 ? -39.594 -41.635 33.042 1.00 28.42 864 SER A C 1
ATOM 6816 O O . SER A 1 864 ? -39.936 -41.114 31.979 1.00 28.42 864 SER A O 1
ATOM 6818 N N . SER A 1 865 ? -38.309 -41.649 33.416 1.00 37.78 865 SER A N 1
ATOM 6819 C CA . SER A 1 865 ? -37.222 -41.222 32.521 1.00 37.78 865 SER A CA 1
ATOM 6820 C C . SER A 1 865 ? -37.022 -42.244 31.392 1.00 37.78 865 SER A C 1
ATOM 6822 O O . SER A 1 865 ? -36.321 -43.241 31.550 1.00 37.78 865 SER A O 1
ATOM 6824 N N . SER A 1 866 ? -37.690 -42.036 30.253 1.00 31.41 866 SER A N 1
ATOM 6825 C CA . SER A 1 866 ? -37.519 -42.878 29.051 1.00 31.41 866 SER A CA 1
ATOM 6826 C C . SER A 1 866 ? -37.852 -42.188 27.720 1.00 31.41 866 SER A C 1
ATOM 6828 O O . SER A 1 866 ? -37.236 -42.495 26.699 1.00 31.41 866 SER A O 1
ATOM 6830 N N . ARG A 1 867 ? -38.782 -41.221 27.709 1.00 30.59 867 ARG A N 1
ATOM 6831 C CA . ARG A 1 867 ? -39.367 -40.658 26.473 1.00 30.59 867 ARG A CA 1
ATOM 6832 C C . ARG A 1 867 ? -38.417 -39.837 25.583 1.00 30.59 867 ARG A C 1
ATOM 6834 O O . ARG A 1 867 ? -38.760 -39.560 24.439 1.00 30.59 867 ARG A O 1
ATOM 6841 N N . ALA A 1 868 ? -37.225 -39.490 26.071 1.00 34.94 868 ALA A N 1
ATOM 6842 C CA . ALA A 1 868 ? -36.247 -38.674 25.346 1.00 34.94 868 ALA A CA 1
ATOM 6843 C C . ALA A 1 868 ? -35.479 -39.415 24.228 1.00 34.94 868 ALA A C 1
ATOM 6845 O O . ALA A 1 868 ? -34.820 -38.767 23.421 1.00 34.94 868 ALA A O 1
ATOM 6846 N N . ARG A 1 869 ? -35.534 -40.757 24.149 1.00 34.25 869 ARG A N 1
ATOM 6847 C CA . ARG A 1 869 ? -34.757 -41.525 23.147 1.00 34.25 869 ARG A CA 1
ATOM 6848 C C . ARG A 1 869 ? -35.460 -41.749 21.803 1.00 34.25 869 ARG A C 1
ATOM 6850 O O . ARG A 1 869 ? -34.782 -42.063 20.832 1.00 34.25 869 ARG A O 1
ATOM 6857 N N . THR A 1 870 ? -36.777 -41.570 21.717 1.00 33.62 870 THR A N 1
ATOM 6858 C CA . THR A 1 870 ? -37.563 -41.894 20.506 1.00 33.62 870 THR A CA 1
ATOM 6859 C C . THR A 1 870 ? -37.666 -40.778 19.465 1.00 33.62 870 THR A C 1
ATOM 6861 O O . THR A 1 870 ? -38.068 -41.060 18.348 1.00 33.62 870 THR A O 1
ATOM 6864 N N . MET A 1 871 ? -37.279 -39.532 19.765 1.00 33.81 871 MET A N 1
ATOM 6865 C CA . MET A 1 871 ? -37.302 -38.446 18.761 1.00 33.81 871 MET A CA 1
ATOM 6866 C C . MET A 1 871 ? -36.016 -38.359 17.916 1.00 33.81 871 MET A C 1
ATOM 6868 O O . MET A 1 871 ? -35.951 -37.574 16.976 1.00 33.81 871 MET A O 1
ATOM 6872 N N . ALA A 1 872 ? -34.992 -39.162 18.229 1.00 37.66 872 ALA A N 1
ATOM 6873 C CA . ALA A 1 872 ? -33.695 -39.123 17.549 1.00 37.66 872 ALA A CA 1
ATOM 6874 C C . ALA A 1 872 ? -33.623 -39.989 16.273 1.00 37.66 872 ALA A C 1
ATOM 6876 O O . ALA A 1 872 ? -32.783 -39.731 15.414 1.00 37.66 872 ALA A O 1
ATOM 6877 N N . THR A 1 873 ? -34.480 -41.006 16.127 1.00 36.47 873 THR A N 1
ATOM 6878 C CA . THR A 1 873 ? -34.473 -41.917 14.964 1.00 36.47 873 THR A CA 1
ATOM 6879 C C . THR A 1 873 ? -35.205 -41.361 13.744 1.00 36.47 873 THR A C 1
ATOM 6881 O O . THR A 1 873 ? -34.805 -41.629 12.613 1.00 36.47 873 THR A O 1
ATOM 6884 N N . ASP A 1 874 ? -36.239 -40.546 13.955 1.00 39.00 874 ASP A N 1
ATOM 6885 C CA . ASP A 1 874 ? -37.206 -40.209 12.900 1.00 39.00 874 ASP A CA 1
ATOM 6886 C C . ASP A 1 874 ? -36.780 -38.990 12.055 1.00 39.00 874 ASP A C 1
ATOM 6888 O O . ASP A 1 874 ? -37.341 -38.728 10.992 1.00 39.00 874 ASP A O 1
ATOM 6892 N N . ALA A 1 875 ? -35.737 -38.268 12.480 1.00 41.47 875 ALA A N 1
ATOM 6893 C CA . ALA A 1 875 ? -35.165 -37.142 11.738 1.00 41.47 875 ALA A CA 1
ATOM 6894 C C . ALA A 1 875 ? -34.289 -37.579 10.543 1.00 41.47 875 ALA A C 1
ATOM 6896 O O . ALA A 1 875 ? -34.183 -36.861 9.544 1.00 41.47 875 ALA A O 1
ATOM 6897 N N . TRP A 1 876 ? -33.662 -38.760 10.620 1.00 39.03 876 TRP A N 1
ATOM 6898 C CA . TRP A 1 876 ? -32.678 -39.213 9.629 1.00 39.03 876 TRP A CA 1
ATOM 6899 C C . TRP A 1 876 ? -33.262 -39.472 8.222 1.00 39.03 876 TRP A C 1
ATOM 6901 O O . TRP A 1 876 ? -32.653 -39.023 7.246 1.00 39.03 876 TRP A O 1
ATOM 6911 N N . PRO A 1 877 ? -34.450 -40.099 8.060 1.00 41.41 877 PRO A N 1
ATOM 6912 C CA . PRO A 1 877 ? -35.059 -40.297 6.741 1.00 41.41 877 PRO A CA 1
ATOM 6913 C C . PRO A 1 877 ? -35.389 -38.982 6.019 1.00 41.41 877 PRO A C 1
ATOM 6915 O O . PRO A 1 877 ? -35.248 -38.895 4.799 1.00 41.41 877 PRO A O 1
ATOM 6918 N N . VAL A 1 878 ? -35.787 -37.944 6.765 1.00 46.34 878 VAL A N 1
ATOM 6919 C CA . VAL A 1 878 ? -36.128 -36.623 6.210 1.00 46.34 878 VAL A CA 1
ATOM 6920 C C . VAL A 1 878 ? -34.874 -35.912 5.695 1.00 46.34 878 VAL A C 1
ATOM 6922 O O . VAL A 1 878 ? -34.875 -35.397 4.575 1.00 46.34 878 VAL A O 1
ATOM 6925 N N . ALA A 1 879 ? -33.778 -35.951 6.461 1.00 41.03 879 ALA A N 1
ATOM 6926 C CA . ALA A 1 879 ? -32.487 -35.419 6.028 1.00 41.03 879 ALA A CA 1
ATOM 6927 C C . ALA A 1 879 ? -31.954 -36.151 4.780 1.00 41.03 879 ALA A C 1
ATOM 6929 O O . ALA A 1 879 ? -31.550 -35.507 3.810 1.00 41.03 879 ALA A O 1
ATOM 6930 N N . ALA A 1 880 ? -32.019 -37.487 4.753 1.00 45.25 880 ALA A N 1
ATOM 6931 C CA . ALA A 1 880 ? -31.587 -38.287 3.605 1.00 45.25 880 ALA A CA 1
ATOM 6932 C C . ALA A 1 880 ? -32.392 -37.976 2.325 1.00 45.25 880 ALA A C 1
ATOM 6934 O O . ALA A 1 880 ? -31.813 -37.792 1.247 1.00 45.25 880 ALA A O 1
ATOM 6935 N N . ALA A 1 881 ? -33.720 -37.851 2.436 1.00 51.81 881 ALA A N 1
ATOM 6936 C CA . ALA A 1 881 ? -34.590 -37.493 1.314 1.00 51.81 881 ALA A CA 1
ATOM 6937 C C . ALA A 1 881 ? -34.314 -36.076 0.772 1.00 51.81 881 ALA A C 1
ATOM 6939 O O . ALA A 1 881 ? -34.422 -35.846 -0.435 1.00 51.81 881 ALA A O 1
ATOM 6940 N N . TYR A 1 882 ? -33.918 -35.136 1.637 1.00 50.19 882 TYR A N 1
ATOM 6941 C CA . TYR A 1 882 ? -33.499 -33.792 1.232 1.00 50.19 882 TYR A CA 1
ATOM 6942 C C . TYR A 1 882 ? -32.171 -33.812 0.456 1.00 50.19 882 TYR A C 1
ATOM 6944 O O . TYR A 1 882 ? -32.098 -33.271 -0.649 1.00 50.19 882 TYR A O 1
ATOM 6952 N N . TYR A 1 883 ? -31.144 -34.496 0.977 1.00 44.78 883 TYR A N 1
ATOM 6953 C CA . TYR A 1 883 ? -29.840 -34.600 0.308 1.00 44.78 883 TYR A CA 1
ATOM 6954 C C . TYR A 1 883 ? -29.909 -35.326 -1.042 1.00 44.78 883 TYR A C 1
ATOM 6956 O O . TYR A 1 883 ? -29.260 -34.893 -1.994 1.00 44.78 883 TYR A O 1
ATOM 6964 N N . THR A 1 884 ? -30.732 -36.373 -1.163 1.00 53.06 884 THR A N 1
ATOM 6965 C CA . THR A 1 884 ? -30.919 -37.092 -2.438 1.00 53.06 884 THR A CA 1
ATOM 6966 C C . THR A 1 884 ? -31.473 -36.159 -3.519 1.00 53.06 884 THR A C 1
ATOM 6968 O O . THR A 1 884 ? -30.876 -36.032 -4.586 1.00 53.06 884 THR A O 1
ATOM 6971 N N . ARG A 1 885 ? -32.537 -35.402 -3.210 1.00 52.97 885 ARG A N 1
ATOM 6972 C CA . ARG A 1 885 ? -33.135 -34.428 -4.144 1.00 52.97 885 ARG A CA 1
ATOM 6973 C C . ARG A 1 885 ? -32.187 -33.284 -4.510 1.00 52.97 885 ARG A C 1
ATOM 6975 O O . ARG A 1 885 ? -32.249 -32.768 -5.625 1.00 52.97 885 ARG A O 1
ATOM 6982 N N . LEU A 1 886 ? -31.310 -32.875 -3.590 1.00 46.81 886 LEU A N 1
ATOM 6983 C CA . LEU A 1 886 ? -30.289 -31.857 -3.853 1.00 46.81 886 LEU A CA 1
ATOM 6984 C C . LEU A 1 886 ? -29.232 -32.367 -4.850 1.00 46.81 886 LEU A C 1
ATOM 6986 O O . LEU A 1 886 ? -28.878 -31.656 -5.790 1.00 46.81 886 LEU A O 1
ATOM 6990 N N . LEU A 1 887 ? -28.779 -33.615 -4.687 1.00 50.34 887 LEU A N 1
ATOM 6991 C CA . LEU A 1 887 ? -27.843 -34.271 -5.605 1.00 50.34 887 LEU A CA 1
ATOM 6992 C C . LEU A 1 887 ? -28.462 -34.500 -6.990 1.00 50.34 887 LEU A C 1
ATOM 6994 O O . LEU A 1 887 ? -27.828 -34.179 -7.993 1.00 50.34 887 LEU A O 1
ATOM 6998 N N . GLU A 1 888 ? -29.709 -34.973 -7.061 1.00 55.78 888 GLU A N 1
ATOM 6999 C CA . GLU A 1 888 ? -30.451 -35.138 -8.320 1.00 55.78 888 GLU A CA 1
ATOM 7000 C C . GLU A 1 888 ? -30.588 -33.811 -9.081 1.00 55.78 888 GLU A C 1
ATOM 7002 O O . GLU A 1 888 ? -30.339 -33.759 -10.286 1.00 55.78 888 GLU A O 1
ATOM 7007 N N . ARG A 1 889 ? -30.917 -32.719 -8.377 1.00 46.97 889 ARG A N 1
ATOM 7008 C CA . ARG A 1 889 ? -31.059 -31.380 -8.968 1.00 46.97 889 ARG A CA 1
ATOM 7009 C C . ARG A 1 889 ? -29.731 -30.832 -9.498 1.00 46.97 889 ARG A C 1
ATOM 7011 O O . ARG A 1 889 ? -29.699 -30.293 -10.603 1.00 46.97 889 ARG A O 1
ATOM 7018 N N . ASN A 1 890 ? -28.635 -31.023 -8.766 1.00 42.91 890 ASN A N 1
ATOM 7019 C CA . ASN A 1 890 ? -27.298 -30.633 -9.224 1.00 42.91 890 ASN A CA 1
ATOM 7020 C C . ASN A 1 890 ? -26.841 -31.486 -10.424 1.00 42.91 890 ASN A C 1
ATOM 7022 O O . ASN A 1 890 ? -26.281 -30.958 -11.383 1.00 42.91 890 ASN A O 1
ATOM 7026 N N . ALA A 1 891 ? -27.146 -32.788 -10.421 1.00 47.06 891 ALA A N 1
ATOM 7027 C CA . ALA A 1 891 ? -26.862 -33.702 -11.528 1.00 47.06 891 ALA A CA 1
ATOM 7028 C C . ALA A 1 891 ? -27.778 -33.504 -12.753 1.00 47.06 891 ALA A C 1
ATOM 7030 O O . ALA A 1 891 ? -27.483 -34.046 -13.820 1.00 47.06 891 ALA A O 1
ATOM 7031 N N . ALA A 1 892 ? -28.890 -32.776 -12.630 1.00 46.59 892 ALA A N 1
ATOM 7032 C CA . ALA A 1 892 ? -29.675 -32.287 -13.763 1.00 46.59 892 ALA A CA 1
ATOM 7033 C C . ALA A 1 892 ? -29.041 -31.013 -14.344 1.00 46.59 892 ALA A C 1
ATOM 7035 O O . ALA A 1 892 ? -28.712 -30.985 -15.527 1.00 46.59 892 ALA A O 1
ATOM 7036 N N . TRP A 1 893 ? -28.754 -30.019 -13.495 1.00 51.66 893 TRP A N 1
ATOM 7037 C CA . TRP A 1 893 ? -28.144 -28.748 -13.906 1.00 51.66 893 TRP A CA 1
ATOM 7038 C C . TRP A 1 893 ? -26.799 -28.938 -14.632 1.00 51.66 893 TRP A C 1
ATOM 7040 O O . TRP A 1 893 ? -26.582 -28.355 -15.693 1.00 51.66 893 TRP A O 1
ATOM 7050 N N . LEU A 1 894 ? -25.938 -29.833 -14.129 1.00 38.84 894 LEU A N 1
ATOM 7051 C CA . LEU A 1 894 ? -24.666 -30.197 -14.774 1.00 38.84 894 LEU A CA 1
ATOM 7052 C C . LEU A 1 894 ? -24.828 -30.882 -16.145 1.00 38.84 894 LEU A C 1
ATOM 7054 O O . LEU A 1 894 ? -23.880 -30.883 -16.921 1.00 38.84 894 LEU A O 1
ATOM 7058 N N . ARG A 1 895 ? -25.996 -31.460 -16.461 1.00 47.06 895 ARG A N 1
ATOM 7059 C CA . ARG A 1 895 ? -26.282 -32.046 -17.784 1.00 47.06 895 ARG A CA 1
ATOM 7060 C C . ARG A 1 895 ? -26.856 -31.039 -18.780 1.00 47.06 895 ARG A C 1
ATOM 7062 O O . ARG A 1 895 ? -26.692 -31.243 -19.975 1.00 47.06 895 ARG A O 1
ATOM 7069 N N . GLU A 1 896 ? -27.471 -29.954 -18.312 1.00 40.59 896 GLU A N 1
ATOM 7070 C CA . GLU A 1 896 ? -27.919 -28.846 -19.173 1.00 40.59 896 GLU A CA 1
ATOM 7071 C C . GLU A 1 896 ? -26.769 -27.913 -19.597 1.00 40.59 896 GLU A C 1
ATOM 7073 O O . GLU A 1 896 ? -26.886 -27.234 -20.609 1.00 40.59 896 GLU A O 1
ATOM 7078 N N . HIS A 1 897 ? -25.658 -27.888 -18.850 1.00 38.44 897 HIS A N 1
ATOM 7079 C CA . HIS A 1 897 ? -24.539 -26.947 -19.044 1.00 38.44 897 HIS A CA 1
ATOM 7080 C C . HIS A 1 897 ? -23.249 -27.623 -19.561 1.00 38.44 897 HIS A C 1
ATOM 7082 O O . HIS A 1 897 ? -22.151 -27.118 -19.337 1.00 38.44 897 HIS A O 1
ATOM 7088 N N . ALA A 1 898 ? -23.377 -28.780 -20.222 1.00 34.56 898 ALA A N 1
ATOM 7089 C CA . ALA A 1 898 ? -22.264 -29.595 -20.731 1.00 34.56 898 ALA A CA 1
ATOM 7090 C C . ALA A 1 898 ? -22.361 -29.892 -22.248 1.00 34.56 898 ALA A C 1
ATOM 7092 O O . ALA A 1 898 ? -21.846 -30.912 -22.712 1.00 34.56 898 ALA A O 1
ATOM 7093 N N . LEU A 1 899 ? -23.038 -29.013 -22.997 1.00 31.61 899 LEU A N 1
ATOM 7094 C CA . LEU A 1 899 ? -23.223 -29.037 -24.455 1.00 31.61 899 LEU A CA 1
ATOM 7095 C C . LEU A 1 899 ? -22.911 -27.659 -25.055 1.00 31.61 899 LEU A C 1
ATOM 7097 O O . LEU A 1 899 ? -23.354 -26.661 -24.446 1.00 31.61 899 LEU A O 1
#

Sequence (899 aa):
MSFPPTSPPTPILQAARPLLLDCEPMLAVPTTSSSTMDRDHRESGISELEATPAPKQEYERIPRPSPSHHPWQLCYVLTADMDMEDSDWSQIVSERGVCVLGKRPDGYHEVIVDGPYISWLLRHQIHVATKYEYRLMHRSDPTQPAEGEMRVHGVWGARRRSYIRFLGNAFKAIGSGHGPGLRLCLRSITPPCLETALEWAILNCDLLESSPLVRGRFTKCLVLLVLGSLKDHHTPSAIQLLEKDQDGVLQAFQKDPADLFQAVPTTSQDRQTEVHLIALVRRLLILAGGPADSPRVKLDPKYTAMENLNLYGSLVGITGSHQFGPFDSRPLHKALSESRVSANGDCMLDIASLTCQMMASLPIGFPPGHLNLPVPLLYGLGTGQIDEIRRLIDLIYHKQPSLRRPENNVLVLLVWSSMVRRQPHRALGEWVASTDGWKLHDRLVEEMQDPQPTERLAFMLAALLCFQRLLPESSHDPTQPTQGGYLANFDDLARGEPLGNERMVLEHMMVSFLRVLDTFRGNHQETYQFLVTVFDPDTLLLAPDRFSDQYWMCRIKDRLAHADALETLKHQGPKPSLRWYDWCTFVPVVLLCVCIISPGLGSFLWKILLISTCGEFFTLITYLRQRCNITQHPDRWSLLAHTSLCTLKFTFTGVFLCMGLTRLTDADLVLFALLSFSTIYALKIILCQIYSWGAQSSRHDPSLSVRLVQDLENAREIDTGHPYFRKGSLPGSLRMVDCESYTLVRLSNLRSHKSEEILAELDGVGKLHQLASIMALPDESWEMVVLKSYLPELEDALGKMFPGCHVDPDYDPTEPSSDDIGCLHMAAKTLKLPARSGEKVPLMVAEDEGQSYTAAKAPKIHESSSRARTMATDAWPVAAAYYTRLLERNAAWLREHAL

Radius of gyration: 44.43 Å; chains: 1; bounding box: 107×79×165 Å

pLDDT: mean 73.62, std 23.78, range [22.55, 97.88]

Foldseek 3Di:
DDDDDDDDDDDDDDDDDDDDDDDDDDDDDDDDDDDDDDDDDYDDDDDDDDPDPDDDPPPPPPDADDADPAAKFKWKDFLVQQVDPPHPNVVVCVDLQKDWLAAAPVRITIMIGGPVRVVVCVVVVNDIHGPVNCCVVDVDLQLQFDQVLCQFQNRVRRSLVSLLSLLSSLLVRLLPPHDVSSLVNSCVRDDPLCNLLSLLSNLLSQQVVDDPQLLLLLLLLLLLLQLLLAPDCPPPLNVVSQADASVSLSVLSVADSVNSSVLSDPDPVVVLLSLLLSVQSLLSSVLSVTDPDPDPRDHDQFAFLQNSSQSSQVSSPGGGDHQGQPDDVVNSVVSSVSHNSCVPPPPPDPSNVVSVSCVVRGRNADPPLRLLDDRLPRRQGGNVVSVVLVVQLVVCCVVPVVQPDSLCSVLSVLLVQLLPPDDRRPSLLVVCPDPVVVVLLVVLLQVQQALDALLVNLSSLLSNLSSVVSYPQDPDADLDDPVNDLLVVSVCVSVVNDDSHSNNSSLLLSLLLLVLVVVVPPPCVVSSVSSVSSDVVVVVPDDHDPLSNQLNVCCHVVSDGNVRSVVVSVVVPPPCVVVVVVCVVVVVVVLVVVCVVDVPCVVVSVVVVVVVVVVVVVVVVVVCVVPVPCPPDPPVVVVVVVVVVVVVVVLVVVVVVVVVPPDDDPVNVVVNVVVVVVVVVVVVVVVVVVVVVVVVVVPDDPPVVVVVVVVVVVVDDDDDDDDDDDDDDDDDDPDPDDLVQKAKKKKPQLPDDDPVVVVVVVVVLDPCVQWPDKAQRPVRMIITIGGPVCVVSSVVSCCVVRVPIDIDRVDDSNDGDPVSVVVVVVVVVVPPDDDDDDDDDDDDDDDDDDDDDDDDDDDDDDDDPDPVPPVVPPVVVVVVVVVVVVVVVVVVVVVVPPD

Secondary structure (DSSP, 8-state):
-PPPPPPPPPP--------------PPPP----------------------------------PPPP-SSPPEEEEEEHHHHH-TTSHHHHHTTSTTEEEEEE-TTSEEEEEE-HHHHHHHGGGT---EEHHHHHHH----TTSPPHHHHHHHHHHHHHHHHHHHHHHHHHHHHTTT--HHHHHHHHHHS-GGGHHHHHHHHHHHHHHSS-HHHHHHHHHHHHHHHHTT-S-TTSHHHHHHHS--HHHHHGGG---TTHHHHTS-SSHHHHHHHHHHHHHHHHHHHHTT------S-PPPTT-BHHHHHHHHHHTTT----SPSSSS-HHHHHHHHHHSGGG-SS-----HHHHHHHHHHHSSS---TTGGG--HHHHHHSBHHHHHHHHHHHHHHHHH-GGG--GGGHHHHHHHHHHHS-SS--HHHHHHHTSHHHHHHHHHHHHHHHS---HHHHHHHHHHHHHHHTTSPPPTT--SS-TTSSHHHHHHHHHTT---TTHHHHHHHHHHHHHHHHHHTTTTTHHHHHHHHHHS-GGG------HHHHHHHHHHHHS---HHHHHHHHHHH---THHHHHHHHHHHHHHHHHHHHH-HHHHHHHHHHHHHHHHHHHHHHHHHHHHHT-GGG-HHHHHHHHHHHHHHHHHHHHHHHHHHH-TT--HHHHHHHHHHHHHHHHHHHHHHHHHHHHHHHTTS--THHHHHHHHHHHTT--S-------------S------STTEEEEEEE--TT--HHHHHHHHGGGS-GGGEEEEEE-TTS-EEEEEETTTHHHHHHHHHHHSTT-EEETT--TTSPPHHHHHHHHHHHHHT-PPP-----------------------------TTGGGTTSSTTHHHHHHHHHHHHHHHHHHHHHT--

Organism: NCBI:txid45428